Protein AF-0000000087720074 (afdb_homodimer)

InterPro domains:
  IPR011766 Thiamine pyrophosphate enzyme, TPP-binding [PF02775] (393-538)
  IPR012001 Thiamine pyrophosphate enzyme, N-terminal TPP-binding domain [PF02776] (7-115)
  IPR012110 Pyruvate decarboxylase/indolepyruvate decarboxylase-like [PTHR43452] (7-547)
  IPR029035 DHS-like NAD/FAD-binding domain superfamily [SSF52467] (190-324)
  IPR029061 Thiamin diphosphate-binding fold [SSF52518] (6-181)
  IPR029061 Thiamin diphosphate-binding fold [SSF52518] (359-547)
  IPR047213 Pyruvate decarboxylase/indolepyruvate decarboxylase-like, pyrimidine-binding domain [cd07038] (10-172)

Solvent-accessible surface area (backbone atoms only — not comparable to full-atom values): 72073 Å² total; per-residue (Å²): 127,86,78,44,50,22,21,50,20,33,41,52,37,51,51,39,40,73,59,49,32,48,59,36,21,29,38,80,36,88,32,22,47,46,35,50,56,25,32,62,68,27,85,79,40,43,77,41,66,40,49,36,38,35,49,14,23,21,14,13,46,18,14,13,75,52,37,64,31,15,28,24,39,23,14,44,40,51,34,45,34,41,14,41,32,28,38,32,34,21,30,27,65,49,37,19,25,42,39,34,28,14,26,66,39,63,44,53,72,76,42,81,41,36,53,62,37,41,61,74,50,40,87,56,90,53,54,54,57,54,37,42,49,80,38,29,84,46,75,50,70,36,74,49,75,89,52,32,58,60,50,52,53,49,46,54,47,49,14,61,64,65,20,20,16,22,41,40,35,33,17,36,69,43,18,53,41,59,38,74,87,57,36,45,54,94,53,84,72,80,80,78,80,75,75,74,82,67,65,39,66,68,43,36,53,51,47,30,52,51,51,36,56,54,54,69,72,37,58,39,66,45,78,44,61,25,10,69,73,89,51,63,70,20,53,57,75,52,57,60,79,41,90,83,50,74,68,48,75,26,85,85,63,22,36,51,46,24,46,57,55,52,60,69,65,36,59,23,38,35,33,42,22,56,71,60,15,46,82,45,65,29,21,71,77,49,68,75,53,33,56,34,20,34,41,33,39,76,39,28,35,34,46,31,86,77,45,70,34,62,36,27,28,42,84,58,38,53,64,52,29,64,74,63,53,70,91,52,67,67,31,53,53,44,62,74,65,48,79,76,67,51,66,87,73,62,73,44,49,76,78,30,38,53,60,90,82,50,60,25,52,66,69,57,52,54,50,44,45,38,68,72,50,33,68,40,74,58,41,26,39,30,36,16,52,49,54,59,40,72,50,56,65,64,54,66,53,38,71,88,24,50,49,46,62,57,70,46,28,47,51,61,20,43,30,61,28,16,38,49,20,23,38,55,32,28,36,64,59,88,49,91,36,49,41,32,36,29,39,34,39,44,46,22,38,46,47,44,52,60,42,58,32,44,37,56,74,69,68,35,39,37,35,39,40,35,41,38,32,70,25,37,58,54,57,19,50,58,38,95,56,46,81,44,68,70,38,46,59,81,68,49,37,59,60,49,30,52,45,18,40,43,48,80,46,76,56,57,46,72,39,71,18,59,28,56,67,41,37,49,49,46,52,51,49,49,63,70,39,67,77,20,22,30,40,36,37,35,45,41,48,65,23,53,52,46,88,36,45,26,48,50,25,53,22,46,34,36,57,64,39,36,69,35,71,87,42,34,68,60,46,24,71,73,67,33,52,67,52,34,54,52,26,21,54,49,43,66,59,34,59,56,91,65,55,68,35,55,42,41,54,59,59,65,63,67,79,82,72,80,80,72,76,82,73,81,89,82,86,84,90,83,89,83,86,77,82,72,78,79,78,70,75,78,72,81,76,68,82,52,93,80,79,62,84,84,74,86,81,72,88,76,80,83,84,82,86,83,86,84,81,71,84,80,82,76,83,85,75,87,81,77,79,71,69,87,74,129,126,86,79,42,48,20,22,50,20,33,40,52,37,51,51,41,41,73,58,50,31,47,59,36,22,29,37,81,36,87,32,21,48,45,36,50,56,24,32,62,68,28,84,80,41,41,77,41,64,40,49,36,38,37,48,12,24,23,14,12,45,17,14,13,74,50,36,64,32,15,29,24,39,23,14,43,39,51,32,44,34,41,15,40,33,29,38,30,35,22,29,26,64,50,37,18,25,43,40,34,27,14,26,66,39,61,47,53,74,75,40,78,44,35,54,62,38,41,61,75,50,42,88,55,89,53,53,55,56,54,38,42,49,81,38,30,85,45,77,53,70,36,76,49,75,90,52,32,58,59,50,52,53,49,47,52,47,49,14,61,64,66,20,18,16,21,41,40,36,33,17,35,69,43,19,52,41,60,38,75,86,55,37,46,55,94,53,85,72,79,79,78,80,76,78,74,82,67,65,39,66,67,43,36,52,50,46,30,51,50,52,34,55,54,54,68,74,36,58,39,67,44,77,45,60,26,10,72,69,89,49,64,69,18,53,57,76,51,56,59,79,41,90,82,52,76,68,48,77,24,85,85,62,23,37,52,47,21,47,57,54,51,60,69,66,36,60,24,38,36,33,41,24,56,69,61,17,47,81,45,65,29,20,71,78,50,69,74,54,33,56,34,21,34,42,33,39,76,41,28,36,32,46,31,87,77,46,72,33,63,37,26,26,40,87,58,39,53,63,54,28,63,73,63,54,69,90,52,66,67,31,51,53,45,60,74,64,48,77,75,66,52,65,85,71,62,72,46,50,74,79,29,39,52,59,90,82,49,62,25,52,67,70,55,52,55,50,45,45,38,68,73,50,32,70,41,74,59,39,24,39,28,36,16,52,49,57,59,39,71,50,56,66,63,55,67,52,37,71,87,23,52,48,46,60,57,70,46,27,48,50,63,20,44,30,59,29,15,38,50,20,23,37,55,32,29,36,65,58,89,49,90,36,49,41,31,36,29,39,34,39,44,44,22,39,46,49,42,51,60,43,60,32,44,37,57,75,69,67,37,39,35,34,40,41,35,41,38,32,71,27,38,58,54,56,19,51,58,37,96,57,47,81,46,69,68,38,48,58,82,68,48,36,59,59,50,30,52,46,18,39,44,48,79,45,77,57,56,47,72,40,70,18,58,29,57,68,39,38,49,50,46,53,50,50,49,65,69,39,67,76,20,20,30,40,34,37,36,47,39,49,67,22,52,52,45,88,40,44,26,46,49,25,54,24,46,34,38,57,67,39,34,69,33,71,86,43,35,67,61,46,23,72,73,68,33,55,67,52,34,55,52,27,21,54,48,43,68,58,35,58,65,85,67,56,69,33,56,43,42,56,60,59,66,62,67,79,84,73,80,81,74,76,83,73,82,88,82,88,84,90,84,88,81,87,74,82,73,78,80,78,72,76,79,74,79,78,68,81,48,92,79,77,54,83,79,71,88,76,74,87,74,78,84,83,84,88,82,88,84,88,78,85,88,80,83,73,88,71,83,82,79,84,89,77,86,89,128

Sequence (1356 aa):
MESRYLTAAEYLGLRLKELGVSHVFVVPGDYNLPLLDGLALVPGLTLVNTANELNAAYAADGHARARGLGCVVTTFLVGALSAINGVAASFAEEIPVLSVVGVPNTSQYATSGALHHTLGNLEDMGQEVACYRPVTVYQTILRSLSDARYLVDKALLKTLSHRKPVLLEVCRDVALLPHPSFGLRGEPLDPLPRPLRPCDESALAAAAEAVAAWLAGRRRPLIVAGRRARHYHGKSFFPEDHPQFIGTYFKGYSDPASISETVAASDGLIFAGVMFHEFVWGGLPDNATHERSVILYKSRVCLALTRAFAAVPTSRLLPALAKLVKRNSGALDYFRSRPAAPPEMPPNGPDFTAPQDAPLKTQQVYKIVQEQLLSRPGYDVIVDIGDSLWRVHTLRLPPGSAFETQCLASNIGAGLPGGLGFALGAAAEGGSGNRAVIFIGDGGFQMTAQELASFARFHSNAIVILINNDGYLVERYLSPIPQSSYNFLHNWNYINVAAAMLNGAPRTKTLRAASAEAAAAAVAEARAAEDCFVFIEVVVSPNDAAAAAGLTRRQFAGAFFTSIPLYKDRLSAELGADFVQKSAGLAARRVMSESLSEAMAAAAISPRGSLGGGGGGGGGGGGGGGGGGGGRGPAMPTINSTGSVASLAGPGGDGNGGGGGGGGGEGANGAAAPGARDMESRYLTAAEYLGLRLKELGVSHVFVVPGDYNLPLLDGLALVPGLTLVNTANELNAAYAADGHARARGLGCVVTTFLVGALSAINGVAASFAEEIPVLSVVGVPNTSQYATSGALHHTLGNLEDMGQEVACYRPVTVYQTILRSLSDARYLVDKALLKTLSHRKPVLLEVCRDVALLPHPSFGLRGEPLDPLPRPLRPCDESALAAAAEAVAAWLAGRRRPLIVAGRRARHYHGKSFFPEDHPQFIGTYFKGYSDPASISETVAASDGLIFAGVMFHEFVWGGLPDNATHERSVILYKSRVCLALTRAFAAVPTSRLLPALAKLVKRNSGALDYFRSRPAAPPEMPPNGPDFTAPQDAPLKTQQVYKIVQEQLLSRPGYDVIVDIGDSLWRVHTLRLPPGSAFETQCLASNIGAGLPGGLGFALGAAAEGGSGNRAVIFIGDGGFQMTAQELASFARFHSNAIVILINNDGYLVERYLSPIPQSSYNFLHNWNYINVAAAMLNGAPRTKTLRAASAEAAAAAVAEARAAEDCFVFIEVVVSPNDAAAAAGLTRRQFAGAFFTSIPLYKDRLSAELGADFVQKSAGLAARRVMSESLSEAMAAAAISPRGSLGGGGGGGGGGGGGGGGGGGGRGPAMPTINSTGSVASLAGPGGDGNGGGGGGGGGEGANGAAAPGARD

pLDDT: mean 82.33, std 25.19, range [12.89, 98.94]

Structure (mmCIF, N/CA/C/O backbone):
data_AF-0000000087720074-model_v1
#
loop_
_entity.id
_entity.type
_entity.pdbx_description
1 polymer 'pyruvate decarboxylase'
#
loop_
_atom_site.group_PDB
_atom_site.id
_atom_site.type_symbol
_atom_site.label_atom_id
_atom_site.label_alt_id
_atom_site.label_comp_id
_atom_site.label_asym_id
_atom_site.label_entity_id
_atom_site.label_seq_id
_atom_site.pdbx_PDB_ins_code
_atom_site.Cartn_x
_atom_site.Cartn_y
_atom_site.Cartn_z
_atom_site.occupancy
_atom_site.B_iso_or_equiv
_atom_site.auth_seq_id
_atom_site.auth_comp_id
_atom_site.auth_asym_id
_atom_site.auth_atom_id
_atom_site.pdbx_PDB_model_num
ATOM 1 N N . MET A 1 1 ? -44 -6.875 4.312 1 39.25 1 MET A N 1
ATOM 2 C CA . MET A 1 1 ? -42.75 -6.121 4.164 1 39.25 1 MET A CA 1
ATOM 3 C C . MET A 1 1 ? -42.75 -5.281 2.891 1 39.25 1 MET A C 1
ATOM 5 O O . MET A 1 1 ? -43.031 -5.801 1.804 1 39.25 1 MET A O 1
ATOM 9 N N . GLU A 1 2 ? -43.156 -4.055 2.961 1 50.34 2 GLU A N 1
ATOM 10 C CA . GLU A 1 2 ? -43.438 -3.229 1.788 1 50.34 2 GLU A CA 1
ATOM 11 C C . GLU A 1 2 ? -42.312 -3.371 0.745 1 50.34 2 GLU A C 1
ATOM 13 O O . GLU A 1 2 ? -41.125 -3.352 1.082 1 50.34 2 GLU A O 1
ATOM 18 N N . SER A 1 3 ? -42.625 -3.857 -0.399 1 72.62 3 SER A N 1
ATOM 19 C CA . SER A 1 3 ? -41.812 -4.16 -1.567 1 72.62 3 SER A CA 1
ATOM 20 C C . SER A 1 3 ? -41.094 -2.91 -2.08 1 72.62 3 SER A C 1
ATOM 22 O O . SER A 1 3 ? -41.75 -1.895 -2.359 1 72.62 3 SER A O 1
ATOM 24 N N . ARG A 1 4 ? -39.875 -2.602 -1.697 1 89.19 4 ARG A N 1
ATOM 25 C CA . ARG A 1 4 ? -39.156 -1.453 -2.238 1 89.19 4 ARG A CA 1
ATOM 26 C C . ARG A 1 4 ? -38.188 -1.883 -3.338 1 89.19 4 ARG A C 1
ATOM 28 O O . ARG A 1 4 ? -37.812 -3.051 -3.412 1 89.19 4 ARG A O 1
ATOM 35 N N . TYR A 1 5 ? -38 -0.914 -4.23 1 94.62 5 TYR A N 1
ATOM 36 C CA . TYR A 1 5 ? -37 -1.135 -5.266 1 94.62 5 TYR A CA 1
ATOM 37 C C . TYR A 1 5 ? -35.594 -1.27 -4.66 1 94.62 5 TYR A C 1
ATOM 39 O O . TYR A 1 5 ? -35.344 -0.744 -3.578 1 94.62 5 TYR A O 1
ATOM 47 N N . LEU A 1 6 ? -34.812 -2.027 -5.344 1 96.31 6 LEU A N 1
ATOM 48 C CA . LEU A 1 6 ? -33.406 -2.174 -4.945 1 96.31 6 LEU A CA 1
ATOM 49 C C . LEU A 1 6 ? -32.656 -0.869 -5.145 1 96.31 6 LEU A C 1
ATOM 51 O O . LEU A 1 6 ? -32.969 -0.091 -6.047 1 96.31 6 LEU A O 1
ATOM 55 N N . THR A 1 7 ? -31.688 -0.629 -4.254 1 96.88 7 THR A N 1
ATOM 56 C CA . THR A 1 7 ? -30.734 0.46 -4.449 1 96.88 7 THR A CA 1
ATOM 57 C C . THR A 1 7 ? -29.609 0.032 -5.383 1 96.88 7 THR A C 1
ATOM 59 O O . THR A 1 7 ? -29.469 -1.151 -5.695 1 96.88 7 THR A O 1
ATOM 62 N N . ALA A 1 8 ? -28.781 0.995 -5.824 1 97.56 8 ALA A N 1
ATOM 63 C CA . ALA A 1 8 ? -27.641 0.682 -6.68 1 97.56 8 ALA A CA 1
ATOM 64 C C . ALA A 1 8 ? -26.688 -0.278 -5.984 1 97.56 8 ALA A C 1
ATOM 66 O O . ALA A 1 8 ? -26.188 -1.22 -6.598 1 97.56 8 ALA A O 1
ATOM 67 N N . ALA A 1 9 ? -26.453 -0.018 -4.719 1 98.25 9 ALA A N 1
ATOM 68 C CA . ALA A 1 9 ? -25.531 -0.848 -3.945 1 98.25 9 ALA A CA 1
ATOM 69 C C . ALA A 1 9 ? -26.078 -2.26 -3.77 1 98.25 9 ALA A C 1
ATOM 71 O O . ALA A 1 9 ? -25.344 -3.24 -3.863 1 98.25 9 ALA A O 1
ATOM 72 N N . GLU A 1 10 ? -27.344 -2.371 -3.471 1 97.62 10 GLU A N 1
ATOM 73 C CA . GLU A 1 10 ? -27.969 -3.68 -3.336 1 97.62 10 GLU A CA 1
ATOM 74 C C . GLU A 1 10 ? -27.938 -4.449 -4.652 1 97.62 10 GLU A C 1
ATOM 76 O O . GLU A 1 10 ? -27.672 -5.652 -4.668 1 97.62 10 GLU A O 1
ATOM 81 N N . TYR A 1 11 ? -28.25 -3.752 -5.754 1 97.81 11 TYR A N 1
ATOM 82 C CA . TYR A 1 11 ? -28.203 -4.383 -7.066 1 97.81 11 TYR A CA 1
ATOM 83 C C . TYR A 1 11 ? -26.812 -4.926 -7.363 1 97.81 11 TYR A C 1
ATOM 85 O O . TYR A 1 11 ? -26.656 -6.074 -7.781 1 97.81 11 TYR A O 1
ATOM 93 N N . LEU A 1 12 ? -25.781 -4.098 -7.113 1 98.62 12 LEU A N 1
ATOM 94 C CA . LEU A 1 12 ? -24.391 -4.52 -7.281 1 98.62 12 LEU A CA 1
ATOM 95 C C . LEU A 1 12 ? -24.094 -5.758 -6.445 1 98.62 12 LEU A C 1
ATOM 97 O O . LEU A 1 12 ? -23.516 -6.723 -6.941 1 98.62 12 LEU A O 1
ATOM 101 N N . GLY A 1 13 ? -24.5 -5.699 -5.172 1 98.5 13 GLY A N 1
ATOM 102 C CA . GLY A 1 13 ? -24.234 -6.816 -4.277 1 98.5 13 GLY A CA 1
ATOM 103 C C . GLY A 1 13 ? -24.891 -8.109 -4.738 1 98.5 13 GLY A C 1
ATOM 104 O O . GLY A 1 13 ? -24.281 -9.172 -4.68 1 98.5 13 GLY A O 1
ATOM 105 N N . LEU A 1 14 ? -26.125 -8.016 -5.152 1 97.88 14 LEU A N 1
ATOM 106 C CA . LEU A 1 14 ? -26.844 -9.195 -5.617 1 97.88 14 LEU A CA 1
ATOM 107 C C . LEU A 1 14 ? -26.203 -9.766 -6.879 1 97.88 14 LEU A C 1
ATOM 109 O O . LEU A 1 14 ? -26.141 -10.984 -7.047 1 97.88 14 LEU A O 1
ATOM 113 N N . ARG A 1 15 ? -25.734 -8.867 -7.758 1 97.81 15 ARG A N 1
ATOM 114 C CA . ARG A 1 15 ? -25.031 -9.312 -8.953 1 97.81 15 ARG A CA 1
ATOM 115 C C . ARG A 1 15 ? -23.734 -10.023 -8.578 1 97.81 15 ARG A C 1
ATOM 117 O O . ARG A 1 15 ? -23.406 -11.07 -9.148 1 97.81 15 ARG A O 1
ATOM 124 N N . LEU A 1 16 ? -22.984 -9.461 -7.645 1 98.31 16 LEU A N 1
ATOM 125 C CA . LEU A 1 16 ? -21.766 -10.094 -7.168 1 98.31 16 LEU A CA 1
ATOM 126 C C . LEU A 1 16 ? -22.047 -11.484 -6.617 1 98.31 16 LEU A C 1
ATOM 128 O O . LEU A 1 16 ? -21.344 -12.445 -6.945 1 98.31 16 LEU A O 1
ATOM 132 N N . LYS A 1 17 ? -23.062 -11.586 -5.879 1 96.44 17 LYS A N 1
ATOM 133 C CA . LYS A 1 17 ? -23.453 -12.875 -5.309 1 96.44 17 LYS A CA 1
ATOM 134 C C . LYS A 1 17 ? -23.812 -13.875 -6.398 1 96.44 17 LYS A C 1
ATOM 136 O O . LYS A 1 17 ? -23.422 -15.039 -6.344 1 96.44 17 LYS A O 1
ATOM 141 N N . GLU A 1 18 ? -24.578 -13.352 -7.305 1 95.94 18 GLU A N 1
ATOM 142 C CA . GLU A 1 18 ? -24.953 -14.188 -8.438 1 95.94 18 GLU A CA 1
ATOM 143 C C . GLU A 1 18 ? -23.734 -14.773 -9.133 1 95.94 18 GLU A C 1
ATOM 145 O O . GLU A 1 18 ? -23.75 -15.922 -9.578 1 95.94 18 GLU A O 1
ATOM 150 N N . LEU A 1 19 ? -22.703 -14.023 -9.148 1 96.25 19 LEU A N 1
ATOM 151 C CA . LEU A 1 19 ? -21.5 -14.406 -9.883 1 96.25 19 LEU A CA 1
ATOM 152 C C . LEU A 1 19 ? -20.516 -15.156 -8.984 1 96.25 19 LEU A C 1
ATOM 154 O O . LEU A 1 19 ? -19.375 -15.383 -9.359 1 96.25 19 LEU A O 1
ATOM 158 N N . GLY A 1 20 ? -20.906 -15.453 -7.734 1 94.25 20 GLY A N 1
ATOM 159 C CA . GLY A 1 20 ? -20.156 -16.359 -6.891 1 94.25 20 GLY A CA 1
ATOM 160 C C . GLY A 1 20 ? -19.375 -15.656 -5.789 1 94.25 20 GLY A C 1
ATOM 161 O O . GLY A 1 20 ? -18.719 -16.297 -4.98 1 94.25 20 GLY A O 1
ATOM 162 N N . VAL A 1 21 ? -19.516 -14.375 -5.695 1 97.62 21 VAL A N 1
ATOM 163 C CA . VAL A 1 21 ? -18.797 -13.625 -4.668 1 97.62 21 VAL A CA 1
ATOM 164 C C . VAL A 1 21 ? -19.5 -13.789 -3.322 1 97.62 21 VAL A C 1
ATOM 166 O O . VAL A 1 21 ? -20.703 -13.539 -3.207 1 97.62 21 VAL A O 1
ATOM 169 N N . SER A 1 22 ? -18.797 -14.219 -2.365 1 96.81 22 SER A N 1
ATOM 170 C CA . SER A 1 22 ? -19.328 -14.391 -1.021 1 96.81 22 SER A CA 1
ATOM 171 C C . SER A 1 22 ? -18.844 -13.297 -0.082 1 96.81 22 SER A C 1
ATOM 173 O O . SER A 1 22 ? -19.516 -12.953 0.889 1 96.81 22 SER A O 1
ATOM 175 N N . HIS A 1 23 ? -17.641 -12.852 -0.36 1 98.06 23 HIS A N 1
ATOM 176 C CA . HIS A 1 23 ? -16.984 -11.852 0.48 1 98.06 23 HIS A CA 1
ATOM 177 C C . HIS A 1 23 ? -16.547 -10.648 -0.342 1 98.06 23 HIS A C 1
ATOM 179 O O . HIS A 1 23 ? -16.016 -10.805 -1.448 1 98.06 23 HIS A O 1
ATOM 185 N N . VAL A 1 24 ? -16.797 -9.492 0.133 1 98.69 24 VAL A N 1
ATOM 186 C CA . VAL A 1 24 ? -16.281 -8.234 -0.403 1 98.69 24 VAL A CA 1
ATOM 187 C C . VAL A 1 24 ? -15.266 -7.641 0.572 1 98.69 24 VAL A C 1
ATOM 189 O O . VAL A 1 24 ? -15.539 -7.535 1.771 1 98.69 24 VAL A O 1
ATOM 192 N N . PHE A 1 25 ? -14.117 -7.312 0.11 1 98.81 25 PHE A N 1
ATOM 193 C CA . PHE A 1 25 ? -13.047 -6.809 0.966 1 98.81 25 PHE A CA 1
ATOM 194 C C . PHE A 1 25 ? -13.039 -5.285 0.983 1 98.81 25 PHE A C 1
ATOM 196 O O . PHE A 1 25 ? -12.961 -4.648 -0.069 1 98.81 25 PHE A O 1
ATOM 203 N N . VAL A 1 26 ? -13.094 -4.668 2.184 1 98.38 26 VAL A N 1
ATOM 204 C CA . VAL A 1 26 ? -13.438 -3.25 2.236 1 98.38 26 VAL A CA 1
ATOM 205 C C . VAL A 1 26 ? -12.523 -2.531 3.229 1 98.38 26 VAL A C 1
ATOM 207 O O . VAL A 1 26 ? -11.977 -3.156 4.137 1 98.38 26 VAL A O 1
ATOM 210 N N . VAL A 1 27 ? -12.258 -1.314 3.029 1 97.88 27 VAL A N 1
ATOM 211 C CA . VAL A 1 27 ? -11.773 -0.316 3.979 1 97.88 27 VAL A CA 1
ATOM 212 C C . VAL A 1 27 ? -12.711 0.891 3.975 1 97.88 27 VAL A C 1
ATOM 214 O O . VAL A 1 27 ? -12.93 1.513 2.932 1 97.88 27 VAL A O 1
ATOM 217 N N . PRO A 1 28 ? -13.273 1.218 5.109 1 96.88 28 PRO A N 1
ATOM 218 C CA . PRO A 1 28 ? -14.258 2.301 5.133 1 96.88 28 PRO A CA 1
ATOM 219 C C . PRO A 1 28 ? -13.617 3.686 5.078 1 96.88 28 PRO A C 1
ATOM 221 O O . PRO A 1 28 ? -12.508 3.877 5.586 1 96.88 28 PRO A O 1
ATOM 224 N N . GLY A 1 29 ? -14.266 4.562 4.477 1 95.62 29 GLY A N 1
ATOM 225 C CA . GLY A 1 29 ? -14 5.988 4.422 1 95.62 29 GLY A CA 1
ATOM 226 C C . GLY A 1 29 ? -15.234 6.824 4.168 1 95.62 29 GLY A C 1
ATOM 227 O O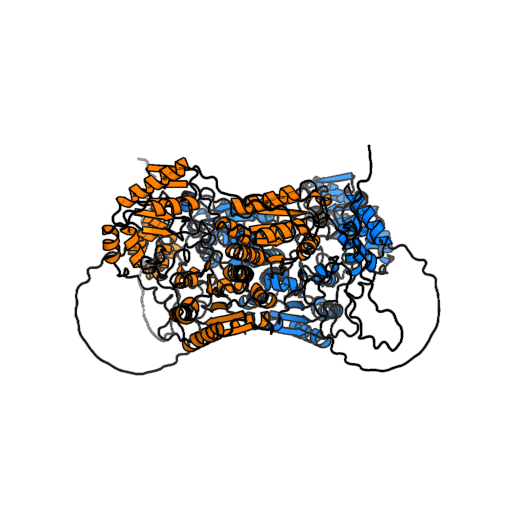 . GLY A 1 29 ? -16.297 6.289 3.812 1 95.62 29 GLY A O 1
ATOM 228 N N . ASP A 1 30 ? -15.141 8.055 4.344 1 92.81 30 ASP A N 1
ATOM 229 C CA . ASP A 1 30 ? -16.297 8.938 4.344 1 92.81 30 ASP A CA 1
ATOM 230 C C . ASP A 1 30 ? -17.031 8.883 3.008 1 92.81 30 ASP A C 1
ATOM 232 O O . ASP A 1 30 ? -18.266 9.031 2.957 1 92.81 30 ASP A O 1
ATOM 236 N N . TYR A 1 31 ? -16.344 8.547 1.909 1 95.75 31 TYR A N 1
ATOM 237 C CA . TYR A 1 31 ? -16.969 8.602 0.594 1 95.75 31 TYR A CA 1
ATOM 238 C C . TYR A 1 31 ? -17.672 7.289 0.262 1 95.75 31 TYR A C 1
ATOM 240 O O . TYR A 1 31 ? -18.469 7.223 -0.676 1 95.75 31 TYR A O 1
ATOM 248 N N . ASN A 1 32 ? -17.375 6.227 0.975 1 97.5 32 ASN A N 1
ATOM 249 C CA . ASN A 1 32 ? -17.953 4.953 0.559 1 97.5 32 ASN A CA 1
ATOM 250 C C . ASN A 1 32 ? -18.922 4.41 1.606 1 97.5 32 ASN A C 1
ATOM 252 O O . ASN A 1 32 ? -19.344 3.258 1.524 1 97.5 32 ASN A O 1
ATOM 256 N N . LEU A 1 33 ? -19.359 5.223 2.586 1 96.69 33 LEU A N 1
ATOM 257 C CA . LEU A 1 33 ? -20.188 4.754 3.695 1 96.69 33 LEU A CA 1
ATOM 258 C C . LEU A 1 33 ? -21.547 4.281 3.199 1 96.69 33 LEU A C 1
ATOM 260 O O . LEU A 1 33 ? -21.953 3.158 3.486 1 96.69 33 LEU A O 1
ATOM 264 N N . PRO A 1 34 ? -22.281 5.082 2.34 1 96.38 34 PRO A N 1
ATOM 265 C CA . PRO A 1 34 ? -23.562 4.578 1.854 1 96.38 34 PRO A CA 1
ATOM 266 C C . PRO A 1 34 ? -23.422 3.314 1.006 1 96.38 34 PRO A C 1
ATOM 268 O O . PRO A 1 34 ? -24.281 2.439 1.047 1 96.38 34 PRO A O 1
ATOM 271 N N . LEU A 1 35 ? -22.375 3.289 0.233 1 98.06 35 LEU A N 1
ATOM 272 C CA . LEU A 1 35 ? -22.094 2.098 -0.561 1 98.06 35 LEU A CA 1
ATOM 273 C C . LEU A 1 35 ? -21.938 0.872 0.334 1 98.06 35 LEU A C 1
ATOM 275 O O . LEU A 1 35 ? -22.531 -0.176 0.066 1 98.06 35 LEU A O 1
ATOM 279 N N . LEU A 1 36 ? -21.188 0.985 1.384 1 98 36 LEU A N 1
ATOM 280 C CA . LEU A 1 36 ? -20.953 -0.112 2.318 1 98 36 LEU A CA 1
ATOM 281 C C . LEU A 1 36 ? -22.25 -0.506 3.025 1 98 36 LEU A C 1
ATOM 283 O O . LEU A 1 36 ? -22.516 -1.693 3.223 1 98 36 LEU A O 1
ATOM 287 N N . ASP A 1 37 ? -23.078 0.472 3.406 1 97.19 37 ASP A N 1
ATOM 288 C CA . ASP A 1 37 ? -24.359 0.185 4.039 1 97.19 37 ASP A CA 1
ATOM 289 C C . ASP A 1 37 ? -25.25 -0.625 3.107 1 97.19 37 ASP A C 1
ATOM 291 O O . ASP A 1 37 ? -25.922 -1.566 3.545 1 97.19 37 ASP A O 1
ATOM 295 N N . GLY A 1 38 ? -25.25 -0.2 1.865 1 97.06 38 GLY A N 1
ATOM 296 C CA . GLY A 1 38 ? -26.062 -0.918 0.896 1 97.06 38 GLY A CA 1
ATOM 297 C C . GLY A 1 38 ? -25.594 -2.344 0.665 1 97.06 38 GLY A C 1
ATOM 298 O O . GLY A 1 38 ? -26.406 -3.262 0.569 1 97.06 38 GLY A O 1
ATOM 299 N N . LEU A 1 39 ? -24.281 -2.539 0.519 1 98 39 LEU A N 1
ATOM 300 C CA . LEU A 1 39 ? -23.719 -3.871 0.315 1 98 39 LEU A CA 1
ATOM 301 C C . LEU A 1 39 ? -23.984 -4.762 1.525 1 98 39 LEU A C 1
ATOM 303 O O . LEU A 1 39 ? -24.219 -5.961 1.378 1 98 39 LEU A O 1
ATOM 307 N N . ALA A 1 40 ? -23.969 -4.191 2.701 1 96.5 40 ALA A N 1
ATOM 308 C CA . ALA A 1 40 ? -24.172 -4.934 3.945 1 96.5 40 ALA A CA 1
ATOM 309 C C . ALA A 1 40 ? -25.594 -5.473 4.047 1 96.5 40 ALA A C 1
ATOM 311 O O . ALA A 1 40 ? -25.859 -6.406 4.805 1 96.5 40 ALA A O 1
ATOM 312 N N . LEU A 1 41 ? -26.516 -4.906 3.27 1 94.94 41 LEU A N 1
ATOM 313 C CA . LEU A 1 41 ? -27.922 -5.305 3.314 1 94.94 41 LEU A CA 1
ATOM 314 C C . LEU A 1 41 ? -28.172 -6.547 2.463 1 94.94 41 LEU A C 1
ATOM 316 O O . LEU A 1 41 ? -29.234 -7.16 2.543 1 94.94 41 LEU A O 1
ATOM 320 N N . VAL A 1 42 ? -27.188 -6.926 1.706 1 96.19 42 VAL A N 1
ATOM 321 C CA . VAL A 1 42 ? -27.359 -8.055 0.8 1 96.19 42 VAL A CA 1
ATOM 322 C C . VAL A 1 42 ? -27.156 -9.359 1.561 1 96.19 42 VAL A C 1
ATOM 324 O O . VAL A 1 42 ? -26.031 -9.664 2.002 1 96.19 42 VAL A O 1
ATOM 327 N N . PRO A 1 43 ? -28.172 -10.164 1.664 1 94.38 43 PRO A N 1
ATOM 328 C CA . PRO A 1 43 ? -28.016 -11.43 2.391 1 94.38 43 PRO A CA 1
ATOM 329 C C . PRO A 1 43 ? -26.984 -12.359 1.756 1 94.38 43 PRO A C 1
ATOM 331 O O . PRO A 1 43 ? -26.969 -12.523 0.534 1 94.38 43 PRO A O 1
ATOM 334 N N . GLY A 1 44 ? -26.156 -12.883 2.564 1 93.25 44 GLY A N 1
ATOM 335 C CA . GLY A 1 44 ? -25.172 -13.844 2.092 1 93.25 44 GLY A CA 1
ATOM 336 C C . GLY A 1 44 ? -23.891 -13.203 1.629 1 93.25 44 GLY A C 1
ATOM 337 O O . GLY A 1 44 ? -22.922 -13.898 1.311 1 93.25 44 GLY A O 1
ATOM 338 N N . LEU A 1 45 ? -23.891 -11.922 1.55 1 96.44 45 LEU A N 1
ATOM 339 C CA . LEU A 1 45 ? -22.672 -11.188 1.211 1 96.44 45 LEU A CA 1
ATOM 340 C C . LEU A 1 45 ? -22 -10.641 2.467 1 96.44 45 LEU A C 1
ATOM 342 O O . LEU A 1 45 ? -22.625 -9.891 3.23 1 96.44 45 LEU A O 1
ATOM 346 N N . THR A 1 46 ? -20.781 -11 2.725 1 97.25 46 THR A N 1
ATOM 347 C CA . THR A 1 46 ? -20.062 -10.57 3.918 1 97.25 46 THR A CA 1
ATOM 348 C C . THR A 1 46 ? -19.031 -9.492 3.57 1 97.25 46 THR A C 1
ATOM 350 O O . THR A 1 46 ? -18.25 -9.664 2.639 1 97.25 46 THR A O 1
ATOM 353 N N . LEU A 1 47 ? -19.094 -8.367 4.242 1 97.69 47 LEU A N 1
ATOM 354 C CA . LEU A 1 47 ? -18.047 -7.363 4.137 1 97.69 47 LEU A CA 1
ATOM 355 C C . LEU A 1 47 ? -16.875 -7.703 5.043 1 97.69 47 LEU A C 1
ATOM 357 O O . LEU A 1 47 ? -17.047 -7.887 6.25 1 97.69 47 LEU A O 1
ATOM 361 N N . VAL A 1 48 ? -15.695 -7.875 4.473 1 97.94 48 VAL A N 1
ATOM 362 C CA . VAL A 1 48 ? -14.477 -8.195 5.215 1 97.94 48 VAL A CA 1
ATOM 363 C C . VAL A 1 48 ? -13.625 -6.934 5.375 1 97.94 48 VAL A C 1
ATOM 365 O O . VAL A 1 48 ? -12.984 -6.484 4.422 1 97.94 48 VAL A O 1
ATOM 368 N N . ASN A 1 49 ? -13.578 -6.414 6.578 1 95.94 49 ASN A N 1
ATOM 369 C CA . ASN A 1 49 ? -12.711 -5.285 6.891 1 95.94 49 ASN A CA 1
ATOM 370 C C . ASN A 1 49 ? -11.242 -5.703 6.934 1 95.94 49 ASN A C 1
ATOM 372 O O . ASN A 1 49 ? -10.836 -6.461 7.816 1 95.94 49 ASN A O 1
ATOM 376 N N . THR A 1 50 ? -10.523 -5.203 6.004 1 97 50 THR A N 1
ATOM 377 C CA . THR A 1 50 ? -9.086 -5.453 6.012 1 97 50 THR A CA 1
ATOM 378 C C . THR A 1 50 ? -8.344 -4.305 6.684 1 97 50 THR A C 1
ATOM 380 O O . THR A 1 50 ? -8.922 -3.246 6.941 1 97 50 THR A O 1
ATOM 383 N N . ALA A 1 51 ? -7.109 -4.52 7.008 1 96.62 51 ALA A N 1
ATOM 384 C CA . ALA A 1 51 ? -6.328 -3.533 7.746 1 96.62 51 ALA A CA 1
ATOM 385 C C . ALA A 1 51 ? -6 -2.326 6.875 1 96.62 51 ALA A C 1
ATOM 387 O O . ALA A 1 51 ? -5.879 -1.205 7.375 1 96.62 51 ALA A O 1
ATOM 388 N N . ASN A 1 52 ? -5.793 -2.549 5.633 1 97.62 52 ASN A N 1
ATOM 389 C CA . ASN A 1 52 ? -5.559 -1.469 4.68 1 97.62 52 ASN A CA 1
ATOM 390 C C . ASN A 1 52 ? -5.969 -1.866 3.266 1 97.62 52 ASN A C 1
ATOM 392 O O . ASN A 1 52 ? -6.387 -3.002 3.031 1 97.62 52 ASN A O 1
ATOM 396 N N . GLU A 1 53 ? -5.906 -0.997 2.332 1 98.62 53 GLU A N 1
ATOM 397 C CA . GLU A 1 53 ? -6.48 -1.172 1.002 1 98.62 53 GLU A CA 1
ATOM 398 C C . GLU A 1 53 ? -5.605 -2.07 0.133 1 98.62 53 GLU A C 1
ATOM 400 O O . GLU A 1 53 ? -6.113 -2.811 -0.712 1 98.62 53 GLU A O 1
ATOM 405 N N . LEU A 1 54 ? -4.238 -2.045 0.296 1 98.75 54 LEU A N 1
ATOM 406 C CA . LEU A 1 54 ? -3.371 -2.965 -0.432 1 98.75 54 LEU A CA 1
ATOM 407 C C . LEU A 1 54 ? -3.723 -4.414 -0.109 1 98.75 54 LEU A C 1
ATOM 409 O O . LEU A 1 54 ? -3.887 -5.234 -1.016 1 98.75 54 LEU A O 1
ATOM 413 N N . ASN A 1 55 ? -3.836 -4.719 1.192 1 98.75 55 ASN A N 1
ATOM 414 C CA . ASN A 1 55 ? -4.219 -6.055 1.646 1 98.75 55 ASN A CA 1
ATOM 415 C C . ASN A 1 55 ? -5.609 -6.438 1.147 1 98.75 55 ASN A C 1
ATOM 417 O O . ASN A 1 55 ? -5.855 -7.598 0.817 1 98.75 55 ASN A O 1
ATOM 421 N N . ALA A 1 56 ? -6.496 -5.43 1.074 1 98.88 56 ALA A N 1
ATOM 422 C CA . ALA A 1 56 ? -7.84 -5.684 0.561 1 98.88 56 ALA A CA 1
ATOM 423 C C . ALA A 1 56 ? -7.797 -6.129 -0.898 1 98.88 56 ALA A C 1
ATOM 425 O O . ALA A 1 56 ? -8.492 -7.07 -1.289 1 98.88 56 ALA A O 1
ATOM 426 N N . ALA A 1 57 ? -7.02 -5.445 -1.688 1 98.94 57 ALA A N 1
ATOM 427 C CA . ALA A 1 57 ? -6.902 -5.781 -3.104 1 98.94 57 ALA A CA 1
ATOM 428 C C . ALA A 1 57 ? -6.301 -7.176 -3.285 1 98.94 57 ALA A C 1
ATOM 430 O O . ALA A 1 57 ? -6.762 -7.949 -4.129 1 98.94 57 ALA A O 1
ATOM 431 N N . TYR A 1 58 ? -5.266 -7.539 -2.469 1 98.81 58 TYR A N 1
ATOM 432 C CA . TYR A 1 58 ? -4.688 -8.875 -2.521 1 98.81 58 TYR A CA 1
ATOM 433 C C . TYR A 1 58 ? -5.715 -9.93 -2.117 1 98.81 58 TYR A C 1
ATOM 435 O O . TYR A 1 58 ? -5.773 -11.008 -2.707 1 98.81 58 TYR A O 1
ATOM 443 N N . ALA A 1 59 ? -6.516 -9.602 -1.1 1 98.88 59 ALA A N 1
ATOM 444 C CA . ALA A 1 59 ? -7.547 -10.539 -0.65 1 98.88 59 ALA A CA 1
ATOM 445 C C . ALA A 1 59 ? -8.602 -10.75 -1.732 1 98.88 59 ALA A C 1
ATOM 447 O O . ALA A 1 59 ? -9.055 -11.883 -1.95 1 98.88 59 ALA A O 1
ATOM 448 N N . ALA A 1 60 ? -8.977 -9.656 -2.408 1 98.88 60 ALA A N 1
ATOM 449 C CA . ALA A 1 60 ? -9.914 -9.781 -3.52 1 98.88 60 ALA A CA 1
ATOM 450 C C . ALA A 1 60 ? -9.344 -10.664 -4.625 1 98.88 60 ALA A C 1
ATOM 452 O O . ALA A 1 60 ? -10.062 -11.461 -5.23 1 98.88 60 ALA A O 1
ATOM 453 N N . ASP A 1 61 ? -8.062 -10.516 -4.895 1 98.19 61 ASP A N 1
ATOM 454 C CA . ASP A 1 61 ? -7.355 -11.375 -5.84 1 98.19 61 ASP A CA 1
ATOM 455 C C . ASP A 1 61 ? -7.469 -12.844 -5.445 1 98.19 61 ASP A C 1
ATOM 457 O O . ASP A 1 61 ? -7.859 -13.688 -6.258 1 98.19 61 ASP A O 1
ATOM 461 N N . GLY A 1 62 ? -7.215 -13.125 -4.152 1 97.69 62 GLY A N 1
ATOM 462 C CA . GLY A 1 62 ? -7.324 -14.484 -3.646 1 97.69 62 GLY A CA 1
ATOM 463 C C . GLY A 1 62 ? -8.734 -15.047 -3.754 1 97.69 62 GLY A C 1
ATOM 464 O O . GLY A 1 62 ? -8.914 -16.203 -4.164 1 97.69 62 GLY A O 1
ATOM 465 N N . HIS A 1 63 ? -9.711 -14.227 -3.416 1 97.69 63 HIS A N 1
ATOM 466 C CA . HIS A 1 63 ? -11.094 -14.664 -3.514 1 97.69 63 HIS A CA 1
ATOM 467 C C . HIS A 1 63 ? -11.469 -15 -4.953 1 97.69 63 HIS A C 1
ATOM 469 O O . HIS A 1 63 ? -12.156 -15.992 -5.203 1 97.69 63 HIS A O 1
ATOM 475 N N . ALA A 1 64 ? -11.023 -14.219 -5.863 1 97.25 64 ALA A N 1
ATOM 476 C CA . ALA A 1 64 ? -11.289 -14.461 -7.281 1 97.25 64 ALA A CA 1
ATOM 477 C C . ALA A 1 64 ? -10.703 -15.797 -7.73 1 97.25 64 ALA A C 1
ATOM 479 O O . ALA A 1 64 ? -11.297 -16.5 -8.547 1 97.25 64 ALA A O 1
ATOM 480 N N . ARG A 1 65 ? -9.555 -16.156 -7.223 1 93.5 65 ARG A N 1
ATOM 481 C CA . ARG A 1 65 ? -8.906 -17.422 -7.559 1 93.5 65 ARG A CA 1
ATOM 482 C C . ARG A 1 65 ? -9.711 -18.594 -7.031 1 93.5 65 ARG A C 1
ATOM 484 O O . ARG A 1 65 ? -9.727 -19.672 -7.648 1 93.5 65 ARG A O 1
ATOM 491 N N . ALA A 1 66 ? -10.406 -18.375 -5.941 1 94 66 ALA A N 1
ATOM 492 C CA . ALA A 1 66 ? -11.203 -19.438 -5.344 1 94 66 ALA A CA 1
ATOM 493 C C . ALA A 1 66 ? -12.594 -19.5 -5.969 1 94 66 ALA A C 1
ATOM 495 O O . ALA A 1 66 ? -13.148 -20.594 -6.152 1 94 66 ALA A O 1
ATOM 496 N N . ARG A 1 67 ? -13.094 -18.25 -6.371 1 93.62 67 ARG A N 1
ATOM 497 C CA . ARG A 1 67 ? -14.523 -18.188 -6.656 1 93.62 67 ARG A CA 1
ATOM 498 C C . ARG A 1 67 ? -14.781 -17.672 -8.062 1 93.62 67 ARG A C 1
ATOM 500 O O . ARG A 1 67 ? -15.922 -17.688 -8.539 1 93.62 67 ARG A O 1
ATOM 507 N N . GLY A 1 68 ? -13.789 -17.203 -8.68 1 93.25 68 GLY A N 1
ATOM 508 C CA . GLY A 1 68 ? -13.938 -16.766 -10.055 1 93.25 68 GLY A CA 1
ATOM 509 C C . GLY A 1 68 ? -14.023 -15.25 -10.195 1 93.25 68 GLY A C 1
ATOM 510 O O . GLY A 1 68 ? -13.797 -14.711 -11.281 1 93.25 68 GLY A O 1
ATOM 511 N N . LEU A 1 69 ? -14.383 -14.578 -9.125 1 96.94 69 LEU A N 1
ATOM 512 C CA . LEU A 1 69 ? -14.492 -13.125 -9.109 1 96.94 69 LEU A CA 1
ATOM 513 C C . LEU A 1 69 ? -14.203 -12.57 -7.719 1 96.94 69 LEU A C 1
ATOM 515 O O . LEU A 1 69 ? -14.57 -13.18 -6.711 1 96.94 69 LEU A O 1
ATOM 519 N N . GLY A 1 70 ? -13.438 -11.531 -7.652 1 98.5 70 GLY A N 1
ATOM 520 C CA . GLY A 1 70 ? -13.211 -10.812 -6.406 1 98.5 70 GLY A CA 1
ATOM 521 C C . GLY A 1 70 ? -13.664 -9.367 -6.461 1 98.5 70 GLY A C 1
ATOM 522 O O . GLY A 1 70 ? -13.867 -8.812 -7.543 1 98.5 70 GLY A O 1
ATOM 523 N N . CYS A 1 71 ? -13.875 -8.766 -5.305 1 98.94 71 CYS A N 1
ATOM 524 C CA . CYS A 1 71 ? -14.32 -7.379 -5.223 1 98.94 71 CYS A CA 1
ATOM 525 C C . CYS A 1 71 ? -13.641 -6.656 -4.062 1 98.94 71 CYS A C 1
ATOM 527 O O . CYS A 1 71 ? -13.609 -7.168 -2.943 1 98.94 71 CYS A O 1
ATOM 529 N N . VAL A 1 72 ? -13.062 -5.559 -4.332 1 98.94 72 VAL A N 1
ATOM 530 C CA . VAL A 1 72 ? -12.484 -4.676 -3.326 1 98.94 72 VAL A CA 1
ATOM 531 C C . VAL A 1 72 ? -13.195 -3.324 -3.35 1 98.94 72 VAL A C 1
ATOM 533 O O . VAL A 1 72 ? -13.523 -2.811 -4.422 1 98.94 72 VAL A O 1
ATOM 536 N N . VAL A 1 73 ? -13.531 -2.771 -2.16 1 98.88 73 VAL A N 1
ATOM 537 C CA . VAL A 1 73 ? -14.227 -1.492 -2.035 1 98.88 73 VAL A CA 1
ATOM 538 C C . VAL A 1 73 ? -13.383 -0.53 -1.199 1 98.88 73 VAL A C 1
ATOM 540 O O . VAL A 1 73 ? -13.047 -0.827 -0.051 1 98.88 73 VAL A O 1
ATOM 543 N N . THR A 1 74 ? -13.062 0.562 -1.789 1 98.69 74 THR A N 1
ATOM 544 C CA . THR A 1 74 ? -12.234 1.562 -1.121 1 98.69 74 THR A CA 1
ATOM 545 C C . THR A 1 74 ? -12.859 2.947 -1.24 1 98.69 74 THR A C 1
ATOM 547 O O . THR A 1 74 ? -13.906 3.109 -1.878 1 98.69 74 THR A O 1
ATOM 550 N N . THR A 1 75 ? -12.266 3.928 -0.508 1 97.94 75 THR A N 1
ATOM 551 C CA . THR A 1 75 ? -12.703 5.316 -0.582 1 97.94 75 THR A CA 1
ATOM 552 C C . THR A 1 75 ? -11.945 6.066 -1.674 1 97.94 75 THR A C 1
ATOM 554 O O . THR A 1 75 ? -11.031 5.52 -2.287 1 97.94 75 THR A O 1
ATOM 557 N N . PHE A 1 76 ? -12.305 7.316 -1.92 1 96.69 76 PHE A N 1
ATOM 558 C CA . PHE A 1 76 ? -11.891 8.164 -3.033 1 96.69 76 PHE A CA 1
ATOM 559 C C . PHE A 1 76 ? -10.391 8.438 -2.975 1 96.69 76 PHE A C 1
ATOM 561 O O . PHE A 1 76 ? -9.875 8.891 -1.952 1 96.69 76 PHE A O 1
ATOM 568 N N . LEU A 1 77 ? -9.641 8.117 -4.086 1 96.12 77 LEU A N 1
ATOM 569 C CA . LEU A 1 77 ? -8.281 8.461 -4.48 1 96.12 77 LEU A CA 1
ATOM 570 C C . LEU A 1 77 ? -7.266 7.828 -3.533 1 96.12 77 LEU A C 1
ATOM 572 O O . LEU A 1 77 ? -6.648 6.809 -3.865 1 96.12 77 LEU A O 1
ATOM 576 N N . VAL A 1 78 ? -7.215 8.25 -2.213 1 97.12 78 VAL A N 1
ATOM 577 C CA . VAL A 1 78 ? -6.18 7.758 -1.311 1 97.12 78 VAL A CA 1
ATOM 578 C C . VAL A 1 78 ? -6.375 6.262 -1.064 1 97.12 78 VAL A C 1
ATOM 580 O O . VAL A 1 78 ? -5.406 5.5 -1.016 1 97.12 78 VAL A O 1
ATOM 583 N N . GLY A 1 79 ? -7.668 5.832 -0.901 1 98.19 79 GLY A N 1
ATOM 584 C CA . GLY A 1 79 ? -7.941 4.406 -0.765 1 98.19 79 GLY A CA 1
ATOM 585 C C . GLY A 1 79 ? -7.652 3.621 -2.029 1 98.19 79 GLY A C 1
ATOM 586 O O . GLY A 1 79 ? -7.047 2.549 -1.977 1 98.19 79 GLY A O 1
ATOM 587 N N . ALA A 1 80 ? -8.102 4.188 -3.152 1 98.56 80 ALA A N 1
ATOM 588 C CA . ALA A 1 80 ? -7.887 3.531 -4.438 1 98.56 80 ALA A CA 1
ATOM 589 C C . ALA A 1 80 ? -6.395 3.4 -4.742 1 98.56 80 ALA A C 1
ATOM 591 O O . ALA A 1 80 ? -5.938 2.348 -5.191 1 98.56 80 ALA A O 1
ATOM 592 N N . LEU A 1 81 ? -5.637 4.453 -4.5 1 98.62 81 LEU A N 1
ATOM 593 C CA . LEU A 1 81 ? -4.215 4.449 -4.824 1 98.62 81 LEU A CA 1
ATOM 594 C C . LEU A 1 81 ? -3.443 3.545 -3.871 1 98.62 81 LEU A C 1
ATOM 596 O O . LEU A 1 81 ? -2.398 3 -4.234 1 98.62 81 LEU A O 1
ATOM 600 N N . SER A 1 82 ? -3.947 3.344 -2.666 1 98.62 82 SER A N 1
ATOM 601 C CA . SER A 1 82 ? -3.342 2.375 -1.759 1 98.62 82 SER A CA 1
ATOM 602 C C . SER A 1 82 ? -3.586 0.947 -2.232 1 98.62 82 SER A C 1
ATOM 604 O O . SER A 1 82 ? -2.799 0.045 -1.936 1 98.62 82 SER A O 1
ATOM 606 N N . ALA A 1 83 ? -4.625 0.718 -3.008 1 98.81 83 ALA A N 1
ATOM 607 C CA . ALA A 1 83 ? -5 -0.614 -3.473 1 98.81 83 ALA A CA 1
ATOM 608 C C . ALA A 1 83 ? -4.387 -0.911 -4.84 1 98.81 83 ALA A C 1
ATOM 610 O O . ALA A 1 83 ? -4.375 -2.061 -5.285 1 98.81 83 ALA A O 1
ATOM 611 N N . ILE A 1 84 ? -3.83 0.033 -5.508 1 98.88 84 ILE A N 1
ATOM 612 C CA . ILE A 1 84 ? -3.605 -0.009 -6.949 1 98.88 84 ILE A CA 1
ATOM 613 C C . ILE A 1 84 ? -2.617 -1.122 -7.289 1 98.88 84 ILE A C 1
ATOM 615 O O . ILE A 1 84 ? -2.74 -1.776 -8.328 1 98.88 84 ILE A O 1
ATOM 619 N N . ASN A 1 85 ? -1.608 -1.359 -6.473 1 98.69 85 ASN A N 1
ATOM 620 C CA . ASN A 1 85 ? -0.664 -2.43 -6.773 1 98.69 85 ASN A CA 1
ATOM 621 C C . ASN A 1 85 ? -1.344 -3.797 -6.766 1 98.69 85 ASN A C 1
ATOM 623 O O . ASN A 1 85 ? -1 -4.672 -7.562 1 98.69 85 ASN A O 1
ATOM 627 N N . GLY A 1 86 ? -2.238 -4.043 -5.758 1 98.75 86 GLY A N 1
ATOM 628 C CA . GLY A 1 86 ? -2.998 -5.281 -5.766 1 98.75 86 GLY A CA 1
ATOM 629 C C . GLY A 1 86 ? -3.859 -5.445 -7.004 1 98.75 86 GLY A C 1
ATOM 630 O O . GLY A 1 86 ? -3.965 -6.543 -7.555 1 98.75 86 GLY A O 1
ATOM 631 N N . VAL A 1 87 ? -4.426 -4.34 -7.477 1 98.88 87 VAL A N 1
ATOM 632 C CA . VAL A 1 87 ? -5.234 -4.344 -8.695 1 98.88 87 VAL A CA 1
ATOM 633 C C . VAL A 1 87 ? -4.344 -4.621 -9.898 1 98.88 87 VAL A C 1
ATOM 635 O O . VAL A 1 87 ? -4.691 -5.43 -10.766 1 98.88 87 VAL A O 1
ATOM 638 N N . ALA A 1 88 ? -3.215 -3.992 -9.961 1 98.19 88 ALA A N 1
ATOM 639 C CA . ALA A 1 88 ? -2.252 -4.203 -11.039 1 98.19 88 ALA A CA 1
ATOM 640 C C . ALA A 1 88 ? -1.784 -5.652 -11.078 1 98.19 88 ALA A C 1
ATOM 642 O O . ALA A 1 88 ? -1.592 -6.219 -12.156 1 98.19 88 ALA A O 1
ATOM 643 N N . ALA A 1 89 ? -1.574 -6.242 -9.914 1 96.88 89 ALA A N 1
ATOM 644 C CA . ALA A 1 89 ? -1.166 -7.641 -9.844 1 96.88 89 ALA A CA 1
ATOM 645 C C . ALA A 1 89 ? -2.227 -8.555 -10.445 1 96.88 89 ALA A C 1
ATOM 647 O O . ALA A 1 89 ? -1.904 -9.492 -11.18 1 96.88 89 ALA A O 1
ATOM 648 N N . SER A 1 90 ? -3.469 -8.242 -10.109 1 97.25 90 SER A N 1
ATOM 649 C CA . SER A 1 90 ? -4.559 -9.016 -10.695 1 97.25 90 SER A CA 1
ATOM 650 C C . SER A 1 90 ? -4.59 -8.859 -12.211 1 97.25 90 SER A C 1
ATOM 652 O O . SER A 1 90 ? -4.895 -9.812 -12.93 1 97.25 90 SER A O 1
ATOM 654 N N . PHE A 1 91 ? -4.312 -7.672 -12.695 1 96.06 91 PHE A N 1
ATOM 655 C CA . PHE A 1 91 ? -4.234 -7.418 -14.133 1 96.06 91 PHE A CA 1
ATOM 656 C C . PHE A 1 91 ? -3.148 -8.273 -14.773 1 96.06 91 PHE A C 1
ATOM 658 O O . PHE A 1 91 ? -3.393 -8.945 -15.773 1 96.06 91 PHE A O 1
ATOM 665 N N . ALA A 1 92 ? -1.992 -8.273 -14.156 1 93 92 ALA A N 1
ATOM 666 C CA . ALA A 1 92 ? -0.849 -9.023 -14.672 1 93 92 ALA A CA 1
ATOM 667 C C . ALA A 1 92 ? -1.144 -10.523 -14.703 1 93 92 ALA A C 1
ATOM 669 O O . ALA A 1 92 ? -0.814 -11.203 -15.68 1 93 92 ALA A O 1
ATOM 670 N N . GLU A 1 93 ? -1.817 -11.008 -13.648 1 92.44 93 GLU A N 1
ATOM 671 C CA . GLU A 1 93 ? -2.07 -12.438 -13.484 1 92.44 93 GLU A CA 1
ATOM 672 C C . GLU A 1 93 ? -3.359 -12.852 -14.188 1 92.44 93 GLU A C 1
ATOM 674 O O . GLU A 1 93 ? -3.738 -14.023 -14.156 1 92.44 93 GLU A O 1
ATOM 679 N N . GLU A 1 94 ? -4.09 -11.938 -14.773 1 91.44 94 GLU A N 1
ATOM 680 C CA . GLU A 1 94 ? -5.371 -12.172 -15.438 1 91.44 94 GLU A CA 1
ATOM 681 C C . GLU A 1 94 ? -6.398 -12.742 -14.461 1 91.44 94 GLU A C 1
ATOM 683 O O . GLU A 1 94 ? -7.004 -13.781 -14.727 1 91.44 94 GLU A O 1
ATOM 688 N N . ILE A 1 95 ? -6.547 -12.086 -13.352 1 95.5 95 ILE A N 1
ATOM 689 C CA . ILE A 1 95 ? -7.504 -12.43 -12.305 1 95.5 95 ILE A CA 1
ATOM 690 C C . ILE A 1 95 ? -8.648 -11.414 -12.305 1 95.5 95 ILE A C 1
ATOM 692 O O . ILE A 1 95 ? -8.414 -10.203 -12.219 1 95.5 95 ILE A O 1
ATOM 696 N N . PRO A 1 96 ? -9.898 -11.836 -12.438 1 96.81 96 PRO A N 1
ATOM 697 C CA . PRO A 1 96 ? -11.031 -10.906 -12.484 1 96.81 96 PRO A CA 1
ATOM 698 C C . PRO A 1 96 ? -11.336 -10.281 -11.125 1 96.81 96 PRO A C 1
ATOM 700 O O . PRO A 1 96 ? -11.875 -10.945 -10.242 1 96.81 96 PRO A O 1
ATOM 703 N N . VAL A 1 97 ? -11.062 -9.016 -10.984 1 98.69 97 VAL A N 1
ATOM 704 C CA . VAL A 1 97 ? -11.336 -8.273 -9.758 1 98.69 97 VAL A CA 1
ATOM 705 C C . VAL A 1 97 ? -12.086 -6.992 -10.086 1 98.69 97 VAL A C 1
ATOM 707 O O . VAL A 1 97 ? -11.688 -6.234 -10.977 1 98.69 97 VAL A O 1
ATOM 710 N N . LEU A 1 98 ? -13.203 -6.805 -9.477 1 98.94 98 LEU A N 1
ATOM 711 C CA . LEU A 1 98 ? -13.906 -5.527 -9.555 1 98.94 98 LEU A CA 1
ATOM 712 C C . LEU A 1 98 ? -13.445 -4.586 -8.445 1 98.94 98 LEU A C 1
ATOM 714 O O . LEU A 1 98 ? -13.641 -4.867 -7.262 1 98.94 98 LEU A O 1
ATOM 718 N N . SER A 1 99 ? -12.781 -3.525 -8.836 1 98.94 99 SER A N 1
ATOM 719 C CA . SER A 1 99 ? -12.391 -2.477 -7.898 1 98.94 99 SER A CA 1
ATOM 720 C C . SER A 1 99 ? -13.445 -1.379 -7.824 1 98.94 99 SER A C 1
ATOM 722 O O . SER A 1 99 ? -13.594 -0.584 -8.758 1 98.94 99 SER A O 1
ATOM 724 N N . VAL A 1 100 ? -14.133 -1.352 -6.711 1 98.94 100 VAL A N 1
ATOM 725 C CA . VAL A 1 100 ? -15.195 -0.369 -6.516 1 98.94 100 VAL A CA 1
ATOM 726 C C . VAL A 1 100 ? -14.703 0.744 -5.594 1 98.94 100 VAL A C 1
ATOM 728 O O . VAL A 1 100 ? -14.125 0.474 -4.539 1 98.94 100 VAL A O 1
ATOM 731 N N . VAL A 1 101 ? -14.945 1.988 -5.973 1 98.81 101 VAL A N 1
ATOM 732 C CA . VAL A 1 101 ? -14.492 3.129 -5.184 1 98.81 101 VAL A CA 1
ATOM 733 C C . VAL A 1 101 ? -15.664 4.07 -4.922 1 98.81 101 VAL A C 1
ATOM 735 O O . VAL A 1 101 ? -16.344 4.504 -5.855 1 98.81 101 VAL A O 1
ATOM 738 N N . GLY A 1 102 ? -15.953 4.332 -3.605 1 98.25 102 GLY A N 1
ATOM 739 C CA . GLY A 1 102 ? -16.844 5.441 -3.297 1 98.25 102 GLY A CA 1
ATOM 740 C C . GLY A 1 102 ? -16.219 6.797 -3.578 1 98.25 102 GLY A C 1
ATOM 741 O O . GLY A 1 102 ? -15.094 7.066 -3.168 1 98.25 102 GLY A O 1
ATOM 742 N N . VAL A 1 103 ? -16.953 7.641 -4.332 1 96.62 103 VAL A N 1
ATOM 743 C CA . VAL A 1 103 ? -16.406 8.93 -4.746 1 96.62 103 VAL A CA 1
ATOM 744 C C . VAL A 1 103 ? -17.359 10.047 -4.309 1 96.62 103 VAL A C 1
ATOM 746 O O . VAL A 1 103 ? -18.422 9.789 -3.736 1 96.62 103 VAL A O 1
ATOM 749 N N . PRO A 1 104 ? -17.016 11.32 -4.414 1 92.69 104 PRO A N 1
ATOM 750 C CA . PRO A 1 104 ? -17.828 12.445 -3.953 1 92.69 104 PRO A CA 1
ATOM 751 C C . PRO A 1 104 ? -19.219 12.477 -4.598 1 92.69 104 PRO A C 1
ATOM 753 O O . PRO A 1 104 ? -19.438 11.805 -5.609 1 92.69 104 PRO A O 1
ATOM 756 N N . ASN A 1 105 ? -20.078 13.25 -3.938 1 91.88 105 ASN A N 1
ATOM 757 C CA . ASN A 1 105 ? -21.406 13.461 -4.477 1 91.88 105 ASN A CA 1
ATOM 758 C C . ASN A 1 105 ? -21.359 13.984 -5.91 1 91.88 105 ASN A C 1
ATOM 760 O O . ASN A 1 105 ? -20.438 14.695 -6.285 1 91.88 105 ASN A O 1
ATOM 764 N N . THR A 1 106 ? -22.406 13.648 -6.664 1 89.88 106 THR A N 1
ATOM 765 C CA . THR A 1 106 ? -22.531 14.086 -8.047 1 89.88 106 THR A CA 1
ATOM 766 C C . THR A 1 106 ? -22.391 15.609 -8.148 1 89.88 106 THR A C 1
ATOM 768 O O . THR A 1 106 ? -21.75 16.109 -9.078 1 89.88 106 THR A O 1
ATOM 771 N N . SER A 1 107 ? -22.891 16.328 -7.168 1 83.94 107 SER A N 1
ATOM 772 C CA . SER A 1 107 ? -22.875 17.781 -7.18 1 83.94 107 SER A CA 1
ATOM 773 C C . SER A 1 107 ? -21.469 18.312 -6.988 1 83.94 107 SER A C 1
ATOM 775 O O . SER A 1 107 ? -21.156 19.422 -7.43 1 83.94 107 SER A O 1
ATOM 777 N N . GLN A 1 108 ? -20.672 17.594 -6.34 1 84.25 108 GLN A N 1
ATOM 778 C CA . GLN A 1 108 ? -19.312 18.047 -6.031 1 84.25 108 GLN A CA 1
ATOM 779 C C . GLN A 1 108 ? -18.406 17.969 -7.258 1 84.25 108 GLN A C 1
ATOM 781 O O . GLN A 1 108 ? -17.328 18.562 -7.285 1 84.25 108 GLN A O 1
ATOM 786 N N . TYR A 1 109 ? -18.75 17.234 -8.266 1 81.12 109 TYR A N 1
ATOM 787 C CA . TYR A 1 109 ? -18.031 17.203 -9.531 1 81.12 109 TYR A CA 1
ATOM 788 C C . TYR A 1 109 ? -18.297 18.469 -10.344 1 81.12 109 TYR A C 1
ATOM 790 O O . TYR A 1 109 ? -17.547 18.797 -11.258 1 81.12 109 TYR A O 1
ATOM 798 N N . ALA A 1 110 ? -19.359 19.141 -10.047 1 70.94 110 ALA A N 1
ATOM 799 C CA . ALA A 1 110 ? -19.75 20.312 -10.805 1 70.94 110 ALA A CA 1
ATOM 800 C C . ALA A 1 110 ? -19.078 21.578 -10.25 1 70.94 110 ALA A C 1
ATOM 802 O O . ALA A 1 110 ? -19.047 22.609 -10.914 1 70.94 110 ALA A O 1
ATOM 803 N N . THR A 1 111 ? -18.625 21.5 -9.086 1 64.31 111 THR A N 1
ATOM 804 C CA . THR A 1 111 ? -18.016 22.672 -8.469 1 64.31 111 THR A CA 1
ATOM 805 C C . THR A 1 111 ? -16.516 22.5 -8.344 1 64.31 111 THR A C 1
ATOM 807 O O . THR A 1 111 ? -16 21.375 -8.406 1 64.31 111 THR A O 1
ATOM 810 N N . SER A 1 112 ? -15.68 23.719 -8.609 1 58.53 112 SER A N 1
ATOM 811 C CA . SER A 1 112 ? -14.227 23.656 -8.484 1 58.53 112 SER A CA 1
ATOM 812 C C . SER A 1 112 ? -13.805 23.172 -7.102 1 58.53 112 SER A C 1
ATOM 814 O O . SER A 1 112 ? -14.352 23.609 -6.09 1 58.53 112 SER A O 1
ATOM 816 N N . GLY A 1 113 ? -13.312 21.766 -6.934 1 58.44 113 GLY A N 1
ATOM 817 C CA . GLY A 1 113 ? -13.227 20.828 -5.832 1 58.44 113 GLY A CA 1
ATOM 818 C C . GLY A 1 113 ? -12.008 21.047 -4.953 1 58.44 113 GLY A C 1
ATOM 819 O O . GLY A 1 113 ? -10.891 21.156 -5.453 1 58.44 113 GLY A O 1
ATOM 820 N N . ALA A 1 114 ? -12.203 21.859 -3.838 1 72.31 114 ALA A N 1
ATOM 821 C CA . ALA A 1 114 ? -11.266 21.891 -2.723 1 72.31 114 ALA A CA 1
ATOM 822 C C . ALA A 1 114 ? -11.547 20.766 -1.733 1 72.31 114 ALA A C 1
ATOM 824 O O . ALA A 1 114 ? -11.602 20.984 -0.523 1 72.31 114 ALA A O 1
ATOM 825 N N . LEU A 1 115 ? -11.672 19.516 -2.32 1 84.38 115 LEU A N 1
ATOM 826 C CA . LEU A 1 115 ? -12.031 18.375 -1.473 1 84.38 115 LEU A CA 1
ATOM 827 C C . LEU A 1 115 ? -10.781 17.672 -0.959 1 84.38 115 LEU A C 1
ATOM 829 O O . LEU A 1 115 ? -9.75 17.641 -1.643 1 84.38 115 LEU A O 1
ATOM 833 N N . HIS A 1 116 ? -10.922 17.219 0.225 1 87.06 116 HIS A N 1
ATOM 834 C CA . HIS A 1 116 ? -9.859 16.328 0.679 1 87.06 116 HIS A CA 1
ATOM 835 C C . HIS A 1 116 ? -9.805 15.055 -0.171 1 87.06 116 HIS A C 1
ATOM 837 O O . HIS A 1 116 ? -10.734 14.773 -0.929 1 87.06 116 HIS A O 1
ATOM 843 N N . HIS A 1 117 ? -8.695 14.32 -0.193 1 89.94 117 HIS A N 1
ATOM 844 C CA . HIS A 1 117 ? -8.438 13.141 -1.013 1 89.94 117 HIS A CA 1
ATOM 845 C C . HIS A 1 117 ? -8.266 13.523 -2.48 1 89.94 117 HIS A C 1
ATOM 847 O O . HIS A 1 117 ? -8.711 12.789 -3.369 1 89.94 117 HIS A O 1
ATOM 853 N N . THR A 1 118 ? -7.848 14.742 -2.754 1 88.94 118 THR A N 1
ATOM 854 C CA . THR A 1 118 ? -7.473 15.156 -4.102 1 88.94 118 THR A CA 1
ATOM 855 C C . THR A 1 118 ? -6.016 15.609 -4.141 1 88.94 118 THR A C 1
ATOM 857 O O . THR A 1 118 ? -5.332 15.609 -3.115 1 88.94 118 THR A O 1
ATOM 860 N N . LEU A 1 119 ? -5.551 15.969 -5.289 1 89.44 119 LEU A N 1
ATOM 861 C CA . LEU A 1 119 ? -4.172 16.406 -5.465 1 89.44 119 LEU A CA 1
ATOM 862 C C . LEU A 1 119 ? -4.066 17.922 -5.402 1 89.44 119 LEU A C 1
ATOM 864 O O . LEU A 1 119 ? -3.008 18.484 -5.691 1 89.44 119 LEU A O 1
ATOM 868 N N . GLY A 1 120 ? -5.113 18.578 -4.996 1 79.06 120 GLY A N 1
ATOM 869 C CA . GLY A 1 120 ? -5.117 20.016 -4.855 1 79.06 120 GLY A CA 1
ATOM 870 C C . GLY A 1 120 ? -5.41 20.75 -6.152 1 79.06 120 GLY A C 1
ATOM 871 O O . GLY A 1 120 ? -5.406 21.984 -6.195 1 79.06 120 GLY A O 1
ATOM 872 N N . ASN A 1 121 ? -5.609 19.938 -7.215 1 75.94 121 ASN A N 1
ATOM 873 C CA . ASN A 1 121 ? -5.98 20.562 -8.477 1 75.94 121 ASN A CA 1
ATOM 874 C C . ASN A 1 121 ? -7.496 20.719 -8.602 1 75.94 121 ASN A C 1
ATOM 876 O O . ASN A 1 121 ? -8.211 19.734 -8.797 1 75.94 121 ASN A O 1
ATOM 880 N N . LEU A 1 122 ? -7.922 21.844 -8.523 1 66.69 122 LEU A N 1
ATOM 881 C CA . LEU A 1 122 ? -9.336 22.188 -8.406 1 66.69 122 LEU A CA 1
ATOM 882 C C . LEU A 1 122 ? -10.078 21.859 -9.703 1 66.69 122 LEU A C 1
ATOM 884 O O . LEU A 1 122 ? -11.281 21.609 -9.688 1 66.69 122 LEU A O 1
ATOM 888 N N . GLU A 1 123 ? -9.336 21.703 -10.68 1 70.25 123 GLU A N 1
ATOM 889 C CA . GLU A 1 123 ? -10 21.641 -11.977 1 70.25 123 GLU A CA 1
ATOM 890 C C . GLU A 1 123 ? -10.094 20.203 -12.477 1 70.25 123 GLU A C 1
ATOM 892 O O . GLU A 1 123 ? -10.742 19.938 -13.484 1 70.25 123 GLU A O 1
ATOM 897 N N . ASP A 1 124 ? -9.555 19.266 -11.734 1 79.25 124 ASP A N 1
ATOM 898 C CA . ASP A 1 124 ? -9.492 17.906 -12.258 1 79.25 124 ASP A CA 1
ATOM 899 C C . ASP A 1 124 ? -9.766 16.875 -11.156 1 79.25 124 ASP A C 1
ATOM 901 O O . ASP A 1 124 ? -8.977 16.734 -10.227 1 79.25 124 ASP A O 1
ATOM 905 N N . MET A 1 125 ? -10.891 16.203 -11.312 1 83.56 125 MET A N 1
ATOM 906 C CA . MET A 1 125 ? -11.242 15.148 -10.367 1 83.56 125 MET A CA 1
ATOM 907 C C . MET A 1 125 ? -10.961 13.773 -10.953 1 83.56 125 MET A C 1
ATOM 909 O O . MET A 1 125 ? -11.383 12.758 -10.398 1 83.56 125 MET A O 1
ATOM 913 N N . GLY A 1 126 ? -10.258 13.75 -12.031 1 88.25 126 GLY A N 1
ATOM 914 C CA . GLY A 1 126 ? -10.062 12.5 -12.75 1 88.25 126 GLY A CA 1
ATOM 915 C C . GLY A 1 126 ? -8.727 11.844 -12.453 1 88.25 126 GLY A C 1
ATOM 916 O O . GLY A 1 126 ? -8.312 10.922 -13.156 1 88.25 126 GLY A O 1
ATOM 917 N N . GLN A 1 127 ? -8.047 12.266 -11.445 1 91.06 127 GLN A N 1
ATOM 918 C CA . GLN A 1 127 ? -6.695 11.789 -11.188 1 91.06 127 GLN A CA 1
ATOM 919 C C . GLN A 1 127 ? -6.684 10.305 -10.867 1 91.06 127 GLN A C 1
ATOM 921 O O . GLN A 1 127 ? -5.801 9.57 -11.312 1 91.06 127 GLN A O 1
ATOM 926 N N . GLU A 1 128 ? -7.633 9.867 -10.102 1 95 128 GLU A N 1
ATOM 927 C CA . GLU A 1 128 ? -7.766 8.453 -9.742 1 95 128 GLU A CA 1
ATOM 928 C C . GLU A 1 128 ? -7.902 7.582 -10.984 1 95 128 GLU A C 1
ATOM 930 O O . GLU A 1 128 ? -7.18 6.594 -11.141 1 95 128 GLU A O 1
ATOM 935 N N . VAL A 1 129 ? -8.766 7.969 -11.883 1 97.06 129 VAL A N 1
ATOM 936 C CA . VAL A 1 129 ? -9.016 7.219 -13.117 1 97.06 129 VAL A CA 1
ATOM 937 C C . VAL A 1 129 ? -7.75 7.203 -13.969 1 97.06 129 VAL A C 1
ATOM 939 O O . VAL A 1 129 ? -7.414 6.184 -14.578 1 97.06 129 VAL A O 1
ATOM 942 N N . ALA A 1 130 ? -7.098 8.328 -14.008 1 96.81 130 ALA A N 1
ATOM 943 C CA . ALA A 1 130 ? -5.871 8.43 -14.797 1 96.81 130 ALA A CA 1
ATOM 944 C C . ALA A 1 130 ? -4.816 7.449 -14.297 1 96.81 130 ALA A C 1
ATOM 946 O O . ALA A 1 130 ? -4.113 6.82 -15.094 1 96.81 130 ALA A O 1
ATOM 947 N N . CYS A 1 131 ? -4.688 7.281 -13.023 1 98.06 131 CYS A N 1
ATOM 948 C CA . CYS A 1 131 ? -3.723 6.352 -12.445 1 98.06 131 CYS A CA 1
ATOM 949 C C . CYS A 1 131 ? -4.133 4.91 -12.711 1 98.06 131 CYS A C 1
ATOM 951 O O . CYS A 1 131 ? -3.279 4.035 -12.875 1 98.06 131 CYS A O 1
ATOM 953 N N . TYR A 1 132 ? -5.477 4.613 -12.773 1 98.44 132 TYR A N 1
ATOM 954 C CA . TYR A 1 132 ? -5.988 3.248 -12.852 1 98.44 132 TYR A CA 1
ATOM 955 C C . TYR A 1 132 ? -6.059 2.773 -14.297 1 98.44 132 TYR A C 1
ATOM 957 O O . TYR A 1 132 ? -6.16 1.573 -14.555 1 98.44 132 TYR A O 1
ATOM 965 N N . ARG A 1 133 ? -6.004 3.65 -15.211 1 97.69 133 ARG A N 1
ATOM 966 C CA . ARG A 1 133 ? -6.23 3.324 -16.625 1 97.69 133 ARG A CA 1
ATOM 967 C C . ARG A 1 133 ? -5.27 2.238 -17.094 1 97.69 133 ARG A C 1
ATOM 969 O O . ARG A 1 133 ? -5.688 1.267 -17.719 1 97.69 133 ARG A O 1
ATOM 976 N N . PRO A 1 134 ? -4.023 2.291 -16.766 1 96.31 134 PRO A N 1
ATOM 977 C CA . PRO A 1 134 ? -3.113 1.264 -17.266 1 96.31 134 PRO A CA 1
ATOM 978 C C . PRO A 1 134 ? -3.338 -0.099 -16.625 1 96.31 134 PRO A C 1
ATOM 980 O O . PRO A 1 134 ? -2.9 -1.121 -17.156 1 96.31 134 PRO A O 1
ATOM 983 N N . VAL A 1 135 ? -4.016 -0.149 -15.461 1 98 135 VAL A N 1
ATOM 984 C CA . VAL A 1 135 ? -4.055 -1.389 -14.695 1 98 135 VAL A CA 1
ATOM 985 C C . VAL A 1 135 ? -5.484 -1.933 -14.664 1 98 135 VAL A C 1
ATOM 987 O O . VAL A 1 135 ? -5.797 -2.822 -13.867 1 98 135 VAL A O 1
ATOM 990 N N . THR A 1 136 ? -6.391 -1.378 -15.414 1 98.31 136 THR A N 1
ATOM 991 C CA . THR A 1 136 ? -7.762 -1.852 -15.586 1 98.31 136 THR A CA 1
ATOM 992 C C . THR A 1 136 ? -8.141 -1.855 -17.062 1 98.31 136 THR A C 1
ATOM 994 O O . THR A 1 136 ? -7.578 -1.105 -17.859 1 98.31 136 THR A O 1
ATOM 997 N N . VAL A 1 137 ? -9.148 -2.703 -17.422 1 97.56 137 VAL A N 1
ATOM 998 C CA . VAL A 1 137 ? -9.508 -2.836 -18.828 1 97.56 137 VAL A CA 1
ATOM 999 C C . VAL A 1 137 ? -10.695 -1.933 -19.141 1 97.56 137 VAL A C 1
ATOM 1001 O O . VAL A 1 137 ? -11.008 -1.697 -20.312 1 97.56 137 VAL A O 1
ATOM 1004 N N . TYR A 1 138 ? -11.359 -1.511 -18.109 1 98.25 138 TYR A N 1
ATOM 1005 C CA . TYR A 1 138 ? -12.531 -0.658 -18.219 1 98.25 138 TYR A CA 1
ATOM 1006 C C . TYR A 1 138 ? -12.719 0.193 -16.969 1 98.25 138 TYR A C 1
ATOM 1008 O O . TYR A 1 138 ? -12.445 -0.259 -15.859 1 98.25 138 TYR A O 1
ATOM 1016 N N . GLN A 1 139 ? -13.047 1.448 -17.094 1 98.56 139 GLN A N 1
ATOM 1017 C CA . GLN A 1 139 ? -13.367 2.375 -16.016 1 98.56 139 GLN A CA 1
ATOM 1018 C C . GLN A 1 139 ? -14.719 3.049 -16.25 1 98.56 139 GLN A C 1
ATOM 1020 O O . GLN A 1 139 ? -15.016 3.477 -17.359 1 98.56 139 GLN A O 1
ATOM 1025 N N . THR A 1 140 ? -15.484 3.102 -15.211 1 97.88 140 THR A N 1
ATOM 1026 C CA . THR A 1 140 ? -16.766 3.799 -15.32 1 97.88 140 THR A CA 1
ATOM 1027 C C . THR A 1 140 ? -17.172 4.383 -13.977 1 97.88 140 THR A C 1
ATOM 1029 O O . THR A 1 140 ? -16.531 4.125 -12.953 1 97.88 140 THR A O 1
ATOM 1032 N N . ILE A 1 141 ? -18.219 5.254 -13.953 1 97.19 141 ILE A N 1
ATOM 1033 C CA . ILE A 1 141 ? -18.688 5.938 -12.758 1 97.19 141 ILE A CA 1
ATOM 1034 C C . ILE A 1 141 ? -20.219 5.918 -12.727 1 97.19 141 ILE A C 1
ATOM 1036 O O . ILE A 1 141 ? -20.875 6.133 -13.75 1 97.19 141 ILE A O 1
ATOM 1040 N N . LEU A 1 142 ? -20.781 5.504 -11.602 1 97.5 142 LEU A N 1
ATOM 1041 C CA . LEU A 1 142 ? -22.219 5.633 -11.367 1 97.5 142 LEU A CA 1
ATOM 1042 C C . LEU A 1 142 ? -22.562 7.027 -10.859 1 97.5 142 LEU A C 1
ATOM 1044 O O . LEU A 1 142 ? -22.516 7.285 -9.656 1 97.5 142 LEU A O 1
ATOM 1048 N N . ARG A 1 143 ? -23.047 7.902 -11.734 1 93.38 143 ARG A N 1
ATOM 1049 C CA . ARG A 1 143 ? -23.406 9.266 -11.367 1 93.38 143 ARG A CA 1
ATOM 1050 C C . ARG A 1 143 ? -24.891 9.531 -11.602 1 93.38 143 ARG A C 1
ATOM 1052 O O . ARG A 1 143 ? -25.406 10.57 -11.203 1 93.38 143 ARG A O 1
ATOM 1059 N N . SER A 1 144 ? -25.516 8.57 -12.297 1 92.81 144 SER A N 1
ATOM 1060 C CA . SER A 1 144 ? -26.938 8.633 -12.57 1 92.81 144 SER A CA 1
ATOM 1061 C C . SER A 1 144 ? -27.594 7.262 -12.398 1 92.81 144 SER A C 1
ATOM 1063 O O . SER A 1 144 ? -26.984 6.234 -12.688 1 92.81 144 SER A O 1
ATOM 1065 N N . LEU A 1 145 ? -28.828 7.277 -11.969 1 93.69 145 LEU A N 1
ATOM 1066 C CA . LEU A 1 145 ? -29.547 6.031 -11.75 1 93.69 145 LEU A CA 1
ATOM 1067 C C . LEU A 1 145 ? -30.031 5.449 -13.078 1 93.69 145 LEU A C 1
ATOM 1069 O O . LEU A 1 145 ? -30.203 4.234 -13.203 1 93.69 145 LEU A O 1
ATOM 1073 N N . SER A 1 146 ? -30.219 6.309 -14 1 91.5 146 SER A N 1
ATOM 1074 C CA . SER A 1 146 ? -30.828 5.898 -15.258 1 91.5 146 SER A CA 1
ATOM 1075 C C . SER A 1 146 ? -29.953 4.879 -15.984 1 91.5 146 SER A C 1
ATOM 1077 O O . SER A 1 146 ? -30.469 3.965 -16.641 1 91.5 146 SER A O 1
ATOM 1079 N N . ASP A 1 147 ? -28.656 5.004 -15.844 1 94.38 147 ASP A N 1
ATOM 1080 C CA . ASP A 1 147 ? -27.781 4.09 -16.562 1 94.38 147 ASP A CA 1
ATOM 1081 C C . ASP A 1 147 ? -27 3.191 -15.602 1 94.38 147 ASP A C 1
ATOM 1083 O O . ASP A 1 147 ? -26.125 2.443 -16.016 1 94.38 147 ASP A O 1
ATOM 1087 N N . ALA A 1 148 ? -27.312 3.24 -14.367 1 96.81 148 ALA A N 1
ATOM 1088 C CA . ALA A 1 148 ? -26.516 2.557 -13.352 1 96.81 148 ALA A CA 1
ATOM 1089 C C . ALA A 1 148 ? -26.594 1.042 -13.523 1 96.81 148 ALA A C 1
ATOM 1091 O O . ALA A 1 148 ? -25.578 0.344 -13.398 1 96.81 148 ALA A O 1
ATOM 1092 N N . ARG A 1 149 ? -27.812 0.539 -13.781 1 96.5 149 ARG A N 1
ATOM 1093 C CA . ARG A 1 149 ? -27.969 -0.897 -13.992 1 96.5 149 ARG A CA 1
ATOM 1094 C C . ARG A 1 149 ? -27.078 -1.384 -15.133 1 96.5 149 ARG A C 1
ATOM 1096 O O . ARG A 1 149 ? -26.344 -2.367 -14.984 1 96.5 149 ARG A O 1
ATOM 1103 N N . TYR A 1 150 ? -27.172 -0.693 -16.234 1 96.81 150 TYR A N 1
ATOM 1104 C CA . TYR A 1 150 ? -26.391 -1.041 -17.422 1 96.81 150 TYR A CA 1
ATOM 1105 C C . TYR A 1 150 ? -24.906 -0.995 -17.125 1 96.81 150 TYR A C 1
ATOM 1107 O O . TYR A 1 150 ? -24.156 -1.904 -17.5 1 96.81 150 TYR A O 1
ATOM 1115 N N . LEU A 1 151 ? -24.453 -0.002 -16.422 1 98.12 151 LEU A N 1
ATOM 1116 C CA . LEU A 1 151 ? -23.031 0.201 -16.172 1 98.12 151 LEU A CA 1
ATOM 1117 C C . LEU A 1 151 ? -22.5 -0.849 -15.203 1 98.12 151 LEU A C 1
ATOM 1119 O O . LEU A 1 151 ? -21.359 -1.314 -15.344 1 98.12 151 LEU A O 1
ATOM 1123 N N . VAL A 1 152 ? -23.266 -1.209 -14.219 1 98.44 152 VAL A N 1
ATOM 1124 C CA . VAL A 1 152 ? -22.875 -2.27 -13.297 1 98.44 152 VAL A CA 1
ATOM 1125 C C . VAL A 1 152 ? -22.719 -3.584 -14.062 1 98.44 152 VAL A C 1
ATOM 1127 O O . VAL A 1 152 ? -21.688 -4.258 -13.938 1 98.44 152 VAL A O 1
ATOM 1130 N N . ASP A 1 153 ? -23.75 -3.932 -14.836 1 98 153 ASP A N 1
ATOM 1131 C CA . ASP A 1 153 ? -23.703 -5.168 -15.609 1 98 153 ASP A CA 1
ATOM 1132 C C . ASP A 1 153 ? -22.516 -5.172 -16.562 1 98 153 ASP A C 1
ATOM 1134 O O . ASP A 1 153 ? -21.812 -6.172 -16.672 1 98 153 ASP A O 1
ATOM 1138 N N . LYS A 1 154 ? -22.312 -4.055 -17.234 1 97.88 154 LYS A N 1
ATOM 1139 C CA . LYS A 1 154 ? -21.203 -3.932 -18.172 1 97.88 154 LYS A CA 1
ATOM 1140 C C . LYS A 1 154 ? -19.859 -4.094 -17.469 1 97.88 154 LYS A C 1
ATOM 1142 O O . LYS A 1 154 ? -18.953 -4.758 -17.984 1 97.88 154 LYS A O 1
ATOM 1147 N N . ALA A 1 155 ? -19.688 -3.469 -16.312 1 98.56 155 ALA A N 1
ATOM 1148 C CA . ALA A 1 155 ? -18.453 -3.576 -15.539 1 98.56 155 ALA A CA 1
ATOM 1149 C C . ALA A 1 155 ? -18.156 -5.027 -15.172 1 98.56 155 ALA A C 1
ATOM 1151 O O . ALA A 1 155 ? -17.031 -5.504 -15.344 1 98.56 155 ALA A O 1
ATOM 1152 N N . LEU A 1 156 ? -19.172 -5.695 -14.695 1 98.44 156 LEU A N 1
ATOM 1153 C CA . LEU A 1 156 ? -19.016 -7.09 -14.297 1 98.44 156 LEU A CA 1
ATOM 1154 C C . LEU A 1 156 ? -18.703 -7.973 -15.5 1 98.44 156 LEU A C 1
ATOM 1156 O O . LEU A 1 156 ? -17.828 -8.836 -15.43 1 98.44 156 LEU A O 1
ATOM 1160 N N . LEU A 1 157 ? -19.375 -7.762 -16.594 1 97.25 157 LEU A N 1
ATOM 1161 C CA . LEU A 1 157 ? -19.156 -8.562 -17.797 1 97.25 157 LEU A CA 1
ATOM 1162 C C . LEU A 1 157 ? -17.766 -8.328 -18.359 1 97.25 157 LEU A C 1
ATOM 1164 O O . LEU A 1 157 ? -17.109 -9.258 -18.828 1 97.25 157 LEU A O 1
ATOM 1168 N N . LYS A 1 158 ? -17.281 -7.09 -18.297 1 97.38 158 LYS A N 1
ATOM 1169 C CA . LYS A 1 158 ? -15.93 -6.777 -18.75 1 97.38 158 LYS A CA 1
ATOM 1170 C C . LYS A 1 158 ? -14.891 -7.457 -17.875 1 97.38 158 LYS A C 1
ATOM 1172 O O . LYS A 1 158 ? -13.898 -7.992 -18.375 1 97.38 158 LYS A O 1
ATOM 1177 N N . THR A 1 159 ? -15.109 -7.441 -16.594 1 97.38 159 THR A N 1
ATOM 1178 C CA . THR A 1 159 ? -14.203 -8.094 -15.672 1 97.38 159 THR A CA 1
ATOM 1179 C C . THR A 1 159 ? -14.094 -9.586 -15.969 1 97.38 159 THR A C 1
ATOM 1181 O O . THR A 1 159 ? -12.992 -10.141 -16.016 1 97.38 159 THR A O 1
ATOM 1184 N N . LEU A 1 160 ? -15.18 -10.211 -16.266 1 95.38 160 LEU A N 1
ATOM 1185 C CA . LEU A 1 160 ? -15.234 -11.648 -16.5 1 95.38 160 LEU A CA 1
ATOM 1186 C C . LEU A 1 160 ? -14.695 -11.992 -17.891 1 95.38 160 LEU A C 1
ATOM 1188 O O . LEU A 1 160 ? -13.93 -12.953 -18.031 1 95.38 160 LEU A O 1
ATOM 1192 N N . SER A 1 161 ? -15.039 -11.18 -18.875 1 92.69 161 SER A N 1
ATOM 1193 C CA . SER A 1 161 ? -14.641 -11.484 -20.25 1 92.69 161 SER A CA 1
ATOM 1194 C C . SER A 1 161 ? -13.133 -11.344 -20.438 1 92.69 161 SER A C 1
ATOM 1196 O O . SER A 1 161 ? -12.516 -12.148 -21.141 1 92.69 161 SER A O 1
ATOM 1198 N N . HIS A 1 162 ? -12.625 -10.367 -19.781 1 92.81 162 HIS A N 1
ATOM 1199 C CA . HIS A 1 162 ? -11.195 -10.125 -19.953 1 92.81 162 HIS A CA 1
ATOM 1200 C C . HIS A 1 162 ? -10.391 -10.836 -18.859 1 92.81 162 HIS A C 1
ATOM 1202 O O . HIS A 1 162 ? -9.172 -10.977 -18.984 1 92.81 162 HIS A O 1
ATOM 1208 N N . ARG A 1 163 ? -11.133 -11.266 -17.812 1 93 163 ARG A N 1
ATOM 1209 C CA . ARG A 1 163 ? -10.469 -11.812 -16.641 1 93 163 ARG A CA 1
ATOM 1210 C C . ARG A 1 163 ? -9.422 -10.852 -16.094 1 93 163 ARG A C 1
ATOM 1212 O O . ARG A 1 163 ? -8.281 -11.242 -15.852 1 93 163 ARG A O 1
ATOM 1219 N N . LYS A 1 164 ? -9.75 -9.609 -16.062 1 96.19 164 LYS A N 1
ATOM 1220 C CA . LYS A 1 164 ? -8.906 -8.508 -15.617 1 96.19 164 LYS A CA 1
ATOM 1221 C C . LYS A 1 164 ? -9.703 -7.512 -14.773 1 96.19 164 LYS A C 1
ATOM 1223 O O . LYS A 1 164 ? -10.938 -7.539 -14.781 1 96.19 164 LYS A O 1
ATOM 1228 N N . PRO A 1 165 ? -9.023 -6.656 -14.031 1 98.5 165 PRO A N 1
ATOM 1229 C CA . PRO A 1 165 ? -9.75 -5.73 -13.156 1 98.5 165 PRO A CA 1
ATOM 1230 C C . PRO A 1 165 ? -10.469 -4.625 -13.938 1 98.5 165 PRO A C 1
ATOM 1232 O O . PRO A 1 165 ? -10.023 -4.246 -15.023 1 98.5 165 PRO A O 1
ATOM 1235 N N . VAL A 1 166 ? -11.523 -4.188 -13.383 1 98.81 166 VAL A N 1
ATOM 1236 C CA . VAL A 1 166 ? -12.289 -3.02 -13.805 1 98.81 166 VAL A CA 1
ATOM 1237 C C . VAL A 1 166 ? -12.438 -2.047 -12.641 1 98.81 166 VAL A C 1
ATOM 1239 O O . VAL A 1 166 ? -12.516 -2.465 -11.477 1 98.81 166 VAL A O 1
ATOM 1242 N N . LEU A 1 167 ? -12.398 -0.721 -12.93 1 98.88 167 LEU A N 1
ATOM 1243 C CA . LEU A 1 167 ? -12.672 0.31 -11.93 1 98.88 167 LEU A CA 1
ATOM 1244 C C . LEU A 1 167 ? -14.117 0.794 -12.031 1 98.88 167 LEU A C 1
ATOM 1246 O O . LEU A 1 167 ? -14.547 1.246 -13.094 1 98.88 167 LEU A O 1
ATOM 1250 N N . LEU A 1 168 ? -14.852 0.636 -10.984 1 98.88 168 LEU A N 1
ATOM 1251 C CA . LEU A 1 168 ? -16.219 1.148 -10.875 1 98.88 168 LEU A CA 1
ATOM 1252 C C . LEU A 1 168 ? -16.312 2.199 -9.773 1 98.88 168 LEU A C 1
ATOM 1254 O O . LEU A 1 168 ? -16.266 1.867 -8.586 1 98.88 168 LEU A O 1
ATOM 1258 N N . GLU A 1 169 ? -16.438 3.434 -10.156 1 98.44 169 GLU A N 1
ATOM 1259 C CA . GLU A 1 169 ? -16.672 4.508 -9.188 1 98.44 169 GLU A CA 1
ATOM 1260 C C . GLU A 1 169 ? -18.156 4.688 -8.906 1 98.44 169 GLU A C 1
ATOM 1262 O O . GLU A 1 169 ? -18.984 4.582 -9.82 1 98.44 169 GLU A O 1
ATOM 1267 N N . VAL A 1 170 ? -18.484 4.871 -7.633 1 98.38 170 VAL A N 1
ATOM 1268 C CA . VAL A 1 170 ? -19.875 5.066 -7.227 1 98.38 170 VAL A CA 1
ATOM 1269 C C . VAL A 1 170 ? -20 6.359 -6.426 1 98.38 170 VAL A C 1
ATOM 1271 O O . VAL A 1 170 ? -19.453 6.469 -5.324 1 98.38 170 VAL A O 1
ATOM 1274 N N . CYS A 1 171 ? -20.781 7.32 -6.957 1 96.44 171 CYS A N 1
ATOM 1275 C CA . CYS A 1 171 ? -21 8.562 -6.219 1 96.44 171 CYS A CA 1
ATOM 1276 C C . CYS A 1 171 ? -21.734 8.289 -4.91 1 96.44 171 CYS A C 1
ATOM 1278 O O . CYS A 1 171 ? -22.688 7.508 -4.875 1 96.44 171 CYS A O 1
ATOM 1280 N N . ARG A 1 172 ? -21.312 8.945 -3.918 1 94.81 172 ARG A N 1
ATOM 1281 C CA . ARG A 1 172 ? -21.812 8.75 -2.561 1 94.81 172 ARG A CA 1
ATOM 1282 C C . ARG A 1 172 ? -23.312 8.93 -2.506 1 94.81 172 ARG A C 1
ATOM 1284 O O . ARG A 1 172 ? -24.016 8.211 -1.781 1 94.81 172 ARG A O 1
ATOM 1291 N N . ASP A 1 173 ? -23.938 9.828 -3.277 1 92.75 173 ASP A N 1
ATOM 1292 C CA . ASP A 1 173 ? -25.359 10.164 -3.227 1 92.75 173 ASP A CA 1
ATOM 1293 C C . ASP A 1 173 ? -26.172 9.242 -4.133 1 92.75 173 ASP A C 1
ATOM 1295 O O . ASP A 1 173 ? -27.391 9.32 -4.16 1 92.75 173 ASP A O 1
ATOM 1299 N N . VAL A 1 174 ? -25.516 8.312 -4.785 1 95.06 174 VAL A N 1
ATOM 1300 C CA . VAL A 1 174 ? -26.203 7.43 -5.727 1 95.06 174 VAL A CA 1
ATOM 1301 C C . VAL A 1 174 ? -26.328 6.027 -5.129 1 95.06 174 VAL A C 1
ATOM 1303 O O . VAL A 1 174 ? -27.281 5.312 -5.398 1 95.06 174 VAL A O 1
ATOM 1306 N N . ALA A 1 175 ? -25.5 5.617 -4.297 1 96.44 175 ALA A N 1
ATOM 1307 C CA . ALA A 1 175 ? -25.297 4.246 -3.84 1 96.44 175 ALA A CA 1
ATOM 1308 C C . ALA A 1 175 ? -26.562 3.682 -3.201 1 96.44 175 ALA A C 1
ATOM 1310 O O . ALA A 1 175 ? -26.891 2.506 -3.387 1 96.44 175 ALA A O 1
ATOM 1311 N N . LEU A 1 176 ? -27.312 4.555 -2.453 1 94.94 176 LEU A N 1
ATOM 1312 C CA . LEU A 1 176 ? -28.406 4.027 -1.659 1 94.94 176 LEU A CA 1
ATOM 1313 C C . LEU A 1 176 ? -29.75 4.551 -2.174 1 94.94 176 LEU A C 1
ATOM 1315 O O . LEU A 1 176 ? -30.75 4.52 -1.454 1 94.94 176 LEU A O 1
ATOM 1319 N N . LEU A 1 177 ? -29.766 4.965 -3.393 1 93.44 177 LEU A N 1
ATOM 1320 C CA . LEU A 1 177 ? -31.016 5.398 -4 1 93.44 177 LEU A CA 1
ATOM 1321 C C . LEU A 1 177 ? -31.688 4.246 -4.746 1 93.44 177 LEU A C 1
ATOM 1323 O O . LEU A 1 177 ? -31.031 3.543 -5.52 1 93.44 177 LEU A O 1
ATOM 1327 N N . PRO A 1 178 ? -32.938 4.055 -4.469 1 93.69 178 PRO A N 1
ATOM 1328 C CA . PRO A 1 178 ? -33.656 3.02 -5.199 1 93.69 178 PRO A CA 1
ATOM 1329 C C . PRO A 1 178 ? -34.062 3.459 -6.602 1 93.69 178 PRO A C 1
ATOM 1331 O O . PRO A 1 178 ? -34.188 4.656 -6.867 1 93.69 178 PRO A O 1
ATOM 1334 N N . HIS A 1 179 ? -34.188 2.5 -7.453 1 94.94 179 HIS A N 1
ATOM 1335 C CA . HIS A 1 179 ? -34.656 2.76 -8.82 1 94.94 179 HIS A CA 1
ATOM 1336 C C . HIS A 1 179 ? -35.344 1.54 -9.414 1 94.94 179 HIS A C 1
ATOM 1338 O O . HIS A 1 179 ? -34.906 0.406 -9.188 1 94.94 179 HIS A O 1
ATOM 1344 N N . PRO A 1 180 ? -36.344 1.782 -10.172 1 93.31 180 PRO A N 1
ATOM 1345 C CA . PRO A 1 180 ? -37.094 0.659 -10.742 1 93.31 180 PRO A CA 1
ATOM 1346 C C . PRO A 1 180 ? -36.219 -0.237 -11.625 1 93.31 180 PRO A C 1
ATOM 1348 O O . PRO A 1 180 ? -36.469 -1.445 -11.711 1 93.31 180 PRO A O 1
ATOM 1351 N N . SER A 1 181 ? -35.281 0.295 -12.266 1 94.19 181 SER A N 1
ATOM 1352 C CA . SER A 1 181 ? -34.469 -0.48 -13.18 1 94.19 181 SER A CA 1
ATOM 1353 C C . SER A 1 181 ? -33.719 -1.596 -12.453 1 94.19 181 SER A C 1
ATOM 1355 O O . SER A 1 181 ? -33.281 -2.568 -13.07 1 94.19 181 SER A O 1
ATOM 1357 N N . PHE A 1 182 ? -33.594 -1.571 -11.148 1 95.62 182 PHE A N 1
ATOM 1358 C CA . PHE A 1 182 ? -32.812 -2.541 -10.367 1 95.62 182 PHE A CA 1
ATOM 1359 C C . PHE A 1 182 ? -33.688 -3.715 -9.953 1 95.62 182 PHE A C 1
ATOM 1361 O O . PHE A 1 182 ? -33.188 -4.742 -9.5 1 95.62 182 PHE A O 1
ATOM 1368 N N . GLY A 1 183 ? -35.031 -3.547 -10.125 1 94.12 183 GLY A N 1
ATOM 1369 C CA . GLY A 1 183 ? -35.938 -4.582 -9.656 1 94.12 183 GLY A CA 1
ATOM 1370 C C . GLY A 1 183 ? -36.375 -4.395 -8.211 1 94.12 183 GLY A C 1
ATOM 1371 O O . GLY A 1 183 ? -36.031 -3.387 -7.586 1 94.12 183 GLY A O 1
ATOM 1372 N N . LEU A 1 184 ? -37.156 -5.301 -7.734 1 93.62 184 LEU A N 1
ATOM 1373 C CA . LEU A 1 184 ? -37.719 -5.23 -6.395 1 93.62 184 LEU A CA 1
ATOM 1374 C C . LEU A 1 184 ? -36.938 -6.09 -5.418 1 93.62 184 LEU A C 1
ATOM 1376 O O . LEU A 1 184 ? -36.5 -7.184 -5.77 1 93.62 184 LEU A O 1
ATOM 1380 N N . ARG A 1 185 ? -36.75 -5.602 -4.293 1 92.44 185 ARG A N 1
ATOM 1381 C CA . ARG A 1 185 ? -36.125 -6.387 -3.244 1 92.44 185 ARG A CA 1
ATOM 1382 C C . ARG A 1 185 ? -36.906 -7.664 -2.965 1 92.44 185 ARG A C 1
ATOM 1384 O O . ARG A 1 185 ? -38.125 -7.633 -2.832 1 92.44 185 ARG A O 1
ATOM 1391 N N . GLY A 1 186 ? -36.188 -8.766 -2.855 1 90.19 186 GLY A N 1
ATOM 1392 C CA . GLY A 1 186 ? -36.844 -10.047 -2.58 1 90.19 186 GLY A CA 1
ATOM 1393 C C . GLY A 1 186 ? -37.219 -10.812 -3.836 1 90.19 186 GLY A C 1
ATOM 1394 O O . GLY A 1 186 ? -37.531 -12 -3.771 1 90.19 186 GLY A O 1
ATOM 1395 N N . GLU A 1 187 ? -37.219 -10.117 -4.945 1 92.12 187 GLU A N 1
ATOM 1396 C CA . GLU A 1 187 ? -37.469 -10.781 -6.219 1 92.12 187 GLU A CA 1
ATOM 1397 C C . GLU A 1 187 ? -36.156 -11.164 -6.914 1 92.12 187 GLU A C 1
ATOM 1399 O O . GLU A 1 187 ? -35.188 -10.438 -6.824 1 92.12 187 GLU A O 1
ATOM 1404 N N . PRO A 1 188 ? -36.25 -12.234 -7.535 1 91.19 188 PRO A N 1
ATOM 1405 C CA . PRO A 1 188 ? -35.062 -12.641 -8.258 1 91.19 188 PRO A CA 1
ATOM 1406 C C . PRO A 1 188 ? -34.719 -11.727 -9.438 1 91.19 188 PRO A C 1
ATOM 1408 O O . PRO A 1 188 ? -35.656 -11.25 -10.117 1 91.19 188 PRO A O 1
ATOM 1411 N N . LEU A 1 189 ? -33.469 -11.539 -9.625 1 93.5 189 LEU A N 1
ATOM 1412 C CA . LEU A 1 189 ? -33 -10.797 -10.797 1 93.5 189 LEU A CA 1
ATOM 1413 C C . LEU A 1 189 ? -32.938 -11.711 -12.023 1 93.5 189 LEU A C 1
ATOM 1415 O O . LEU A 1 189 ? -32.75 -12.922 -11.891 1 93.5 189 LEU A O 1
ATOM 1419 N N . ASP A 1 190 ? -33.156 -11.039 -13.188 1 93.62 190 ASP A N 1
ATOM 1420 C CA . ASP A 1 190 ? -32.812 -11.781 -14.398 1 93.62 190 ASP A CA 1
ATOM 1421 C C . ASP A 1 190 ? -31.328 -12.148 -14.414 1 93.62 190 ASP A C 1
ATOM 1423 O O . ASP A 1 190 ? -30.469 -11.328 -14.07 1 93.62 190 ASP A O 1
ATOM 1427 N N . PRO A 1 191 ? -31.141 -13.367 -14.727 1 93.88 191 PRO A N 1
ATOM 1428 C CA . PRO A 1 191 ? -29.75 -13.797 -14.68 1 93.88 191 PRO A CA 1
ATOM 1429 C C . PRO A 1 191 ? -28.844 -12.984 -15.602 1 93.88 191 PRO A C 1
ATOM 1431 O O . PRO A 1 191 ? -29.266 -12.602 -16.688 1 93.88 191 PRO A O 1
ATOM 1434 N N . LEU A 1 192 ? -27.688 -12.664 -15.133 1 93.5 192 LEU A N 1
ATOM 1435 C CA . LEU A 1 192 ? -26.656 -12.031 -15.938 1 93.5 192 LEU A CA 1
ATOM 1436 C C . LEU A 1 192 ? -25.938 -13.062 -16.812 1 93.5 192 LEU A C 1
ATOM 1438 O O . LEU A 1 192 ? -25.344 -14.008 -16.297 1 93.5 192 LEU A O 1
ATOM 1442 N N . PRO A 1 193 ? -26.047 -12.945 -18.078 1 89.38 193 PRO A N 1
ATOM 1443 C CA . PRO A 1 193 ? -25.391 -13.945 -18.922 1 89.38 193 PRO A CA 1
ATOM 1444 C C . PRO A 1 193 ? -23.875 -13.883 -18.844 1 89.38 193 PRO A C 1
ATOM 1446 O O . PRO A 1 193 ? -23.281 -12.812 -19.031 1 89.38 193 PRO A O 1
ATOM 1449 N N . ARG A 1 194 ? -23.266 -14.984 -18.578 1 87.69 194 ARG A N 1
ATOM 1450 C CA . ARG A 1 194 ? -21.812 -15.039 -18.562 1 87.69 194 ARG A CA 1
ATOM 1451 C C . ARG A 1 194 ? -21.234 -14.961 -19.969 1 87.69 194 ARG A C 1
ATOM 1453 O O . ARG A 1 194 ? -21.797 -15.523 -20.906 1 87.69 194 ARG A O 1
ATOM 1460 N N . PRO A 1 195 ? -20.141 -14.195 -20 1 86.62 195 PRO A N 1
ATOM 1461 C CA . PRO A 1 195 ? -19.531 -14.102 -21.328 1 86.62 195 PRO A CA 1
ATOM 1462 C C . PRO A 1 195 ? -18.922 -15.414 -21.797 1 86.62 195 PRO A C 1
ATOM 1464 O O . PRO A 1 195 ? -18.344 -16.156 -21 1 86.62 195 PRO A O 1
ATOM 1467 N N . LEU A 1 196 ? -19.234 -15.758 -23.031 1 82.88 196 LEU A N 1
ATOM 1468 C CA . LEU A 1 196 ? -18.609 -16.906 -23.688 1 82.88 196 LEU A CA 1
ATOM 1469 C C . LEU A 1 196 ? -17.641 -16.469 -24.766 1 82.88 196 LEU A C 1
ATOM 1471 O O . LEU A 1 196 ? -17.891 -15.477 -25.469 1 82.88 196 LEU A O 1
ATOM 1475 N N . ARG A 1 197 ? -16.547 -17.172 -24.828 1 85.12 197 ARG A N 1
ATOM 1476 C CA . ARG A 1 197 ? -15.625 -16.891 -25.922 1 85.12 197 ARG A CA 1
ATOM 1477 C C . ARG A 1 197 ? -16.172 -17.391 -27.25 1 85.12 197 ARG A C 1
ATOM 1479 O O . ARG A 1 197 ? -16.641 -18.531 -27.344 1 85.12 197 ARG A O 1
ATOM 1486 N N . PRO A 1 198 ? -16.125 -16.531 -28.25 1 88.62 198 PRO A N 1
ATOM 1487 C CA . PRO A 1 198 ? -16.594 -16.984 -29.562 1 88.62 198 PRO A CA 1
ATOM 1488 C C . PRO A 1 198 ? -15.781 -18.141 -30.125 1 88.62 198 PRO A C 1
ATOM 1490 O O . PRO A 1 198 ? -14.57 -18.203 -29.906 1 88.62 198 PRO A O 1
ATOM 1493 N N . CYS A 1 199 ? -16.484 -19.094 -30.75 1 94.31 199 CYS A N 1
ATOM 1494 C CA . CYS A 1 199 ? -15.836 -20.25 -31.359 1 94.31 199 CYS A CA 1
ATOM 1495 C C . CYS A 1 199 ? -16.328 -20.469 -32.781 1 94.31 199 CYS A C 1
ATOM 1497 O O . CYS A 1 199 ? -17.531 -20.562 -33.031 1 94.31 199 CYS A O 1
ATOM 1499 N N . ASP A 1 200 ? -15.414 -20.422 -33.719 1 96.94 200 ASP A N 1
ATOM 1500 C CA . ASP A 1 200 ? -15.719 -20.828 -35.094 1 96.94 200 ASP A CA 1
ATOM 1501 C C . ASP A 1 200 ? -15.625 -22.344 -35.25 1 96.94 200 ASP A C 1
ATOM 1503 O O . ASP A 1 200 ? -14.531 -22.906 -35.25 1 96.94 200 ASP A O 1
ATOM 1507 N N . GLU A 1 201 ? -16.75 -22.984 -35.531 1 96.69 201 GLU A N 1
ATOM 1508 C CA . GLU A 1 201 ? -16.828 -24.438 -35.5 1 96.69 201 GLU A CA 1
ATOM 1509 C C . GLU A 1 201 ? -15.992 -25.047 -36.625 1 96.69 201 GLU A C 1
ATOM 1511 O O . GLU A 1 201 ? -15.438 -26.125 -36.469 1 96.69 201 GLU A O 1
ATOM 1516 N N . SER A 1 202 ? -15.914 -24.344 -37.719 1 97.31 202 SER A N 1
ATOM 1517 C CA . SER A 1 202 ? -15.086 -24.812 -38.844 1 97.31 202 SER A CA 1
ATOM 1518 C C . SER A 1 202 ? -13.602 -24.734 -38.5 1 97.31 202 SER A C 1
ATOM 1520 O O . SER A 1 202 ? -12.836 -25.656 -38.75 1 97.31 202 SER A O 1
ATOM 1522 N N . ALA A 1 203 ? -13.305 -23.625 -37.875 1 97.19 203 ALA A N 1
ATOM 1523 C CA . ALA A 1 203 ? -11.914 -23.453 -37.438 1 97.19 203 ALA A CA 1
ATOM 1524 C C . ALA A 1 203 ? -11.539 -24.438 -36.344 1 97.19 203 ALA A C 1
ATOM 1526 O O . ALA A 1 203 ? -10.422 -24.953 -36.312 1 97.19 203 ALA A O 1
ATOM 1527 N N . LEU A 1 204 ? -12.469 -24.703 -35.5 1 97.62 204 LEU A N 1
ATOM 1528 C CA . LEU A 1 204 ? -12.266 -25.656 -34.406 1 97.62 204 LEU A CA 1
ATOM 1529 C C . LEU A 1 204 ? -11.984 -27.047 -34.969 1 97.62 204 LEU A C 1
ATOM 1531 O O . LEU A 1 204 ? -11.031 -27.703 -34.562 1 97.62 204 LEU A O 1
ATOM 1535 N N . ALA A 1 205 ? -12.758 -27.438 -35.938 1 97.69 205 ALA A N 1
ATOM 1536 C CA . ALA A 1 205 ? -12.586 -28.766 -36.531 1 97.69 205 ALA A CA 1
ATOM 1537 C C . ALA A 1 205 ? -11.25 -28.875 -37.25 1 97.69 205 ALA A C 1
ATOM 1539 O O . ALA A 1 205 ? -10.539 -29.859 -37.125 1 97.69 205 ALA A O 1
ATOM 1540 N N . ALA A 1 206 ? -10.977 -27.828 -37.969 1 97.69 206 ALA A N 1
ATOM 1541 C CA . ALA A 1 206 ? -9.727 -27.797 -38.719 1 97.69 206 ALA A CA 1
ATOM 1542 C C . ALA A 1 206 ? -8.516 -27.828 -37.781 1 97.69 206 ALA A C 1
ATOM 1544 O O . ALA A 1 206 ? -7.535 -28.516 -38.062 1 97.69 206 ALA A O 1
ATOM 1545 N N . ALA A 1 207 ? -8.602 -27.047 -36.75 1 97.69 207 ALA A N 1
ATOM 1546 C CA . ALA A 1 207 ? -7.516 -27 -35.781 1 97.69 207 ALA A CA 1
ATOM 1547 C C . ALA A 1 207 ? -7.332 -28.344 -35.094 1 97.69 207 ALA A C 1
ATOM 1549 O O . ALA A 1 207 ? -6.203 -28.828 -34.938 1 97.69 207 ALA A O 1
ATOM 1550 N N . ALA A 1 208 ? -8.414 -29 -34.688 1 97.94 208 ALA A N 1
ATOM 1551 C CA . ALA A 1 208 ? -8.359 -30.297 -34.031 1 97.94 208 ALA A CA 1
ATOM 1552 C C . ALA A 1 208 ? -7.715 -31.359 -34.938 1 97.94 208 ALA A C 1
ATOM 1554 O O . ALA A 1 208 ? -6.855 -32.125 -34.469 1 97.94 208 ALA A O 1
ATOM 1555 N N . GLU A 1 209 ? -8.094 -31.344 -36.156 1 97.38 209 GLU A N 1
ATOM 1556 C CA . GLU A 1 209 ? -7.551 -32.312 -37.125 1 97.38 209 GLU A CA 1
ATOM 1557 C C . GLU A 1 209 ? -6.066 -32.062 -37.375 1 97.38 209 GLU A C 1
ATOM 1559 O O . GLU A 1 209 ? -5.273 -33 -37.406 1 97.38 209 GLU A O 1
ATOM 1564 N N . ALA A 1 210 ? -5.816 -30.844 -37.531 1 96.94 210 ALA A N 1
ATOM 1565 C CA . ALA A 1 210 ? -4.434 -30.469 -37.812 1 96.94 210 ALA A CA 1
ATOM 1566 C C . ALA A 1 210 ? -3.516 -30.828 -36.656 1 96.94 210 ALA A C 1
ATOM 1568 O O . ALA A 1 210 ? -2.424 -31.359 -36.844 1 96.94 210 ALA A O 1
ATOM 1569 N N . VAL A 1 211 ? -3.916 -30.531 -35.406 1 96.94 211 VAL A N 1
ATOM 1570 C CA . VAL A 1 211 ? -3.107 -30.797 -34.219 1 96.94 211 VAL A CA 1
ATOM 1571 C C . VAL A 1 211 ? -3 -32.312 -34 1 96.94 211 VAL A C 1
ATOM 1573 O O . VAL A 1 211 ? -1.93 -32.812 -33.656 1 96.94 211 VAL A O 1
ATOM 1576 N N . ALA A 1 212 ? -4.09 -33.031 -34.25 1 96.5 212 ALA A N 1
ATOM 1577 C CA . ALA A 1 212 ? -4.07 -34.5 -34.125 1 96.5 212 ALA A CA 1
ATOM 1578 C C . ALA A 1 212 ? -3.096 -35.125 -35.094 1 96.5 212 ALA A C 1
ATOM 1580 O O . ALA A 1 212 ? -2.344 -36.031 -34.75 1 96.5 212 ALA A O 1
ATOM 1581 N N . ALA A 1 213 ? -3.182 -34.656 -36.281 1 94.81 213 ALA A N 1
ATOM 1582 C CA . ALA A 1 213 ? -2.277 -35.156 -37.312 1 94.81 213 ALA A CA 1
ATOM 1583 C C . ALA A 1 213 ? -0.825 -34.844 -36.969 1 94.81 213 ALA A C 1
ATOM 1585 O O . ALA A 1 213 ? 0.061 -35.688 -37.156 1 94.81 213 ALA A O 1
ATOM 1586 N N . TRP A 1 214 ? -0.628 -33.656 -36.5 1 94.69 214 TRP A N 1
ATOM 1587 C CA . TRP A 1 214 ? 0.706 -33.25 -36.094 1 94.69 214 TRP A CA 1
ATOM 1588 C C . TRP A 1 214 ? 1.229 -34.094 -34.969 1 94.69 214 TRP A C 1
ATOM 1590 O O . TRP A 1 214 ? 2.377 -34.562 -35 1 94.69 214 TRP A O 1
ATOM 1600 N N . LEU A 1 215 ? 0.435 -34.438 -34.031 1 94.38 215 LEU A N 1
ATOM 1601 C CA . LEU A 1 215 ? 0.794 -35.219 -32.844 1 94.38 215 LEU A CA 1
ATOM 1602 C C . LEU A 1 215 ? 1.093 -36.688 -33.219 1 94.38 215 LEU A C 1
ATOM 1604 O O . LEU A 1 215 ? 1.964 -37.312 -32.625 1 94.38 215 LEU A O 1
ATOM 1608 N N . ALA A 1 216 ? 0.415 -37.125 -34.188 1 92.69 216 ALA A N 1
ATOM 1609 C CA . ALA A 1 216 ? 0.567 -38.5 -34.625 1 92.69 216 ALA A CA 1
ATOM 1610 C C . ALA A 1 216 ? 1.971 -38.75 -35.156 1 92.69 216 ALA A C 1
ATOM 1612 O O . ALA A 1 216 ? 2.488 -39.875 -35.062 1 92.69 216 ALA A O 1
ATOM 1613 N N . GLY A 1 217 ? 2.506 -37.75 -35.625 1 90.69 217 GLY A N 1
ATOM 1614 C CA . GLY A 1 217 ? 3.83 -37.875 -36.219 1 90.69 217 GLY A CA 1
ATOM 1615 C C . GLY A 1 217 ? 4.949 -37.625 -35.219 1 90.69 217 GLY A C 1
ATOM 1616 O O . GLY A 1 217 ? 6.129 -37.75 -35.562 1 90.69 217 GLY A O 1
ATOM 1617 N N . ARG A 1 218 ? 4.652 -37.375 -34 1 93.75 218 ARG A N 1
ATOM 1618 C CA . ARG A 1 218 ? 5.676 -37.031 -33 1 93.75 218 ARG A CA 1
ATOM 1619 C C . ARG A 1 218 ? 6.109 -38.281 -32.219 1 93.75 218 ARG A C 1
ATOM 1621 O O . ARG A 1 218 ? 5.285 -39.156 -31.922 1 93.75 218 ARG A O 1
ATOM 1628 N N . ARG A 1 219 ? 7.406 -38.375 -31.875 1 93.5 219 ARG A N 1
ATOM 1629 C CA . ARG A 1 219 ? 7.969 -39.5 -31.156 1 93.5 219 ARG A CA 1
ATOM 1630 C C . ARG A 1 219 ? 8.062 -39.219 -29.656 1 93.5 219 ARG A C 1
ATOM 1632 O O . ARG A 1 219 ? 7.996 -40.125 -28.844 1 93.5 219 ARG A O 1
ATOM 1639 N N . ARG A 1 220 ? 8.266 -38 -29.281 1 94.06 220 ARG A N 1
ATOM 1640 C CA . ARG A 1 220 ? 8.477 -37.594 -27.891 1 94.06 220 ARG A CA 1
ATOM 1641 C C . ARG A 1 220 ? 7.605 -36.406 -27.531 1 94.06 220 ARG A C 1
ATOM 1643 O O . ARG A 1 220 ? 8.117 -35.344 -27.125 1 94.06 220 ARG A O 1
ATOM 1650 N N . PRO A 1 221 ? 6.254 -36.562 -27.609 1 94.62 221 PRO A N 1
ATOM 1651 C CA . PRO A 1 221 ? 5.367 -35.438 -27.312 1 94.62 221 PRO A CA 1
ATOM 1652 C C . PRO A 1 221 ? 5.293 -35.125 -25.812 1 94.62 221 PRO A C 1
ATOM 1654 O O . PRO A 1 221 ? 5.336 -36.031 -24.984 1 94.62 221 PRO A O 1
ATOM 1657 N N . LEU A 1 222 ? 5.254 -33.844 -25.469 1 93.44 222 LEU A N 1
ATOM 1658 C CA . LEU A 1 222 ? 5.074 -33.344 -24.109 1 93.44 222 LEU A CA 1
ATOM 1659 C C . LEU A 1 222 ? 3.986 -32.281 -24.062 1 93.44 222 LEU A C 1
ATOM 1661 O O . LEU A 1 222 ? 3.895 -31.453 -24.969 1 93.44 222 LEU A O 1
ATOM 1665 N N . ILE A 1 223 ? 3.176 -32.344 -23.047 1 92.62 223 ILE A N 1
ATOM 1666 C CA . ILE A 1 223 ? 2.24 -31.281 -22.766 1 92.62 223 ILE A CA 1
ATOM 1667 C C . ILE A 1 223 ? 2.793 -30.391 -21.656 1 92.62 223 ILE A C 1
ATOM 1669 O O . ILE A 1 223 ? 3.205 -30.891 -20.609 1 92.62 223 ILE A O 1
ATOM 1673 N N . VAL A 1 224 ? 2.924 -29.156 -21.922 1 90.88 224 VAL A N 1
ATOM 1674 C CA . VAL A 1 224 ? 3.205 -28.141 -20.906 1 90.88 224 VAL A CA 1
ATOM 1675 C C . VAL A 1 224 ? 1.922 -27.391 -20.547 1 90.88 224 VAL A C 1
ATOM 1677 O O . VAL A 1 224 ? 1.417 -26.609 -21.344 1 90.88 224 VAL A O 1
ATOM 1680 N N . ALA A 1 225 ? 1.456 -27.672 -19.391 1 88.31 225 ALA A N 1
ATOM 1681 C CA . ALA A 1 225 ? 0.191 -27.094 -18.953 1 88.31 225 ALA A CA 1
ATOM 1682 C C . ALA A 1 225 ? 0.424 -25.812 -18.156 1 88.31 225 ALA A C 1
ATOM 1684 O O . ALA A 1 225 ? 1.27 -25.766 -17.266 1 88.31 225 ALA A O 1
ATOM 1685 N N . GLY A 1 226 ? -0.225 -24.656 -18.547 1 80.69 226 GLY A N 1
ATOM 1686 C CA . GLY A 1 226 ? -0.183 -23.375 -17.844 1 80.69 226 GLY A CA 1
ATOM 1687 C C . GLY A 1 226 ? -1.548 -22.922 -17.359 1 80.69 226 GLY A C 1
ATOM 1688 O O . GLY A 1 226 ? -2.525 -23.656 -17.453 1 80.69 226 GLY A O 1
ATOM 1689 N N . ARG A 1 227 ? -1.588 -21.703 -16.641 1 61.62 227 ARG A N 1
ATOM 1690 C CA . ARG A 1 227 ? -2.734 -21.172 -15.914 1 61.62 227 ARG A CA 1
ATOM 1691 C C . ARG A 1 227 ? -3.797 -20.641 -16.875 1 61.62 227 ARG A C 1
ATOM 1693 O O . ARG A 1 227 ? -4.844 -20.156 -16.453 1 61.62 227 ARG A O 1
ATOM 1700 N N . ARG A 1 228 ? -3.516 -20 -18.031 1 50.69 228 ARG A N 1
ATOM 1701 C CA . ARG A 1 228 ? -4.539 -19.156 -18.625 1 50.69 228 ARG A CA 1
ATOM 1702 C C . ARG A 1 228 ? -5.93 -19.766 -18.438 1 50.69 228 ARG A C 1
ATOM 1704 O O . ARG A 1 228 ? -6.93 -19.156 -18.828 1 50.69 228 ARG A O 1
ATOM 1711 N N . ALA A 1 229 ? -6.078 -20.953 -18.422 1 37.34 229 ALA A N 1
ATOM 1712 C CA . ALA A 1 229 ? -7.492 -21.172 -18.109 1 37.34 229 ALA A CA 1
ATOM 1713 C C . ALA A 1 229 ? -7.816 -20.719 -16.688 1 37.34 229 ALA A C 1
ATOM 1715 O O . ALA A 1 229 ? -8.664 -19.844 -16.484 1 37.34 229 ALA A O 1
ATOM 1716 N N . ARG A 1 230 ? -7.902 -21.391 -15.57 1 36.88 230 ARG A N 1
ATOM 1717 C CA . ARG A 1 230 ? -8.125 -20.875 -14.227 1 36.88 230 ARG A CA 1
ATOM 1718 C C . ARG A 1 230 ? -6.836 -20.328 -13.625 1 36.88 230 ARG A C 1
ATOM 1720 O O . ARG A 1 230 ? -6.824 -19.219 -13.07 1 36.88 230 ARG A O 1
ATOM 1727 N N . HIS A 1 231 ? -5.883 -21.141 -13.047 1 36.88 231 HIS A N 1
ATOM 1728 C CA . HIS A 1 231 ? -4.824 -20.922 -12.07 1 36.88 231 HIS A CA 1
ATOM 1729 C C . HIS A 1 231 ? -3.453 -20.906 -12.734 1 36.88 231 HIS A C 1
ATOM 1731 O O . HIS A 1 231 ? -3.266 -21.5 -13.797 1 36.88 231 HIS A O 1
ATOM 1737 N N . TYR A 1 232 ? -2.436 -20 -12.484 1 39.53 232 TYR A N 1
ATOM 1738 C CA . TYR A 1 232 ? -1.125 -19.578 -12.969 1 39.53 232 TYR A CA 1
ATOM 1739 C C . TYR A 1 232 ? -0.244 -20.781 -13.281 1 39.53 232 TYR A C 1
ATOM 1741 O O . TYR A 1 232 ? 0.457 -20.797 -14.297 1 39.53 232 TYR A O 1
ATOM 1749 N N . HIS A 1 233 ? 0.279 -21.562 -12.391 1 53.19 233 HIS A N 1
ATOM 1750 C CA . HIS A 1 233 ? 1.457 -22.406 -12.547 1 53.19 233 HIS A CA 1
ATOM 1751 C C . HIS A 1 233 ? 1.069 -23.828 -12.977 1 53.19 233 HIS A C 1
ATOM 1753 O O . HIS A 1 233 ? 1.933 -24.688 -13.117 1 53.19 233 HIS A O 1
ATOM 1759 N N . GLY A 1 234 ? 0.161 -23.781 -13.812 1 74.69 234 GLY A N 1
ATOM 1760 C CA . GLY A 1 234 ? -0.405 -25.031 -14.289 1 74.69 234 GLY A CA 1
ATOM 1761 C C . GLY A 1 234 ? -0.388 -26.125 -13.25 1 74.69 234 GLY A C 1
ATOM 1762 O O . GLY A 1 234 ? -1.069 -27.141 -13.398 1 74.69 234 GLY A O 1
ATOM 1763 N N . LYS A 1 235 ? 0.423 -25.719 -12.148 1 83.81 235 LYS A N 1
ATOM 1764 C CA . LYS A 1 235 ? 0.461 -26.719 -11.086 1 83.81 235 LYS A CA 1
ATOM 1765 C C . LYS A 1 235 ? -0.937 -27 -10.539 1 83.81 235 LYS A C 1
ATOM 1767 O O . LYS A 1 235 ? -1.724 -26.062 -10.344 1 83.81 235 LYS A O 1
ATOM 1772 N N . SER A 1 236 ? -1.297 -28.25 -10.305 1 84.5 236 SER A N 1
ATOM 1773 C CA . SER A 1 236 ? -2.547 -28.766 -9.75 1 84.5 236 SER A CA 1
ATOM 1774 C C . SER A 1 236 ? -3.613 -28.906 -10.828 1 84.5 236 SER A C 1
ATOM 1776 O O . SER A 1 236 ? -4.66 -29.516 -10.602 1 84.5 236 SER A O 1
ATOM 1778 N N . PHE A 1 237 ? -3.32 -28.484 -12.07 1 83.44 237 PHE A N 1
ATOM 1779 C CA . PHE A 1 237 ? -4.32 -28.594 -13.125 1 83.44 237 PHE A CA 1
ATOM 1780 C C . PHE A 1 237 ? -4.305 -29.984 -13.742 1 83.44 237 PHE A C 1
ATOM 1782 O O . PHE A 1 237 ? -5.242 -30.375 -14.438 1 83.44 237 PHE A O 1
ATOM 1789 N N . PHE A 1 238 ? -3.23 -30.609 -13.594 1 86.31 238 PHE A N 1
ATOM 1790 C CA . PHE A 1 238 ? -3.078 -32 -13.977 1 86.31 238 PHE A CA 1
ATOM 1791 C C . PHE A 1 238 ? -2.805 -32.875 -12.758 1 86.31 238 PHE A C 1
ATOM 1793 O O . PHE A 1 238 ? -2.035 -32.5 -11.875 1 86.31 238 PHE A O 1
ATOM 1800 N N . PRO A 1 239 ? -3.508 -33.969 -12.688 1 89.06 239 PRO A N 1
ATOM 1801 C CA . PRO A 1 239 ? -3.252 -34.812 -11.523 1 89.06 239 PRO A CA 1
ATOM 1802 C C . PRO A 1 239 ? -1.78 -35.219 -11.383 1 89.06 239 PRO A C 1
ATOM 1804 O O . PRO A 1 239 ? -1.201 -35.781 -12.305 1 89.06 239 PRO A O 1
ATOM 1807 N N . GLU A 1 240 ? -1.291 -34.938 -10.273 1 91.25 240 GLU A N 1
ATOM 1808 C CA . GLU A 1 240 ? 0.149 -35.125 -10.094 1 91.25 240 GLU A CA 1
ATOM 1809 C C . GLU A 1 240 ? 0.499 -36.562 -9.742 1 91.25 240 GLU A C 1
ATOM 1811 O O . GLU A 1 240 ? 1.674 -36.938 -9.727 1 91.25 240 GLU A O 1
ATOM 1816 N N . ASP A 1 241 ? -0.498 -37.375 -9.523 1 90.69 241 ASP A N 1
ATOM 1817 C CA . ASP A 1 241 ? -0.278 -38.812 -9.32 1 90.69 241 ASP A CA 1
ATOM 1818 C C . ASP A 1 241 ? -0.45 -39.594 -10.625 1 90.69 241 ASP A C 1
ATOM 1820 O O . ASP A 1 241 ? -0.284 -40.812 -10.648 1 90.69 241 ASP A O 1
ATOM 1824 N N . HIS A 1 242 ? -0.804 -38.938 -11.695 1 92.25 242 HIS A N 1
ATOM 1825 C CA . HIS A 1 242 ? -0.89 -39.594 -12.992 1 92.25 242 HIS A CA 1
ATOM 1826 C C . HIS A 1 242 ? 0.456 -40.188 -13.406 1 92.25 242 HIS A C 1
ATOM 1828 O O . HIS A 1 242 ? 1.497 -39.531 -13.227 1 92.25 242 HIS A O 1
ATOM 1834 N N . PRO A 1 243 ? 0.42 -41.281 -13.961 1 90.81 243 PRO A N 1
ATOM 1835 C CA . PRO A 1 243 ? 1.676 -41.969 -14.297 1 90.81 243 PRO A CA 1
ATOM 1836 C C . PRO A 1 243 ? 2.512 -41.188 -15.312 1 90.81 243 PRO A C 1
ATOM 1838 O O . PRO A 1 243 ? 3.732 -41.344 -15.375 1 90.81 243 PRO A O 1
ATOM 1841 N N . GLN A 1 244 ? 1.915 -40.344 -16.016 1 90.44 244 GLN A N 1
ATOM 1842 C CA . GLN A 1 244 ? 2.643 -39.625 -17.062 1 90.44 244 GLN A CA 1
ATOM 1843 C C . GLN A 1 244 ? 2.967 -38.188 -16.609 1 90.44 244 GLN A C 1
ATOM 1845 O O . GLN A 1 244 ? 3.488 -37.406 -17.391 1 90.44 244 GLN A O 1
ATOM 1850 N N . PHE A 1 245 ? 2.633 -37.812 -15.398 1 90.56 245 PHE A N 1
ATOM 1851 C CA . PHE A 1 245 ? 3.09 -36.562 -14.82 1 90.56 245 PHE A CA 1
ATOM 1852 C C . PHE A 1 245 ? 4.574 -36.625 -14.477 1 90.56 245 PHE A C 1
ATOM 1854 O O . PHE A 1 245 ? 4.996 -37.469 -13.703 1 90.56 245 PHE A O 1
ATOM 1861 N N . ILE A 1 246 ? 5.391 -35.719 -15.062 1 87.62 246 ILE A N 1
ATOM 1862 C CA . ILE A 1 246 ? 6.824 -35.875 -14.852 1 87.62 246 ILE A CA 1
ATOM 1863 C C . ILE A 1 246 ? 7.34 -34.781 -13.922 1 87.62 246 ILE A C 1
ATOM 1865 O O . ILE A 1 246 ? 8.5 -34.812 -13.5 1 87.62 246 ILE A O 1
ATOM 1869 N N . GLY A 1 247 ? 6.512 -33.719 -13.641 1 87.06 247 GLY A N 1
ATOM 1870 C CA . GLY A 1 247 ? 6.938 -32.719 -12.672 1 87.06 247 GLY A CA 1
ATOM 1871 C C . GLY A 1 247 ? 6.664 -31.312 -13.133 1 87.06 247 GLY A C 1
ATOM 1872 O O . GLY A 1 247 ? 5.738 -31.062 -13.906 1 87.06 247 GLY A O 1
ATOM 1873 N N . THR A 1 248 ? 7.254 -30.359 -12.461 1 85.88 248 THR A N 1
ATOM 1874 C CA . THR A 1 248 ? 7.094 -28.938 -12.742 1 85.88 248 THR A CA 1
ATOM 1875 C C . THR A 1 248 ? 8.344 -28.375 -13.414 1 85.88 248 THR A C 1
ATOM 1877 O O . THR A 1 248 ? 9.469 -28.703 -13.023 1 85.88 248 THR A O 1
ATOM 1880 N N . TYR A 1 249 ? 8.07 -27.641 -14.461 1 82.12 249 TYR A N 1
ATOM 1881 C CA . TYR A 1 249 ? 9.18 -27.062 -15.211 1 82.12 249 TYR A CA 1
ATOM 1882 C C . TYR A 1 249 ? 9.414 -25.609 -14.805 1 82.12 249 TYR A C 1
ATOM 1884 O O . TYR A 1 249 ? 8.484 -24.797 -14.805 1 82.12 249 TYR A O 1
ATOM 1892 N N . PHE A 1 250 ? 10.57 -25.391 -14.383 1 75.25 250 PHE A N 1
ATOM 1893 C CA . PHE A 1 250 ? 11.148 -24.062 -14.203 1 75.25 250 PHE A CA 1
ATOM 1894 C C . PHE A 1 250 ? 12.617 -24.047 -14.609 1 75.25 250 PHE A C 1
ATOM 1896 O O . PHE A 1 250 ? 13.422 -24.797 -14.047 1 75.25 250 PHE A O 1
ATOM 1903 N N . LYS A 1 251 ? 12.781 -23.219 -15.578 1 67.56 251 LYS A N 1
ATOM 1904 C CA . LYS A 1 251 ? 14.148 -23.25 -16.094 1 67.56 251 LYS A CA 1
ATOM 1905 C C . LYS A 1 251 ? 15.156 -23.078 -14.953 1 67.56 251 LYS A C 1
ATOM 1907 O O . LYS A 1 251 ? 15.133 -22.078 -14.227 1 67.56 251 LYS A O 1
ATOM 1912 N N . GLY A 1 252 ? 15.914 -24.031 -14.719 1 64.44 252 GLY A N 1
ATOM 1913 C CA . GLY A 1 252 ? 16.922 -24.031 -13.672 1 64.44 252 GLY A CA 1
ATOM 1914 C C . GLY A 1 252 ? 16.438 -24.656 -12.375 1 64.44 252 GLY A C 1
ATOM 1915 O O . GLY A 1 252 ? 17.234 -25.078 -11.547 1 64.44 252 GLY A O 1
ATOM 1916 N N . TYR A 1 253 ? 15.07 -24.703 -12.18 1 70.12 253 TYR A N 1
ATOM 1917 C CA . TYR A 1 253 ? 14.523 -25.172 -10.914 1 70.12 253 TYR A CA 1
ATOM 1918 C C . TYR A 1 253 ? 13.555 -26.328 -11.141 1 70.12 253 TYR A C 1
ATOM 1920 O O . TYR A 1 253 ? 12.719 -26.625 -10.281 1 70.12 253 TYR A O 1
ATOM 1928 N N . SER A 1 254 ? 13.75 -26.938 -12.305 1 74.19 254 SER A N 1
ATOM 1929 C CA . SER A 1 254 ? 12.82 -28.031 -12.594 1 74.19 254 SER A CA 1
ATOM 1930 C C . SER A 1 254 ? 12.945 -29.141 -11.562 1 74.19 254 SER A C 1
ATOM 1932 O O . SER A 1 254 ? 14.039 -29.406 -11.062 1 74.19 254 SER A O 1
ATOM 1934 N N . ASP A 1 255 ? 11.906 -29.609 -11.141 1 72.56 255 ASP A N 1
ATOM 1935 C CA . ASP A 1 255 ? 11.906 -30.766 -10.25 1 72.56 255 ASP A CA 1
ATOM 1936 C C . ASP A 1 255 ? 11.086 -31.922 -10.828 1 72.56 255 ASP A C 1
ATOM 1938 O O . ASP A 1 255 ? 9.875 -31.797 -11.008 1 72.56 255 ASP A O 1
ATOM 1942 N N . PRO A 1 256 ? 11.695 -33.094 -11.094 1 76.62 256 PRO A N 1
ATOM 1943 C CA . PRO A 1 256 ? 13.133 -33.344 -11.055 1 76.62 256 PRO A CA 1
ATOM 1944 C C . PRO A 1 256 ? 13.914 -32.562 -12.094 1 76.62 256 PRO A C 1
ATOM 1946 O O . PRO A 1 256 ? 13.336 -32.094 -13.078 1 76.62 256 PRO A O 1
ATOM 1949 N N . ALA A 1 257 ? 15.195 -32.438 -11.859 1 72.44 257 ALA A N 1
ATOM 1950 C CA . ALA A 1 257 ? 16.078 -31.672 -12.727 1 72.44 257 ALA A CA 1
ATOM 1951 C C . ALA A 1 257 ? 16.125 -32.25 -14.133 1 72.44 257 ALA A C 1
ATOM 1953 O O . ALA A 1 257 ? 16.391 -31.547 -15.102 1 72.44 257 ALA A O 1
ATOM 1954 N N . SER A 1 258 ? 15.773 -33.531 -14.25 1 76.5 258 SER A N 1
ATOM 1955 C CA . SER A 1 258 ? 15.82 -34.25 -15.531 1 76.5 258 SER A CA 1
ATOM 1956 C C . SER A 1 258 ? 14.742 -33.719 -16.484 1 76.5 258 SER A C 1
ATOM 1958 O O . SER A 1 258 ? 14.773 -34 -17.672 1 76.5 258 SER A O 1
ATOM 1960 N N . ILE A 1 259 ? 13.828 -32.969 -15.945 1 84.06 259 ILE A N 1
ATOM 1961 C CA . ILE A 1 259 ? 12.734 -32.469 -16.766 1 84.06 259 ILE A CA 1
ATOM 1962 C C . ILE A 1 259 ? 13.281 -31.531 -17.859 1 84.06 259 ILE A C 1
ATOM 1964 O O . ILE A 1 259 ? 12.766 -31.516 -18.969 1 84.06 259 ILE A O 1
ATOM 1968 N N . SER A 1 260 ? 14.312 -30.812 -17.469 1 79.69 260 SER A N 1
ATOM 1969 C CA . SER A 1 260 ? 14.914 -29.922 -18.453 1 79.69 260 SER A CA 1
ATOM 1970 C C . SER A 1 260 ? 15.438 -30.688 -19.656 1 79.69 260 SER A C 1
ATOM 1972 O O . SER A 1 260 ? 15.297 -30.234 -20.797 1 79.69 260 SER A O 1
ATOM 1974 N N . GLU A 1 261 ? 15.945 -31.797 -19.422 1 81.31 261 GLU A N 1
ATOM 1975 C CA . GLU A 1 261 ? 16.453 -32.656 -20.484 1 81.31 261 GLU A CA 1
ATOM 1976 C C . GLU A 1 261 ? 15.305 -33.25 -21.297 1 81.31 261 GLU A C 1
ATOM 1978 O O . GLU A 1 261 ? 15.406 -33.406 -22.516 1 81.31 261 GLU A O 1
ATOM 1983 N N . THR A 1 262 ? 14.336 -33.625 -20.594 1 86.44 262 THR A N 1
ATOM 1984 C CA . THR A 1 262 ? 13.164 -34.156 -21.266 1 86.44 262 THR A CA 1
ATOM 1985 C C . THR A 1 262 ? 12.547 -33.125 -22.203 1 86.44 262 THR A C 1
ATOM 1987 O O . THR A 1 262 ? 12.172 -33.469 -23.328 1 86.44 262 THR A O 1
ATOM 1990 N N . VAL A 1 263 ? 12.461 -31.953 -21.781 1 87.56 263 VAL A N 1
ATOM 1991 C CA . VAL A 1 263 ? 11.914 -30.859 -22.594 1 87.56 263 VAL A CA 1
ATOM 1992 C C . VAL A 1 263 ? 12.82 -30.594 -23.797 1 87.56 263 VAL A C 1
ATOM 1994 O O . VAL A 1 263 ? 12.336 -30.391 -24.906 1 87.56 263 VAL A O 1
ATOM 1997 N N . ALA A 1 264 ? 14.094 -30.641 -23.547 1 84 264 ALA A N 1
ATOM 1998 C CA . ALA A 1 264 ? 15.055 -30.391 -24.625 1 84 264 ALA A CA 1
ATOM 1999 C C . ALA A 1 264 ? 14.977 -31.484 -25.688 1 84 264 ALA A C 1
ATOM 2001 O O . ALA A 1 264 ? 15.164 -31.219 -26.875 1 84 264 ALA A O 1
ATOM 2002 N N . ALA A 1 265 ? 14.672 -32.594 -25.281 1 87.19 265 ALA A N 1
ATOM 2003 C CA . ALA A 1 265 ? 14.664 -33.75 -26.172 1 87.19 265 ALA A CA 1
ATOM 2004 C C . ALA A 1 265 ? 13.328 -33.875 -26.906 1 87.19 265 ALA A C 1
ATOM 2006 O O . ALA A 1 265 ? 13.211 -34.594 -27.906 1 87.19 265 ALA A O 1
ATOM 2007 N N . SER A 1 266 ? 12.367 -33.219 -26.453 1 92.62 266 SER A N 1
ATOM 2008 C CA . SER A 1 266 ? 11.031 -33.344 -27.016 1 92.62 266 SER A CA 1
ATOM 2009 C C . SER A 1 266 ? 11 -32.844 -28.453 1 92.62 266 SER A C 1
ATOM 2011 O O . SER A 1 266 ? 11.625 -31.844 -28.797 1 92.62 266 SER A O 1
ATOM 2013 N N . ASP A 1 267 ? 10.289 -33.594 -29.328 1 95.12 267 ASP A N 1
ATOM 2014 C CA . ASP A 1 267 ? 10.086 -33.156 -30.703 1 95.12 267 ASP A CA 1
ATOM 2015 C C . ASP A 1 267 ? 8.664 -32.656 -30.922 1 95.12 267 ASP A C 1
ATOM 2017 O O . ASP A 1 267 ? 8.242 -32.438 -32.062 1 95.12 267 ASP A O 1
ATOM 2021 N N . GLY A 1 268 ? 7.93 -32.5 -29.906 1 95.88 268 GLY A N 1
ATOM 2022 C CA . GLY A 1 268 ? 6.566 -32 -29.938 1 95.88 268 GLY A CA 1
ATOM 2023 C C . GLY A 1 268 ? 6.086 -31.469 -28.609 1 95.88 268 GLY A C 1
ATOM 2024 O O . GLY A 1 268 ? 5.648 -32.219 -27.75 1 95.88 268 GLY A O 1
ATOM 2025 N N . LEU A 1 269 ? 6.102 -30.203 -28.516 1 95.31 269 LEU A N 1
ATOM 2026 C CA . LEU A 1 269 ? 5.605 -29.531 -27.312 1 95.31 269 LEU A CA 1
ATOM 2027 C C . LEU A 1 269 ? 4.207 -28.969 -27.547 1 95.31 269 LEU A C 1
ATOM 2029 O O . LEU A 1 269 ? 3.969 -28.281 -28.547 1 95.31 269 LEU A O 1
ATOM 2033 N N . ILE A 1 270 ? 3.268 -29.312 -26.703 1 94.75 270 ILE A N 1
ATOM 2034 C CA . ILE A 1 270 ? 1.965 -28.656 -26.672 1 94.75 270 ILE A CA 1
ATOM 2035 C C . ILE A 1 270 ? 1.875 -27.734 -25.469 1 94.75 270 ILE A C 1
ATOM 2037 O O . ILE A 1 270 ? 1.794 -28.188 -24.328 1 94.75 270 ILE A O 1
ATOM 2041 N N . PHE A 1 271 ? 1.934 -26.438 -25.734 1 93.06 271 PHE A N 1
ATOM 2042 C CA . PHE A 1 271 ? 1.728 -25.453 -24.688 1 93.06 271 PHE A CA 1
ATOM 2043 C C . PHE A 1 271 ? 0.244 -25.156 -24.516 1 93.06 271 PHE A C 1
ATOM 2045 O O . PHE A 1 271 ? -0.383 -24.547 -25.375 1 93.06 271 PHE A O 1
ATOM 2052 N N . ALA A 1 272 ? -0.312 -25.578 -23.453 1 91.19 272 ALA A N 1
ATOM 2053 C CA . ALA A 1 272 ? -1.729 -25.344 -23.188 1 91.19 272 ALA A CA 1
ATOM 2054 C C . ALA A 1 272 ? -1.916 -24.312 -22.078 1 91.19 272 ALA A C 1
ATOM 2056 O O . ALA A 1 272 ? -1.782 -24.625 -20.891 1 91.19 272 ALA A O 1
ATOM 2057 N N . GLY A 1 273 ? -2.246 -23.078 -22.484 1 85.38 273 GLY A N 1
ATOM 2058 C CA . GLY A 1 273 ? -2.545 -22.031 -21.516 1 85.38 273 GLY A CA 1
ATOM 2059 C C . GLY A 1 273 ? -1.308 -21.469 -20.844 1 85.38 273 GLY A C 1
ATOM 2060 O O . GLY A 1 273 ? -1.38 -20.969 -19.719 1 85.38 273 GLY A O 1
ATOM 2061 N N . VAL A 1 274 ? -0.167 -21.562 -21.438 1 86 274 VAL A N 1
ATOM 2062 C CA . VAL A 1 274 ? 1.089 -21.109 -20.844 1 86 274 VAL A CA 1
ATOM 2063 C C . VAL A 1 274 ? 1.249 -19.609 -21.062 1 86 274 VAL A C 1
ATOM 2065 O O . VAL A 1 274 ? 1.092 -19.125 -22.188 1 86 274 VAL A O 1
ATOM 2068 N N . MET A 1 275 ? 1.403 -18.906 -19.953 1 82.44 275 MET A N 1
ATOM 2069 C CA . MET A 1 275 ? 1.829 -17.516 -20.047 1 82.44 275 MET A CA 1
ATOM 2070 C C . MET A 1 275 ? 3.35 -17.422 -20.109 1 82.44 275 MET A C 1
ATOM 2072 O O . MET A 1 275 ? 4.035 -17.641 -19.109 1 82.44 275 MET A O 1
ATOM 2076 N N . PHE A 1 276 ? 3.795 -16.969 -21.25 1 82.75 276 PHE A N 1
ATOM 2077 C CA . PHE A 1 276 ? 5.238 -16.969 -21.453 1 82.75 276 PHE A CA 1
ATOM 2078 C C . PHE A 1 276 ? 5.875 -15.75 -20.797 1 82.75 276 PHE A C 1
ATOM 2080 O O . PHE A 1 276 ? 5.578 -14.609 -21.172 1 82.75 276 PHE A O 1
ATOM 2087 N N . HIS A 1 277 ? 6.684 -15.977 -19.797 1 80.62 277 HIS A N 1
ATOM 2088 C CA . HIS A 1 277 ? 7.523 -14.961 -19.172 1 80.62 277 HIS A CA 1
ATOM 2089 C C . HIS A 1 277 ? 8.734 -15.602 -18.5 1 80.62 277 HIS A C 1
ATOM 2091 O O . HIS A 1 277 ? 8.891 -16.828 -18.516 1 80.62 277 HIS A O 1
ATOM 2097 N N . GLU A 1 278 ? 9.477 -14.859 -17.891 1 75.69 278 GLU A N 1
ATOM 2098 C CA . GLU A 1 278 ? 10.781 -15.273 -17.406 1 75.69 278 GLU A CA 1
ATOM 2099 C C . GLU A 1 278 ? 10.656 -16.359 -16.344 1 75.69 278 GLU A C 1
ATOM 2101 O O . GLU A 1 278 ? 11.508 -17.25 -16.25 1 75.69 278 GLU A O 1
ATOM 2106 N N . PHE A 1 279 ? 9.578 -16.391 -15.57 1 76.12 279 PHE A N 1
ATOM 2107 C CA . PHE A 1 279 ? 9.469 -17.328 -14.453 1 76.12 279 PHE A CA 1
ATOM 2108 C C . PHE A 1 279 ? 8.711 -18.594 -14.875 1 76.12 279 PHE A C 1
ATOM 2110 O O . PHE A 1 279 ? 8.516 -19.5 -14.062 1 76.12 279 PHE A O 1
ATOM 2117 N N . VAL A 1 280 ? 8.336 -18.688 -16.062 1 77.81 280 VAL A N 1
ATOM 2118 C CA . VAL A 1 280 ? 7.621 -19.875 -16.516 1 77.81 280 VAL A CA 1
ATOM 2119 C C . VAL A 1 280 ? 8.445 -20.609 -17.562 1 77.81 280 VAL A C 1
ATOM 2121 O O . VAL A 1 280 ? 8.75 -21.797 -17.406 1 77.81 280 VAL A O 1
ATOM 2124 N N . TRP A 1 281 ? 8.867 -19.906 -18.609 1 79.88 281 TRP A N 1
ATOM 2125 C CA . TRP A 1 281 ? 9.555 -20.547 -19.719 1 79.88 281 TRP A CA 1
ATOM 2126 C C . TRP A 1 281 ? 10.867 -19.844 -20.031 1 79.88 281 TRP A C 1
ATOM 2128 O O . TRP A 1 281 ? 11.602 -20.25 -20.938 1 79.88 281 TRP A O 1
ATOM 2138 N N . GLY A 1 282 ? 11.156 -18.797 -19.203 1 74.25 282 GLY A N 1
ATOM 2139 C CA . GLY A 1 282 ? 12.367 -18.031 -19.469 1 74.25 282 GLY A CA 1
ATOM 2140 C C . GLY A 1 282 ? 12.156 -16.922 -20.484 1 74.25 282 GLY A C 1
ATOM 2141 O O . GLY A 1 282 ? 13.102 -16.219 -20.844 1 74.25 282 GLY A O 1
ATOM 2142 N N . GLY A 1 283 ? 11.031 -16.781 -21.016 1 76.38 283 GLY A N 1
ATOM 2143 C CA . GLY A 1 283 ? 10.68 -15.773 -22 1 76.38 283 GLY A CA 1
ATOM 2144 C C . GLY A 1 283 ? 9.758 -16.297 -23.094 1 76.38 283 GLY A C 1
ATOM 2145 O O . GLY A 1 283 ? 9.047 -17.297 -22.875 1 76.38 283 GLY A O 1
ATOM 2146 N N . LEU A 1 284 ? 9.719 -15.578 -24.156 1 78 284 LEU A N 1
ATOM 2147 C CA . LEU A 1 284 ? 8.977 -16.062 -25.312 1 78 284 LEU A CA 1
ATOM 2148 C C . LEU A 1 284 ? 9.711 -17.219 -25.984 1 78 284 LEU A C 1
ATOM 2150 O O . LEU A 1 284 ? 10.945 -17.203 -26.078 1 78 284 LEU A O 1
ATOM 2154 N N . PRO A 1 285 ? 8.961 -18.188 -26.391 1 81.88 285 PRO A N 1
ATOM 2155 C CA . PRO A 1 285 ? 9.641 -19.266 -27.125 1 81.88 285 PRO A CA 1
ATOM 2156 C C . PRO A 1 285 ? 10.391 -18.766 -28.359 1 81.88 285 PRO A C 1
ATOM 2158 O O . PRO A 1 285 ? 9.875 -17.906 -29.078 1 81.88 285 PRO A O 1
ATOM 2161 N N . ASP A 1 286 ? 11.578 -19.25 -28.531 1 84 286 ASP A N 1
ATOM 2162 C CA . ASP A 1 286 ? 12.32 -18.922 -29.734 1 84 286 ASP A CA 1
ATOM 2163 C C . ASP A 1 286 ? 11.773 -19.688 -30.938 1 84 286 ASP A C 1
ATOM 2165 O O . ASP A 1 286 ? 10.836 -20.469 -30.812 1 84 286 ASP A O 1
ATOM 2169 N N . ASN A 1 287 ? 12.344 -19.469 -32.062 1 87.62 287 ASN A N 1
ATOM 2170 C CA . ASN A 1 287 ? 11.859 -20.078 -33.281 1 87.62 287 ASN A CA 1
ATOM 2171 C C . ASN A 1 287 ? 12 -21.594 -33.25 1 87.62 287 ASN A C 1
ATOM 2173 O O . ASN A 1 287 ? 11.125 -22.312 -33.75 1 87.62 287 ASN A O 1
ATOM 2177 N N . ALA A 1 288 ? 13.109 -22.062 -32.688 1 89.44 288 ALA A N 1
ATOM 2178 C CA . ALA A 1 288 ? 13.344 -23.516 -32.625 1 89.44 288 ALA A CA 1
ATOM 2179 C C . ALA A 1 288 ? 12.273 -24.203 -31.797 1 89.44 288 ALA A C 1
ATOM 2181 O O . ALA A 1 288 ? 11.797 -25.281 -32.156 1 89.44 288 ALA A O 1
ATOM 2182 N N . THR A 1 289 ? 11.945 -23.578 -30.734 1 90.12 289 THR A N 1
ATOM 2183 C CA . THR A 1 289 ? 10.891 -24.109 -29.875 1 90.12 289 THR A CA 1
ATOM 2184 C C . THR A 1 289 ? 9.531 -24.016 -30.578 1 90.12 289 THR A C 1
ATOM 2186 O O . THR A 1 289 ? 8.75 -24.969 -30.547 1 90.12 289 THR A O 1
ATOM 2189 N N . HIS A 1 290 ? 9.312 -22.953 -31.203 1 90.06 290 HIS A N 1
ATOM 2190 C CA . HIS A 1 290 ? 8.047 -22.75 -31.906 1 90.06 290 HIS A CA 1
ATOM 2191 C C . HIS A 1 290 ? 7.848 -23.781 -33 1 90.06 290 HIS A C 1
ATOM 2193 O O . HIS A 1 290 ? 6.738 -24.281 -33.188 1 90.06 290 HIS A O 1
ATOM 2199 N N . GLU A 1 291 ? 8.883 -24.094 -33.656 1 92.75 291 GLU A N 1
ATOM 2200 C CA . GLU A 1 291 ? 8.812 -25.016 -34.812 1 92.75 291 GLU A CA 1
ATOM 2201 C C . GLU A 1 291 ? 8.352 -26.391 -34.344 1 92.75 291 GLU A C 1
ATOM 2203 O O . GLU A 1 291 ? 7.73 -27.125 -35.125 1 92.75 291 GLU A O 1
ATOM 2208 N N . ARG A 1 292 ? 8.648 -26.703 -33.219 1 95.25 292 ARG A N 1
ATOM 2209 C CA . ARG A 1 292 ? 8.281 -28.031 -32.719 1 95.25 292 ARG A CA 1
ATOM 2210 C C . ARG A 1 292 ? 7.156 -27.938 -31.703 1 95.25 292 ARG A C 1
ATOM 2212 O O . ARG A 1 292 ? 7.062 -28.781 -30.797 1 95.25 292 ARG A O 1
ATOM 2219 N N . SER A 1 293 ? 6.398 -26.875 -31.812 1 95.94 293 SER A N 1
ATOM 2220 C CA . SER A 1 293 ? 5.383 -26.719 -30.766 1 95.94 293 SER A CA 1
ATOM 2221 C C . SER A 1 293 ? 4.02 -26.391 -31.375 1 95.94 293 SER A C 1
ATOM 2223 O O . SER A 1 293 ? 3.93 -25.953 -32.531 1 95.94 293 SER A O 1
ATOM 2225 N N . VAL A 1 294 ? 3 -26.766 -30.625 1 96.38 294 VAL A N 1
ATOM 2226 C CA . VAL A 1 294 ? 1.647 -26.234 -30.766 1 96.38 294 VAL A CA 1
ATOM 2227 C C . VAL A 1 294 ? 1.312 -25.359 -29.547 1 96.38 294 VAL A C 1
ATOM 2229 O O . VAL A 1 294 ? 1.432 -25.812 -28.406 1 96.38 294 VAL A O 1
ATOM 2232 N N . ILE A 1 295 ? 1 -24.125 -29.766 1 94.5 295 ILE A N 1
ATOM 2233 C CA . ILE A 1 295 ? 0.667 -23.203 -28.688 1 94.5 295 ILE A CA 1
ATOM 2234 C C . ILE A 1 295 ? -0.833 -22.922 -28.688 1 94.5 295 ILE A C 1
ATOM 2236 O O . ILE A 1 295 ? -1.373 -22.406 -29.672 1 94.5 295 ILE A O 1
ATOM 2240 N N . LEU A 1 296 ? -1.466 -23.344 -27.656 1 93.56 296 LEU A N 1
ATOM 2241 C CA . LEU A 1 296 ? -2.891 -23.109 -27.453 1 93.56 296 LEU A CA 1
ATOM 2242 C C . LEU A 1 296 ? -3.115 -21.859 -26.609 1 93.56 296 LEU A C 1
ATOM 2244 O O . LEU A 1 296 ? -2.996 -21.891 -25.391 1 93.56 296 LEU A O 1
ATOM 2248 N N . TYR A 1 297 ? -3.506 -20.75 -27.234 1 89.12 297 TYR A N 1
ATOM 2249 C CA . TYR A 1 297 ? -3.84 -19.5 -26.562 1 89.12 297 TYR A CA 1
ATOM 2250 C C . TYR A 1 297 ? -5.305 -19.484 -26.141 1 89.12 297 TYR A C 1
ATOM 2252 O O . TYR A 1 297 ? -5.98 -20.516 -26.188 1 89.12 297 TYR A O 1
ATOM 2260 N N . LYS A 1 298 ? -5.734 -18.438 -25.672 1 85.75 298 LYS A N 1
ATOM 2261 C CA . LYS A 1 298 ? -7.098 -18.328 -25.156 1 85.75 298 LYS A CA 1
ATOM 2262 C C . LYS A 1 298 ? -8.117 -18.531 -26.266 1 85.75 298 LYS A C 1
ATOM 2264 O O . LYS A 1 298 ? -9.18 -19.125 -26.062 1 85.75 298 LYS A O 1
ATOM 2269 N N . SER A 1 299 ? -7.77 -17.984 -27.469 1 89.44 299 SER A N 1
ATOM 2270 C CA . SER A 1 299 ? -8.742 -18.047 -28.547 1 89.44 299 SER A CA 1
ATOM 2271 C C . SER A 1 299 ? -8.07 -18.297 -29.891 1 89.44 299 SER A C 1
ATOM 2273 O O . SER A 1 299 ? -8.625 -17.969 -30.938 1 89.44 299 SER A O 1
ATOM 2275 N N . ARG A 1 300 ? -6.91 -18.766 -29.75 1 92.88 300 ARG A N 1
ATOM 2276 C CA . ARG A 1 300 ? -6.145 -19.016 -30.969 1 92.88 300 ARG A CA 1
ATOM 2277 C C . ARG A 1 300 ? -5.168 -20.172 -30.781 1 92.88 300 ARG A C 1
ATOM 2279 O O . ARG A 1 300 ? -4.684 -20.406 -29.672 1 92.88 300 ARG A O 1
ATOM 2286 N N . VAL A 1 301 ? -4.914 -20.891 -31.891 1 95.12 301 VAL A N 1
ATOM 2287 C CA . VAL A 1 301 ? -3.971 -22 -31.891 1 95.12 301 VAL A CA 1
ATOM 2288 C C . VAL A 1 301 ? -2.904 -21.781 -32.969 1 95.12 301 VAL A C 1
ATOM 2290 O O . VAL A 1 301 ? -3.221 -21.422 -34.094 1 95.12 301 VAL A O 1
ATOM 2293 N N . CYS A 1 302 ? -1.705 -21.906 -32.531 1 95.44 302 CYS A N 1
ATOM 2294 C CA . CYS A 1 302 ? -0.59 -21.812 -33.469 1 95.44 302 CYS A CA 1
ATOM 2295 C C . CYS A 1 302 ? 0.109 -23.172 -33.625 1 95.44 302 CYS A C 1
ATOM 2297 O O . CYS A 1 302 ? 0.55 -23.75 -32.625 1 95.44 302 CYS A O 1
ATOM 2299 N N . LEU A 1 303 ? 0.083 -23.672 -34.781 1 95.38 303 LEU A N 1
ATOM 2300 C CA . LEU A 1 303 ? 0.766 -24.922 -35.094 1 95.38 303 LEU A CA 1
ATOM 2301 C C . LEU A 1 303 ? 2.125 -24.656 -35.719 1 95.38 303 LEU A C 1
ATOM 2303 O O . LEU A 1 303 ? 2.205 -24.344 -36.906 1 95.38 303 LEU A O 1
ATOM 2307 N N . ALA A 1 304 ? 3.096 -24.828 -34.875 1 88.56 304 ALA A N 1
ATOM 2308 C CA . ALA A 1 304 ? 4.457 -24.516 -35.281 1 88.56 304 ALA A CA 1
ATOM 2309 C C . ALA A 1 304 ? 4.551 -23.109 -35.875 1 88.56 304 ALA A C 1
ATOM 2311 O O . ALA A 1 304 ? 3.984 -22.172 -35.312 1 88.56 304 ALA A O 1
ATOM 2312 N N . LEU A 1 305 ? 5.316 -22.797 -36.781 1 85.69 305 LEU A N 1
ATOM 2313 C CA . LEU A 1 305 ? 5.449 -21.5 -37.438 1 85.69 305 LEU A CA 1
ATOM 2314 C C . LEU A 1 305 ? 4.688 -21.484 -38.75 1 85.69 305 LEU A C 1
ATOM 2316 O O . LEU A 1 305 ? 4.895 -20.594 -39.562 1 85.69 305 LEU A O 1
ATOM 2320 N N . THR A 1 306 ? 3.717 -22.406 -38.781 1 86.19 306 THR A N 1
ATOM 2321 C CA . THR A 1 306 ? 3.203 -22.609 -40.125 1 86.19 306 THR A CA 1
ATOM 2322 C C . THR A 1 306 ? 1.727 -22.234 -40.219 1 86.19 306 THR A C 1
ATOM 2324 O O . THR A 1 306 ? 1.261 -21.734 -41.25 1 86.19 306 THR A O 1
ATOM 2327 N N . ARG A 1 307 ? 0.942 -22.562 -39.219 1 92.94 307 ARG A N 1
ATOM 2328 C CA . ARG A 1 307 ? -0.499 -22.344 -39.281 1 92.94 307 ARG A CA 1
ATOM 2329 C C . ARG A 1 307 ? -1.009 -21.734 -38 1 92.94 307 ARG A C 1
ATOM 2331 O O . ARG A 1 307 ? -0.446 -21.969 -36.906 1 92.94 307 ARG A O 1
ATOM 2338 N N . ALA A 1 308 ? -1.986 -20.953 -38.156 1 95.38 308 ALA A N 1
ATOM 2339 C CA . ALA A 1 308 ? -2.691 -20.391 -37.031 1 95.38 308 ALA A CA 1
ATOM 2340 C C . ALA A 1 308 ? -4.199 -20.406 -37.25 1 95.38 308 ALA A C 1
ATOM 2342 O O . ALA A 1 308 ? -4.676 -20.188 -38.344 1 95.38 308 ALA A O 1
ATOM 2343 N N . PHE A 1 309 ? -4.926 -20.766 -36.219 1 96.44 309 PHE A N 1
ATOM 2344 C CA . PHE A 1 309 ? -6.383 -20.812 -36.25 1 96.44 309 PHE A CA 1
ATOM 2345 C C . PHE A 1 309 ? -6.961 -19.812 -35.25 1 96.44 309 PHE A C 1
ATOM 2347 O O . PHE A 1 309 ? -6.691 -19.891 -34.031 1 96.44 309 PHE A O 1
ATOM 2354 N N . ALA A 1 310 ? -7.691 -18.891 -35.75 1 93.88 310 ALA A N 1
ATOM 2355 C CA . ALA A 1 310 ? -8.328 -17.891 -34.875 1 93.88 310 ALA A CA 1
ATOM 2356 C C . ALA A 1 310 ? -9.703 -18.344 -34.438 1 93.88 310 ALA A C 1
ATOM 2358 O O . ALA A 1 310 ? -10.273 -19.281 -35 1 93.88 310 ALA A O 1
ATOM 2359 N N . ALA A 1 311 ? -10.172 -17.766 -33.375 1 94.81 311 ALA A N 1
ATOM 2360 C CA . ALA A 1 311 ? -11.5 -18.031 -32.812 1 94.81 311 ALA A CA 1
ATOM 2361 C C . ALA A 1 311 ? -11.648 -19.5 -32.406 1 94.81 311 ALA A C 1
ATOM 2363 O O . ALA A 1 311 ? -12.664 -20.125 -32.719 1 94.81 311 ALA A O 1
ATOM 2364 N N . VAL A 1 312 ? -10.602 -20.078 -31.922 1 95.19 312 VAL A N 1
ATOM 2365 C CA . VAL A 1 312 ? -10.586 -21.438 -31.406 1 95.19 312 VAL A CA 1
ATOM 2366 C C . VAL A 1 312 ? -10.18 -21.422 -29.922 1 95.19 312 VAL A C 1
ATOM 2368 O O . VAL A 1 312 ? -8.992 -21.5 -29.609 1 95.19 312 VAL A O 1
ATOM 2371 N N . PRO A 1 313 ? -11.219 -21.391 -29.016 1 92.06 313 PRO A N 1
ATOM 2372 C CA . PRO A 1 313 ? -10.883 -21.422 -27.594 1 92.06 313 PRO A CA 1
ATOM 2373 C C . PRO A 1 313 ? -10.273 -22.766 -27.172 1 92.06 313 PRO A C 1
ATOM 2375 O O . PRO A 1 313 ? -10.75 -23.828 -27.594 1 92.06 313 PRO A O 1
ATOM 2378 N N . THR A 1 314 ? -9.266 -22.656 -26.406 1 91 314 THR A N 1
ATOM 2379 C CA . THR A 1 314 ? -8.594 -23.844 -25.906 1 91 314 THR A CA 1
ATOM 2380 C C . THR A 1 314 ? -9.586 -24.766 -25.188 1 91 314 THR A C 1
ATOM 2382 O O . THR A 1 314 ? -9.484 -25.984 -25.281 1 91 314 THR A O 1
ATOM 2385 N N . SER A 1 315 ? -10.602 -24.234 -24.516 1 88.31 315 SER A N 1
ATOM 2386 C CA . SER A 1 315 ? -11.594 -25 -23.766 1 88.31 315 SER A CA 1
ATOM 2387 C C . SER A 1 315 ? -12.438 -25.859 -24.688 1 88.31 315 SER A C 1
ATOM 2389 O O . SER A 1 315 ? -12.961 -26.891 -24.281 1 88.31 315 SER A O 1
ATOM 2391 N N . ARG A 1 316 ? -12.492 -25.5 -25.938 1 92.94 316 ARG A N 1
ATOM 2392 C CA . ARG A 1 316 ? -13.234 -26.25 -26.938 1 92.94 316 ARG A CA 1
ATOM 2393 C C . ARG A 1 316 ? -12.312 -27.188 -27.703 1 92.94 316 ARG A C 1
ATOM 2395 O O . ARG A 1 316 ? -12.727 -28.266 -28.141 1 92.94 316 ARG A O 1
ATOM 2402 N N . LEU A 1 317 ? -11.148 -26.766 -27.859 1 95.25 317 LEU A N 1
ATOM 2403 C CA . LEU A 1 317 ? -10.195 -27.516 -28.656 1 95.25 317 LEU A CA 1
ATOM 2404 C C . LEU A 1 317 ? -9.766 -28.797 -27.953 1 95.25 317 LEU A C 1
ATOM 2406 O O . LEU A 1 317 ? -9.648 -29.844 -28.578 1 95.25 317 LEU A O 1
ATOM 2410 N N . LEU A 1 318 ? -9.531 -28.734 -26.641 1 93.31 318 LEU A N 1
ATOM 2411 C CA . LEU A 1 318 ? -8.977 -29.875 -25.906 1 93.31 318 LEU A CA 1
ATOM 2412 C C . LEU A 1 318 ? -9.93 -31.062 -25.938 1 93.31 318 LEU A C 1
ATOM 2414 O O . LEU A 1 318 ? -9.531 -32.188 -26.25 1 93.31 318 LEU A O 1
ATOM 2418 N N . PRO A 1 319 ? -11.219 -30.891 -25.656 1 94.25 319 PRO A N 1
ATOM 2419 C CA . PRO A 1 319 ? -12.141 -32.031 -25.781 1 94.25 319 PRO A CA 1
ATOM 2420 C C . PRO A 1 319 ? -12.242 -32.531 -27.219 1 94.25 319 PRO A C 1
ATOM 2422 O O . PRO A 1 319 ? -12.367 -33.75 -27.438 1 94.25 319 PRO A O 1
ATOM 2425 N N . ALA A 1 320 ? -12.211 -31.641 -28.141 1 96.38 320 ALA A N 1
ATOM 2426 C CA . ALA A 1 320 ? -12.25 -32.062 -29.547 1 96.38 320 ALA A CA 1
ATOM 2427 C C . ALA A 1 320 ? -11.023 -32.875 -29.906 1 96.38 320 ALA A C 1
ATOM 2429 O O . ALA A 1 320 ? -11.133 -33.875 -30.625 1 96.38 320 ALA A O 1
ATOM 2430 N N . LEU A 1 321 ? -9.922 -32.469 -29.469 1 95.75 321 LEU A N 1
ATOM 2431 C CA . LEU A 1 321 ? -8.664 -33.156 -29.719 1 95.75 321 LEU A CA 1
ATOM 2432 C C . LEU A 1 321 ? -8.656 -34.531 -29.047 1 95.75 321 LEU A C 1
ATOM 2434 O O . LEU A 1 321 ? -8.156 -35.5 -29.625 1 95.75 321 LEU A O 1
ATOM 2438 N N . ALA A 1 322 ? -9.172 -34.625 -27.828 1 94.75 322 ALA A N 1
ATOM 2439 C CA . ALA A 1 322 ? -9.211 -35.875 -27.062 1 94.75 322 ALA A CA 1
ATOM 2440 C C . ALA A 1 322 ? -9.953 -36.969 -27.828 1 94.75 322 ALA A C 1
ATOM 2442 O O . ALA A 1 322 ? -9.617 -38.125 -27.703 1 94.75 322 ALA A O 1
ATOM 2443 N N . LYS A 1 323 ? -10.82 -36.531 -28.688 1 95.69 323 LYS A N 1
ATOM 2444 C CA . LYS A 1 323 ? -11.609 -37.469 -29.469 1 95.69 323 LYS A CA 1
ATOM 2445 C C . LYS A 1 323 ? -10.828 -38 -30.672 1 95.69 323 LYS A C 1
ATOM 2447 O O . LYS A 1 323 ? -11.125 -39.062 -31.203 1 95.69 323 LYS A O 1
ATOM 2452 N N . LEU A 1 324 ? -9.891 -37.25 -31.047 1 96.56 324 LEU A N 1
ATOM 2453 C CA . LEU A 1 324 ? -9.203 -37.531 -32.281 1 96.56 324 LEU A CA 1
ATOM 2454 C C . LEU A 1 324 ? -7.859 -38.219 -32.031 1 96.56 324 LEU A C 1
ATOM 2456 O O . LEU A 1 324 ? -7.352 -38.938 -32.875 1 96.56 324 LEU A O 1
ATOM 2460 N N . VAL A 1 325 ? -7.289 -37.875 -30.906 1 94.38 325 VAL A N 1
ATOM 2461 C CA . VAL A 1 325 ? -5.938 -38.344 -30.625 1 94.38 325 VAL A CA 1
ATOM 2462 C C . VAL A 1 325 ? -5.953 -39.844 -30.375 1 94.38 325 VAL A C 1
ATOM 2464 O O . VAL A 1 325 ? -6.82 -40.344 -29.656 1 94.38 325 VAL A O 1
ATOM 2467 N N . LYS A 1 326 ? -4.957 -40.5 -31.016 1 90.75 326 LYS A N 1
ATOM 2468 C CA . LYS A 1 326 ? -4.828 -41.938 -30.859 1 90.75 326 LYS A CA 1
ATOM 2469 C C . LYS A 1 326 ? -3.592 -42.281 -30.047 1 90.75 326 LYS A C 1
ATOM 2471 O O . LYS A 1 326 ? -2.6 -41.562 -30.062 1 90.75 326 LYS A O 1
ATOM 2476 N N . ARG A 1 327 ? -3.721 -43.438 -29.422 1 90.56 327 ARG A N 1
ATOM 2477 C CA . ARG A 1 327 ? -2.6 -43.906 -28.625 1 90.56 327 ARG A CA 1
ATOM 2478 C C . ARG A 1 327 ? -1.382 -44.188 -29.516 1 90.56 327 ARG A C 1
ATOM 2480 O O . ARG A 1 327 ? -1.502 -44.781 -30.594 1 90.56 327 ARG A O 1
A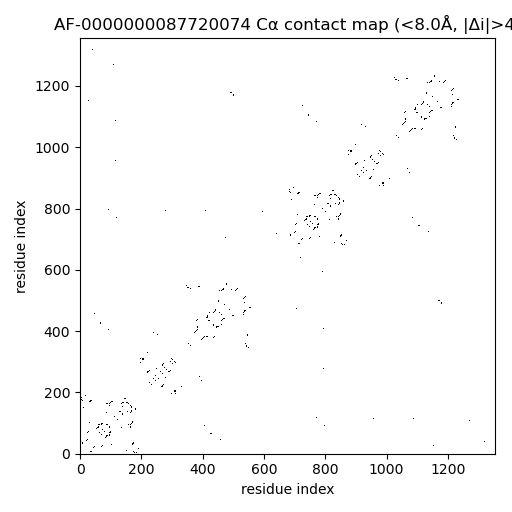TOM 2487 N N . ASN A 1 328 ? -0.347 -43.656 -29.078 1 91.5 328 ASN A N 1
ATOM 2488 C CA . ASN A 1 328 ? 0.934 -43.906 -29.75 1 91.5 328 ASN A CA 1
ATOM 2489 C C . ASN A 1 328 ? 1.857 -44.75 -28.891 1 91.5 328 ASN A C 1
ATOM 2491 O O . ASN A 1 328 ? 2.557 -44.25 -28.016 1 91.5 328 ASN A O 1
ATOM 2495 N N . SER A 1 329 ? 1.988 -46 -29.219 1 91.12 329 SER A N 1
ATOM 2496 C CA . SER A 1 329 ? 2.744 -46.938 -28.422 1 91.12 329 SER A CA 1
ATOM 2497 C C . SER A 1 329 ? 4.238 -46.625 -28.453 1 91.12 329 SER A C 1
ATOM 2499 O O . SER A 1 329 ? 4.941 -46.844 -27.469 1 91.12 329 SER A O 1
ATOM 2501 N N . GLY A 1 330 ? 4.629 -46.219 -29.516 1 90.81 330 GLY A N 1
ATOM 2502 C CA . GLY A 1 330 ? 6.023 -45.812 -29.625 1 90.81 330 GLY A CA 1
ATOM 2503 C C . GLY A 1 330 ? 6.395 -44.688 -28.719 1 90.81 330 GLY A C 1
ATOM 2504 O O . GLY A 1 330 ? 7.434 -44.719 -28.047 1 90.81 330 GLY A O 1
ATOM 2505 N N . ALA A 1 331 ? 5.59 -43.719 -28.656 1 90.94 331 ALA A N 1
ATOM 2506 C CA . ALA A 1 331 ? 5.812 -42.562 -27.781 1 90.94 331 ALA A CA 1
ATOM 2507 C C . ALA A 1 331 ? 5.77 -42.969 -26.312 1 90.94 331 ALA A C 1
ATOM 2509 O O . ALA A 1 331 ? 6.547 -42.469 -25.5 1 90.94 331 ALA A O 1
ATOM 2510 N N . LEU A 1 332 ? 4.949 -43.875 -25.938 1 90.44 332 LEU A N 1
ATOM 2511 C CA . LEU A 1 332 ? 4.828 -44.344 -24.578 1 90.44 332 LEU A CA 1
ATOM 2512 C C . LEU A 1 332 ? 6.059 -45.156 -24.156 1 90.44 332 LEU A C 1
ATOM 2514 O O . LEU A 1 332 ? 6.516 -45.062 -23.016 1 90.44 332 LEU A O 1
ATOM 2518 N N . ASP A 1 333 ? 6.508 -45.906 -25.125 1 90.19 333 ASP A N 1
ATOM 2519 C CA . ASP A 1 333 ? 7.719 -46.688 -24.859 1 90.19 333 ASP A CA 1
ATOM 2520 C C . ASP A 1 333 ? 8.906 -45.75 -24.609 1 90.19 333 ASP A C 1
ATOM 2522 O O . ASP A 1 333 ? 9.711 -46 -23.703 1 90.19 333 ASP A O 1
ATOM 2526 N N . TYR A 1 334 ? 8.953 -44.812 -25.328 1 86.88 334 TYR A N 1
ATOM 2527 C CA . TYR A 1 334 ? 10.016 -43.812 -25.109 1 86.88 334 TYR A CA 1
ATOM 2528 C C . TYR A 1 334 ? 9.875 -43.156 -23.766 1 86.88 334 TYR A C 1
ATOM 2530 O O . TYR A 1 334 ? 10.859 -42.938 -23.047 1 86.88 334 TYR A O 1
ATOM 2538 N N . PHE A 1 335 ? 8.688 -42.719 -23.438 1 87.44 335 PHE A N 1
ATOM 2539 C CA . PHE A 1 335 ? 8.406 -42.094 -22.156 1 87.44 335 PHE A CA 1
ATOM 2540 C C . PHE A 1 335 ? 8.883 -42.938 -21 1 87.44 335 PHE A C 1
ATOM 2542 O O . PHE A 1 335 ? 9.5 -42.469 -20.062 1 87.44 335 PHE A O 1
ATOM 2549 N N . ARG A 1 336 ? 8.703 -44.188 -21.109 1 86.31 336 ARG A N 1
ATOM 2550 C CA . ARG A 1 336 ? 9.062 -45.125 -20.062 1 86.31 336 ARG A CA 1
ATOM 2551 C C . ARG A 1 336 ? 10.578 -45.312 -19.969 1 86.31 336 ARG A C 1
ATOM 2553 O O . ARG A 1 336 ? 11.109 -45.594 -18.906 1 86.31 336 ARG A O 1
ATOM 2560 N N . SER A 1 337 ? 11.258 -45 -21.109 1 81.94 337 SER A N 1
ATOM 2561 C CA . SER A 1 337 ? 12.703 -45.219 -21.156 1 81.94 337 SER A CA 1
ATOM 2562 C C . SER A 1 337 ? 13.445 -43.906 -20.969 1 81.94 337 SER A C 1
ATOM 2564 O O . SER A 1 337 ? 14.68 -43.844 -21.047 1 81.94 337 SER A O 1
ATOM 2566 N N . ARG A 1 338 ? 12.734 -42.812 -20.672 1 77.56 338 ARG A N 1
ATOM 2567 C CA . ARG A 1 338 ? 13.352 -41.5 -20.594 1 77.56 338 ARG A CA 1
ATOM 2568 C C . ARG A 1 338 ? 14.352 -41.438 -19.438 1 77.56 338 ARG A C 1
ATOM 2570 O O . ARG A 1 338 ? 14.234 -42.156 -18.469 1 77.56 338 ARG A O 1
ATOM 2577 N N . PRO A 1 339 ? 15.422 -40.5 -19.672 1 67.56 339 PRO A N 1
ATOM 2578 C CA . PRO A 1 339 ? 16.391 -40.344 -18.594 1 67.56 339 PRO A CA 1
ATOM 2579 C C . PRO A 1 339 ? 15.742 -39.938 -17.281 1 67.56 339 PRO A C 1
ATOM 2581 O O . PRO A 1 339 ? 14.844 -39.062 -17.266 1 67.56 339 PRO A O 1
ATOM 2584 N N . ALA A 1 340 ? 15.984 -40.688 -16.266 1 66 340 ALA A N 1
ATOM 2585 C CA . ALA A 1 340 ? 15.414 -40.375 -14.961 1 66 340 ALA A CA 1
ATOM 2586 C C . ALA A 1 340 ? 16.422 -39.594 -14.094 1 66 340 ALA A C 1
ATOM 2588 O O . ALA A 1 340 ? 16.031 -38.938 -13.117 1 66 340 ALA A O 1
ATOM 2589 N N . ALA A 1 341 ? 17.672 -39.625 -14.523 1 61.41 341 ALA A N 1
ATOM 2590 C CA . ALA A 1 341 ? 18.656 -39.125 -13.57 1 61.41 341 ALA A CA 1
ATOM 2591 C C . ALA A 1 341 ? 18.812 -37.594 -13.734 1 61.41 341 ALA A C 1
ATOM 2593 O O . ALA A 1 341 ? 18.938 -37.094 -14.852 1 61.41 341 ALA A O 1
ATOM 2594 N N . PRO A 1 342 ? 18.672 -36.875 -12.57 1 62.44 342 PRO A N 1
ATOM 2595 C CA . PRO A 1 342 ? 18.859 -35.406 -12.602 1 62.44 342 PRO A CA 1
ATOM 2596 C C . PRO A 1 342 ? 20.297 -35 -12.906 1 62.44 342 PRO A C 1
ATOM 2598 O O . PRO A 1 342 ? 21.234 -35.719 -12.539 1 62.44 342 PRO A O 1
ATOM 2601 N N . PRO A 1 343 ? 20.406 -33.938 -13.812 1 60.25 343 PRO A N 1
ATOM 2602 C CA . PRO A 1 343 ? 21.766 -33.375 -13.867 1 60.25 343 PRO A CA 1
ATOM 2603 C C . PRO A 1 343 ? 22.266 -32.938 -12.508 1 60.25 343 PRO A C 1
ATOM 2605 O O . PRO A 1 343 ? 21.469 -32.562 -11.641 1 60.25 343 PRO A O 1
ATOM 2608 N N . GLU A 1 344 ? 23.453 -33.188 -12.203 1 60.19 344 GLU A N 1
ATOM 2609 C CA . GLU A 1 344 ? 24.078 -32.656 -10.977 1 60.19 344 GLU A CA 1
ATOM 2610 C C . GLU A 1 344 ? 23.969 -31.141 -10.898 1 60.19 344 GLU A C 1
ATOM 2612 O O . GLU A 1 344 ? 24.344 -30.438 -11.844 1 60.19 344 GLU A O 1
ATOM 2617 N N . MET A 1 345 ? 23.172 -30.625 -9.914 1 69.38 345 MET A N 1
ATOM 2618 C CA . MET A 1 345 ? 23.141 -29.188 -9.695 1 69.38 345 MET A CA 1
ATOM 2619 C C . MET A 1 345 ? 24.359 -28.719 -8.906 1 69.38 345 MET A C 1
ATOM 2621 O O . MET A 1 345 ? 24.828 -29.438 -8.008 1 69.38 345 MET A O 1
ATOM 2625 N N . PRO A 1 346 ? 24.953 -27.516 -9.305 1 70.81 346 PRO A N 1
ATOM 2626 C CA . PRO A 1 346 ? 26.047 -26.984 -8.484 1 70.81 346 PRO A CA 1
ATOM 2627 C C . PRO A 1 346 ? 25.609 -26.703 -7.047 1 70.81 346 PRO A C 1
ATOM 2629 O O . PRO A 1 346 ? 24.453 -26.344 -6.801 1 70.81 346 PRO A O 1
ATOM 2632 N N . PRO A 1 347 ? 26.531 -26.875 -6.184 1 78.69 347 PRO A N 1
ATOM 2633 C CA . PRO A 1 347 ? 26.234 -26.578 -4.781 1 78.69 347 PRO A CA 1
ATOM 2634 C C . PRO A 1 347 ? 26 -25.094 -4.535 1 78.69 347 PRO A C 1
ATOM 2636 O O . PRO A 1 347 ? 26.562 -24.25 -5.234 1 78.69 347 PRO A O 1
ATOM 2639 N N . ASN A 1 348 ? 25.156 -24.625 -3.602 1 86.69 348 ASN A N 1
ATOM 2640 C CA . ASN A 1 348 ? 24.812 -23.25 -3.246 1 86.69 348 ASN A CA 1
ATOM 2641 C C . ASN A 1 348 ? 26.031 -22.5 -2.697 1 86.69 348 ASN A C 1
ATOM 2643 O O . ASN A 1 348 ? 26.109 -21.281 -2.795 1 86.69 348 ASN A O 1
ATOM 2647 N N . GLY A 1 349 ? 27.062 -23.078 -2.275 1 83.75 349 GLY A N 1
ATOM 2648 C CA . GLY A 1 349 ? 28.156 -22.438 -1.549 1 83.75 349 GLY A CA 1
ATOM 2649 C C . GLY A 1 349 ? 27.859 -22.25 -0.074 1 83.75 349 GLY A C 1
ATOM 2650 O O . GLY A 1 349 ? 26.734 -22.469 0.37 1 83.75 349 GLY A O 1
ATOM 2651 N N . PRO A 1 350 ? 28.781 -21.781 0.696 1 84.5 350 PRO A N 1
ATOM 2652 C CA . PRO A 1 350 ? 28.641 -21.75 2.154 1 84.5 350 PRO A CA 1
ATOM 2653 C C . PRO A 1 350 ? 27.672 -20.672 2.625 1 84.5 350 PRO A C 1
ATOM 2655 O O . PRO A 1 350 ? 27.031 -20.812 3.676 1 84.5 350 PRO A O 1
ATOM 2658 N N . ASP A 1 351 ? 27.5 -19.547 1.914 1 87.62 351 ASP A N 1
ATOM 2659 C CA . ASP A 1 351 ? 26.641 -18.438 2.32 1 87.62 351 ASP A CA 1
ATOM 2660 C C . ASP A 1 351 ? 25.172 -18.812 2.176 1 87.62 351 ASP A C 1
ATOM 2662 O O . ASP A 1 351 ? 24.297 -18.141 2.725 1 87.62 351 ASP A O 1
ATOM 2666 N N . PHE A 1 352 ? 24.984 -19.906 1.491 1 93.56 352 PHE A N 1
ATOM 2667 C CA . PHE A 1 352 ? 23.609 -20.234 1.173 1 93.56 352 PHE A CA 1
ATOM 2668 C C . PHE A 1 352 ? 23.312 -21.703 1.436 1 93.56 352 PHE A C 1
ATOM 2670 O O . PHE A 1 352 ? 22.438 -22.297 0.806 1 93.56 352 PHE A O 1
ATOM 2677 N N . THR A 1 353 ? 24.094 -22.312 2.268 1 93.62 353 THR A N 1
ATOM 2678 C CA . THR A 1 353 ? 23.906 -23.656 2.764 1 93.62 353 THR A CA 1
ATOM 2679 C C . THR A 1 353 ? 23.766 -23.672 4.285 1 93.62 353 THR A C 1
ATOM 2681 O O . THR A 1 353 ? 24.594 -23.094 4.988 1 93.62 353 THR A O 1
ATOM 2684 N N . ALA A 1 354 ? 22.719 -24.328 4.75 1 94.38 354 ALA A N 1
ATOM 2685 C CA . ALA A 1 354 ? 22.531 -24.422 6.195 1 94.38 354 ALA A CA 1
ATOM 2686 C C . ALA A 1 354 ? 23.719 -25.141 6.848 1 94.38 354 ALA A C 1
ATOM 2688 O O . ALA A 1 354 ? 24.234 -26.109 6.301 1 94.38 354 ALA A O 1
ATOM 2689 N N . PRO A 1 355 ? 24.078 -24.656 8.047 1 93.75 355 PRO A N 1
ATOM 2690 C CA . PRO A 1 355 ? 25.094 -25.422 8.781 1 93.75 355 PRO A CA 1
ATOM 2691 C C . PRO A 1 355 ? 24.703 -26.875 9.023 1 93.75 355 PRO A C 1
ATOM 2693 O O . PRO A 1 355 ? 23.516 -27.172 9.211 1 93.75 355 PRO A O 1
ATOM 2696 N N . GLN A 1 356 ? 25.688 -27.688 9.008 1 91.81 356 GLN A N 1
ATOM 2697 C CA . GLN A 1 356 ? 25.438 -29.109 9.164 1 91.81 356 GLN A CA 1
ATOM 2698 C C . GLN A 1 356 ? 24.719 -29.406 10.469 1 91.81 356 GLN A C 1
ATOM 2700 O O . GLN A 1 356 ? 23.859 -30.281 10.531 1 91.81 356 GLN A O 1
ATOM 2705 N N . ASP A 1 357 ? 25.031 -28.641 11.477 1 94.06 357 ASP A N 1
ATOM 2706 C CA . ASP A 1 357 ? 24.484 -28.875 12.805 1 94.06 357 ASP A CA 1
ATOM 2707 C C . ASP A 1 357 ? 23.25 -28.016 13.055 1 94.06 357 ASP A C 1
ATOM 2709 O O . ASP A 1 357 ? 22.828 -27.859 14.203 1 94.06 357 ASP A O 1
ATOM 2713 N N . ALA A 1 358 ? 22.719 -27.438 11.961 1 95.31 358 ALA A N 1
ATOM 2714 C CA . ALA A 1 358 ? 21.5 -26.656 12.148 1 95.31 358 ALA A CA 1
ATOM 2715 C C . ALA A 1 358 ? 20.375 -27.5 12.734 1 95.31 358 ALA A C 1
ATOM 2717 O O . ALA A 1 358 ? 20.141 -28.625 12.289 1 95.31 358 ALA A O 1
ATOM 2718 N N . PRO A 1 359 ? 19.703 -27.016 13.797 1 95.81 359 PRO A N 1
ATOM 2719 C CA . PRO A 1 359 ? 18.656 -27.812 14.445 1 95.81 359 PRO A CA 1
ATOM 2720 C C . PRO A 1 359 ? 17.469 -28.094 13.523 1 95.81 359 PRO A C 1
ATOM 2722 O O . PRO A 1 359 ? 16.734 -29.062 13.734 1 95.81 359 PRO A O 1
ATOM 2725 N N . LEU A 1 360 ? 17.266 -27.25 12.555 1 97.31 360 LEU A N 1
ATOM 2726 C CA . LEU A 1 360 ? 16.172 -27.359 11.602 1 97.31 360 LEU A CA 1
ATOM 2727 C C . LEU A 1 360 ? 16.578 -26.828 10.234 1 97.31 360 LEU A C 1
ATOM 2729 O O . LEU A 1 360 ? 17.109 -25.734 10.125 1 97.31 360 LEU A O 1
ATOM 2733 N N . LYS A 1 361 ? 16.359 -27.688 9.273 1 96.19 361 LYS A N 1
ATOM 2734 C CA . LYS A 1 361 ? 16.578 -27.281 7.891 1 96.19 361 LYS A CA 1
ATOM 2735 C C . LYS A 1 361 ? 15.258 -27.156 7.137 1 96.19 361 LYS A C 1
ATOM 2737 O O . LYS A 1 361 ? 14.32 -27.922 7.383 1 96.19 361 LYS A O 1
ATOM 2742 N N . THR A 1 362 ? 15.211 -26.203 6.262 1 94.81 362 THR A N 1
ATOM 2743 C CA . THR A 1 362 ? 13.977 -25.938 5.535 1 94.81 362 THR A CA 1
ATOM 2744 C C . THR A 1 362 ? 13.5 -27.172 4.785 1 94.81 362 THR A C 1
ATOM 2746 O O . THR A 1 362 ? 12.297 -27.438 4.695 1 94.81 362 THR A O 1
ATOM 2749 N N . GLN A 1 363 ? 14.445 -27.953 4.203 1 93.31 363 GLN A N 1
ATOM 2750 C CA . GLN A 1 363 ? 14.086 -29.156 3.484 1 93.31 363 GLN A CA 1
ATOM 2751 C C . GLN A 1 363 ? 13.281 -30.109 4.375 1 93.31 363 GLN A C 1
ATOM 2753 O O . GLN A 1 363 ? 12.352 -30.781 3.904 1 93.31 363 GLN A O 1
ATOM 2758 N N . GLN A 1 364 ? 13.602 -30.172 5.605 1 96.12 364 GLN A N 1
ATOM 2759 C CA . GLN A 1 364 ? 12.891 -31.016 6.559 1 96.12 364 GLN A CA 1
ATOM 2760 C C . GLN A 1 364 ? 11.461 -30.516 6.773 1 96.12 364 GLN A C 1
ATOM 2762 O O . GLN A 1 364 ? 10.531 -31.312 6.883 1 96.12 364 GLN A O 1
ATOM 2767 N N . VAL A 1 365 ? 11.32 -29.219 6.859 1 97.19 365 VAL A N 1
ATOM 2768 C CA . VAL A 1 365 ? 10.016 -28.609 7.066 1 97.19 365 VAL A CA 1
ATOM 2769 C C . VAL A 1 365 ? 9.078 -29 5.922 1 97.19 365 VAL A C 1
ATOM 2771 O O . VAL A 1 365 ? 7.953 -29.438 6.156 1 97.19 365 VAL A O 1
ATOM 2774 N N . TYR A 1 366 ? 9.5 -28.859 4.695 1 96.5 366 TYR A N 1
ATOM 2775 C CA . TYR A 1 366 ? 8.672 -29.125 3.529 1 96.5 366 TYR A CA 1
ATOM 2776 C C . TYR A 1 366 ? 8.367 -30.609 3.395 1 96.5 366 TYR A C 1
ATOM 2778 O O . TYR A 1 366 ? 7.285 -31 2.957 1 96.5 366 TYR A O 1
ATOM 2786 N N . LYS A 1 367 ? 9.344 -31.469 3.766 1 96.56 367 LYS A N 1
ATOM 2787 C CA . LYS A 1 367 ? 9.086 -32.906 3.801 1 96.56 367 LYS A CA 1
ATOM 2788 C C . LYS A 1 367 ? 7.992 -33.25 4.805 1 96.56 367 LYS A C 1
ATOM 2790 O O . LYS A 1 367 ? 7.113 -34.062 4.516 1 96.56 367 LYS A O 1
ATOM 2795 N N . ILE A 1 368 ? 8.078 -32.656 5.953 1 98.19 368 ILE A N 1
ATOM 2796 C CA . ILE A 1 368 ? 7.086 -32.875 7.004 1 98.19 368 ILE A CA 1
ATOM 2797 C C . ILE A 1 368 ? 5.707 -32.438 6.52 1 98.19 368 ILE A C 1
ATOM 2799 O O . ILE A 1 368 ? 4.723 -33.156 6.691 1 98.19 368 ILE A O 1
ATOM 2803 N N . VAL A 1 369 ? 5.602 -31.25 5.898 1 98.31 369 VAL A N 1
ATOM 2804 C CA . VAL A 1 369 ? 4.34 -30.719 5.387 1 98.31 369 VAL A CA 1
ATOM 2805 C C . VAL A 1 369 ? 3.795 -31.656 4.305 1 98.31 369 VAL A C 1
ATOM 2807 O O . VAL A 1 369 ? 2.596 -31.938 4.266 1 98.31 369 VAL A O 1
ATOM 2810 N N . GLN A 1 370 ? 4.703 -32.156 3.396 1 97.31 370 GLN A N 1
ATOM 2811 C CA . GLN A 1 370 ? 4.312 -33.094 2.365 1 97.31 370 GLN A CA 1
ATOM 2812 C C . GLN A 1 370 ? 3.67 -34.344 2.982 1 97.31 370 GLN A C 1
ATOM 2814 O O . GLN A 1 370 ? 2.572 -34.75 2.586 1 97.31 370 GLN A O 1
ATOM 2819 N N . GLU A 1 371 ? 4.293 -34.875 3.967 1 97.62 371 GLU A N 1
ATOM 2820 C CA . GLU A 1 371 ? 3.887 -36.156 4.551 1 97.62 371 GLU A CA 1
ATOM 2821 C C . GLU A 1 371 ? 2.623 -36 5.391 1 97.62 371 GLU A C 1
ATOM 2823 O O . GLU A 1 371 ? 1.736 -36.844 5.352 1 97.62 371 GLU A O 1
ATOM 2828 N N . GLN A 1 372 ? 2.525 -34.906 6.047 1 97.94 372 GLN A N 1
ATOM 2829 C CA . GLN A 1 372 ? 1.482 -34.812 7.066 1 97.94 372 GLN A CA 1
ATOM 2830 C C . GLN A 1 372 ? 0.247 -34.094 6.535 1 97.94 372 GLN A C 1
ATOM 2832 O O . GLN A 1 372 ? -0.865 -34.312 7.016 1 97.94 372 GLN A O 1
ATOM 2837 N N . LEU A 1 373 ? 0.411 -33.188 5.582 1 97.88 373 LEU A N 1
ATOM 2838 C CA . LEU A 1 373 ? -0.726 -32.406 5.117 1 97.88 373 LEU A CA 1
ATOM 2839 C C . LEU A 1 373 ? -1.027 -32.688 3.652 1 97.88 373 LEU A C 1
ATOM 2841 O O . LEU A 1 373 ? -2.146 -33.094 3.307 1 97.88 373 LEU A O 1
ATOM 2845 N N . LEU A 1 374 ? -0.033 -32.688 2.783 1 96.56 374 LEU A N 1
ATOM 2846 C CA . LEU A 1 374 ? -0.282 -32.625 1.349 1 96.56 374 LEU A CA 1
ATOM 2847 C C . LEU A 1 374 ? -0.329 -34 0.723 1 96.56 374 LEU A C 1
ATOM 2849 O O . LEU A 1 374 ? -0.579 -34.156 -0.477 1 96.56 374 LEU A O 1
ATOM 2853 N N . SER A 1 375 ? -0.127 -35.031 1.503 1 95.25 375 SER A N 1
ATOM 2854 C CA . SER A 1 375 ? -0.266 -36.406 1.008 1 95.25 375 SER A CA 1
ATOM 2855 C C . SER A 1 375 ? -1.717 -36.844 1.068 1 95.25 375 SER A C 1
ATOM 2857 O O . SER A 1 375 ? -2.043 -37.938 0.602 1 95.25 375 SER A O 1
ATOM 2859 N N . ARG A 1 376 ? -2.588 -36.094 1.545 1 93.31 376 ARG A N 1
ATOM 2860 C CA . ARG A 1 376 ? -4.016 -36.375 1.643 1 93.31 376 ARG A CA 1
ATOM 2861 C C . ARG A 1 376 ? -4.844 -35.25 1.062 1 93.31 376 ARG A C 1
ATOM 2863 O O . ARG A 1 376 ? -4.383 -34.094 1.002 1 93.31 376 ARG A O 1
ATOM 2870 N N . PRO A 1 377 ? -6.07 -35.625 0.616 1 93.06 377 PRO A N 1
ATOM 2871 C CA . PRO A 1 377 ? -6.941 -34.531 0.13 1 93.06 377 PRO A CA 1
ATOM 2872 C C . PRO A 1 377 ? -7.363 -33.594 1.237 1 93.06 377 PRO A C 1
ATOM 2874 O O . PRO A 1 377 ? -7.219 -33.906 2.422 1 93.06 377 PRO A O 1
ATOM 2877 N N . GLY A 1 378 ? -7.734 -32.406 0.826 1 94.44 378 GLY A N 1
ATOM 2878 C CA . GLY A 1 378 ? -8.352 -31.531 1.795 1 94.44 378 GLY A CA 1
ATOM 2879 C C . GLY A 1 378 ? -7.535 -30.266 2.053 1 94.44 378 GLY A C 1
ATOM 2880 O O . GLY A 1 378 ? -7.895 -29.453 2.908 1 94.44 378 GLY A O 1
ATOM 2881 N N . TYR A 1 379 ? -6.5 -30.094 1.286 1 96.44 379 TYR A N 1
ATOM 2882 C CA . TYR A 1 379 ? -5.664 -28.906 1.488 1 96.44 379 TYR A CA 1
ATOM 2883 C C . TYR A 1 379 ? -5.418 -28.188 0.17 1 96.44 379 TYR A C 1
ATOM 2885 O O . TYR A 1 379 ? -5.32 -28.812 -0.884 1 96.44 379 TYR A O 1
ATOM 2893 N N . ASP A 1 380 ? -5.387 -26.875 0.144 1 95.5 380 ASP A N 1
ATOM 2894 C CA . ASP A 1 380 ? -4.91 -26 -0.927 1 95.5 380 ASP A CA 1
ATOM 2895 C C . ASP A 1 380 ? -3.623 -25.297 -0.521 1 95.5 380 ASP A C 1
ATOM 2897 O O . ASP A 1 380 ? -3.352 -25.109 0.668 1 95.5 380 ASP A O 1
ATOM 2901 N N . VAL A 1 381 ? -2.85 -24.922 -1.466 1 96.5 381 VAL A N 1
ATOM 2902 C CA . VAL A 1 381 ? -1.551 -24.328 -1.159 1 96.5 381 VAL A CA 1
ATOM 2903 C C . VAL A 1 381 ? -1.471 -22.922 -1.754 1 96.5 381 VAL A C 1
ATOM 2905 O O . VAL A 1 381 ? -1.744 -22.734 -2.941 1 96.5 381 VAL A O 1
ATOM 2908 N N . ILE A 1 382 ? -1.172 -21.938 -0.959 1 96.69 382 ILE A N 1
ATOM 2909 C CA . ILE A 1 382 ? -0.823 -20.578 -1.36 1 96.69 382 ILE A CA 1
ATOM 2910 C C . ILE A 1 382 ? 0.628 -20.281 -0.985 1 96.69 382 ILE A C 1
ATOM 2912 O O . ILE A 1 382 ? 1.032 -20.484 0.162 1 96.69 382 ILE A O 1
ATOM 2916 N N . VAL A 1 383 ? 1.424 -19.844 -1.9 1 96.5 383 VAL A N 1
ATOM 2917 C CA . VAL A 1 383 ? 2.83 -19.594 -1.598 1 96.5 383 VAL A CA 1
ATOM 2918 C C . VAL A 1 383 ? 3.207 -18.172 -2.01 1 96.5 383 VAL A C 1
ATOM 2920 O O . VAL A 1 383 ? 2.898 -17.734 -3.123 1 96.5 383 VAL A O 1
ATOM 2923 N N . ASP A 1 384 ? 3.832 -17.406 -1.093 1 97.19 384 ASP A N 1
ATOM 2924 C CA . ASP A 1 384 ? 4.348 -16.078 -1.358 1 97.19 384 ASP A CA 1
ATOM 2925 C C . ASP A 1 384 ? 5.625 -16.141 -2.197 1 97.19 384 ASP A C 1
ATOM 2927 O O . ASP A 1 384 ? 6.207 -17.203 -2.371 1 97.19 384 ASP A O 1
ATOM 2931 N N . ILE A 1 385 ? 5.98 -14.992 -2.752 1 95.38 385 ILE A N 1
ATOM 2932 C CA . ILE A 1 385 ? 7.215 -14.898 -3.518 1 95.38 385 ILE A CA 1
ATOM 2933 C C . ILE A 1 385 ? 8.414 -14.844 -2.568 1 95.38 385 ILE A C 1
ATOM 2935 O O . ILE A 1 385 ? 8.477 -13.992 -1.684 1 95.38 385 ILE A O 1
ATOM 2939 N N . GLY A 1 386 ? 9.258 -15.688 -2.658 1 93.31 386 GLY A N 1
ATOM 2940 C CA . GLY A 1 386 ? 10.453 -15.875 -1.85 1 93.31 386 GLY A CA 1
ATOM 2941 C C . GLY A 1 386 ? 11.086 -17.25 -2.031 1 93.31 386 GLY A C 1
ATOM 2942 O O . GLY A 1 386 ? 10.758 -17.969 -2.973 1 93.31 386 GLY A O 1
ATOM 2943 N N . ASP A 1 387 ? 12.008 -17.562 -1.177 1 93.25 387 ASP A N 1
ATOM 2944 C CA . ASP A 1 387 ? 12.695 -18.844 -1.26 1 93.25 387 ASP A CA 1
ATOM 2945 C C . ASP A 1 387 ? 11.719 -20 -1.12 1 93.25 387 ASP A C 1
ATOM 2947 O O . ASP A 1 387 ? 11.938 -21.078 -1.677 1 93.25 387 ASP A O 1
ATOM 2951 N N . SER A 1 388 ? 10.609 -19.75 -0.477 1 92.38 388 SER A N 1
ATOM 2952 C CA . SER A 1 388 ? 9.57 -20.766 -0.27 1 92.38 388 SER A CA 1
ATOM 2953 C C . SER A 1 388 ? 9 -21.25 -1.598 1 92.38 388 SER A C 1
ATOM 2955 O O . SER A 1 388 ? 8.633 -22.422 -1.73 1 92.38 388 SER A O 1
ATOM 2957 N N . LEU A 1 389 ? 8.906 -20.375 -2.543 1 90.81 389 LEU A N 1
ATOM 2958 C CA . LEU A 1 389 ? 8.344 -20.75 -3.836 1 90.81 389 LEU A CA 1
ATOM 2959 C C . LEU A 1 389 ? 9.164 -21.859 -4.488 1 90.81 389 LEU A C 1
ATOM 2961 O O . LEU A 1 389 ? 8.602 -22.797 -5.062 1 90.81 389 LEU A O 1
ATOM 2965 N N . TRP A 1 390 ? 10.5 -21.812 -4.312 1 87.31 390 TRP A N 1
ATOM 2966 C CA . TRP A 1 390 ? 11.398 -22.781 -4.945 1 87.31 390 TRP A CA 1
ATOM 2967 C C . TRP A 1 390 ? 11.305 -24.141 -4.266 1 87.31 390 TRP A C 1
ATOM 2969 O O . TRP A 1 390 ? 11.68 -25.156 -4.848 1 87.31 390 TRP A O 1
ATOM 2979 N N . ARG A 1 391 ? 10.727 -24.125 -3.131 1 89.06 391 ARG A N 1
ATOM 2980 C CA . ARG A 1 391 ? 10.578 -25.375 -2.393 1 89.06 391 ARG A CA 1
ATOM 2981 C C . ARG A 1 391 ? 9.18 -25.953 -2.572 1 89.06 391 ARG A C 1
ATOM 2983 O O . ARG A 1 391 ? 9.023 -27.141 -2.863 1 89.06 391 ARG A O 1
ATOM 2990 N N . VAL A 1 392 ? 8.258 -25.141 -2.461 1 92 392 VAL A N 1
ATOM 2991 C CA . VAL A 1 392 ? 6.863 -25.562 -2.426 1 92 392 VAL A CA 1
ATOM 2992 C C . VAL A 1 392 ? 6.441 -26.062 -3.805 1 92 392 VAL A C 1
ATOM 2994 O O . VAL A 1 392 ? 5.641 -27 -3.918 1 92 392 VAL A O 1
ATOM 2997 N N . HIS A 1 393 ? 7.023 -25.5 -4.844 1 86.88 393 HIS A N 1
ATOM 2998 C CA . HIS A 1 393 ? 6.621 -25.922 -6.184 1 86.88 393 HIS A CA 1
ATOM 2999 C C . HIS A 1 393 ? 6.988 -27.375 -6.445 1 86.88 393 HIS A C 1
ATOM 3001 O O . HIS A 1 393 ? 6.398 -28.016 -7.312 1 86.88 393 HIS A O 1
ATOM 3007 N N . THR A 1 394 ? 7.926 -27.922 -5.641 1 85.56 394 THR A N 1
ATOM 3008 C CA . THR A 1 394 ? 8.375 -29.297 -5.844 1 85.56 394 THR A CA 1
ATOM 3009 C C . THR A 1 394 ? 7.492 -30.281 -5.078 1 85.56 394 THR A C 1
ATOM 3011 O O . THR A 1 394 ? 7.586 -31.484 -5.277 1 85.56 394 THR A O 1
ATOM 3014 N N . LEU A 1 395 ? 6.691 -29.766 -4.234 1 91 395 LEU A N 1
ATOM 3015 C CA . LEU A 1 395 ? 5.805 -30.625 -3.467 1 91 395 LEU A CA 1
ATOM 3016 C C . LEU A 1 395 ? 4.723 -31.219 -4.359 1 91 395 LEU A C 1
ATOM 3018 O O . LEU A 1 395 ? 4.344 -30.625 -5.367 1 91 395 LEU A O 1
ATOM 3022 N N . ARG A 1 396 ? 4.305 -32.438 -4.004 1 92.44 396 ARG A N 1
ATOM 3023 C CA . ARG A 1 396 ? 3.234 -33.094 -4.738 1 92.44 396 ARG A CA 1
ATOM 3024 C C . ARG A 1 396 ? 1.878 -32.844 -4.102 1 92.44 396 ARG A C 1
ATOM 3026 O O . ARG A 1 396 ? 1.737 -32.875 -2.877 1 92.44 396 ARG A O 1
ATOM 3033 N N . LEU A 1 397 ? 0.932 -32.562 -4.934 1 93.56 397 LEU A N 1
ATOM 3034 C CA . LEU A 1 397 ? -0.406 -32.219 -4.445 1 93.56 397 LEU A CA 1
ATOM 3035 C C . LEU A 1 397 ? -1.394 -33.344 -4.809 1 93.56 397 LEU A C 1
ATOM 3037 O O . LEU A 1 397 ? -1.327 -33.906 -5.902 1 93.56 397 LEU A O 1
ATOM 3041 N N . PRO A 1 398 ? -2.295 -33.719 -3.955 1 92.19 398 PRO A N 1
ATOM 3042 C CA . PRO A 1 398 ? -3.359 -34.656 -4.32 1 92.19 398 PRO A CA 1
ATOM 3043 C C . PRO A 1 398 ? -4.387 -34.031 -5.273 1 92.19 398 PRO A C 1
ATOM 3045 O O . PRO A 1 398 ? -4.473 -32.812 -5.391 1 92.19 398 PRO A O 1
ATOM 3048 N N . PRO A 1 399 ? -5.109 -34.906 -5.941 1 89.12 399 PRO A N 1
ATOM 3049 C CA . PRO A 1 399 ? -6.168 -34.375 -6.809 1 89.12 399 PRO A CA 1
ATOM 3050 C C . PRO A 1 399 ? -7.16 -33.5 -6.059 1 89.12 399 PRO A C 1
ATOM 3052 O O . PRO A 1 399 ? -7.527 -33.781 -4.918 1 89.12 399 PRO A O 1
ATOM 3055 N N . GLY A 1 400 ? -7.465 -32.438 -6.656 1 87.69 400 GLY A N 1
ATOM 3056 C CA . GLY A 1 400 ? -8.445 -31.547 -6.062 1 87.69 400 GLY A CA 1
ATOM 3057 C C . GLY A 1 400 ? -7.824 -30.391 -5.293 1 87.69 400 GLY A C 1
ATOM 3058 O O . GLY A 1 400 ? -8.523 -29.453 -4.898 1 87.69 400 GLY A O 1
ATOM 3059 N N . SER A 1 401 ? -6.535 -30.438 -5.09 1 92.44 401 SER A N 1
ATOM 3060 C CA . SER A 1 401 ? -5.832 -29.359 -4.406 1 92.44 401 SER A CA 1
ATOM 3061 C C . SER A 1 401 ? -5.516 -28.219 -5.367 1 92.44 401 SER A C 1
ATOM 3063 O O . SER A 1 401 ? -5.172 -28.453 -6.527 1 92.44 401 SER A O 1
ATOM 3065 N N . ALA A 1 402 ? -5.609 -27 -4.863 1 91.62 402 ALA A N 1
ATOM 3066 C CA . ALA A 1 402 ? -5.199 -25.812 -5.621 1 91.62 402 ALA A CA 1
ATOM 3067 C C . ALA A 1 402 ? -3.793 -25.375 -5.227 1 91.62 402 ALA A C 1
ATOM 3069 O O . ALA A 1 402 ? -3.354 -25.625 -4.102 1 91.62 402 ALA A O 1
ATOM 3070 N N . PHE A 1 403 ? -3.078 -24.812 -6.148 1 93.12 403 PHE A N 1
ATOM 3071 C CA . PHE A 1 403 ? -1.797 -24.156 -5.953 1 93.12 403 PHE A CA 1
ATOM 3072 C C . PHE A 1 403 ? -1.852 -22.719 -6.469 1 93.12 403 PHE A C 1
ATOM 3074 O O . PHE A 1 403 ? -2.051 -22.484 -7.664 1 93.12 403 PHE A O 1
ATOM 3081 N N . GLU A 1 404 ? -1.675 -21.734 -5.578 1 93.12 404 GLU A N 1
ATOM 3082 C CA . GLU A 1 404 ? -1.836 -20.344 -5.996 1 93.12 404 GLU A CA 1
ATOM 3083 C C . GLU A 1 404 ? -0.615 -19.5 -5.617 1 93.12 404 GLU A C 1
ATOM 3085 O O . GLU A 1 404 ? -0.076 -19.641 -4.52 1 93.12 404 GLU A O 1
ATOM 3090 N N . THR A 1 405 ? -0.116 -18.641 -6.547 1 91.75 405 THR A N 1
ATOM 3091 C CA . THR A 1 405 ? 0.972 -17.688 -6.355 1 91.75 405 THR A CA 1
ATOM 3092 C C . THR A 1 405 ? 0.902 -16.578 -7.395 1 91.75 405 THR A C 1
ATOM 3094 O O . THR A 1 405 ? 0.207 -16.703 -8.406 1 91.75 405 THR A O 1
ATOM 3097 N N . GLN A 1 406 ? 1.516 -15.422 -7.145 1 89.69 406 GLN A N 1
ATOM 3098 C CA . GLN A 1 406 ? 1.676 -14.344 -8.117 1 89.69 406 GLN A CA 1
ATOM 3099 C C . GLN A 1 406 ? 3.035 -14.422 -8.805 1 89.69 406 GLN A C 1
ATOM 3101 O O . GLN A 1 406 ? 3.969 -13.711 -8.43 1 89.69 406 GLN A O 1
ATOM 3106 N N . CYS A 1 407 ? 3.098 -15.07 -9.883 1 86.12 407 CYS A N 1
ATOM 3107 C CA . CYS A 1 407 ? 4.402 -15.352 -10.477 1 86.12 407 CYS A CA 1
ATOM 3108 C C . CYS A 1 407 ? 4.852 -14.203 -11.375 1 86.12 407 CYS A C 1
ATOM 3110 O O . CYS A 1 407 ? 6.031 -13.852 -11.398 1 86.12 407 CYS A O 1
ATOM 3112 N N . LEU A 1 408 ? 3.91 -13.664 -12.148 1 89.19 408 LEU A N 1
ATOM 3113 C CA . LEU A 1 408 ? 4.297 -12.602 -13.07 1 89.19 408 LEU A CA 1
ATOM 3114 C C . LEU A 1 408 ? 4.48 -11.281 -12.328 1 89.19 408 LEU A C 1
ATOM 3116 O O . LEU A 1 408 ? 5.508 -10.609 -12.492 1 89.19 408 LEU A O 1
ATOM 3120 N N . ALA A 1 409 ? 3.471 -10.945 -11.531 1 92.94 409 ALA A N 1
ATOM 3121 C CA . ALA A 1 409 ? 3.615 -9.727 -10.75 1 92.94 409 ALA A CA 1
ATOM 3122 C C . ALA A 1 409 ? 4.77 -9.844 -9.758 1 92.94 409 ALA A C 1
ATOM 3124 O O . ALA A 1 409 ? 5.562 -8.914 -9.602 1 92.94 409 ALA A O 1
ATOM 3125 N N . SER A 1 410 ? 4.805 -11.023 -9.133 1 93.88 410 SER A N 1
ATOM 3126 C CA . SER A 1 410 ? 5.898 -11.367 -8.227 1 93.88 410 SER A CA 1
ATOM 3127 C C . SER A 1 410 ? 5.992 -10.383 -7.07 1 93.88 410 SER A C 1
ATOM 3129 O O . SER A 1 410 ? 7.074 -9.883 -6.758 1 93.88 410 SER A O 1
ATOM 3131 N N . ASN A 1 411 ? 4.844 -10.047 -6.512 1 96.25 411 ASN A N 1
ATOM 3132 C CA . ASN A 1 411 ? 4.824 -9.242 -5.293 1 96.25 411 ASN A CA 1
ATOM 3133 C C . ASN A 1 411 ? 5.297 -10.047 -4.086 1 96.25 411 ASN A C 1
ATOM 3135 O O . ASN A 1 411 ? 4.797 -11.148 -3.834 1 96.25 411 ASN A O 1
ATOM 3139 N N . ILE A 1 412 ? 6.219 -9.523 -3.416 1 97.19 412 ILE A N 1
ATOM 3140 C CA . ILE A 1 412 ? 6.555 -10.078 -2.111 1 97.19 412 ILE A CA 1
ATOM 3141 C C . ILE A 1 412 ? 5.531 -9.617 -1.074 1 97.19 412 ILE A C 1
ATOM 3143 O O . ILE A 1 412 ? 5.207 -8.43 -0.996 1 97.19 412 ILE A O 1
ATOM 3147 N N . GLY A 1 413 ? 4.91 -10.516 -0.31 1 97.69 413 GLY A N 1
ATOM 3148 C CA . GLY A 1 413 ? 4.02 -10.164 0.784 1 97.69 413 GLY A CA 1
ATOM 3149 C C . GLY A 1 413 ? 2.555 -10.352 0.444 1 97.69 413 GLY A C 1
ATOM 3150 O O . GLY A 1 413 ? 1.694 -10.297 1.326 1 97.69 413 GLY A O 1
ATOM 3151 N N . ALA A 1 414 ? 2.203 -10.641 -0.826 1 98.19 414 ALA A N 1
ATOM 3152 C CA . ALA A 1 414 ? 0.816 -10.781 -1.263 1 98.19 414 ALA A CA 1
ATOM 3153 C C . ALA A 1 414 ? 0.208 -12.086 -0.755 1 98.19 414 ALA A C 1
ATOM 3155 O O . ALA A 1 414 ? -1.016 -12.211 -0.668 1 98.19 414 ALA A O 1
ATOM 3156 N N . GLY A 1 415 ? 1.042 -13.07 -0.394 1 98.12 415 GLY A N 1
ATOM 3157 C CA . GLY A 1 415 ? 0.588 -14.414 -0.051 1 98.12 415 GLY A CA 1
ATOM 3158 C C . GLY A 1 415 ? -0.351 -14.438 1.14 1 98.12 415 GLY A C 1
ATOM 3159 O O . GLY A 1 415 ? -1.32 -15.195 1.156 1 98.12 415 GLY A O 1
ATOM 3160 N N . LEU A 1 416 ? -0.129 -13.586 2.152 1 98.75 416 LEU A N 1
ATOM 3161 C CA . LEU A 1 416 ? -0.928 -13.617 3.371 1 98.75 416 LEU A CA 1
ATOM 3162 C C . LEU A 1 416 ? -2.324 -13.062 3.121 1 98.75 416 LEU A C 1
ATOM 3164 O O . LEU A 1 416 ? -3.32 -13.766 3.301 1 98.75 416 LEU A O 1
ATOM 3168 N N . PRO A 1 417 ? -2.477 -11.82 2.648 1 98.81 417 PRO A N 1
ATOM 3169 C CA . PRO A 1 417 ? -3.84 -11.352 2.383 1 98.81 417 PRO A CA 1
ATOM 3170 C C . PRO A 1 417 ? -4.516 -12.109 1.246 1 98.81 417 PRO A C 1
ATOM 3172 O O . PRO A 1 417 ? -5.723 -12.352 1.291 1 98.81 417 PRO A O 1
ATOM 3175 N N . GLY A 1 418 ? -3.73 -12.438 0.201 1 98.56 418 GLY A N 1
ATOM 3176 C CA . GLY A 1 418 ? -4.297 -13.273 -0.843 1 98.56 418 GLY A CA 1
ATOM 3177 C C . GLY A 1 418 ? -4.809 -14.602 -0.326 1 98.56 418 GLY A C 1
ATOM 3178 O O . GLY A 1 418 ? -5.859 -15.086 -0.761 1 98.56 418 GLY A O 1
ATOM 3179 N N . GLY A 1 419 ? -4.027 -15.227 0.613 1 98.5 419 GLY A N 1
ATOM 3180 C CA . GLY A 1 419 ? -4.453 -16.469 1.256 1 98.5 419 GLY A CA 1
ATOM 3181 C C . GLY A 1 419 ? -5.734 -16.312 2.057 1 98.5 419 GLY A C 1
ATOM 3182 O O . GLY A 1 419 ? -6.559 -17.219 2.096 1 98.5 419 GLY A O 1
ATOM 3183 N N . LEU A 1 420 ? -5.93 -15.164 2.717 1 98.62 420 LEU A N 1
ATOM 3184 C CA . LEU A 1 420 ? -7.168 -14.883 3.434 1 98.62 420 LEU A CA 1
ATOM 3185 C C . LEU A 1 420 ? -8.367 -14.914 2.486 1 98.62 420 LEU A C 1
ATOM 3187 O O . LEU A 1 420 ? -9.352 -15.602 2.75 1 98.62 420 LEU A O 1
ATOM 3191 N N . GLY A 1 421 ? -8.234 -14.148 1.351 1 98.38 421 GLY A N 1
ATOM 3192 C CA . GLY A 1 421 ? -9.312 -14.125 0.38 1 98.38 421 GLY A CA 1
ATOM 3193 C C . GLY A 1 421 ? -9.617 -15.484 -0.207 1 98.38 421 GLY A C 1
ATOM 3194 O O . GLY A 1 421 ? -10.789 -15.859 -0.355 1 98.38 421 GLY A O 1
ATOM 3195 N N . PHE A 1 422 ? -8.578 -16.25 -0.528 1 97.19 422 PHE A N 1
ATOM 3196 C CA . PHE A 1 422 ? -8.742 -17.594 -1.088 1 97.19 422 PHE A CA 1
ATOM 3197 C C . PHE A 1 422 ? -9.438 -18.516 -0.095 1 97.19 422 PHE A C 1
ATOM 3199 O O . PHE A 1 422 ? -10.391 -19.203 -0.451 1 97.19 422 PHE A O 1
ATOM 3206 N N . ALA A 1 423 ? -8.977 -18.484 1.186 1 97.5 423 ALA A N 1
ATOM 3207 C CA . ALA A 1 423 ? -9.516 -19.359 2.221 1 97.5 423 ALA A CA 1
ATOM 3208 C C . ALA A 1 423 ? -10.992 -19.094 2.461 1 97.5 423 ALA A C 1
ATOM 3210 O O . ALA A 1 423 ? -11.797 -20.016 2.543 1 97.5 423 ALA A O 1
ATOM 3211 N N . LEU A 1 424 ? -11.359 -17.812 2.545 1 97.25 424 LEU A N 1
ATOM 3212 C CA . LEU A 1 424 ? -12.75 -17.453 2.77 1 97.25 424 LEU A CA 1
ATOM 3213 C C . LEU A 1 424 ? -13.617 -17.859 1.581 1 97.25 424 LEU A C 1
ATOM 3215 O O . LEU A 1 424 ? -14.727 -18.359 1.761 1 97.25 424 LEU A O 1
ATOM 3219 N N . GLY A 1 425 ? -13.086 -17.609 0.344 1 96.25 425 GLY A N 1
ATOM 3220 C CA . GLY A 1 425 ? -13.812 -18 -0.854 1 96.25 425 GLY A CA 1
ATOM 3221 C C . GLY A 1 425 ? -14 -19.5 -0.976 1 96.25 425 GLY A C 1
ATOM 3222 O O . GLY A 1 425 ? -15.086 -19.984 -1.323 1 96.25 425 GLY A O 1
ATOM 3223 N N . ALA A 1 426 ? -12.945 -20.234 -0.662 1 94 426 ALA A N 1
ATOM 3224 C CA . ALA A 1 426 ? -12.984 -21.688 -0.768 1 94 426 ALA A CA 1
ATOM 3225 C C . ALA A 1 426 ? -13.969 -22.297 0.232 1 94 426 ALA A C 1
ATOM 3227 O O . ALA A 1 426 ? -14.68 -23.25 -0.082 1 94 426 ALA A O 1
ATOM 3228 N N . ALA A 1 427 ? -14.062 -21.734 1.386 1 91.62 427 ALA A N 1
ATOM 3229 C CA . ALA A 1 427 ? -14.938 -22.234 2.439 1 91.62 427 ALA A CA 1
ATOM 3230 C C . ALA A 1 427 ? -16.406 -21.969 2.113 1 91.62 427 ALA A C 1
ATOM 3232 O O . ALA A 1 427 ? -17.281 -22.703 2.549 1 91.62 427 ALA A O 1
ATOM 3233 N N . ALA A 1 428 ? -16.625 -20.953 1.363 1 82.06 428 ALA A N 1
ATOM 3234 C CA . ALA A 1 428 ? -18 -20.547 1.047 1 82.06 428 ALA A CA 1
ATOM 3235 C C . ALA A 1 428 ? -18.609 -21.469 -0.005 1 82.06 428 ALA A C 1
ATOM 3237 O O . ALA A 1 428 ? -19.844 -21.547 -0.116 1 82.06 428 ALA A O 1
ATOM 3238 N N . GLU A 1 429 ? -17.766 -22.109 -0.802 1 68.75 429 GLU A N 1
ATOM 3239 C CA . GLU A 1 429 ? -18.25 -23.016 -1.857 1 68.75 429 GLU A CA 1
ATOM 3240 C C . GLU A 1 429 ? -18.797 -24.297 -1.276 1 68.75 429 GLU A C 1
ATOM 3242 O O . GLU A 1 429 ? -18.047 -25.234 -1 1 68.75 429 GLU A O 1
ATOM 3247 N N . GLY A 1 430 ? -20.094 -24.422 -0.867 1 61.22 430 GLY A N 1
ATOM 3248 C CA . GLY A 1 430 ? -20.891 -25.609 -0.57 1 61.22 430 GLY A CA 1
ATOM 3249 C C . GLY A 1 430 ? -20.438 -26.312 0.698 1 61.22 430 GLY A C 1
ATOM 3250 O O . GLY A 1 430 ? -20.594 -27.531 0.815 1 61.22 430 GLY A O 1
ATOM 3251 N N . GLY A 1 431 ? -19.734 -25.594 1.67 1 55.91 431 GLY A N 1
ATOM 3252 C CA . GLY A 1 431 ? -19.438 -26.203 2.957 1 55.91 431 GLY A CA 1
ATOM 3253 C C . GLY A 1 431 ? -17.953 -26.297 3.256 1 55.91 431 GLY A C 1
ATOM 3254 O O . GLY A 1 431 ? -17.25 -25.281 3.219 1 55.91 431 GLY A O 1
ATOM 3255 N N . SER A 1 432 ? -17.5 -27.719 3.346 1 59.72 432 SER A N 1
ATOM 3256 C CA . SER A 1 432 ? -16.172 -27.938 3.881 1 59.72 432 SER A CA 1
ATOM 3257 C C . SER A 1 432 ? -15.102 -27.797 2.793 1 59.72 432 SER A C 1
ATOM 3259 O O . SER A 1 432 ? -14.773 -28.781 2.113 1 59.72 432 SER A O 1
ATOM 3261 N N . GLY A 1 433 ? -14.719 -26.547 2.201 1 79.38 433 GLY A N 1
ATOM 3262 C CA . GLY A 1 433 ? -13.625 -26.391 1.255 1 79.38 433 GLY A CA 1
ATOM 3263 C C . GLY A 1 433 ? -12.281 -26.812 1.819 1 79.38 433 GLY A C 1
ATOM 3264 O O . GLY A 1 433 ? -12.164 -27.094 3.012 1 79.38 433 GLY A O 1
ATOM 3265 N N . ASN A 1 434 ? -11.352 -27.062 0.862 1 93.5 434 ASN A N 1
ATOM 3266 C CA . ASN A 1 434 ? -9.992 -27.391 1.282 1 93.5 434 ASN A CA 1
ATOM 3267 C C . ASN A 1 434 ? -9.43 -26.344 2.227 1 93.5 434 ASN A C 1
ATOM 3269 O O . ASN A 1 434 ? -9.773 -25.172 2.133 1 93.5 434 ASN A O 1
ATOM 3273 N N . ARG A 1 435 ? -8.703 -26.797 3.217 1 96.81 435 ARG A N 1
ATOM 3274 C CA . ARG A 1 435 ? -7.988 -25.922 4.148 1 96.81 435 ARG A CA 1
ATOM 3275 C C . ARG A 1 435 ? -6.762 -25.312 3.486 1 96.81 435 ARG A C 1
ATOM 3277 O O . ARG A 1 435 ? -5.941 -26.016 2.898 1 96.81 435 ARG A O 1
ATOM 3284 N N . ALA A 1 436 ? -6.68 -23.969 3.518 1 97.25 436 ALA A N 1
ATOM 3285 C CA . ALA A 1 436 ? -5.566 -23.266 2.875 1 97.25 436 ALA A CA 1
ATOM 3286 C C . ALA A 1 436 ? -4.297 -23.375 3.719 1 97.25 436 ALA A C 1
ATOM 3288 O O . ALA A 1 436 ? -4.328 -23.125 4.926 1 97.25 436 ALA A O 1
ATOM 3289 N N . VAL A 1 437 ? -3.191 -23.781 3.137 1 98.5 437 VAL A N 1
ATOM 3290 C CA . VAL A 1 437 ? -1.853 -23.734 3.713 1 98.5 437 VAL A CA 1
ATOM 3291 C C . VAL A 1 437 ? -1.041 -22.625 3.033 1 98.5 437 VAL A C 1
ATOM 3293 O O . VAL A 1 437 ? -0.738 -22.719 1.841 1 98.5 437 VAL A O 1
ATOM 3296 N N . ILE A 1 438 ? -0.671 -21.641 3.771 1 98.69 438 ILE A N 1
ATOM 3297 C CA . ILE A 1 438 ? -0.002 -20.453 3.24 1 98.69 438 ILE A CA 1
ATOM 3298 C C . ILE A 1 438 ? 1.465 -20.469 3.664 1 98.69 438 ILE A C 1
ATOM 3300 O O . ILE A 1 438 ? 1.772 -20.5 4.855 1 98.69 438 ILE A O 1
ATOM 3304 N N . PHE A 1 439 ? 2.391 -20.453 2.691 1 98.5 439 PHE A N 1
ATOM 3305 C CA . PHE A 1 439 ? 3.824 -20.359 2.936 1 98.5 439 PHE A CA 1
ATOM 3306 C C . PHE A 1 439 ? 4.312 -18.938 2.68 1 98.5 439 PHE A C 1
ATOM 3308 O O . PHE A 1 439 ? 4.082 -18.375 1.604 1 98.5 439 PHE A O 1
ATOM 3315 N N . ILE A 1 440 ? 5.031 -18.344 3.652 1 98.44 440 ILE A N 1
ATOM 3316 C CA . ILE A 1 440 ? 5.5 -16.984 3.492 1 98.44 440 ILE A CA 1
ATOM 3317 C C . ILE A 1 440 ? 6.805 -16.781 4.266 1 98.44 440 ILE A C 1
ATOM 3319 O O . ILE A 1 440 ? 6.969 -17.328 5.363 1 98.44 440 ILE A O 1
ATOM 3323 N N . GLY A 1 441 ? 7.785 -16.094 3.666 1 97.94 441 GLY A N 1
ATOM 3324 C CA . GLY A 1 441 ? 9 -15.711 4.363 1 97.94 441 GLY A CA 1
ATOM 3325 C C . GLY A 1 441 ? 8.812 -14.531 5.293 1 97.94 441 GLY A C 1
ATOM 3326 O O . GLY A 1 441 ? 7.832 -13.789 5.176 1 97.94 441 GLY A O 1
ATOM 3327 N N . ASP A 1 442 ? 9.797 -14.32 6.18 1 97.69 442 ASP A N 1
ATOM 3328 C CA . ASP A 1 442 ? 9.688 -13.258 7.168 1 97.69 442 ASP A CA 1
ATOM 3329 C C . ASP A 1 442 ? 9.648 -11.883 6.496 1 97.69 442 ASP A C 1
ATOM 3331 O O . ASP A 1 442 ? 8.914 -10.992 6.93 1 97.69 442 ASP A O 1
ATOM 3335 N N . GLY A 1 443 ? 10.438 -11.672 5.422 1 97 443 GLY A N 1
ATOM 3336 C CA . GLY A 1 443 ? 10.383 -10.414 4.703 1 97 443 GLY A CA 1
ATOM 3337 C C . GLY A 1 443 ? 9.016 -10.117 4.105 1 97 443 GLY A C 1
ATOM 3338 O O . GLY A 1 443 ? 8.492 -9.016 4.258 1 97 443 GLY A O 1
ATOM 3339 N N . GLY A 1 444 ? 8.469 -11.109 3.367 1 97.75 444 GLY A N 1
ATOM 3340 C CA . GLY A 1 444 ? 7.125 -10.961 2.822 1 97.75 444 GLY A CA 1
ATOM 3341 C C . GLY A 1 444 ? 6.066 -10.758 3.891 1 97.75 444 GLY A C 1
ATOM 3342 O O . GLY A 1 444 ? 5.156 -9.945 3.725 1 97.75 444 GLY A O 1
ATOM 3343 N N . PHE A 1 445 ? 6.234 -11.445 5.07 1 98.56 445 PHE A N 1
ATOM 3344 C CA . PHE A 1 445 ? 5.285 -11.344 6.176 1 98.56 445 PHE A CA 1
ATOM 3345 C C . PHE A 1 445 ? 5.254 -9.922 6.73 1 98.56 445 PHE A C 1
ATOM 3347 O O . PHE A 1 445 ? 4.176 -9.375 6.992 1 98.56 445 PHE A O 1
ATOM 3354 N N . GLN A 1 446 ? 6.359 -9.305 6.883 1 98.06 446 GLN A N 1
ATOM 3355 C CA . GLN A 1 446 ? 6.422 -7.965 7.453 1 98.06 446 GLN A CA 1
ATOM 3356 C C . GLN A 1 446 ? 5.727 -6.949 6.551 1 98.06 446 GLN A C 1
ATOM 3358 O O . GLN A 1 446 ? 5.242 -5.918 7.027 1 98.06 446 GLN A O 1
ATOM 3363 N N . MET A 1 447 ? 5.609 -7.227 5.277 1 98 447 MET A N 1
ATOM 3364 C CA . MET A 1 447 ? 5.008 -6.277 4.344 1 98 447 MET A CA 1
ATOM 3365 C C . MET A 1 447 ? 3.5 -6.184 4.562 1 98 447 MET A C 1
ATOM 3367 O O . MET A 1 447 ? 2.9 -5.133 4.332 1 98 447 MET A O 1
ATOM 3371 N N . THR A 1 448 ? 2.844 -7.309 5.016 1 98.31 448 THR A N 1
ATOM 3372 C CA . THR A 1 448 ? 1.387 -7.34 5.078 1 98.31 448 THR A CA 1
ATOM 3373 C C . THR A 1 448 ? 0.912 -7.984 6.375 1 98.31 448 THR A C 1
ATOM 3375 O O . THR A 1 448 ? -0.24 -8.406 6.48 1 98.31 448 THR A O 1
ATOM 3378 N N . ALA A 1 449 ? 1.677 -8.008 7.422 1 98.25 449 ALA A N 1
ATOM 3379 C CA . ALA A 1 449 ? 1.48 -8.766 8.656 1 98.25 449 ALA A CA 1
ATOM 3380 C C . ALA A 1 449 ? 0.162 -8.391 9.328 1 98.25 449 ALA A C 1
ATOM 3382 O O . ALA A 1 449 ? -0.44 -9.203 10.023 1 98.25 449 ALA A O 1
ATOM 3383 N N . GLN A 1 450 ? -0.3 -7.172 9.086 1 96.56 450 GLN A N 1
ATOM 3384 C CA . GLN A 1 450 ? -1.485 -6.645 9.75 1 96.56 450 GLN A CA 1
ATOM 3385 C C . GLN A 1 450 ? -2.707 -7.512 9.477 1 96.56 450 GLN A C 1
ATOM 3387 O O . GLN A 1 450 ? -3.646 -7.547 10.273 1 96.56 450 GLN A O 1
ATOM 3392 N N . GLU A 1 451 ? -2.65 -8.203 8.383 1 97.38 451 GLU A N 1
ATOM 3393 C CA . GLU A 1 451 ? -3.832 -8.938 7.938 1 97.38 451 GLU A CA 1
ATOM 3394 C C . GLU A 1 451 ? -3.99 -10.242 8.711 1 97.38 451 GLU A C 1
ATOM 3396 O O . GLU A 1 451 ? -5.012 -10.922 8.586 1 97.38 451 GLU A O 1
ATOM 3401 N N . LEU A 1 452 ? -3.061 -10.625 9.523 1 98 452 LEU A N 1
ATOM 3402 C CA . LEU A 1 452 ? -3.098 -11.875 10.273 1 98 452 LEU A CA 1
ATOM 3403 C C . LEU A 1 452 ? -4.336 -11.945 11.156 1 98 452 LEU A C 1
ATOM 3405 O O . LEU A 1 452 ? -4.984 -12.992 11.25 1 98 452 LEU A O 1
ATOM 3409 N N . ALA A 1 453 ? -4.715 -10.844 11.766 1 96.69 453 ALA A N 1
ATOM 3410 C CA . ALA A 1 453 ? -5.828 -10.805 12.711 1 96.69 453 ALA A CA 1
ATOM 3411 C C . ALA A 1 453 ? -7.152 -11.078 12.008 1 96.69 453 ALA A C 1
ATOM 3413 O O . ALA A 1 453 ? -8.102 -11.562 12.617 1 96.69 453 ALA A O 1
ATOM 3414 N N . SER A 1 454 ? -7.23 -10.797 10.711 1 96.69 454 SER A N 1
ATOM 3415 C CA . SER A 1 454 ? -8.461 -10.961 9.953 1 96.69 454 SER A CA 1
ATOM 3416 C C . SER A 1 454 ? -8.836 -12.438 9.82 1 96.69 454 SER A C 1
ATOM 3418 O O . SER A 1 454 ? -10.016 -12.773 9.695 1 96.69 454 SER A O 1
ATOM 3420 N N . PHE A 1 455 ? -7.84 -13.359 9.852 1 97.69 455 PHE A N 1
ATOM 3421 C CA . PHE A 1 455 ? -8.133 -14.789 9.797 1 97.69 455 PHE A CA 1
ATOM 3422 C C . PHE A 1 455 ? -9.008 -15.211 10.977 1 97.69 455 PHE A C 1
ATOM 3424 O O . PHE A 1 455 ? -9.938 -15.992 10.82 1 97.69 455 PHE A O 1
ATOM 3431 N N . ALA A 1 456 ? -8.664 -14.625 12.133 1 94.94 456 ALA A N 1
ATOM 3432 C CA . ALA A 1 456 ? -9.445 -14.922 13.336 1 94.94 456 ALA A CA 1
ATOM 3433 C C . ALA A 1 456 ? -10.812 -14.25 13.281 1 94.94 456 ALA A C 1
ATOM 3435 O O . ALA A 1 456 ? -11.836 -14.867 13.578 1 94.94 456 ALA A O 1
ATOM 3436 N N . ARG A 1 457 ? -10.836 -13.023 12.898 1 94.94 457 ARG A N 1
ATOM 3437 C CA . ARG A 1 457 ? -12.062 -12.234 12.898 1 94.94 457 ARG A CA 1
ATOM 3438 C C . ARG A 1 457 ? -13.109 -12.859 11.977 1 94.94 457 ARG A C 1
ATOM 3440 O O . ARG A 1 457 ? -14.305 -12.836 12.281 1 94.94 457 ARG A O 1
ATOM 3447 N N . PHE A 1 458 ? -12.68 -13.414 10.898 1 95.75 458 PHE A N 1
ATOM 3448 C CA . PHE A 1 458 ? -13.625 -13.945 9.93 1 95.75 458 PHE A CA 1
ATOM 3449 C C . PHE A 1 458 ? -13.586 -15.469 9.914 1 95.75 458 PHE A C 1
ATOM 3451 O O . PHE A 1 458 ? -13.953 -16.094 8.914 1 95.75 458 PHE A O 1
ATOM 3458 N N . HIS A 1 459 ? -13.023 -16.109 10.914 1 94.38 459 HIS A N 1
ATOM 3459 C CA . HIS A 1 459 ? -13.156 -17.516 11.297 1 94.38 459 HIS A CA 1
ATOM 3460 C C . HIS A 1 459 ? -12.578 -18.438 10.219 1 94.38 459 HIS A C 1
ATOM 3462 O O . HIS A 1 459 ? -13.211 -19.422 9.852 1 94.38 459 HIS A O 1
ATOM 3468 N N . SER A 1 460 ? -11.484 -18.031 9.672 1 96.5 460 SER A N 1
ATOM 3469 C CA . SER A 1 460 ? -10.758 -18.906 8.773 1 96.5 460 SER A CA 1
ATOM 3470 C C . SER A 1 460 ? -9.953 -19.953 9.539 1 96.5 460 SER A C 1
ATOM 3472 O O . SER A 1 460 ? -9.391 -19.656 10.594 1 96.5 460 SER A O 1
ATOM 3474 N N . ASN A 1 461 ? -9.891 -21.156 9.07 1 97.38 461 ASN A N 1
ATOM 3475 C CA . ASN A 1 461 ? -9.078 -22.188 9.695 1 97.38 461 ASN A CA 1
ATOM 3476 C C . ASN A 1 461 ? -7.766 -22.406 8.953 1 97.38 461 ASN A C 1
ATOM 3478 O O . ASN A 1 461 ? -7.145 -23.469 9.07 1 97.38 461 ASN A O 1
ATOM 3482 N N . ALA A 1 462 ? -7.328 -21.453 8.117 1 98.38 462 ALA A N 1
ATOM 3483 C CA . ALA A 1 462 ? -6.098 -21.562 7.336 1 98.38 462 ALA A CA 1
ATOM 3484 C C . ALA A 1 462 ? -4.895 -21.812 8.242 1 98.38 462 ALA A C 1
ATOM 3486 O O . ALA A 1 462 ? -4.945 -21.547 9.445 1 98.38 462 ALA A O 1
ATOM 3487 N N . ILE A 1 463 ? -3.893 -22.406 7.652 1 98.81 463 ILE A N 1
ATOM 3488 C CA . ILE A 1 463 ? -2.592 -22.594 8.289 1 98.81 463 ILE A CA 1
ATOM 3489 C C . ILE A 1 463 ? -1.564 -21.672 7.637 1 98.81 463 ILE A C 1
ATOM 3491 O O . ILE A 1 463 ? -1.377 -21.703 6.418 1 98.81 463 ILE A O 1
ATOM 3495 N N . VAL A 1 464 ? -0.97 -20.797 8.422 1 98.88 464 VAL A N 1
ATOM 3496 C CA . VAL A 1 464 ? 0.123 -19.969 7.934 1 98.88 464 VAL A CA 1
ATOM 3497 C C . VAL A 1 464 ? 1.456 -20.5 8.445 1 98.88 464 VAL A C 1
ATOM 3499 O O . VAL A 1 464 ? 1.659 -20.625 9.656 1 98.88 464 VAL A O 1
ATOM 3502 N N . ILE A 1 465 ? 2.318 -20.844 7.559 1 98.81 465 ILE A N 1
ATOM 3503 C CA . ILE A 1 465 ? 3.676 -21.266 7.879 1 98.81 465 ILE A CA 1
ATOM 3504 C C . ILE A 1 465 ? 4.664 -20.172 7.512 1 98.81 465 ILE A C 1
ATOM 3506 O O . ILE A 1 465 ? 4.902 -19.906 6.328 1 98.81 465 ILE A O 1
ATOM 3510 N N . LEU A 1 466 ? 5.199 -19.531 8.523 1 98.75 466 LEU A N 1
ATOM 3511 C CA . LEU A 1 466 ? 6.18 -18.469 8.352 1 98.75 466 LEU A CA 1
ATOM 3512 C C . LEU A 1 466 ? 7.602 -19.031 8.43 1 98.75 466 LEU A C 1
ATOM 3514 O O . LEU A 1 466 ? 7.984 -19.625 9.438 1 98.75 466 LEU A O 1
ATOM 3518 N N . ILE A 1 467 ? 8.336 -18.859 7.352 1 98.38 467 ILE A N 1
ATOM 3519 C CA . ILE A 1 467 ? 9.75 -19.219 7.352 1 98.38 467 ILE A CA 1
ATOM 3520 C C . ILE A 1 467 ? 10.586 -18.031 7.824 1 98.38 467 ILE A C 1
ATOM 3522 O O . ILE A 1 467 ? 10.742 -17.047 7.094 1 98.38 467 ILE A O 1
ATOM 3526 N N . ASN A 1 468 ? 11.086 -18.109 9.023 1 98.06 468 ASN A N 1
ATOM 3527 C CA . ASN A 1 468 ? 11.945 -17.078 9.594 1 98.06 468 ASN A CA 1
ATOM 3528 C C . ASN A 1 468 ? 13.422 -17.375 9.336 1 98.06 468 ASN A C 1
ATOM 3530 O O . ASN A 1 468 ? 14.062 -18.094 10.102 1 98.06 468 ASN A O 1
ATOM 3534 N N . ASN A 1 469 ? 13.938 -16.781 8.242 1 95.88 469 ASN A N 1
ATOM 3535 C CA . ASN A 1 469 ? 15.352 -16.953 7.906 1 95.88 469 ASN A CA 1
ATOM 3536 C C . ASN A 1 469 ? 16.094 -15.617 7.961 1 95.88 469 ASN A C 1
ATOM 3538 O O . ASN A 1 469 ? 17.109 -15.438 7.289 1 95.88 469 ASN A O 1
ATOM 3542 N N . ASP A 1 470 ? 15.523 -14.625 8.562 1 93.31 470 ASP A N 1
ATOM 3543 C CA . ASP A 1 470 ? 16.156 -13.367 8.953 1 93.31 470 ASP A CA 1
ATOM 3544 C C . ASP A 1 470 ? 16.422 -12.484 7.742 1 93.31 470 ASP A C 1
ATOM 3546 O O . ASP A 1 470 ? 17.562 -12.062 7.512 1 93.31 470 ASP A O 1
ATOM 3550 N N . GLY A 1 471 ? 15.453 -12.188 7 1 92.69 471 GLY A N 1
ATOM 3551 C CA . GLY A 1 471 ? 15.602 -11.188 5.953 1 92.69 471 GLY A CA 1
ATOM 3552 C C . GLY A 1 471 ? 15.234 -11.711 4.578 1 92.69 471 GLY A C 1
ATOM 3553 O O . GLY A 1 471 ? 14.555 -12.734 4.453 1 92.69 471 GLY A O 1
ATOM 3554 N N . TYR A 1 472 ? 15.633 -10.945 3.492 1 95.19 472 TYR A N 1
ATOM 3555 C CA . TYR A 1 472 ? 15.32 -11.242 2.096 1 95.19 472 TYR A CA 1
ATOM 3556 C C . TYR A 1 472 ? 16.344 -12.203 1.503 1 95.19 472 TYR A C 1
ATOM 3558 O O . TYR A 1 472 ? 17.266 -11.781 0.804 1 95.19 472 TYR A O 1
ATOM 3566 N N . LEU A 1 473 ? 16.062 -13.422 1.656 1 94.81 473 LEU A N 1
ATOM 3567 C CA . LEU A 1 473 ? 17.031 -14.43 1.261 1 94.81 473 LEU A CA 1
ATOM 3568 C C . LEU A 1 473 ? 17.234 -14.438 -0.251 1 94.81 473 LEU A C 1
ATOM 3570 O O . LEU A 1 473 ? 18.375 -14.508 -0.732 1 94.81 473 LEU A O 1
ATOM 3574 N N . VAL A 1 474 ? 16.203 -14.32 -1.009 1 93.88 474 VAL A N 1
ATOM 3575 C CA . VAL A 1 474 ? 16.328 -14.312 -2.463 1 93.88 474 VAL A CA 1
ATOM 3576 C C . VAL A 1 474 ? 17.125 -13.094 -2.902 1 93.88 474 VAL A C 1
ATOM 3578 O O . VAL A 1 474 ? 18.047 -13.203 -3.725 1 93.88 474 VAL A O 1
ATOM 3581 N N . GLU A 1 475 ? 16.844 -11.961 -2.33 1 92.75 475 GLU A N 1
ATOM 3582 C CA . GLU A 1 475 ? 17.609 -10.766 -2.654 1 92.75 475 GLU A CA 1
ATOM 3583 C C . GLU A 1 475 ? 19.078 -10.938 -2.301 1 92.75 475 GLU A C 1
ATOM 3585 O O . GLU A 1 475 ? 19.953 -10.406 -2.988 1 92.75 475 GLU A O 1
ATOM 3590 N N . ARG A 1 476 ? 19.359 -11.656 -1.294 1 93.56 476 ARG A N 1
ATOM 3591 C CA . ARG A 1 476 ? 20.734 -11.891 -0.887 1 93.56 476 ARG A CA 1
ATOM 3592 C C . ARG A 1 476 ? 21.484 -12.727 -1.925 1 93.56 476 ARG A C 1
ATOM 3594 O O . ARG A 1 476 ? 22.609 -12.406 -2.289 1 93.56 476 ARG A O 1
ATOM 3601 N N . TYR A 1 477 ? 20.859 -13.781 -2.398 1 91.69 477 TYR A N 1
ATOM 3602 C CA . TYR A 1 477 ? 21.656 -14.578 -3.324 1 91.69 477 TYR A CA 1
ATOM 3603 C C . TYR A 1 477 ? 21.594 -14 -4.734 1 91.69 477 TYR A C 1
ATOM 3605 O O . TYR A 1 477 ? 22.406 -14.359 -5.59 1 91.69 477 TYR A O 1
ATOM 3613 N N . LEU A 1 478 ? 20.75 -13.039 -4.984 1 91.69 478 LEU A N 1
ATOM 3614 C CA . LEU A 1 478 ? 20.781 -12.312 -6.25 1 91.69 478 LEU A CA 1
ATOM 3615 C C . LEU A 1 478 ? 21.812 -11.18 -6.195 1 91.69 478 LEU A C 1
ATOM 3617 O O . LEU A 1 478 ? 22.359 -10.773 -7.227 1 91.69 478 LEU A O 1
ATOM 3621 N N . SER A 1 479 ? 22.094 -10.75 -5.055 1 90.88 479 SER A N 1
ATOM 3622 C CA . SER A 1 479 ? 22.922 -9.57 -4.84 1 90.88 479 SER A CA 1
ATOM 3623 C C . SER A 1 479 ? 24.406 -9.906 -5.016 1 90.88 479 SER A C 1
ATOM 3625 O O . SER A 1 479 ? 24.875 -10.961 -4.59 1 90.88 479 SER A O 1
ATOM 3627 N N . PRO A 1 480 ? 25.203 -8.961 -5.676 1 89.06 480 PRO A N 1
ATOM 3628 C CA . PRO A 1 480 ? 26.656 -9.133 -5.68 1 89.06 480 PRO A CA 1
ATOM 3629 C C . PRO A 1 480 ? 27.266 -8.961 -4.293 1 89.06 480 PRO A C 1
ATOM 3631 O O . PRO A 1 480 ? 28.391 -9.414 -4.055 1 89.06 480 PRO A O 1
ATOM 3634 N N . ILE A 1 481 ? 26.531 -8.305 -3.461 1 91.38 481 ILE A N 1
ATOM 3635 C CA . ILE A 1 481 ? 26.938 -8.133 -2.07 1 91.38 481 ILE A CA 1
ATOM 3636 C C . ILE A 1 481 ? 25.891 -8.734 -1.145 1 91.38 481 ILE A C 1
ATOM 3638 O O . ILE A 1 481 ? 25.109 -8.008 -0.524 1 91.38 481 ILE A O 1
ATOM 3642 N N . PRO A 1 482 ? 25.922 -10.008 -0.963 1 89.75 482 PRO A N 1
ATOM 3643 C CA . PRO A 1 482 ? 24.828 -10.719 -0.283 1 89.75 482 PRO A CA 1
ATOM 3644 C C . PRO A 1 482 ? 24.578 -10.188 1.124 1 89.75 482 PRO A C 1
ATOM 3646 O O . PRO A 1 482 ? 23.438 -10.227 1.6 1 89.75 482 PRO A O 1
ATOM 3649 N N . GLN A 1 483 ? 25.609 -9.625 1.793 1 89.06 483 GLN A N 1
ATOM 3650 C CA . GLN A 1 483 ? 25.484 -9.258 3.199 1 89.06 483 GLN A CA 1
ATOM 3651 C C . GLN A 1 483 ? 25.172 -7.766 3.352 1 89.06 483 GLN A C 1
ATOM 3653 O O . GLN A 1 483 ? 25.281 -7.215 4.449 1 89.06 483 GLN A O 1
ATOM 3658 N N . SER A 1 484 ? 24.781 -7.172 2.246 1 92 484 SER A N 1
ATOM 3659 C CA . SER A 1 484 ? 24.375 -5.773 2.346 1 92 484 SER A CA 1
ATOM 3660 C C . SER A 1 484 ? 23.25 -5.594 3.346 1 92 484 SER A C 1
ATOM 3662 O O . SER A 1 484 ? 22.328 -6.414 3.4 1 92 484 SER A O 1
ATOM 3664 N N . SER A 1 485 ? 23.266 -4.488 4.102 1 91.06 485 SER A N 1
ATOM 3665 C CA . SER A 1 485 ? 22.344 -4.258 5.207 1 91.06 485 SER A CA 1
ATOM 3666 C C . SER A 1 485 ? 20.906 -4.145 4.711 1 91.06 485 SER A C 1
ATOM 3668 O O . SER A 1 485 ? 19.969 -4.5 5.426 1 91.06 485 SER A O 1
ATOM 3670 N N . TYR A 1 486 ? 20.719 -3.693 3.531 1 92.75 486 TYR A N 1
ATOM 3671 C CA . TYR A 1 486 ? 19.375 -3.473 3.025 1 92.75 486 TYR A CA 1
ATOM 3672 C C . TYR A 1 486 ? 18.672 -4.797 2.76 1 92.75 486 TYR A C 1
ATOM 3674 O O . TYR A 1 486 ? 17.453 -4.828 2.541 1 92.75 486 TYR A O 1
ATOM 3682 N N . ASN A 1 487 ? 19.359 -5.918 2.855 1 93 487 ASN A N 1
ATOM 3683 C CA . ASN A 1 487 ? 18.75 -7.23 2.656 1 93 487 ASN A CA 1
ATOM 3684 C C . ASN A 1 487 ? 18.312 -7.855 3.979 1 93 487 ASN A C 1
ATOM 3686 O O . ASN A 1 487 ? 17.75 -8.953 3.998 1 93 487 ASN A O 1
ATOM 3690 N N . PHE A 1 488 ? 18.594 -7.18 5.027 1 90.44 488 PHE A N 1
ATOM 3691 C CA . PHE A 1 488 ? 18.234 -7.691 6.344 1 90.44 488 PHE A CA 1
ATOM 3692 C C . PHE A 1 488 ? 17.172 -6.816 6.992 1 90.44 488 PHE A C 1
ATOM 3694 O O . PHE A 1 488 ? 17.031 -5.645 6.641 1 90.44 488 PHE A O 1
ATOM 3701 N N . LEU A 1 489 ? 16.438 -7.445 7.883 1 89.06 489 LEU A N 1
ATOM 3702 C CA . LEU A 1 489 ? 15.312 -6.805 8.562 1 89.06 489 LEU A CA 1
ATOM 3703 C C . LEU A 1 489 ? 15.523 -6.781 10.07 1 89.06 489 LEU A C 1
ATOM 3705 O O . LEU A 1 489 ? 16.375 -7.5 10.594 1 89.06 489 LEU A O 1
ATOM 3709 N N . HIS A 1 490 ? 14.742 -5.871 10.68 1 91.94 490 HIS A N 1
ATOM 3710 C CA . HIS A 1 490 ? 14.586 -6.047 12.117 1 91.94 490 HIS A CA 1
ATOM 3711 C C . HIS A 1 490 ? 13.812 -7.324 12.438 1 91.94 490 HIS A C 1
ATOM 3713 O O . HIS A 1 490 ? 12.641 -7.445 12.086 1 91.94 490 HIS A O 1
ATOM 3719 N N . ASN A 1 491 ? 14.508 -8.25 13.008 1 94.31 491 ASN A N 1
ATOM 3720 C CA . ASN A 1 491 ? 13.883 -9.539 13.281 1 94.31 491 ASN A CA 1
ATOM 3721 C C . ASN A 1 491 ? 12.867 -9.438 14.414 1 94.31 491 ASN A C 1
ATOM 3723 O O . ASN A 1 491 ? 13.242 -9.219 15.57 1 94.31 491 ASN A O 1
ATOM 3727 N N . TRP A 1 492 ? 11.617 -9.609 14.125 1 97.69 492 TRP A N 1
ATOM 3728 C CA . TRP A 1 492 ? 10.562 -9.57 15.133 1 97.69 492 TRP A CA 1
ATOM 3729 C C . TRP A 1 492 ? 10.516 -10.875 15.922 1 97.69 492 TRP A C 1
ATOM 3731 O O . TRP A 1 492 ? 11.156 -11.859 15.547 1 97.69 492 TRP A O 1
ATOM 3741 N N . ASN A 1 493 ? 9.906 -10.789 17.125 1 98.25 493 ASN A N 1
ATOM 3742 C CA . ASN A 1 493 ? 9.367 -12 17.75 1 98.25 493 ASN A CA 1
ATOM 3743 C C . ASN A 1 493 ? 8.039 -12.406 17.125 1 98.25 493 ASN A C 1
ATOM 3745 O O . ASN A 1 493 ? 6.977 -12.117 17.688 1 98.25 493 ASN A O 1
ATOM 3749 N N . TYR A 1 494 ? 8.133 -13.141 16 1 98.44 494 TYR A N 1
ATOM 3750 C CA . TYR A 1 494 ? 6.98 -13.336 15.133 1 98.44 494 TYR A CA 1
ATOM 3751 C C . TYR A 1 494 ? 5.871 -14.102 15.852 1 98.44 494 TYR A C 1
ATOM 3753 O O . TYR A 1 494 ? 4.688 -13.812 15.656 1 98.44 494 TYR A O 1
ATOM 3761 N N . ILE A 1 495 ? 6.188 -15.086 16.641 1 98.25 495 ILE A N 1
ATOM 3762 C CA . ILE A 1 495 ? 5.176 -15.867 17.344 1 98.25 495 ILE A CA 1
ATOM 3763 C C . ILE A 1 495 ? 4.406 -14.969 18.312 1 98.25 495 ILE A C 1
ATOM 3765 O O . ILE A 1 495 ? 3.184 -15.07 18.422 1 98.25 495 ILE A O 1
ATOM 3769 N N . ASN A 1 496 ? 5.109 -14.07 18.984 1 98.31 496 ASN A N 1
ATOM 3770 C CA . ASN A 1 496 ? 4.449 -13.164 19.922 1 98.31 496 ASN A CA 1
ATOM 3771 C C . ASN A 1 496 ? 3.662 -12.078 19.203 1 98.31 496 ASN A C 1
ATOM 3773 O O . ASN A 1 496 ? 2.621 -11.633 19.672 1 98.31 496 ASN A O 1
ATOM 3777 N N . VAL A 1 497 ? 4.172 -11.625 18.047 1 98.56 497 VAL A N 1
ATOM 3778 C CA . VAL A 1 497 ? 3.41 -10.688 17.219 1 98.56 497 VAL A CA 1
ATOM 3779 C C . VAL A 1 497 ? 2.08 -11.32 16.812 1 98.56 497 VAL A C 1
ATOM 3781 O O . VAL A 1 497 ? 1.021 -10.703 16.969 1 98.56 497 VAL A O 1
ATOM 3784 N N . ALA A 1 498 ? 2.152 -12.555 16.312 1 98.62 498 ALA A N 1
ATOM 3785 C CA . ALA A 1 498 ? 0.949 -13.258 15.883 1 98.62 498 ALA A CA 1
ATOM 3786 C C . ALA A 1 498 ? -0.03 -13.43 17.047 1 98.62 498 ALA A C 1
ATOM 3788 O O . ALA A 1 498 ? -1.216 -13.117 16.906 1 98.62 498 ALA A O 1
ATOM 3789 N N . ALA A 1 499 ? 0.453 -13.867 18.156 1 98.44 499 ALA A N 1
ATOM 3790 C CA . ALA A 1 499 ? -0.392 -14.094 19.328 1 98.44 499 ALA A CA 1
ATOM 3791 C C . ALA A 1 499 ? -1.063 -12.797 19.766 1 98.44 499 ALA A C 1
ATOM 3793 O O . ALA A 1 499 ? -2.242 -12.789 20.141 1 98.44 499 ALA A O 1
ATOM 3794 N N . ALA A 1 500 ? -0.293 -11.703 19.75 1 98.44 500 ALA A N 1
ATOM 3795 C CA . ALA A 1 500 ? -0.805 -10.414 20.203 1 98.44 500 ALA A CA 1
ATOM 3796 C C . ALA A 1 500 ? -1.855 -9.875 19.234 1 98.44 500 ALA A C 1
ATOM 3798 O O . ALA A 1 500 ? -2.83 -9.25 19.656 1 98.44 500 ALA A O 1
ATOM 3799 N N . MET A 1 501 ? -1.676 -10.078 17.953 1 98.25 501 MET A N 1
ATOM 3800 C CA . MET A 1 501 ? -2.645 -9.625 16.969 1 98.25 501 MET A CA 1
ATOM 3801 C C . MET A 1 501 ? -3.934 -10.438 17.047 1 98.25 501 MET A C 1
ATOM 3803 O O . MET A 1 501 ? -5.023 -9.898 16.859 1 98.25 501 MET A O 1
ATOM 3807 N N . LEU A 1 502 ? -3.803 -11.742 17.312 1 97.94 502 LEU A N 1
ATOM 3808 C CA . LEU A 1 502 ? -4.969 -12.609 17.469 1 97.94 502 LEU A CA 1
ATOM 3809 C C . LEU A 1 502 ? -5.695 -12.328 18.781 1 97.94 502 LEU A C 1
ATOM 3811 O O . LEU A 1 502 ? -6.91 -12.516 18.875 1 97.94 502 LEU A O 1
ATOM 3815 N N . ASN A 1 503 ? -4.988 -11.891 19.781 1 96.88 503 ASN A N 1
ATOM 3816 C CA . ASN A 1 503 ? -5.461 -11.367 21.062 1 96.88 503 ASN A CA 1
ATOM 3817 C C . ASN A 1 503 ? -6.461 -12.32 21.719 1 96.88 503 ASN A C 1
ATOM 3819 O O . ASN A 1 503 ? -7.562 -11.906 22.094 1 96.88 503 ASN A O 1
ATOM 3823 N N . GLY A 1 504 ? -6.145 -13.547 21.75 1 94.75 504 GLY A N 1
ATOM 3824 C CA . GLY A 1 504 ? -6.953 -14.516 22.484 1 94.75 504 GLY A CA 1
ATOM 3825 C C . GLY A 1 504 ? -8.211 -14.93 21.719 1 94.75 504 GLY A C 1
ATOM 3826 O O . GLY A 1 504 ? -9.102 -15.562 22.297 1 94.75 504 GLY A O 1
ATOM 3827 N N . ALA A 1 505 ? -8.352 -14.547 20.469 1 96 505 ALA A N 1
ATOM 3828 C CA . ALA A 1 505 ? -9.5 -14.977 19.656 1 96 505 ALA A CA 1
ATOM 3829 C C . ALA A 1 505 ? -9.703 -16.484 19.766 1 96 505 ALA A C 1
ATOM 3831 O O . ALA A 1 505 ? -8.734 -17.25 19.781 1 96 505 ALA A O 1
ATOM 3832 N N . PRO A 1 506 ? -10.953 -16.969 19.828 1 95.5 506 PRO A N 1
ATOM 3833 C CA . PRO A 1 506 ? -11.203 -18.406 19.891 1 95.5 506 PRO A CA 1
ATOM 3834 C C . PRO A 1 506 ? -10.766 -19.141 18.609 1 95.5 506 PRO A C 1
ATOM 3836 O O . PRO A 1 506 ? -10.633 -18.516 17.562 1 95.5 506 PRO A O 1
ATOM 3839 N N . ARG A 1 507 ? -10.445 -20.359 18.672 1 96.44 507 ARG A N 1
ATOM 3840 C CA . ARG A 1 507 ? -10.117 -21.234 17.547 1 96.44 507 ARG A CA 1
ATOM 3841 C C . ARG A 1 507 ? -8.891 -20.734 16.812 1 96.44 507 ARG A C 1
ATOM 3843 O O . ARG A 1 507 ? -8.898 -20.641 15.578 1 96.44 507 ARG A O 1
ATOM 3850 N N . THR A 1 508 ? -7.961 -20.188 17.531 1 98 508 THR A N 1
ATOM 3851 C CA . THR A 1 508 ? -6.676 -19.781 16.984 1 98 508 THR A CA 1
ATOM 3852 C C . THR A 1 508 ? -5.523 -20.422 17.75 1 98 508 THR A C 1
ATOM 3854 O O . THR A 1 508 ? -5.629 -20.641 18.953 1 98 508 THR A O 1
ATOM 3857 N N . LYS A 1 509 ? -4.445 -20.781 17.078 1 98.12 509 LYS A N 1
ATOM 3858 C CA . LYS A 1 509 ? -3.238 -21.344 17.688 1 98.12 509 LYS A CA 1
ATOM 3859 C C . LYS A 1 509 ? -1.982 -20.734 17.078 1 98.12 509 LYS A C 1
ATOM 3861 O O . LYS A 1 509 ? -1.937 -20.469 15.867 1 98.12 509 LYS A O 1
ATOM 3866 N N . THR A 1 510 ? -1.055 -20.453 17.891 1 98.56 510 THR A N 1
ATOM 3867 C CA . THR A 1 510 ? 0.276 -20.031 17.453 1 98.56 510 THR A CA 1
ATOM 3868 C C . THR A 1 510 ? 1.333 -21.031 17.938 1 98.56 510 THR A C 1
ATOM 3870 O O . THR A 1 510 ? 1.345 -21.406 19.109 1 98.56 510 THR A O 1
ATOM 3873 N N . LEU A 1 511 ? 2.166 -21.547 17.016 1 98.62 511 LEU A N 1
ATOM 3874 C CA . LEU A 1 511 ? 3.172 -22.562 17.297 1 98.62 511 LEU A CA 1
ATOM 3875 C C . LEU A 1 511 ? 4.539 -22.141 16.781 1 98.62 511 LEU A C 1
ATOM 3877 O O . LEU A 1 511 ? 4.633 -21.359 15.828 1 98.62 511 LEU A O 1
ATOM 3881 N N . ARG A 1 512 ? 5.578 -22.547 17.422 1 98.19 512 ARG A N 1
ATOM 3882 C CA . ARG A 1 512 ? 6.949 -22.281 17 1 98.19 512 ARG A CA 1
ATOM 3883 C C . ARG A 1 512 ? 7.727 -23.578 16.812 1 98.19 512 ARG A C 1
ATOM 3885 O O . ARG A 1 512 ? 7.59 -24.5 17.625 1 98.19 512 ARG A O 1
ATOM 3892 N N . ALA A 1 513 ? 8.438 -23.688 15.742 1 98.44 513 ALA A N 1
ATOM 3893 C CA . ALA A 1 513 ? 9.305 -24.828 15.453 1 98.44 513 ALA A CA 1
ATOM 3894 C C . ALA A 1 513 ? 10.734 -24.391 15.172 1 98.44 513 ALA A C 1
ATOM 3896 O O . ALA A 1 513 ? 10.992 -23.703 14.18 1 98.44 513 ALA A O 1
ATOM 3897 N N . ALA A 1 514 ? 11.664 -24.812 16.016 1 97.5 514 ALA A N 1
ATOM 3898 C CA . ALA A 1 514 ? 13.078 -24.5 15.844 1 97.5 514 ALA A CA 1
ATOM 3899 C C . ALA A 1 514 ? 13.93 -25.766 15.75 1 97.5 514 ALA A C 1
ATOM 3901 O O . ALA A 1 514 ? 15.156 -25.703 15.805 1 97.5 514 ALA A O 1
ATOM 3902 N N . SER A 1 515 ? 13.281 -26.922 15.75 1 97.94 515 SER A N 1
ATOM 3903 C CA . SER A 1 515 ? 13.883 -28.219 15.508 1 97.94 515 SER A CA 1
ATOM 3904 C C . SER A 1 515 ? 12.977 -29.094 14.648 1 97.94 515 SER A C 1
ATOM 3906 O O . SER A 1 515 ? 11.797 -28.797 14.484 1 97.94 515 SER A O 1
ATOM 3908 N N . ALA A 1 516 ? 13.578 -30.125 14.109 1 97.25 516 ALA A N 1
ATOM 3909 C CA . ALA A 1 516 ? 12.805 -31.031 13.258 1 97.25 516 ALA A CA 1
ATOM 3910 C C . ALA A 1 516 ? 11.656 -31.672 14.039 1 97.25 516 ALA A C 1
ATOM 3912 O O . ALA A 1 516 ? 10.547 -31.812 13.508 1 97.25 516 ALA A O 1
ATOM 3913 N N . GLU A 1 517 ? 11.922 -32.031 15.242 1 98 517 GLU A N 1
ATOM 3914 C CA . GLU A 1 517 ? 10.898 -32.625 16.094 1 98 517 GLU A CA 1
ATOM 3915 C C . GLU A 1 517 ? 9.773 -31.641 16.391 1 98 517 GLU A C 1
ATOM 3917 O O . GLU A 1 517 ? 8.594 -32 16.312 1 98 517 GLU A O 1
ATOM 3922 N N . ALA A 1 518 ? 10.188 -30.453 16.703 1 98.44 518 ALA A N 1
ATOM 3923 C CA . ALA A 1 518 ? 9.195 -29.406 16.984 1 98.44 518 ALA A CA 1
ATOM 3924 C C . ALA A 1 518 ? 8.367 -29.109 15.742 1 98.44 518 ALA A C 1
ATOM 3926 O O . ALA A 1 518 ? 7.168 -28.812 15.844 1 98.44 518 ALA A O 1
ATOM 3927 N N . ALA A 1 519 ? 9.008 -29.094 14.594 1 98.69 519 ALA A N 1
ATOM 3928 C CA . ALA A 1 519 ? 8.297 -28.859 13.344 1 98.69 519 ALA A CA 1
ATOM 3929 C C . ALA A 1 519 ? 7.258 -29.938 13.086 1 98.69 519 ALA A C 1
ATOM 3931 O O . ALA A 1 519 ? 6.117 -29.641 12.727 1 98.69 519 ALA A O 1
ATOM 3932 N N . ALA A 1 520 ? 7.684 -31.203 13.227 1 98.62 520 ALA A N 1
ATOM 3933 C CA . ALA A 1 520 ? 6.762 -32.312 13.039 1 98.62 520 ALA A CA 1
ATOM 3934 C C . ALA A 1 520 ? 5.574 -32.219 14 1 98.62 520 ALA A C 1
ATOM 3936 O O . ALA A 1 520 ? 4.43 -32.469 13.602 1 98.62 520 ALA A O 1
ATOM 3937 N N . ALA A 1 521 ? 5.848 -31.875 15.203 1 98.75 521 ALA A N 1
ATOM 3938 C CA . ALA A 1 521 ? 4.801 -31.734 16.219 1 98.75 521 ALA A CA 1
ATOM 3939 C C . ALA A 1 521 ? 3.857 -30.594 15.875 1 98.75 521 ALA A C 1
ATOM 3941 O O . ALA A 1 521 ? 2.643 -30.703 16.047 1 98.75 521 ALA A O 1
ATOM 3942 N N . ALA A 1 522 ? 4.414 -29.453 15.469 1 98.75 522 ALA A N 1
ATOM 3943 C CA . ALA A 1 522 ? 3.613 -28.281 15.117 1 98.75 522 ALA A CA 1
ATOM 3944 C C . ALA A 1 522 ? 2.67 -28.594 13.961 1 98.75 522 ALA A C 1
ATOM 3946 O O . ALA A 1 522 ? 1.494 -28.219 13.992 1 98.75 522 ALA A O 1
ATOM 3947 N N . VAL A 1 523 ? 3.164 -29.234 12.945 1 98.81 523 VAL A N 1
ATOM 3948 C CA . VAL A 1 523 ? 2.354 -29.562 11.781 1 98.81 523 VAL A CA 1
ATOM 3949 C C . VAL A 1 523 ? 1.279 -30.578 12.172 1 98.81 523 VAL A C 1
ATOM 3951 O O . VAL A 1 523 ? 0.136 -30.484 11.727 1 98.81 523 VAL A O 1
ATOM 3954 N N . ALA A 1 524 ? 1.643 -31.547 12.984 1 98.69 524 ALA A N 1
ATOM 3955 C CA . ALA A 1 524 ? 0.67 -32.531 13.477 1 98.69 524 ALA A CA 1
ATOM 3956 C C . ALA A 1 524 ? -0.448 -31.828 14.258 1 98.69 524 ALA A C 1
ATOM 3958 O O . ALA A 1 524 ? -1.619 -32.188 14.117 1 98.69 524 ALA A O 1
ATOM 3959 N N . GLU A 1 525 ? -0.053 -30.922 15.055 1 98.62 525 GLU A N 1
ATOM 3960 C CA . GLU A 1 525 ? -1.045 -30.172 15.828 1 98.62 525 GLU A CA 1
ATOM 3961 C C . GLU A 1 525 ? -1.962 -29.375 14.914 1 98.62 525 GLU A C 1
ATOM 3963 O O . GLU A 1 525 ? -3.17 -29.281 15.156 1 98.62 525 GLU A O 1
ATOM 3968 N N . ALA A 1 526 ? -1.39 -28.734 13.938 1 98.56 526 ALA A N 1
ATOM 3969 C CA . ALA A 1 526 ? -2.189 -28 12.961 1 98.56 526 ALA A CA 1
ATOM 3970 C C . ALA A 1 526 ? -3.182 -28.922 12.258 1 98.56 526 ALA A C 1
ATOM 3972 O O . ALA A 1 526 ? -4.336 -28.547 12.039 1 98.56 526 ALA A O 1
ATOM 3973 N N . ARG A 1 527 ? -2.725 -30.078 11.867 1 98.12 527 ARG A N 1
ATOM 3974 C CA . ARG A 1 527 ? -3.578 -31.062 11.203 1 98.12 527 ARG A CA 1
ATOM 3975 C C . ARG A 1 527 ? -4.746 -31.469 12.094 1 98.12 527 ARG A C 1
ATOM 3977 O O . ARG A 1 527 ? -5.875 -31.594 11.625 1 98.12 527 ARG A O 1
ATOM 3984 N N . ALA A 1 528 ? -4.469 -31.594 13.359 1 98.06 528 ALA A N 1
ATOM 3985 C CA . ALA A 1 528 ? -5.477 -32.062 14.32 1 98.06 528 ALA A CA 1
ATOM 3986 C C . ALA A 1 528 ? -6.484 -30.953 14.617 1 98.06 528 ALA A C 1
ATOM 3988 O O . ALA A 1 528 ? -7.656 -31.219 14.883 1 98.06 528 ALA A O 1
ATOM 3989 N N . ALA A 1 529 ? -6.059 -29.719 14.594 1 97.69 529 ALA A N 1
ATOM 3990 C CA . ALA A 1 529 ? -6.91 -28.578 14.898 1 97.69 529 ALA A CA 1
ATOM 3991 C C . ALA A 1 529 ? -7.664 -28.094 13.664 1 97.69 529 ALA A C 1
ATOM 3993 O O . ALA A 1 529 ? -7.5 -26.953 13.227 1 97.69 529 ALA A O 1
ATOM 3994 N N . GLU A 1 530 ? -8.586 -28.797 13.203 1 95.25 530 GLU A N 1
ATOM 3995 C CA . GLU A 1 530 ? -9.219 -28.625 11.898 1 95.25 530 GLU A CA 1
ATOM 3996 C C . GLU A 1 530 ? -10.039 -27.328 11.859 1 95.25 530 GLU A C 1
ATOM 3998 O O . GLU A 1 530 ? -10.164 -26.703 10.805 1 95.25 530 GLU A O 1
ATOM 4003 N N . ASP A 1 531 ? -10.492 -26.875 12.977 1 94.62 531 ASP A N 1
ATOM 4004 C CA . ASP A 1 531 ? -11.391 -25.719 13 1 94.62 531 ASP A CA 1
ATOM 4005 C C . ASP A 1 531 ? -10.656 -24.469 13.461 1 94.62 531 ASP A C 1
ATOM 4007 O O . ASP A 1 531 ? -11.273 -23.406 13.633 1 94.62 531 ASP A O 1
ATOM 4011 N N . CYS A 1 532 ? -9.375 -24.547 13.617 1 97.62 532 CYS A N 1
ATOM 4012 C CA . CYS A 1 532 ? -8.594 -23.438 14.148 1 97.62 532 CYS A CA 1
ATOM 4013 C C . CYS A 1 532 ? -7.73 -22.812 13.062 1 97.62 532 CYS A C 1
ATOM 4015 O O . CYS A 1 532 ? -7.203 -23.516 12.203 1 97.62 532 CYS A O 1
ATOM 4017 N N . PHE A 1 533 ? -7.746 -21.469 13.125 1 98.25 533 PHE A N 1
ATOM 4018 C CA . PHE A 1 533 ? -6.633 -20.812 12.445 1 98.25 533 PHE A CA 1
ATOM 4019 C C . PHE A 1 533 ? -5.312 -21.141 13.141 1 98.25 533 PHE A C 1
ATOM 4021 O O . PHE A 1 533 ? -5.211 -21.047 14.367 1 98.25 533 PHE A O 1
ATOM 4028 N N . VAL A 1 534 ? -4.266 -21.547 12.375 1 98.88 534 VAL A N 1
ATOM 4029 C CA . VAL A 1 534 ? -2.996 -21.922 12.984 1 98.88 534 VAL A CA 1
ATOM 4030 C C . VAL A 1 534 ? -1.857 -21.141 12.344 1 98.88 534 VAL A C 1
ATOM 4032 O O . VAL A 1 534 ? -1.733 -21.109 11.117 1 98.88 534 VAL A O 1
ATOM 4035 N N . PHE A 1 535 ? -1.104 -20.453 13.172 1 98.75 535 PHE A N 1
ATOM 4036 C CA . PHE A 1 535 ? 0.129 -19.781 12.773 1 98.75 535 PHE A CA 1
ATOM 4037 C C . PHE A 1 535 ? 1.346 -20.562 13.258 1 98.75 535 PHE A C 1
ATOM 4039 O O . PHE A 1 535 ? 1.509 -20.781 14.461 1 98.75 535 PHE A O 1
ATOM 4046 N N . ILE A 1 536 ? 2.242 -20.969 12.352 1 98.88 536 ILE A N 1
ATOM 4047 C CA . ILE A 1 536 ? 3.451 -21.703 12.695 1 98.88 536 ILE A CA 1
ATOM 4048 C C . ILE A 1 536 ? 4.684 -20.906 12.281 1 98.88 536 ILE A C 1
ATOM 4050 O O . ILE A 1 536 ? 4.902 -20.672 11.086 1 98.88 536 ILE A O 1
ATOM 4054 N N . GLU A 1 537 ? 5.492 -20.5 13.234 1 98.75 537 GLU A N 1
ATOM 4055 C CA . GLU A 1 537 ? 6.805 -19.938 12.938 1 98.75 537 GLU A CA 1
ATOM 4056 C C . GLU A 1 537 ? 7.879 -21.016 12.875 1 98.75 537 GLU A C 1
ATOM 4058 O O . GLU A 1 537 ? 8.086 -21.75 13.852 1 98.75 537 GLU A O 1
ATOM 4063 N N . VAL A 1 538 ? 8.492 -21.062 11.766 1 98.5 538 VAL A N 1
ATOM 4064 C CA . VAL A 1 538 ? 9.617 -21.984 11.562 1 98.5 538 VAL A CA 1
ATOM 4065 C C . VAL A 1 538 ? 10.922 -21.188 11.562 1 98.5 538 VAL A C 1
ATOM 4067 O O . VAL A 1 538 ? 11.133 -20.344 10.688 1 98.5 538 VAL A O 1
ATOM 4070 N N . VAL A 1 539 ? 11.805 -21.5 12.539 1 98.12 539 VAL A N 1
ATOM 4071 C CA . VAL A 1 539 ? 13.07 -20.781 12.656 1 98.12 539 VAL A CA 1
ATOM 4072 C C . VAL A 1 539 ? 14.195 -21.578 12.023 1 98.12 539 VAL A C 1
ATOM 4074 O O . VAL A 1 539 ? 14.492 -22.703 12.453 1 98.12 539 VAL A O 1
ATOM 4077 N N . VAL A 1 540 ? 14.797 -21.062 10.969 1 97.69 540 VAL A N 1
ATOM 4078 C CA . VAL A 1 540 ? 15.867 -21.75 10.258 1 97.69 540 VAL A CA 1
ATOM 4079 C C . VAL A 1 540 ? 17.062 -20.828 10.094 1 97.69 540 VAL A C 1
ATOM 4081 O O . VAL A 1 540 ? 17 -19.641 10.422 1 97.69 540 VAL A O 1
ATOM 4084 N N . SER A 1 541 ? 18.188 -21.406 9.625 1 96 541 SER A N 1
ATOM 4085 C CA . SER A 1 541 ? 19.406 -20.625 9.391 1 96 541 SER A CA 1
ATOM 4086 C C . SER A 1 541 ? 19.172 -19.609 8.281 1 96 541 SER A C 1
ATOM 4088 O O . SER A 1 541 ? 18.547 -19.906 7.27 1 96 541 SER A O 1
ATOM 4090 N N . PRO A 1 542 ? 19.703 -18.375 8.469 1 94.12 542 PRO A N 1
ATOM 4091 C CA . PRO A 1 542 ? 19.641 -17.375 7.391 1 94.12 542 PRO A CA 1
ATOM 4092 C C . PRO A 1 542 ? 20.375 -17.828 6.129 1 94.12 542 PRO A C 1
ATOM 4094 O O . PRO A 1 542 ? 20.188 -17.234 5.059 1 94.12 542 PRO A O 1
ATOM 4097 N N . ASN A 1 543 ? 21.156 -18.891 6.188 1 94 543 ASN A N 1
ATOM 4098 C CA . ASN A 1 543 ? 21.953 -19.375 5.059 1 94 543 ASN A CA 1
ATOM 4099 C C . ASN A 1 543 ? 21.25 -20.531 4.348 1 94 543 ASN A C 1
ATOM 4101 O O . ASN A 1 543 ? 21.75 -21.047 3.344 1 94 543 ASN A O 1
ATOM 4105 N N . ASP A 1 544 ? 20.109 -20.922 4.805 1 95.75 544 ASP A N 1
ATOM 4106 C CA . ASP A 1 544 ? 19.422 -22.094 4.281 1 95.75 544 ASP A CA 1
ATOM 4107 C C . ASP A 1 544 ? 18.594 -21.75 3.041 1 95.75 544 ASP A C 1
ATOM 4109 O O . ASP A 1 544 ? 17.375 -21.578 3.123 1 95.75 544 ASP A O 1
ATOM 4113 N N . ALA A 1 545 ? 19.281 -21.797 1.893 1 94.19 545 ALA A N 1
ATOM 4114 C CA . ALA A 1 545 ? 18.609 -21.484 0.627 1 94.19 545 ALA A CA 1
ATOM 4115 C C . ALA A 1 545 ? 18.188 -22.766 -0.096 1 94.19 545 ALA A C 1
ATOM 4117 O O . ALA A 1 545 ? 18.703 -23.844 0.183 1 94.19 545 ALA A O 1
ATOM 4118 N N . ALA A 1 546 ? 17.109 -22.625 -0.96 1 89.94 546 ALA A N 1
ATOM 4119 C CA . ALA A 1 546 ? 16.656 -23.734 -1.788 1 89.94 546 ALA A CA 1
ATOM 4120 C C . ALA A 1 546 ? 17.781 -24.266 -2.676 1 89.94 546 ALA A C 1
ATOM 4122 O O . ALA A 1 546 ? 18.766 -23.578 -2.898 1 89.94 546 ALA A O 1
ATOM 4123 N N . ALA A 1 547 ? 17.391 -25.438 -3.166 1 80.5 547 ALA A N 1
ATOM 4124 C CA . ALA A 1 547 ? 18.344 -26.031 -4.102 1 80.5 547 ALA A CA 1
ATOM 4125 C C . ALA A 1 547 ? 18.469 -25.188 -5.367 1 80.5 547 ALA A C 1
ATOM 4127 O O . ALA A 1 547 ? 17.531 -24.5 -5.758 1 80.5 547 ALA A O 1
ATOM 4128 N N . ALA A 1 548 ? 19.484 -24.844 -5.875 1 79.31 548 ALA A N 1
ATOM 4129 C CA . ALA A 1 548 ? 19.781 -24.172 -7.141 1 79.31 548 ALA A CA 1
ATOM 4130 C C . ALA A 1 548 ? 20.094 -22.703 -6.922 1 79.31 548 ALA A C 1
ATOM 4132 O O . ALA A 1 548 ? 20.312 -21.953 -7.883 1 79.31 548 ALA A O 1
ATOM 4133 N N . ALA A 1 549 ? 19.875 -22.312 -5.59 1 87.19 549 ALA A N 1
ATOM 4134 C CA . ALA A 1 549 ? 20.203 -20.922 -5.293 1 87.19 549 ALA A CA 1
ATOM 4135 C C . ALA A 1 549 ? 21.562 -20.562 -5.867 1 87.19 549 ALA A C 1
ATOM 4137 O O . ALA A 1 549 ? 21.734 -19.469 -6.441 1 87.19 549 ALA A O 1
ATOM 4138 N N . GLY A 1 550 ? 22.484 -21.484 -5.695 1 85.06 550 GLY A N 1
ATOM 4139 C CA . GLY A 1 550 ? 23.812 -21.234 -6.238 1 85.06 550 GLY A CA 1
ATOM 4140 C C . GLY A 1 550 ? 23.812 -21.047 -7.742 1 85.06 550 GLY A C 1
ATOM 4141 O O . GLY A 1 550 ? 24.5 -20.172 -8.266 1 85.06 550 GLY A O 1
ATOM 4142 N N . LEU A 1 551 ? 23.125 -21.875 -8.398 1 83.44 551 LEU A N 1
ATOM 4143 C CA . LEU A 1 551 ? 23.016 -21.766 -9.852 1 83.44 551 LEU A CA 1
ATOM 4144 C C . LEU A 1 551 ? 22.344 -20.453 -10.25 1 83.44 551 LEU A C 1
ATOM 4146 O O . LEU A 1 551 ? 22.781 -19.797 -11.188 1 83.44 551 LEU A O 1
ATOM 4150 N N . THR A 1 552 ? 21.266 -20.172 -9.586 1 84.75 552 THR A N 1
ATOM 4151 C CA . THR A 1 552 ? 20.547 -18.938 -9.859 1 84.75 552 THR A CA 1
ATOM 4152 C C . THR A 1 552 ? 21.469 -17.734 -9.656 1 84.75 552 THR A C 1
ATOM 4154 O O . THR A 1 552 ? 21.453 -16.797 -10.469 1 84.75 552 THR A O 1
ATOM 4157 N N . ARG A 1 553 ? 22.125 -17.75 -8.609 1 89.19 553 ARG A N 1
ATOM 4158 C CA . ARG A 1 553 ? 23.078 -16.688 -8.305 1 89.19 553 ARG A CA 1
ATOM 4159 C C . ARG A 1 553 ? 24.094 -16.516 -9.422 1 89.19 553 ARG A C 1
ATOM 4161 O O . ARG A 1 553 ? 24.359 -15.398 -9.875 1 89.19 553 ARG A O 1
ATOM 4168 N N . ARG A 1 554 ? 24.688 -17.562 -9.844 1 86.75 554 ARG A N 1
ATOM 4169 C CA . ARG A 1 554 ? 25.672 -17.547 -10.914 1 86.75 554 ARG A CA 1
ATOM 4170 C C . ARG A 1 554 ? 25.078 -17 -12.203 1 86.75 554 ARG A C 1
ATOM 4172 O O . ARG A 1 554 ? 25.688 -16.172 -12.883 1 86.75 554 ARG A O 1
ATOM 4179 N N . GLN A 1 555 ? 23.922 -17.438 -12.484 1 82.56 555 GLN A N 1
ATOM 4180 C CA . GLN A 1 555 ? 23.234 -17 -13.703 1 82.56 555 GLN A CA 1
ATOM 4181 C C . GLN A 1 555 ? 22.891 -15.516 -13.648 1 82.56 555 GLN A C 1
ATOM 4183 O O . GLN A 1 555 ? 23.078 -14.797 -14.625 1 82.56 555 GLN A O 1
ATOM 4188 N N . PHE A 1 556 ? 22.438 -15.125 -12.531 1 86.94 556 PHE A N 1
ATOM 4189 C CA . PHE A 1 556 ? 22.047 -13.734 -12.352 1 86.94 556 PHE A CA 1
ATOM 4190 C C . PHE A 1 556 ? 23.25 -12.812 -12.398 1 86.94 556 PHE A C 1
ATOM 4192 O O . PHE A 1 556 ? 23.219 -11.766 -13.062 1 86.94 556 PHE A O 1
ATOM 4199 N N . ALA A 1 557 ? 24.281 -13.18 -11.734 1 89.56 557 ALA A N 1
ATOM 4200 C CA . ALA A 1 557 ? 25.516 -12.406 -11.766 1 89.56 557 ALA A CA 1
ATOM 4201 C C . ALA A 1 557 ? 26.078 -12.305 -13.18 1 89.56 557 ALA A C 1
ATOM 4203 O O . ALA A 1 557 ? 26.516 -11.242 -13.602 1 89.56 557 ALA A O 1
ATOM 4204 N N . GLY A 1 558 ? 26.094 -13.344 -13.859 1 87.88 558 GLY A N 1
ATOM 4205 C CA . GLY A 1 558 ? 26.609 -13.375 -15.227 1 87.88 558 GLY A CA 1
ATOM 4206 C C . GLY A 1 558 ? 25.797 -12.516 -16.172 1 87.88 558 GLY A C 1
ATOM 4207 O O . GLY A 1 558 ? 26.359 -11.875 -17.062 1 87.88 558 GLY A O 1
ATOM 4208 N N . ALA A 1 559 ? 24.531 -12.508 -15.906 1 83.75 559 ALA A N 1
ATOM 4209 C CA . ALA A 1 559 ? 23.625 -11.805 -16.812 1 83.75 559 ALA A CA 1
ATOM 4210 C C . ALA A 1 559 ? 23.656 -10.297 -16.562 1 83.75 559 ALA A C 1
ATOM 4212 O O . ALA A 1 559 ? 23.516 -9.5 -17.484 1 83.75 559 ALA A O 1
ATOM 4213 N N . PHE A 1 560 ? 23.891 -9.953 -15.297 1 88.75 560 PHE A N 1
ATOM 4214 C CA . PHE A 1 560 ? 23.516 -8.57 -15.023 1 88.75 560 PHE A CA 1
ATOM 4215 C C . PHE A 1 560 ? 24.656 -7.828 -14.336 1 88.75 560 PHE A C 1
ATOM 4217 O O . PHE A 1 560 ? 24.688 -6.594 -14.312 1 88.75 560 PHE A O 1
ATOM 4224 N N . PHE A 1 561 ? 25.656 -8.516 -13.781 1 92.5 561 PHE A N 1
ATOM 4225 C CA . PHE A 1 561 ? 26.516 -7.785 -12.852 1 92.5 561 PHE A CA 1
ATOM 4226 C C . PHE A 1 561 ? 27.984 -7.914 -13.234 1 92.5 561 PHE A C 1
ATOM 4228 O O . PHE A 1 561 ? 28.812 -7.121 -12.797 1 92.5 561 PHE A O 1
ATOM 4235 N N . THR A 1 562 ? 28.344 -8.867 -14.047 1 90.19 562 THR A N 1
ATOM 4236 C CA . THR A 1 562 ? 29.75 -9.117 -14.352 1 90.19 562 THR A CA 1
ATOM 4237 C C . THR A 1 562 ? 30.328 -7.977 -15.18 1 90.19 562 THR A C 1
ATOM 4239 O O . THR A 1 562 ? 31.547 -7.793 -15.219 1 90.19 562 THR A O 1
ATOM 4242 N N . SER A 1 563 ? 29.469 -7.199 -15.82 1 87.25 563 SER A N 1
ATOM 4243 C CA . SER A 1 563 ? 29.938 -6.09 -16.641 1 87.25 563 SER A CA 1
ATOM 4244 C C . SER A 1 563 ? 30.172 -4.84 -15.805 1 87.25 563 SER A C 1
ATOM 4246 O O . SER A 1 563 ? 30.703 -3.848 -16.297 1 87.25 563 SER A O 1
ATOM 4248 N N . ILE A 1 564 ? 29.781 -4.824 -14.586 1 90.56 564 ILE A N 1
ATOM 4249 C CA . ILE A 1 564 ? 29.938 -3.682 -13.688 1 90.56 564 ILE A CA 1
ATOM 4250 C C . ILE A 1 564 ? 31.312 -3.721 -13.023 1 90.56 564 ILE A C 1
ATOM 4252 O O . ILE A 1 564 ? 31.594 -4.609 -12.219 1 90.56 564 ILE A O 1
ATOM 4256 N N . PRO A 1 565 ? 32.094 -2.756 -13.289 1 88.44 565 PRO A N 1
ATOM 4257 C CA . PRO A 1 565 ? 33.5 -2.783 -12.812 1 88.44 565 PRO A CA 1
ATOM 4258 C C . PRO A 1 565 ? 33.594 -2.883 -11.289 1 88.44 565 PRO A C 1
ATOM 4260 O O . PRO A 1 565 ? 34.469 -3.578 -10.773 1 88.44 565 PRO A O 1
ATOM 4263 N N . LEU A 1 566 ? 32.75 -2.299 -10.594 1 91 566 LEU A N 1
ATOM 4264 C CA . LEU A 1 566 ? 32.812 -2.246 -9.141 1 91 566 LEU A CA 1
ATOM 4265 C C . LEU A 1 566 ? 32.562 -3.619 -8.531 1 91 566 LEU A C 1
ATOM 4267 O O . LEU A 1 566 ? 32.844 -3.846 -7.352 1 91 566 LEU A O 1
ATOM 4271 N N . TYR A 1 567 ? 31.953 -4.562 -9.336 1 93.31 567 TYR A N 1
ATOM 4272 C CA . TYR A 1 567 ? 31.641 -5.895 -8.828 1 93.31 567 TYR A CA 1
ATOM 4273 C C . TYR A 1 567 ? 32.719 -6.898 -9.25 1 93.31 567 TYR A C 1
ATOM 4275 O O . TYR A 1 567 ? 32.719 -8.031 -8.758 1 93.31 567 TYR A O 1
ATOM 4283 N N . LYS A 1 568 ? 33.594 -6.496 -10.133 1 89.88 568 LYS A N 1
ATOM 4284 C CA . LYS A 1 568 ? 34.469 -7.414 -10.859 1 89.88 568 LYS A CA 1
ATOM 4285 C C . LYS A 1 568 ? 35.312 -8.227 -9.906 1 89.88 568 LYS A C 1
ATOM 4287 O O . LYS A 1 568 ? 35.375 -9.453 -9.992 1 89.88 568 LYS A O 1
ATOM 4292 N N . ASP A 1 569 ? 36 -7.57 -9.008 1 91.06 569 ASP A N 1
ATOM 4293 C CA . ASP A 1 569 ? 36.938 -8.258 -8.109 1 91.06 569 ASP A CA 1
ATOM 4294 C C . ASP A 1 569 ? 36.188 -9.242 -7.211 1 91.06 569 ASP A C 1
ATOM 4296 O O . ASP A 1 569 ? 36.625 -10.383 -7.047 1 91.06 569 ASP A O 1
ATOM 4300 N N . ARG A 1 570 ? 35.156 -8.828 -6.703 1 90.69 570 ARG A N 1
ATOM 4301 C CA . ARG A 1 570 ? 34.375 -9.68 -5.797 1 90.69 570 ARG A CA 1
ATOM 4302 C C . ARG A 1 570 ? 33.812 -10.883 -6.535 1 90.69 570 ARG A C 1
ATOM 4304 O O . ARG A 1 570 ? 33.906 -12.016 -6.055 1 90.69 570 ARG A O 1
ATOM 4311 N N . LEU A 1 571 ? 33.219 -10.648 -7.641 1 92.19 571 LEU A N 1
ATOM 4312 C CA . LEU A 1 571 ? 32.594 -11.727 -8.406 1 92.19 571 LEU A CA 1
ATOM 4313 C C . LEU A 1 571 ? 33.656 -12.695 -8.938 1 92.19 571 LEU A C 1
ATOM 4315 O O . LEU A 1 571 ? 33.406 -13.906 -9.008 1 92.19 571 LEU A O 1
ATOM 4319 N N . SER A 1 572 ? 34.812 -12.117 -9.281 1 92.62 572 SER A N 1
ATOM 4320 C CA . SER A 1 572 ? 35.906 -12.977 -9.742 1 92.62 572 SER A CA 1
ATOM 4321 C C . SER A 1 572 ? 36.406 -13.898 -8.633 1 92.62 572 SER A C 1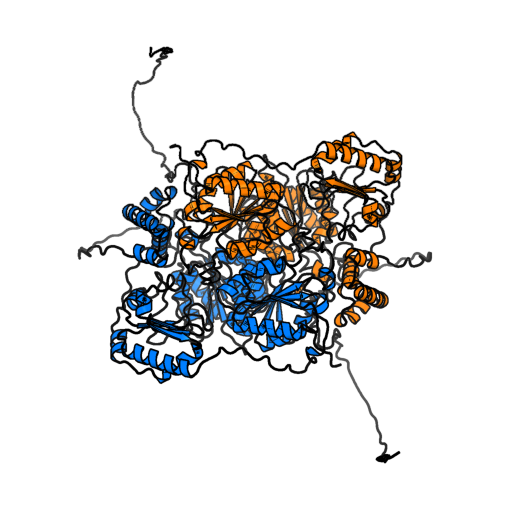
ATOM 4323 O O . SER A 1 572 ? 36.688 -15.07 -8.875 1 92.62 572 SER A O 1
ATOM 4325 N N . ALA A 1 573 ? 36.438 -13.383 -7.496 1 90.81 573 ALA A N 1
ATOM 4326 C CA . ALA A 1 573 ? 36.875 -14.172 -6.348 1 90.81 573 ALA A CA 1
ATOM 4327 C C . ALA A 1 573 ? 35.875 -15.273 -6.02 1 90.81 573 ALA A C 1
ATOM 4329 O O . ALA A 1 573 ? 36.281 -16.391 -5.648 1 90.81 573 ALA A O 1
ATOM 4330 N N . GLU A 1 574 ? 34.656 -15.008 -6.168 1 88.12 574 GLU A N 1
ATOM 4331 C CA . GLU A 1 574 ? 33.594 -15.93 -5.758 1 88.12 574 GLU A CA 1
ATOM 4332 C C . GLU A 1 574 ? 33.281 -16.938 -6.867 1 88.12 574 GLU A C 1
ATOM 4334 O O . GLU A 1 574 ? 33.125 -18.125 -6.605 1 88.12 574 GLU A O 1
ATOM 4339 N N . LEU A 1 575 ? 33.156 -16.406 -8.164 1 88.5 575 LEU A N 1
ATOM 4340 C CA . LEU A 1 575 ? 32.594 -17.219 -9.234 1 88.5 575 LEU A CA 1
ATOM 4341 C C . LEU A 1 575 ? 33.656 -17.625 -10.234 1 88.5 575 LEU A C 1
ATOM 4343 O O . LEU A 1 575 ? 33.406 -18.391 -11.156 1 88.5 575 LEU A O 1
ATOM 4347 N N . GLY A 1 576 ? 34.844 -17.188 -10.055 1 90.81 576 GLY A N 1
ATOM 4348 C CA . GLY A 1 576 ? 35.938 -17.484 -10.969 1 90.81 576 GLY A CA 1
ATOM 4349 C C . GLY A 1 576 ? 36.188 -16.391 -12 1 90.81 576 GLY A C 1
ATOM 4350 O O . GLY A 1 576 ? 35.219 -15.906 -12.617 1 90.81 576 GLY A O 1
ATOM 4351 N N . ALA A 1 577 ? 37.375 -16.062 -12.195 1 92.19 577 ALA A N 1
ATOM 4352 C CA . ALA A 1 577 ? 37.75 -14.969 -13.094 1 92.19 577 ALA A CA 1
ATOM 4353 C C . ALA A 1 577 ? 37.375 -15.297 -14.539 1 92.19 577 ALA A C 1
ATOM 4355 O O . ALA A 1 577 ? 36.938 -14.414 -15.289 1 92.19 577 ALA A O 1
ATOM 4356 N N . ASP A 1 578 ? 37.531 -16.516 -14.875 1 92.25 578 ASP A N 1
ATOM 4357 C CA . ASP A 1 578 ? 37.219 -16.938 -16.234 1 92.25 578 ASP A CA 1
ATOM 4358 C C . ASP A 1 578 ? 35.719 -16.766 -16.531 1 92.25 578 ASP A C 1
ATOM 4360 O O . ASP A 1 578 ? 35.344 -16.266 -17.594 1 92.25 578 ASP A O 1
ATOM 4364 N N . PHE A 1 579 ? 35 -17.156 -15.586 1 90.62 579 PHE A N 1
ATOM 4365 C CA . PHE A 1 579 ? 33.531 -17.016 -15.719 1 90.62 579 PHE A CA 1
ATOM 4366 C C . PHE A 1 579 ? 33.156 -15.547 -15.859 1 90.62 579 PHE A C 1
ATOM 4368 O O . PHE A 1 579 ? 32.344 -15.188 -16.719 1 90.62 579 PHE A O 1
ATOM 4375 N N . VAL A 1 580 ? 33.688 -14.742 -15.055 1 91.69 580 VAL A N 1
ATOM 4376 C CA . VAL A 1 580 ? 33.344 -13.32 -15.023 1 91.69 580 VAL A CA 1
ATOM 4377 C C . VAL A 1 580 ? 33.75 -12.664 -16.344 1 91.69 580 VAL A C 1
ATOM 4379 O O . VAL A 1 580 ? 33 -11.883 -16.922 1 91.69 580 VAL A O 1
ATOM 4382 N N . GLN A 1 581 ? 34.875 -13.008 -16.797 1 89.06 581 GLN A N 1
ATOM 4383 C CA . GLN A 1 581 ? 35.375 -12.445 -18.062 1 89.06 581 GLN A CA 1
ATOM 4384 C C . GLN A 1 581 ? 34.5 -12.875 -19.234 1 89.06 581 GLN A C 1
ATOM 4386 O O . GLN A 1 581 ? 34.125 -12.047 -20.062 1 89.06 581 GLN A O 1
ATOM 4391 N N . LYS A 1 582 ? 34.156 -14.023 -19.297 1 88.06 582 LYS A N 1
ATOM 4392 C CA . LYS A 1 582 ? 33.344 -14.562 -20.391 1 88.06 582 LYS A CA 1
ATOM 4393 C C . LYS A 1 582 ? 31.938 -13.984 -20.359 1 88.06 582 LYS A C 1
ATOM 4395 O O . LYS A 1 582 ? 31.391 -13.625 -21.406 1 88.06 582 LYS A O 1
ATOM 4400 N N . SER A 1 583 ? 31.406 -13.977 -19.203 1 86.69 583 SER A N 1
ATOM 4401 C CA . SER A 1 583 ? 30.047 -13.484 -19.062 1 86.69 583 SER A CA 1
ATOM 4402 C C . SER A 1 583 ? 29.969 -11.984 -19.359 1 86.69 583 SER A C 1
ATOM 4404 O O . SER A 1 583 ? 28.984 -11.508 -19.938 1 86.69 583 SER A O 1
ATOM 4406 N N . ALA A 1 584 ? 30.906 -11.273 -18.922 1 81.19 584 ALA A N 1
ATOM 4407 C CA . ALA A 1 584 ? 30.953 -9.836 -19.203 1 81.19 584 ALA A CA 1
ATOM 4408 C C . ALA A 1 584 ? 31.016 -9.57 -20.703 1 81.19 584 ALA A C 1
ATOM 4410 O O . ALA A 1 584 ? 30.391 -8.625 -21.203 1 81.19 584 ALA A O 1
ATOM 4411 N N . GLY A 1 585 ? 31.719 -10.367 -21.375 1 70.12 585 GLY A N 1
ATOM 4412 C CA . GLY A 1 585 ? 31.812 -10.258 -22.828 1 70.12 585 GLY A CA 1
ATOM 4413 C C . GLY A 1 585 ? 30.5 -10.516 -23.531 1 70.12 585 GLY A C 1
ATOM 4414 O O . GLY A 1 585 ? 30.141 -9.805 -24.469 1 70.12 585 GLY A O 1
ATOM 4415 N N . LEU A 1 586 ? 29.797 -11.43 -23.047 1 68.5 586 LEU A N 1
ATOM 4416 C CA . LEU A 1 586 ? 28.5 -11.773 -23.609 1 68.5 586 LEU A CA 1
ATOM 4417 C C . LEU A 1 586 ? 27.484 -10.672 -23.328 1 68.5 586 LEU A C 1
ATOM 4419 O O . LEU A 1 586 ? 26.672 -10.328 -24.203 1 68.5 586 LEU A O 1
ATOM 4423 N N . ALA A 1 587 ? 27.547 -10.211 -22.109 1 65.56 587 ALA A N 1
ATOM 4424 C CA . ALA A 1 587 ? 26.609 -9.156 -21.719 1 65.56 587 ALA A CA 1
ATOM 4425 C C . ALA A 1 587 ? 26.812 -7.902 -22.562 1 65.56 587 ALA A C 1
ATOM 4427 O O . ALA A 1 587 ? 25.844 -7.242 -22.938 1 65.56 587 ALA A O 1
ATOM 4428 N N . ALA A 1 588 ? 27.953 -7.602 -22.734 1 56.75 588 ALA A N 1
ATOM 4429 C CA . ALA A 1 588 ? 28.281 -6.434 -23.547 1 56.75 588 ALA A CA 1
ATOM 4430 C C . ALA A 1 588 ? 27.781 -6.602 -24.984 1 56.75 588 ALA A C 1
ATOM 4432 O O . ALA A 1 588 ? 27.375 -5.629 -25.625 1 56.75 588 ALA A O 1
ATOM 4433 N N . ARG A 1 589 ? 27.734 -7.801 -25.453 1 52.62 589 ARG A N 1
ATOM 4434 C CA . ARG A 1 589 ? 27.266 -8.086 -26.812 1 52.62 589 ARG A CA 1
ATOM 4435 C C . ARG A 1 589 ? 25.75 -8.141 -26.875 1 52.62 589 ARG A C 1
ATOM 4437 O O . ARG A 1 589 ? 25.156 -7.969 -27.938 1 52.62 589 ARG A O 1
ATOM 4444 N N . ARG A 1 590 ? 25.156 -8.625 -25.766 1 51.19 590 ARG A N 1
ATOM 4445 C CA . ARG A 1 590 ? 23.703 -8.766 -25.688 1 51.19 590 ARG A CA 1
ATOM 4446 C C . ARG A 1 590 ? 23.016 -7.41 -25.828 1 51.19 590 ARG A C 1
ATOM 4448 O O . ARG A 1 590 ? 21.797 -7.32 -25.766 1 51.19 590 ARG A O 1
ATOM 4455 N N . VAL A 1 591 ? 23.656 -6.328 -25.547 1 41.53 591 VAL A N 1
ATOM 4456 C CA . VAL A 1 591 ? 22.891 -5.117 -25.828 1 41.53 591 VAL A CA 1
ATOM 4457 C C . VAL A 1 591 ? 22.031 -5.316 -27.062 1 41.53 591 VAL A C 1
ATOM 4459 O O . VAL A 1 591 ? 21.188 -4.473 -27.391 1 41.53 591 VAL A O 1
ATOM 4462 N N . MET A 1 592 ? 22.469 -6.059 -27.984 1 31.56 592 MET A N 1
ATOM 4463 C CA . MET A 1 592 ? 21.594 -6.234 -29.141 1 31.56 592 MET A CA 1
ATOM 4464 C C . MET A 1 592 ? 20.453 -7.18 -28.812 1 31.56 592 MET A C 1
ATOM 4466 O O . MET A 1 592 ? 20.359 -7.703 -27.703 1 31.56 592 MET A O 1
ATOM 4470 N N . SER A 1 593 ? 20.125 -8.453 -29.359 1 33 593 SER A N 1
ATOM 4471 C CA . SER A 1 593 ? 18.922 -9.234 -29.609 1 33 593 SER A CA 1
ATOM 4472 C C . SER A 1 593 ? 18.625 -10.18 -28.453 1 33 593 SER A C 1
ATOM 4474 O O . SER A 1 593 ? 17.625 -10.906 -28.469 1 33 593 SER A O 1
ATOM 4476 N N . GLU A 1 594 ? 19.516 -10.625 -27.453 1 37.59 594 GLU A N 1
ATOM 4477 C CA . GLU A 1 594 ? 19.281 -11.945 -26.859 1 37.59 594 GLU A CA 1
ATOM 4478 C C . GLU A 1 594 ? 18.5 -11.836 -25.547 1 37.59 594 GLU A C 1
ATOM 4480 O O . GLU A 1 594 ? 18.734 -10.906 -24.766 1 37.59 594 GLU A O 1
ATOM 4485 N N . SER A 1 595 ? 17.469 -12.625 -25.328 1 40.31 595 SER A N 1
ATOM 4486 C CA . SER A 1 595 ? 16.516 -12.805 -24.234 1 40.31 595 SER A CA 1
ATOM 4487 C C . SER A 1 595 ? 17.219 -13.273 -22.969 1 40.31 595 SER A C 1
ATOM 4489 O O . SER A 1 595 ? 18.297 -13.859 -23.031 1 40.31 595 SER A O 1
ATOM 4491 N N . LEU A 1 596 ? 16.891 -12.852 -21.828 1 41.59 596 LEU A N 1
ATOM 4492 C CA . LEU A 1 596 ? 17.312 -13.242 -20.484 1 41.59 596 LEU A CA 1
ATOM 4493 C C . LEU A 1 596 ? 17.453 -14.758 -20.391 1 41.59 596 LEU A C 1
ATOM 4495 O O . LEU A 1 596 ? 18.391 -15.25 -19.766 1 41.59 596 LEU A O 1
ATOM 4499 N N . SER A 1 597 ? 16.547 -15.508 -21.016 1 39.91 597 SER A N 1
ATOM 4500 C CA . SER A 1 597 ? 16.578 -16.969 -21.016 1 39.91 597 SER A CA 1
ATOM 4501 C C . SER A 1 597 ? 17.875 -17.5 -21.609 1 39.91 597 SER A C 1
ATOM 4503 O O . SER A 1 597 ? 18.453 -18.453 -21.094 1 39.91 597 SER A O 1
ATOM 4505 N N . GLU A 1 598 ? 18.281 -16.859 -22.625 1 43.28 598 GLU A N 1
ATOM 4506 C CA . GLU A 1 598 ? 19.5 -17.312 -23.281 1 43.28 598 GLU A CA 1
ATOM 4507 C C . GLU A 1 598 ? 20.734 -17.047 -22.422 1 43.28 598 GLU A C 1
ATOM 4509 O O . GLU A 1 598 ? 21.656 -17.859 -22.375 1 43.28 598 GLU A O 1
ATOM 4514 N N . ALA A 1 599 ? 20.609 -16 -21.719 1 43.03 599 ALA A N 1
ATOM 4515 C CA . ALA A 1 599 ? 21.719 -15.68 -20.812 1 43.03 599 ALA A CA 1
ATOM 4516 C C . ALA A 1 599 ? 21.797 -16.688 -19.672 1 43.03 599 ALA A C 1
ATOM 4518 O O . ALA A 1 599 ? 22.875 -17.156 -19.312 1 43.03 599 ALA A O 1
ATOM 4519 N N . MET A 1 600 ? 20.641 -17.016 -19.109 1 45.88 600 MET A N 1
ATOM 4520 C CA . MET A 1 600 ? 20.578 -18.016 -18.047 1 45.88 600 MET A CA 1
ATOM 4521 C C . MET A 1 600 ? 21.031 -19.375 -18.562 1 45.88 600 MET A C 1
ATOM 4523 O O . MET A 1 600 ? 21.734 -20.109 -17.859 1 45.88 600 MET A O 1
ATOM 4527 N N . ALA A 1 601 ? 20.672 -19.828 -19.781 1 43.84 601 ALA A N 1
ATOM 4528 C CA . ALA A 1 601 ? 21.078 -21.062 -20.438 1 43.84 601 ALA A CA 1
ATOM 4529 C C . ALA A 1 601 ? 22.578 -21.078 -20.719 1 43.84 601 ALA A C 1
ATOM 4531 O O . ALA A 1 601 ? 23.234 -22.109 -20.531 1 43.84 601 ALA A O 1
ATOM 4532 N N . ALA A 1 602 ? 23.125 -20.031 -21.109 1 43.69 602 ALA A N 1
ATOM 4533 C CA . ALA A 1 602 ? 24.547 -19.953 -21.453 1 43.69 602 ALA A CA 1
ATOM 4534 C C . ALA A 1 602 ? 25.422 -20.094 -20.203 1 43.69 602 ALA A C 1
ATOM 4536 O O . ALA A 1 602 ? 26.5 -20.688 -20.266 1 43.69 602 ALA A O 1
ATOM 4537 N N . ALA A 1 603 ? 24.891 -19.547 -19.141 1 43.25 603 ALA A N 1
ATOM 4538 C CA . ALA A 1 603 ? 25.656 -19.578 -17.891 1 43.25 603 ALA A CA 1
ATOM 4539 C C . ALA A 1 603 ? 25.609 -20.969 -17.266 1 43.25 603 ALA A C 1
ATOM 4541 O O . ALA A 1 603 ? 26.469 -21.328 -16.469 1 43.25 603 ALA A O 1
ATOM 4542 N N . ALA A 1 604 ? 24.594 -21.781 -17.5 1 39.62 604 ALA A N 1
ATOM 4543 C CA . ALA A 1 604 ? 24.422 -23.141 -17 1 39.62 604 ALA A CA 1
ATOM 4544 C C . ALA A 1 604 ? 25.359 -24.109 -17.703 1 39.62 604 ALA A C 1
ATOM 4546 O O . ALA A 1 604 ? 25.453 -25.281 -17.328 1 39.62 604 ALA A O 1
ATOM 4547 N N . ILE A 1 605 ? 25.969 -23.859 -18.797 1 32.38 605 ILE A N 1
ATOM 4548 C CA . ILE A 1 605 ? 26.797 -24.812 -19.531 1 32.38 605 ILE A CA 1
ATOM 4549 C C . ILE A 1 605 ? 28.141 -24.984 -18.828 1 32.38 605 ILE A C 1
ATOM 4551 O O . ILE A 1 605 ? 28.984 -24.078 -18.859 1 32.38 605 ILE A O 1
ATOM 4555 N N . SER A 1 606 ? 28.141 -25.641 -17.656 1 32.5 606 SER A N 1
ATOM 4556 C CA . SER A 1 606 ? 29.422 -26.094 -17.109 1 32.5 606 SER A CA 1
ATOM 4557 C C . SER A 1 606 ? 30.203 -26.906 -18.141 1 32.5 606 SER A C 1
ATOM 4559 O O . SER A 1 606 ? 29.641 -27.75 -18.828 1 32.5 606 SER A O 1
ATOM 4561 N N . PRO A 1 607 ? 31.438 -26.594 -18.406 1 29.5 607 PRO A N 1
ATOM 4562 C CA . PRO A 1 607 ? 32.219 -27.516 -19.25 1 29.5 607 PRO A CA 1
ATOM 4563 C C . PRO A 1 607 ? 32.312 -28.922 -18.641 1 29.5 607 PRO A C 1
ATOM 4565 O O . PRO A 1 607 ? 32.375 -29.062 -17.422 1 29.5 607 PRO A O 1
ATOM 4568 N N . ARG A 1 608 ? 31.906 -30 -19.25 1 32.03 608 ARG A N 1
ATOM 4569 C CA . ARG A 1 608 ? 32.125 -31.406 -18.953 1 32.03 608 ARG A CA 1
ATOM 4570 C C . ARG A 1 608 ? 33.562 -31.656 -18.547 1 32.03 608 ARG A C 1
ATOM 4572 O O . ARG A 1 608 ? 34.469 -31.516 -19.359 1 32.03 608 ARG A O 1
ATOM 4579 N N . GLY A 1 609 ? 34.062 -31.266 -17.297 1 24.67 609 GLY A N 1
ATOM 4580 C CA . GLY A 1 609 ? 35.312 -31.906 -16.891 1 24.67 609 GLY A CA 1
ATOM 4581 C C . GLY A 1 609 ? 35.281 -33.438 -17 1 24.67 609 GLY A C 1
ATOM 4582 O O . GLY A 1 609 ? 34.188 -34.031 -16.922 1 24.67 609 GLY A O 1
ATOM 4583 N N . SER A 1 610 ? 36.281 -34.062 -17.562 1 21.55 610 SER A N 1
ATOM 4584 C CA . SER A 1 610 ? 36.656 -35.469 -17.703 1 21.55 610 SER A CA 1
ATOM 4585 C C . SER A 1 610 ? 36.625 -36.188 -16.359 1 21.55 610 SER A C 1
ATOM 4587 O O . SER A 1 610 ? 37.281 -35.781 -15.414 1 21.55 610 SER A O 1
ATOM 4589 N N . LEU A 1 611 ? 35.531 -36.781 -16.016 1 21.41 611 LEU A N 1
ATOM 4590 C CA . LEU A 1 611 ? 35.375 -37.719 -14.891 1 21.41 611 LEU A CA 1
ATOM 4591 C C . LEU A 1 611 ? 36.5 -38.719 -14.852 1 21.41 611 LEU A C 1
ATOM 4593 O O . LEU A 1 611 ? 36.531 -39.656 -15.672 1 21.41 611 LEU A O 1
ATOM 4597 N N . GLY A 1 612 ? 37.812 -38.312 -14.703 1 18.83 612 GLY A N 1
ATOM 4598 C CA . GLY A 1 612 ? 38.75 -39.375 -14.406 1 18.83 612 GLY A CA 1
ATOM 4599 C C . GLY A 1 612 ? 38.344 -40.188 -13.195 1 18.83 612 GLY A C 1
ATOM 4600 O O . GLY A 1 612 ? 37.75 -39.656 -12.25 1 18.83 612 GLY A O 1
ATOM 4601 N N . GLY A 1 613 ? 38.156 -41.5 -13.312 1 18.95 613 GLY A N 1
ATOM 4602 C CA . GLY A 1 613 ? 37.75 -42.656 -12.516 1 18.95 613 GLY A CA 1
ATOM 4603 C C . GLY A 1 613 ? 38.594 -42.844 -11.289 1 18.95 613 GLY A C 1
ATOM 4604 O O . GLY A 1 613 ? 38.594 -43.938 -10.695 1 18.95 613 GLY A O 1
ATOM 4605 N N . GLY A 1 614 ? 39.281 -41.812 -10.727 1 17.55 614 GLY A N 1
ATOM 4606 C CA . GLY A 1 614 ? 40.188 -42.406 -9.758 1 17.55 614 GLY A CA 1
ATOM 4607 C C . GLY A 1 614 ? 39.5 -43.031 -8.578 1 17.55 614 GLY A C 1
ATOM 4608 O O . GLY A 1 614 ? 38.469 -42.531 -8.109 1 17.55 614 GLY A O 1
ATOM 4609 N N . GLY A 1 615 ? 39.688 -44.344 -8.25 1 17.52 615 GLY A N 1
ATOM 4610 C CA . GLY A 1 615 ? 39.281 -45.406 -7.355 1 17.52 615 GLY A CA 1
ATOM 4611 C C . GLY A 1 615 ? 39.594 -45.125 -5.898 1 17.52 615 GLY A C 1
ATOM 4612 O O . GLY A 1 615 ? 39.219 -45.906 -5.016 1 17.52 615 GLY A O 1
ATOM 4613 N N . GLY A 1 616 ? 40.5 -44.188 -5.559 1 16.53 616 GLY A N 1
ATOM 4614 C CA . GLY A 1 616 ? 41.219 -44.719 -4.422 1 16.53 616 GLY A CA 1
ATOM 4615 C C . GLY A 1 616 ? 40.344 -44.875 -3.184 1 16.53 616 GLY A C 1
ATOM 4616 O O . GLY A 1 616 ? 39.25 -44.312 -3.117 1 16.53 616 GLY A O 1
ATOM 4617 N N . GLY A 1 617 ? 41.062 -45.25 -2.014 1 16.86 617 GLY A N 1
ATOM 4618 C CA . GLY A 1 617 ? 41.062 -46.125 -0.841 1 16.86 617 GLY A CA 1
ATOM 4619 C C . GLY A 1 617 ? 40.281 -45.531 0.328 1 16.86 617 GLY A C 1
ATOM 4620 O O . GLY A 1 617 ? 39.938 -44.344 0.304 1 16.86 617 GLY A O 1
ATOM 4621 N N . GLY A 1 618 ? 40.531 -46.031 1.554 1 16.25 618 GLY A N 1
ATOM 4622 C CA . GLY A 1 618 ? 39.906 -46.656 2.717 1 16.25 618 GLY A CA 1
ATOM 4623 C C . GLY A 1 618 ? 39.656 -45.688 3.848 1 16.25 618 GLY A C 1
ATOM 4624 O O . GLY A 1 618 ? 38.594 -45.688 4.465 1 16.25 618 GLY A O 1
ATOM 4625 N N . GLY A 1 619 ? 40.688 -44.844 4.293 1 15.76 619 GLY A N 1
ATOM 4626 C CA . GLY A 1 619 ? 41 -45.094 5.695 1 15.76 619 GLY A CA 1
ATOM 4627 C C . GLY A 1 619 ? 40 -44.438 6.645 1 15.76 619 GLY A C 1
ATOM 4628 O O . GLY A 1 619 ? 39.219 -43.594 6.234 1 15.76 619 GLY A O 1
ATOM 4629 N N . GLY A 1 620 ? 40.531 -44.156 7.949 1 15.77 620 GLY A N 1
ATOM 4630 C CA . GLY A 1 620 ? 40.25 -44.5 9.328 1 15.77 620 GLY A CA 1
ATOM 4631 C C . GLY A 1 620 ? 39.438 -43.438 10.055 1 15.77 620 GLY A C 1
ATOM 4632 O O . GLY A 1 620 ? 38.281 -43.656 10.414 1 15.77 620 GLY A O 1
ATOM 4633 N N . GLY A 1 621 ? 40.156 -42.438 10.719 1 15.93 621 GLY A N 1
ATOM 4634 C CA . GLY A 1 621 ? 40.156 -42.375 12.172 1 15.93 621 GLY A CA 1
ATOM 4635 C C . GLY A 1 621 ? 39.062 -41.469 12.734 1 15.93 621 GLY A C 1
ATOM 4636 O O . GLY A 1 621 ? 38.406 -40.719 11.992 1 15.93 621 GLY A O 1
ATOM 4637 N N . GLY A 1 622 ? 39.344 -40.906 14.008 1 15.94 622 GLY A N 1
ATOM 4638 C CA . GLY A 1 622 ? 38.75 -40.938 15.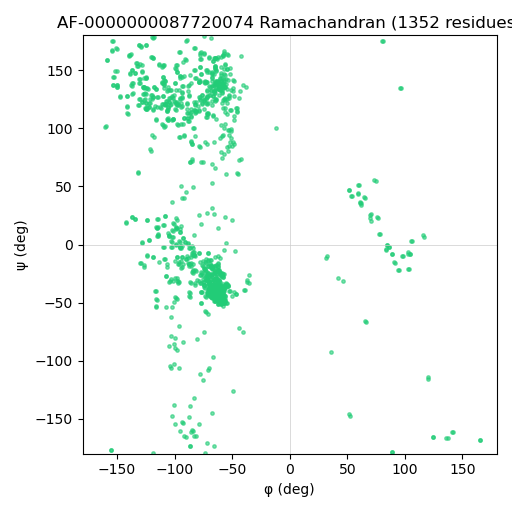336 1 15.94 622 GLY A CA 1
ATOM 4639 C C . GLY A 1 622 ? 37.938 -39.688 15.633 1 15.94 622 GLY A C 1
ATOM 4640 O O . GLY A 1 622 ? 36.719 -39.75 15.797 1 15.94 622 GLY A O 1
ATOM 4641 N N . GLY A 1 623 ? 38.625 -38.594 16.141 1 15.84 623 GLY A N 1
ATOM 4642 C CA . GLY A 1 623 ? 38.375 -38.188 17.516 1 15.84 623 GLY A CA 1
ATOM 4643 C C . GLY A 1 623 ? 37.312 -37.125 17.641 1 15.84 623 GLY A C 1
ATOM 4644 O O . GLY A 1 623 ? 36.844 -36.562 16.641 1 15.84 623 GLY A O 1
ATOM 4645 N N . GLY A 1 624 ? 37.406 -36.281 18.75 1 16.16 624 GLY A N 1
ATOM 4646 C CA . GLY A 1 624 ? 36.625 -35.969 19.938 1 16.16 624 GLY A CA 1
ATOM 4647 C C . GLY A 1 624 ? 35.875 -34.656 19.797 1 16.16 624 GLY A C 1
ATOM 4648 O O . GLY A 1 624 ? 34.656 -34.625 19.953 1 16.16 624 GLY A O 1
ATOM 4649 N N . GLY A 1 625 ? 36.562 -33.5 19.969 1 16.91 625 GLY A N 1
ATOM 4650 C CA . GLY A 1 625 ? 36.25 -32.656 21.109 1 16.91 625 GLY A CA 1
ATOM 4651 C C . GLY A 1 625 ? 35.219 -31.578 20.797 1 16.91 625 GLY A C 1
ATOM 4652 O O . GLY A 1 625 ? 34.969 -31.281 19.625 1 16.91 625 GLY A O 1
ATOM 4653 N N . GLY A 1 626 ? 34.531 -31.062 21.781 1 17.28 626 GLY A N 1
ATOM 4654 C CA . GLY A 1 626 ? 33.25 -30.516 22.25 1 17.28 626 GLY A CA 1
ATOM 4655 C C . GLY A 1 626 ? 33.094 -29.047 21.953 1 17.28 626 GLY A C 1
ATOM 4656 O O . GLY A 1 626 ? 32.031 -28.453 22.203 1 17.28 626 GLY A O 1
ATOM 4657 N N . GLY A 1 627 ? 34.188 -28.297 21.5 1 17.53 627 GLY A N 1
ATOM 4658 C CA . GLY A 1 627 ? 34.094 -26.984 22.141 1 17.53 627 GLY A CA 1
ATOM 4659 C C . GLY A 1 627 ? 33 -26.125 21.594 1 17.53 627 GLY A C 1
ATOM 4660 O O . GLY A 1 627 ? 32.625 -26.25 20.422 1 17.53 627 GLY A O 1
ATOM 4661 N N . GLY A 1 628 ? 32.125 -25.656 22.453 1 18 628 GLY A N 1
ATOM 4662 C CA . GLY A 1 628 ? 30.859 -24.953 22.516 1 18 628 GLY A CA 1
ATOM 4663 C C . GLY A 1 628 ? 30.938 -23.531 21.984 1 18 628 GLY A C 1
ATOM 4664 O O . GLY A 1 628 ? 30 -22.734 22.156 1 18 628 GLY A O 1
ATOM 4665 N N . GLY A 1 629 ? 31.891 -23.219 21.062 1 17.28 629 GLY A N 1
ATOM 4666 C CA . GLY A 1 629 ? 32.094 -21.781 21.062 1 17.28 629 GLY A CA 1
ATOM 4667 C C . GLY A 1 629 ? 30.875 -21 20.625 1 17.28 629 GLY A C 1
ATOM 4668 O O . GLY A 1 629 ? 30.016 -21.516 19.906 1 17.28 629 GLY A O 1
ATOM 4669 N N . GLY A 1 630 ? 30.453 -20.047 21.516 1 20.5 630 GLY A N 1
ATOM 4670 C CA . GLY A 1 630 ? 29.438 -19.016 21.609 1 20.5 630 GLY A CA 1
ATOM 4671 C C . GLY A 1 630 ? 29.438 -18.062 20.422 1 20.5 630 GLY A C 1
ATOM 4672 O O . GLY A 1 630 ? 30.438 -17.406 20.141 1 20.5 630 GLY A O 1
ATOM 4673 N N . GLY A 1 631 ? 28.781 -18.406 19.359 1 18.64 631 GLY A N 1
ATOM 4674 C CA . GLY A 1 631 ? 28.859 -17.719 18.094 1 18.64 631 GLY A CA 1
ATOM 4675 C C . GLY A 1 631 ? 28.312 -16.297 18.141 1 18.64 631 GLY A C 1
ATOM 4676 O O . GLY A 1 631 ? 27.125 -16.094 18.359 1 18.64 631 GLY A O 1
ATOM 4677 N N . ARG A 1 632 ? 28.984 -15.383 18.906 1 21.7 632 ARG A N 1
ATOM 4678 C CA . ARG A 1 632 ? 28.609 -13.969 18.797 1 21.7 632 ARG A CA 1
ATOM 4679 C C . ARG A 1 632 ? 28.469 -13.547 17.328 1 21.7 632 ARG A C 1
ATOM 4681 O O . ARG A 1 632 ? 29.234 -13.992 16.484 1 21.7 632 ARG A O 1
ATOM 4688 N N . GLY A 1 633 ? 27.297 -13.211 16.953 1 22.23 633 GLY A N 1
ATOM 4689 C CA . GLY A 1 633 ? 26.906 -12.766 15.625 1 22.23 633 GLY A CA 1
ATOM 4690 C C . GLY A 1 633 ? 27.812 -11.688 15.055 1 22.23 633 GLY A C 1
ATOM 4691 O O . GLY A 1 633 ? 28.344 -10.867 15.805 1 22.23 633 GLY A O 1
ATOM 4692 N N . PRO A 1 634 ? 28.625 -12.023 14.094 1 23.67 634 PRO A N 1
ATOM 4693 C CA . PRO A 1 634 ? 29.672 -11.141 13.57 1 23.67 634 PRO A CA 1
ATOM 4694 C C . PRO A 1 634 ? 29.188 -9.711 13.359 1 23.67 634 PRO A C 1
ATOM 4696 O O . PRO A 1 634 ? 27.984 -9.477 13.195 1 23.67 634 PRO A O 1
ATOM 4699 N N . ALA A 1 635 ? 29.844 -8.797 13.898 1 22.08 635 ALA A N 1
ATOM 4700 C CA . ALA A 1 635 ? 29.828 -7.348 13.719 1 22.08 635 ALA A CA 1
ATOM 4701 C C . ALA A 1 635 ? 29.625 -6.98 12.242 1 22.08 635 ALA A C 1
ATOM 4703 O O . ALA A 1 635 ? 29.984 -7.754 11.352 1 22.08 635 ALA A O 1
ATOM 4704 N N . MET A 1 636 ? 28.75 -6 11.992 1 25.47 636 MET A N 1
ATOM 4705 C CA . MET A 1 636 ? 28.328 -5.453 10.703 1 25.47 636 MET A CA 1
ATOM 4706 C C . MET A 1 636 ? 29.547 -5.098 9.844 1 25.47 636 MET A C 1
ATOM 4708 O O . MET A 1 636 ? 30.391 -4.309 10.258 1 25.47 636 MET A O 1
ATOM 4712 N N . PRO A 1 637 ? 30.062 -6.078 9.133 1 26.28 637 PRO A N 1
ATOM 4713 C CA . PRO A 1 637 ? 31.234 -5.652 8.375 1 26.28 637 PRO A CA 1
ATOM 4714 C C . PRO A 1 637 ? 30.984 -4.387 7.562 1 26.28 637 PRO A C 1
ATOM 4716 O O . PRO A 1 637 ? 29.953 -4.258 6.914 1 26.28 637 PRO A O 1
ATOM 4719 N N . THR A 1 638 ? 31.359 -3.307 8.055 1 27.34 638 THR A N 1
ATOM 4720 C CA . THR A 1 638 ? 31.312 -2.045 7.324 1 27.34 638 THR A CA 1
ATOM 4721 C C . THR A 1 638 ? 32.156 -2.113 6.059 1 27.34 638 THR A C 1
ATOM 4723 O O . THR A 1 638 ? 33.25 -2.693 6.07 1 27.34 638 THR A O 1
ATOM 4726 N N . ILE A 1 639 ? 31.531 -2.258 4.996 1 27.39 639 ILE A N 1
ATOM 4727 C CA . ILE A 1 639 ? 32.25 -2.213 3.727 1 27.39 639 ILE A CA 1
ATOM 4728 C C . ILE A 1 639 ? 33.156 -0.986 3.689 1 27.39 639 ILE A C 1
ATOM 4730 O O . ILE A 1 639 ? 32.688 0.142 3.869 1 27.39 639 ILE A O 1
ATOM 4734 N N . ASN A 1 640 ? 34.469 -1.181 4.27 1 27.69 640 ASN A N 1
ATOM 4735 C CA . ASN A 1 640 ? 35.344 -0.028 4.18 1 27.69 640 ASN A CA 1
ATOM 4736 C C . ASN A 1 640 ? 35.469 0.488 2.748 1 27.69 640 ASN A C 1
ATOM 4738 O O . ASN A 1 640 ? 35.094 -0.217 1.802 1 27.69 640 ASN A O 1
ATOM 4742 N N . SER A 1 641 ? 35.938 1.681 2.66 1 26 641 SER A N 1
ATOM 4743 C CA . SER A 1 641 ? 36.094 2.434 1.416 1 26 641 SER A CA 1
ATOM 4744 C C . SER A 1 641 ? 36.781 1.605 0.341 1 26 641 SER A C 1
ATOM 4746 O O . SER A 1 641 ? 36.688 1.918 -0.848 1 26 641 SER A O 1
ATOM 4748 N N . THR A 1 642 ? 37.875 0.792 0.739 1 26.45 642 THR A N 1
ATOM 4749 C CA . THR A 1 642 ? 38.75 0.223 -0.278 1 26.45 642 THR A CA 1
ATOM 4750 C C . THR A 1 642 ? 38.312 -1.188 -0.651 1 26.45 642 THR A C 1
ATOM 4752 O O . THR A 1 642 ? 38.938 -1.845 -1.482 1 26.45 642 THR A O 1
ATOM 4755 N N . GLY A 1 643 ? 37.156 -1.726 -1.003 1 25.83 643 GLY A N 1
ATOM 4756 C CA . GLY A 1 643 ? 36.562 -3 -1.385 1 25.83 643 GLY A CA 1
ATOM 4757 C C . GLY A 1 643 ? 37.062 -4.16 -0.54 1 25.83 643 GLY A C 1
ATOM 4758 O O . GLY A 1 643 ? 36.719 -5.312 -0.795 1 25.83 643 GLY A O 1
ATOM 4759 N N . SER A 1 644 ? 38.281 -4.297 0.089 1 23.23 644 SER A N 1
ATOM 4760 C CA . SER A 1 644 ? 38.875 -5.484 0.692 1 23.23 644 SER A CA 1
ATOM 4761 C C . SER A 1 644 ? 38.312 -5.758 2.072 1 23.23 644 SER A C 1
ATOM 4763 O O . SER A 1 644 ? 38 -4.828 2.826 1 23.23 644 SER A O 1
ATOM 4765 N N . VAL A 1 645 ? 37.625 -6.953 2.371 1 25.03 645 VAL A N 1
ATOM 4766 C CA . VAL A 1 645 ? 37.125 -7.43 3.65 1 25.03 645 VAL A CA 1
ATOM 4767 C C . VAL A 1 645 ? 38.219 -7.422 4.691 1 25.03 645 VAL A C 1
ATOM 4769 O O . VAL A 1 645 ? 39.281 -8.062 4.504 1 25.03 645 VAL A O 1
ATOM 4772 N N . ALA A 1 646 ? 38.438 -6.457 5.645 1 24.5 646 ALA A N 1
ATOM 4773 C CA . ALA A 1 646 ? 39.5 -6.371 6.641 1 24.5 646 ALA A CA 1
ATOM 4774 C C . ALA A 1 646 ? 39.469 -7.574 7.578 1 24.5 646 ALA A C 1
ATOM 4776 O O . ALA A 1 646 ? 38.469 -7.816 8.258 1 24.5 646 ALA A O 1
ATOM 4777 N N . SER A 1 647 ? 40.219 -8.766 7.32 1 21.27 647 SER A N 1
ATOM 4778 C CA . SER A 1 647 ? 40.469 -9.938 8.156 1 21.27 647 SER A CA 1
ATOM 4779 C C . SER A 1 647 ? 40.938 -9.531 9.547 1 21.27 647 SER A C 1
ATOM 4781 O O . SER A 1 647 ? 41.688 -8.57 9.695 1 21.27 647 SER A O 1
ATOM 4783 N N . LEU A 1 648 ? 40.406 -10.055 10.695 1 20.33 648 LEU A N 1
ATOM 4784 C CA . LEU A 1 648 ? 40.688 -9.82 12.109 1 20.33 648 LEU A CA 1
ATOM 4785 C C . LEU A 1 648 ? 42.094 -10.289 12.469 1 20.33 648 LEU A C 1
ATOM 4787 O O . LEU A 1 648 ? 42.375 -11.484 12.359 1 20.33 648 LEU A O 1
ATOM 4791 N N . ALA A 1 649 ? 43.219 -9.469 12.344 1 19.11 649 ALA A N 1
ATOM 4792 C CA . ALA A 1 649 ? 44.594 -9.766 12.688 1 19.11 649 ALA A CA 1
ATOM 4793 C C . ALA A 1 649 ? 44.719 -10.164 14.156 1 19.11 649 ALA A C 1
ATOM 4795 O O . ALA A 1 649 ? 44.188 -9.484 15.039 1 19.11 649 ALA A O 1
ATOM 4796 N N . GLY A 1 650 ? 44.812 -11.5 14.539 1 18.67 650 GLY A N 1
ATOM 4797 C CA . GLY A 1 650 ? 45.25 -12.086 15.797 1 18.67 650 GLY A CA 1
ATOM 4798 C C . GLY A 1 650 ? 46.5 -11.422 16.359 1 18.67 650 GLY A C 1
ATOM 4799 O O . GLY A 1 650 ? 47.281 -10.844 15.609 1 18.67 650 GLY A O 1
ATOM 4800 N N . PRO A 1 651 ? 46.469 -11.078 17.656 1 18.48 651 PRO A N 1
ATOM 4801 C CA . PRO A 1 651 ? 47.5 -10.305 18.375 1 18.48 651 PRO A CA 1
ATOM 4802 C C . PRO A 1 651 ? 48.875 -10.953 18.297 1 18.48 651 PRO A C 1
ATOM 4804 O O . PRO A 1 651 ? 49.062 -12.078 18.75 1 18.48 651 PRO A O 1
ATOM 4807 N N . GLY A 1 652 ? 49.594 -10.812 17.156 1 15.58 652 GLY A N 1
ATOM 4808 C CA . GLY A 1 652 ? 50.906 -11.391 16.969 1 15.58 652 GLY A CA 1
ATOM 4809 C C . GLY A 1 652 ? 51.906 -10.969 18.031 1 15.58 652 GLY A C 1
ATOM 4810 O O . GLY A 1 652 ? 51.875 -9.836 18.516 1 15.58 652 GLY A O 1
ATOM 4811 N N . GLY A 1 653 ? 52.5 -11.898 18.906 1 16.59 653 GLY A N 1
ATOM 4812 C CA . GLY A 1 653 ? 53.469 -11.961 19.984 1 16.59 653 GLY A CA 1
ATOM 4813 C C . GLY A 1 653 ? 54.844 -11.375 19.609 1 16.59 653 GLY A C 1
ATOM 4814 O O . GLY A 1 653 ? 55.781 -11.469 20.375 1 16.59 653 GLY A O 1
ATOM 4815 N N . ASP A 1 654 ? 55.062 -10.828 18.375 1 14.79 654 ASP A N 1
ATOM 4816 C CA . ASP A 1 654 ? 56.469 -11.023 17.938 1 14.79 654 ASP A CA 1
ATOM 4817 C C . ASP A 1 654 ? 57.438 -10.266 18.844 1 14.79 654 ASP A C 1
ATOM 4819 O O . ASP A 1 654 ? 57.031 -9.273 19.469 1 14.79 654 ASP A O 1
ATOM 4823 N N . GLY A 1 655 ? 58.781 -10.789 18.969 1 16.09 655 GLY A N 1
ATOM 4824 C CA . GLY A 1 655 ? 60.062 -10.906 19.641 1 16.09 655 GLY A CA 1
ATOM 4825 C C . GLY A 1 655 ? 60.875 -9.625 19.609 1 16.09 655 GLY A C 1
ATOM 4826 O O . GLY A 1 655 ? 60.5 -8.672 18.922 1 16.09 655 GLY A O 1
ATOM 4827 N N . ASN A 1 656 ? 62.188 -9.711 19.516 1 15.61 656 ASN A N 1
ATOM 4828 C CA . ASN A 1 656 ? 63.312 -9.219 20.281 1 15.61 656 ASN A CA 1
ATOM 4829 C C . ASN A 1 656 ? 63.875 -7.93 19.703 1 15.61 656 ASN A C 1
ATOM 4831 O O . ASN A 1 656 ? 64.062 -6.949 20.422 1 15.61 656 ASN A O 1
ATOM 4835 N N . GLY A 1 657 ? 64.562 -7.914 18.484 1 15.02 657 GLY A N 1
ATOM 4836 C CA . GLY A 1 657 ? 65.938 -7.629 18.531 1 15.02 657 GLY A CA 1
ATOM 4837 C C . GLY A 1 657 ? 66.25 -6.148 18.5 1 15.02 657 GLY A C 1
ATOM 4838 O O . GLY A 1 657 ? 65.375 -5.32 18.328 1 15.02 657 GLY A O 1
ATOM 4839 N N . GLY A 1 658 ? 67.375 -5.715 17.688 1 15.47 658 GLY A N 1
ATOM 4840 C CA . GLY A 1 658 ? 68.625 -4.988 17.938 1 15.47 658 GLY A CA 1
ATOM 4841 C C . GLY A 1 658 ? 68.5 -3.523 17.547 1 15.47 658 GLY A C 1
ATOM 4842 O O . GLY A 1 658 ? 68.812 -2.645 18.359 1 15.47 658 GLY A O 1
ATOM 4843 N N . GLY A 1 659 ? 68.625 -3.201 16.203 1 15.01 659 GLY A N 1
ATOM 4844 C CA . GLY A 1 659 ? 69.688 -2.342 15.742 1 15.01 659 GLY A CA 1
ATOM 4845 C C . GLY A 1 659 ? 69.375 -0.864 15.883 1 15.01 659 GLY A C 1
ATOM 4846 O O . GLY A 1 659 ? 68.25 -0.489 16.141 1 15.01 659 GLY A O 1
ATOM 4847 N N . GLY A 1 660 ? 70.062 0.12 15.164 1 15.84 660 GLY A N 1
ATOM 4848 C CA . GLY A 1 660 ? 70.938 1.286 15.305 1 15.84 660 GLY A CA 1
ATOM 4849 C C . GLY A 1 660 ? 70.25 2.574 14.867 1 15.84 660 GLY A C 1
ATOM 4850 O O . GLY A 1 660 ? 70.875 3.656 15 1 15.84 660 GLY A O 1
ATOM 4851 N N . GLY A 1 661 ? 69.062 2.578 14.109 1 14.2 661 GLY A N 1
ATOM 4852 C CA . GLY A 1 661 ? 68.875 3.393 12.914 1 14.2 661 GLY A CA 1
ATOM 4853 C C . GLY A 1 661 ? 68.562 4.844 13.219 1 14.2 661 GLY A C 1
ATOM 4854 O O . GLY A 1 661 ? 68.062 5.57 12.352 1 14.2 661 GLY A O 1
ATOM 4855 N N . GLY A 1 662 ? 68.875 5.559 14.312 1 14.34 662 GLY A N 1
ATOM 4856 C CA . GLY A 1 662 ? 67.938 6.641 14.562 1 14.34 662 GLY A CA 1
ATOM 4857 C C . GLY A 1 662 ? 68.062 7.773 13.562 1 14.34 662 GLY A C 1
ATOM 4858 O O . GLY A 1 662 ? 67.062 8.297 13.094 1 14.34 662 GLY A O 1
ATOM 4859 N N . GLY A 1 663 ? 69.188 8.469 13.383 1 14.15 663 GLY A N 1
ATOM 4860 C CA . GLY A 1 663 ? 69.125 9.852 13.82 1 14.15 663 GLY A CA 1
ATOM 4861 C C . GLY A 1 663 ? 68.5 10.773 12.773 1 14.15 663 GLY A C 1
ATOM 4862 O O . GLY A 1 663 ? 68.125 10.32 11.688 1 14.15 663 GLY A O 1
ATOM 4863 N N . GLY A 1 664 ? 69.188 11.977 12.469 1 14.8 664 GLY A N 1
ATOM 4864 C CA . GLY A 1 664 ? 68.938 13.398 12.656 1 14.8 664 GLY A CA 1
ATOM 4865 C C . GLY A 1 664 ? 68.562 14.117 11.367 1 14.8 664 GLY A C 1
ATOM 4866 O O . GLY A 1 664 ? 68 15.211 11.406 1 14.8 664 GLY A O 1
ATOM 4867 N N . GLY A 1 665 ? 68.875 13.523 10.148 1 14.27 665 GLY A N 1
ATOM 4868 C CA . GLY A 1 665 ? 69.438 14.531 9.305 1 14.27 665 GLY A CA 1
ATOM 4869 C C . GLY A 1 665 ? 68.438 15.523 8.742 1 14.27 665 GLY A C 1
ATOM 4870 O O . GLY A 1 665 ? 67.312 15.156 8.398 1 14.27 665 GLY A O 1
ATOM 4871 N N . GLU A 1 666 ? 68.562 16.922 8.938 1 15.02 666 GLU A N 1
ATOM 4872 C CA . GLU A 1 666 ? 67.875 18.203 8.719 1 15.02 666 GLU A CA 1
ATOM 4873 C C . GLU A 1 666 ? 67.875 18.578 7.238 1 15.02 666 GLU A C 1
ATOM 4875 O O . GLU A 1 666 ? 67.312 19.625 6.863 1 15.02 666 GLU A O 1
ATOM 4880 N N . GLY A 1 667 ? 67.938 17.641 6.281 1 14.09 667 GLY A N 1
ATOM 4881 C CA . GLY A 1 667 ? 68.438 18.328 5.102 1 14.09 667 GLY A CA 1
ATOM 4882 C C . GLY A 1 667 ? 67.562 19.453 4.641 1 14.09 667 GLY A C 1
ATOM 4883 O O . GLY A 1 667 ? 66.375 19.469 4.98 1 14.09 667 GLY A O 1
ATOM 4884 N N . ALA A 1 668 ? 68.062 20.547 3.945 1 15.16 668 ALA A N 1
ATOM 4885 C CA . ALA A 1 668 ? 68.062 21.906 3.412 1 15.16 668 ALA A CA 1
ATOM 4886 C C . ALA A 1 668 ? 67.062 22.062 2.266 1 15.16 668 ALA A C 1
ATOM 4888 O O . ALA A 1 668 ? 66.625 21.062 1.708 1 15.16 668 ALA A O 1
ATOM 4889 N N . ASN A 1 669 ? 67 23.203 1.472 1 15.07 669 ASN A N 1
ATOM 4890 C CA . ASN A 1 669 ? 66.25 24.25 0.834 1 15.07 669 ASN A CA 1
ATOM 4891 C C . ASN A 1 669 ? 66.062 24 -0.665 1 15.07 669 ASN A C 1
ATOM 4893 O O . ASN A 1 669 ? 65.438 24.781 -1.362 1 15.07 669 ASN A O 1
ATOM 4897 N N . GLY A 1 670 ? 65.875 22.922 -1.238 1 14.1 670 GLY A N 1
ATOM 4898 C CA . GLY A 1 670 ? 66.25 23.078 -2.641 1 14.1 670 GLY A CA 1
ATOM 4899 C C . GLY A 1 670 ? 65.438 24.156 -3.344 1 14.1 670 GLY A C 1
ATOM 4900 O O . GLY A 1 670 ? 64.312 24.438 -2.969 1 14.1 670 GLY A O 1
ATOM 4901 N N . ALA A 1 671 ? 66.125 24.953 -4.246 1 15.28 671 ALA A N 1
ATOM 4902 C CA . ALA A 1 671 ? 66.25 26.016 -5.238 1 15.28 671 ALA A CA 1
ATOM 4903 C C . ALA A 1 671 ? 65.25 25.797 -6.398 1 15.28 671 ALA A C 1
ATOM 4905 O O . ALA A 1 671 ? 64.938 24.656 -6.723 1 15.28 671 ALA A O 1
ATOM 4906 N N . ALA A 1 672 ? 64.562 26.797 -6.805 1 15.95 672 ALA A N 1
ATOM 4907 C CA . ALA A 1 672 ? 63.625 27.406 -7.75 1 15.95 672 ALA A CA 1
ATOM 4908 C C . ALA A 1 672 ? 64.062 27.172 -9.188 1 15.95 672 ALA A C 1
ATOM 4910 O O . ALA A 1 672 ? 63.406 27.609 -10.133 1 15.95 672 ALA A O 1
ATOM 4911 N N . ALA A 1 673 ? 64.875 26.219 -9.562 1 14.48 673 ALA A N 1
ATOM 4912 C CA . ALA A 1 673 ? 65.438 26.656 -10.828 1 14.48 673 ALA A CA 1
ATOM 4913 C C . ALA A 1 673 ? 64.375 27.062 -11.812 1 14.48 673 ALA A C 1
ATOM 4915 O O . ALA A 1 673 ? 63.25 26.562 -11.742 1 14.48 673 ALA A O 1
ATOM 4916 N N . PRO A 1 674 ? 64.812 28.031 -12.727 1 16.19 674 PRO A N 1
ATOM 4917 C CA . PRO A 1 674 ? 64.625 28.812 -13.945 1 16.19 674 PRO A CA 1
ATOM 4918 C C . PRO A 1 674 ? 64.438 27.953 -15.195 1 16.19 674 PRO A C 1
ATOM 4920 O O . PRO A 1 674 ? 64.188 28.453 -16.281 1 16.19 674 PRO A O 1
ATOM 4923 N N . GLY A 1 675 ? 64.562 26.734 -15.031 1 13.94 675 GLY A N 1
ATOM 4924 C CA . GLY A 1 675 ? 65.188 26.422 -16.312 1 13.94 675 GLY A CA 1
ATOM 4925 C C . GLY A 1 675 ? 64.438 27.031 -17.484 1 13.94 675 GLY A C 1
ATOM 4926 O O . GLY A 1 675 ? 63.406 27.656 -17.328 1 13.94 675 GLY A O 1
ATOM 4927 N N . ALA A 1 676 ? 64.062 26.203 -18.469 1 15.36 676 ALA A N 1
ATOM 4928 C CA . ALA A 1 676 ? 64.438 26.438 -19.859 1 15.36 676 ALA A CA 1
ATOM 4929 C C . ALA A 1 676 ? 63.656 27.641 -20.438 1 15.36 676 ALA A C 1
ATOM 4931 O O . ALA A 1 676 ? 62.5 27.875 -20.094 1 15.36 676 ALA A O 1
ATOM 4932 N N . ARG A 1 677 ? 64.625 28.297 -20.875 1 14.16 677 ARG A N 1
ATOM 4933 C CA . ARG A 1 677 ? 65.375 28.984 -21.906 1 14.16 677 ARG A CA 1
ATOM 4934 C C . ARG A 1 677 ? 64.812 28.688 -23.297 1 14.16 677 ARG A C 1
ATOM 4936 O O . ARG A 1 677 ? 64.75 27.516 -23.688 1 14.16 677 ARG A O 1
ATOM 4943 N N . ASP A 1 678 ? 64.125 29.578 -23.688 1 12.89 678 ASP A N 1
ATOM 4944 C CA . ASP A 1 678 ? 64.5 30.25 -24.938 1 12.89 678 ASP A CA 1
ATOM 4945 C C . ASP A 1 678 ? 66 30.391 -25.078 1 12.89 678 ASP A C 1
ATOM 4947 O O . ASP A 1 678 ? 66.688 30.875 -24.172 1 12.89 678 ASP A O 1
ATOM 4951 N N . MET B 1 1 ? 44.656 6.016 -2.773 1 39.47 1 MET B N 1
ATOM 4952 C CA . MET B 1 1 ? 43.312 5.508 -3.123 1 39.47 1 MET B CA 1
ATOM 4953 C C . MET B 1 1 ? 42.938 5.914 -4.539 1 39.47 1 MET B C 1
ATOM 4955 O O . MET B 1 1 ? 42.969 7.102 -4.879 1 39.47 1 MET B O 1
ATOM 4959 N N . GLU B 1 2 ? 43.188 5.121 -5.504 1 50.34 2 GLU B N 1
ATOM 4960 C CA . GLU B 1 2 ? 43.094 5.496 -6.91 1 50.34 2 GLU B CA 1
ATOM 4961 C C . GLU B 1 2 ? 41.781 6.254 -7.195 1 50.34 2 GLU B C 1
ATOM 4963 O O . GLU B 1 2 ? 40.719 5.859 -6.73 1 50.34 2 GLU B O 1
ATOM 4968 N N . SER B 1 3 ? 41.875 7.473 -7.605 1 72.19 3 SER B N 1
ATOM 4969 C CA . SER B 1 3 ? 40.844 8.453 -7.918 1 72.19 3 SER B CA 1
ATOM 4970 C C . SER B 1 3 ? 39.906 7.941 -9 1 72.19 3 SER B C 1
ATOM 4972 O O . SER B 1 3 ? 40.344 7.547 -10.086 1 72.19 3 SER B O 1
ATOM 4974 N N . ARG B 1 4 ? 38.75 7.316 -8.68 1 89.12 4 ARG B N 1
ATOM 4975 C CA . ARG B 1 4 ? 37.812 6.891 -9.703 1 89.12 4 ARG B CA 1
ATOM 4976 C C . ARG B 1 4 ? 36.656 7.887 -9.836 1 89.12 4 ARG B C 1
ATOM 4978 O O . ARG B 1 4 ? 36.406 8.664 -8.906 1 89.12 4 ARG B O 1
ATOM 4985 N N . TYR B 1 5 ? 36.156 7.895 -11.047 1 94.5 5 TYR B N 1
ATOM 4986 C CA . TYR B 1 5 ? 34.969 8.711 -11.289 1 94.5 5 TYR B CA 1
ATOM 4987 C C . TYR B 1 5 ? 33.781 8.195 -10.484 1 94.5 5 TYR B C 1
ATOM 4989 O O . TYR B 1 5 ? 33.719 7.012 -10.141 1 94.5 5 TYR B O 1
ATOM 4997 N N . LEU B 1 6 ? 32.969 9.109 -10.141 1 96.31 6 LEU B N 1
ATOM 4998 C CA . LEU B 1 6 ? 31.719 8.758 -9.453 1 96.31 6 LEU B CA 1
ATOM 4999 C C . LEU B 1 6 ? 30.797 7.969 -10.367 1 96.31 6 LEU B C 1
ATOM 5001 O O . LEU B 1 6 ? 30.797 8.172 -11.586 1 96.31 6 LEU B O 1
ATOM 5005 N N . THR B 1 7 ? 30.047 7.047 -9.766 1 96.88 7 THR B N 1
ATOM 5006 C CA . THR B 1 7 ? 28.969 6.375 -10.477 1 96.88 7 THR B CA 1
ATOM 5007 C C . THR B 1 7 ? 27.703 7.23 -10.469 1 96.88 7 THR B C 1
ATOM 5009 O O . THR B 1 7 ? 27.625 8.227 -9.742 1 96.88 7 THR B O 1
ATOM 5012 N N . ALA B 1 8 ? 26.703 6.84 -11.266 1 97.56 8 ALA B N 1
ATOM 5013 C CA . ALA B 1 8 ? 25.422 7.562 -11.289 1 97.56 8 ALA B CA 1
ATOM 5014 C C . ALA B 1 8 ? 24.781 7.566 -9.914 1 97.56 8 ALA B C 1
ATOM 5016 O O . ALA B 1 8 ? 24.25 8.594 -9.469 1 97.56 8 ALA B O 1
ATOM 5017 N N . ALA B 1 9 ? 24.812 6.426 -9.258 1 98.25 9 ALA B N 1
ATOM 5018 C CA . ALA B 1 9 ? 24.203 6.289 -7.941 1 98.25 9 ALA B CA 1
ATOM 5019 C C . ALA B 1 9 ? 24.938 7.145 -6.906 1 98.25 9 ALA B C 1
ATOM 5021 O O . ALA B 1 9 ? 24.297 7.773 -6.055 1 98.25 9 ALA B O 1
ATOM 5022 N N . GLU B 1 10 ? 26.234 7.125 -6.945 1 97.56 10 GLU B N 1
ATOM 5023 C CA . GLU B 1 10 ? 27.016 7.949 -6.031 1 97.56 10 GLU B CA 1
ATOM 5024 C C . GLU B 1 10 ? 26.766 9.438 -6.266 1 97.56 10 GLU B C 1
ATOM 5026 O O . GLU B 1 10 ? 26.656 10.211 -5.312 1 97.56 10 GLU B O 1
ATOM 5031 N N . TYR B 1 11 ? 26.719 9.82 -7.547 1 97.88 11 TYR B N 1
ATOM 5032 C CA . TYR B 1 11 ? 26.438 11.211 -7.879 1 97.88 11 TYR B CA 1
ATOM 5033 C C . TYR B 1 11 ? 25.078 11.633 -7.328 1 97.88 11 TYR B C 1
ATOM 5035 O O . TYR B 1 11 ? 24.953 12.688 -6.691 1 97.88 11 TYR B O 1
ATOM 5043 N N . LEU B 1 12 ? 24.062 10.812 -7.551 1 98.62 12 LEU B N 1
ATOM 5044 C CA . LEU B 1 12 ? 22.719 11.07 -7.012 1 98.62 12 LEU B CA 1
ATOM 5045 C C . LEU B 1 12 ? 22.781 11.219 -5.496 1 98.62 12 LEU B C 1
ATOM 5047 O O . LEU B 1 12 ? 22.203 12.164 -4.941 1 98.62 12 LEU B O 1
ATOM 5051 N N . GLY B 1 13 ? 23.453 10.273 -4.84 1 98.5 13 GLY B N 1
ATOM 5052 C CA . GLY B 1 13 ? 23.547 10.312 -3.389 1 98.5 13 GLY B CA 1
ATOM 5053 C C . GLY B 1 13 ? 24.203 11.57 -2.863 1 98.5 13 GLY B C 1
ATOM 5054 O O . GLY B 1 13 ? 23.75 12.156 -1.882 1 98.5 13 GLY B O 1
ATOM 5055 N N . LEU B 1 14 ? 25.281 11.945 -3.49 1 97.81 14 LEU B N 1
ATOM 5056 C CA . LEU B 1 14 ? 26 13.148 -3.068 1 97.81 14 LEU B CA 1
ATOM 5057 C C . LEU B 1 14 ? 25.141 14.391 -3.27 1 97.81 14 LEU B C 1
ATOM 5059 O O . LEU B 1 14 ? 25.172 15.305 -2.447 1 97.81 14 LEU B O 1
ATOM 5063 N N . ARG B 1 15 ? 24.391 14.422 -4.375 1 97.75 15 ARG B N 1
ATOM 5064 C CA . ARG B 1 15 ? 23.469 15.523 -4.613 1 97.75 15 ARG B CA 1
ATOM 5065 C C . ARG B 1 15 ? 22.375 15.57 -3.541 1 97.75 15 ARG B C 1
ATOM 5067 O O . ARG B 1 15 ? 22.047 16.641 -3.035 1 97.75 15 ARG B O 1
ATOM 5074 N N . LEU B 1 16 ? 21.828 14.414 -3.201 1 98.31 16 LEU B N 1
ATOM 5075 C CA . LEU B 1 16 ? 20.812 14.336 -2.143 1 98.31 16 LEU B CA 1
ATOM 5076 C C . LEU B 1 16 ? 21.375 14.867 -0.827 1 98.31 16 LEU B C 1
ATOM 5078 O O . LEU B 1 16 ? 20.719 15.664 -0.148 1 98.31 16 LEU B O 1
ATOM 5082 N N . LYS B 1 17 ? 22.547 14.508 -0.536 1 96.38 17 LYS B N 1
ATOM 5083 C CA . LYS B 1 17 ? 23.203 14.961 0.688 1 96.38 17 LYS B CA 1
ATOM 5084 C C . LYS B 1 17 ? 23.406 16.469 0.668 1 96.38 17 LYS B C 1
ATOM 5086 O O . LYS B 1 17 ? 23.172 17.156 1.67 1 96.38 17 LYS B O 1
ATOM 5091 N N . GLU B 1 18 ? 23.859 16.891 -0.475 1 95.88 18 GLU B N 1
ATOM 5092 C CA . GLU B 1 18 ? 24.062 18.328 -0.642 1 95.88 18 GLU B CA 1
ATOM 5093 C C . GLU B 1 18 ? 22.766 19.094 -0.345 1 95.88 18 GLU B C 1
ATOM 5095 O O . GLU B 1 18 ? 22.812 20.188 0.233 1 95.88 18 GLU B O 1
ATOM 5100 N N . LEU B 1 19 ? 21.688 18.5 -0.663 1 96.25 19 LEU B N 1
ATOM 5101 C CA . LEU B 1 19 ? 20.391 19.172 -0.545 1 96.25 19 LEU B CA 1
ATOM 5102 C C . LEU B 1 19 ? 19.75 18.875 0.807 1 96.25 19 LEU B C 1
ATOM 5104 O O . LEU B 1 19 ? 18.578 19.188 1.019 1 96.25 19 LEU B O 1
ATOM 5108 N N . GLY B 1 20 ? 20.453 18.188 1.715 1 94.19 20 GLY B N 1
ATOM 5109 C CA . GLY B 1 20 ? 20.031 18.062 3.1 1 94.19 20 GLY B CA 1
ATOM 5110 C C . GLY B 1 20 ? 19.469 16.703 3.436 1 94.19 20 GLY B C 1
ATOM 5111 O O . GLY B 1 20 ? 19.094 16.438 4.578 1 94.19 20 GLY B O 1
ATOM 5112 N N . VAL B 1 21 ? 19.469 15.797 2.508 1 97.62 21 VAL B N 1
ATOM 5113 C CA . VAL B 1 21 ? 18.938 14.461 2.756 1 97.62 21 VAL B CA 1
ATOM 5114 C C . VAL B 1 21 ? 19.953 13.633 3.545 1 97.62 21 VAL B C 1
ATOM 5116 O O . VAL B 1 21 ? 21.109 13.516 3.141 1 97.62 21 VAL B O 1
ATOM 5119 N N . SER B 1 22 ? 19.547 13.141 4.629 1 96.81 22 SER B N 1
ATOM 5120 C CA . SER B 1 22 ? 20.406 12.305 5.469 1 96.81 22 SER B CA 1
ATOM 5121 C C . SER B 1 22 ? 20.031 10.836 5.344 1 96.81 22 SER B C 1
ATOM 5123 O O . SER B 1 22 ? 20.875 9.961 5.531 1 96.81 22 SER B O 1
ATOM 5125 N N . HIS B 1 23 ? 18.766 10.617 5.117 1 98.06 23 HIS B N 1
ATOM 5126 C CA . HIS B 1 23 ? 18.234 9.266 5.051 1 98.06 23 HIS B CA 1
ATOM 5127 C C . HIS B 1 23 ? 17.469 9.039 3.748 1 98.06 23 HIS B C 1
ATOM 5129 O O . HIS B 1 23 ? 16.719 9.906 3.305 1 98.06 23 HIS B O 1
ATOM 5135 N N . VAL B 1 24 ? 17.703 7.953 3.115 1 98.69 24 VAL B N 1
ATOM 5136 C CA . VAL B 1 24 ? 16.938 7.477 1.972 1 98.69 24 VAL B CA 1
ATOM 5137 C C . VAL B 1 24 ? 16.125 6.246 2.373 1 98.69 24 VAL B C 1
ATOM 5139 O O . VAL B 1 24 ? 16.656 5.312 2.971 1 98.69 24 VAL B O 1
ATOM 5142 N N . PHE B 1 25 ? 14.867 6.25 2.115 1 98.75 25 PHE B N 1
ATOM 5143 C CA . PHE B 1 25 ? 13.984 5.164 2.523 1 98.75 25 PHE B CA 1
ATOM 5144 C C . PHE B 1 25 ? 13.805 4.152 1.396 1 98.75 25 PHE B C 1
ATOM 5146 O O . PHE B 1 25 ? 13.406 4.516 0.287 1 98.75 25 PHE B O 1
ATOM 5153 N N . VAL B 1 26 ? 14.086 2.859 1.668 1 98.38 26 VAL B N 1
ATOM 5154 C CA . VAL B 1 26 ? 14.273 1.93 0.561 1 98.38 26 VAL B CA 1
ATOM 5155 C C . VAL B 1 26 ? 13.555 0.618 0.857 1 98.38 26 VAL B C 1
ATOM 5157 O O . VAL B 1 26 ? 13.305 0.289 2.02 1 98.38 26 VAL B O 1
ATOM 5160 N N . VAL B 1 27 ? 13.109 -0.057 -0.124 1 97.88 27 VAL B N 1
ATOM 5161 C CA . VAL B 1 27 ? 12.758 -1.474 -0.166 1 97.88 27 VAL B CA 1
ATOM 5162 C C . VAL B 1 27 ? 13.523 -2.162 -1.294 1 97.88 27 VAL B C 1
ATOM 5164 O O . VAL B 1 27 ? 13.422 -1.763 -2.455 1 97.88 27 VAL B O 1
ATOM 5167 N N . PRO B 1 28 ? 14.305 -3.174 -0.962 1 96.88 28 PRO B N 1
ATOM 5168 C CA . PRO B 1 28 ? 15.141 -3.797 -1.99 1 96.88 28 PRO B CA 1
ATOM 5169 C C . PRO B 1 28 ? 14.352 -4.73 -2.904 1 96.88 28 PRO B C 1
ATOM 5171 O O . PRO B 1 28 ? 13.391 -5.363 -2.467 1 96.88 28 PRO B O 1
ATOM 5174 N N . GLY B 1 29 ? 14.75 -4.785 -4.09 1 95.62 29 GLY B N 1
ATOM 5175 C CA . GLY B 1 29 ? 14.312 -5.707 -5.129 1 95.62 29 GLY B CA 1
ATOM 5176 C C . GLY B 1 29 ? 15.359 -5.926 -6.207 1 95.62 29 GLY B C 1
ATOM 5177 O O . GLY B 1 29 ? 16.344 -5.191 -6.277 1 95.62 29 GLY B O 1
ATOM 5178 N N . ASP B 1 30 ? 15.18 -6.863 -6.98 1 92.75 30 ASP B N 1
ATOM 5179 C CA . ASP B 1 30 ? 16.203 -7.312 -7.918 1 92.75 30 ASP B CA 1
ATOM 5180 C C . ASP B 1 30 ? 16.609 -6.195 -8.875 1 92.75 30 ASP B C 1
ATOM 5182 O O . ASP B 1 30 ? 17.766 -6.113 -9.297 1 92.75 30 ASP B O 1
ATOM 5186 N N . TYR B 1 31 ? 15.703 -5.238 -9.148 1 95.75 31 TYR B N 1
ATOM 5187 C CA . TYR B 1 31 ? 15.992 -4.227 -10.156 1 95.75 31 TYR B CA 1
ATOM 5188 C C . TYR B 1 31 ? 16.734 -3.043 -9.539 1 95.75 31 TYR B C 1
ATOM 5190 O O . TYR B 1 31 ? 17.297 -2.211 -10.266 1 95.75 31 TYR B O 1
ATOM 5198 N N . ASN B 1 32 ? 16.719 -2.908 -8.234 1 97.5 32 ASN B N 1
ATOM 5199 C CA . ASN B 1 32 ? 17.328 -1.701 -7.684 1 97.5 32 ASN B CA 1
ATOM 5200 C C . ASN B 1 32 ? 18.562 -2.025 -6.859 1 97.5 32 ASN B C 1
ATOM 5202 O O . ASN B 1 32 ? 19.094 -1.163 -6.148 1 97.5 32 ASN B O 1
ATOM 5206 N N . LEU B 1 33 ? 19.141 -3.234 -6.961 1 96.62 33 LEU B N 1
ATOM 5207 C CA . LEU B 1 33 ? 20.25 -3.674 -6.121 1 96.62 33 LEU B CA 1
ATOM 5208 C C . LEU B 1 33 ? 21.5 -2.846 -6.395 1 96.62 33 LEU B C 1
ATOM 5210 O O . LEU B 1 33 ? 22.094 -2.283 -5.473 1 96.62 33 LEU B O 1
ATOM 5214 N N . PRO B 1 34 ? 21.906 -2.639 -7.699 1 96.38 34 PRO B N 1
ATOM 5215 C CA . PRO B 1 34 ? 23.094 -1.805 -7.93 1 96.38 34 PRO B CA 1
ATOM 5216 C C . PRO B 1 34 ? 22.891 -0.361 -7.473 1 96.38 34 PRO B C 1
ATOM 5218 O O . PRO B 1 34 ? 23.844 0.277 -7 1 96.38 34 PRO B O 1
ATOM 5221 N N . LEU B 1 35 ? 21.688 0.116 -7.684 1 98 35 LEU B N 1
ATOM 5222 C CA . LEU B 1 35 ? 21.359 1.461 -7.223 1 98 35 LEU B CA 1
ATOM 5223 C C . LEU B 1 35 ? 21.562 1.578 -5.715 1 98 35 LEU B C 1
ATOM 5225 O O . LEU B 1 35 ? 22.188 2.529 -5.238 1 98 35 LEU B O 1
ATOM 5229 N N . LEU B 1 36 ? 21.078 0.63 -4.977 1 98 36 LEU B N 1
ATOM 5230 C CA . LEU B 1 36 ? 21.203 0.623 -3.521 1 98 36 LEU B CA 1
ATOM 5231 C C . LEU B 1 36 ? 22.656 0.492 -3.096 1 98 36 LEU B C 1
ATOM 5233 O O . LEU B 1 36 ? 23.094 1.151 -2.148 1 98 36 LEU B O 1
ATOM 5237 N N . ASP B 1 37 ? 23.438 -0.339 -3.779 1 97.12 37 ASP B N 1
ATOM 5238 C CA . ASP B 1 37 ? 24.859 -0.484 -3.477 1 97.12 37 ASP B CA 1
ATOM 5239 C C . ASP B 1 37 ? 25.594 0.837 -3.664 1 97.12 37 ASP B C 1
ATOM 5241 O O . ASP B 1 37 ? 26.453 1.2 -2.85 1 97.12 37 ASP B O 1
ATOM 5245 N N . GLY B 1 38 ? 25.25 1.493 -4.762 1 97.06 38 GLY B N 1
ATOM 5246 C CA . GLY B 1 38 ? 25.891 2.775 -5.02 1 97.06 38 GLY B CA 1
ATOM 5247 C C . GLY B 1 38 ? 25.547 3.832 -3.986 1 97.06 38 GLY B C 1
ATOM 5248 O O . GLY B 1 38 ? 26.406 4.59 -3.553 1 97.06 38 GLY B O 1
ATOM 5249 N N . LEU B 1 39 ? 24.266 3.92 -3.617 1 98 39 LEU B N 1
ATOM 5250 C CA . LEU B 1 39 ? 23.812 4.883 -2.615 1 98 39 LEU B CA 1
ATOM 5251 C C . LEU B 1 39 ? 24.453 4.59 -1.26 1 98 39 LEU B C 1
ATOM 5253 O O . LEU B 1 39 ? 24.781 5.512 -0.512 1 98 39 LEU B O 1
ATOM 5257 N N . ALA B 1 40 ? 24.656 3.35 -0.954 1 96.38 40 ALA B N 1
ATOM 5258 C CA . ALA B 1 40 ? 25.219 2.922 0.324 1 96.38 40 ALA B CA 1
ATOM 5259 C C . ALA B 1 40 ? 26.688 3.35 0.448 1 96.38 40 ALA B C 1
ATOM 5261 O O . ALA B 1 40 ? 27.219 3.416 1.554 1 96.38 40 ALA B O 1
ATOM 5262 N N . LEU B 1 41 ? 27.328 3.658 -0.678 1 94.81 41 LEU B N 1
ATOM 5263 C CA . LEU B 1 41 ? 28.734 4.035 -0.688 1 94.81 41 LEU B CA 1
ATOM 5264 C C . LEU B 1 41 ? 28.906 5.512 -0.352 1 94.81 41 LEU B C 1
ATOM 5266 O O . LEU B 1 41 ? 30.016 5.973 -0.109 1 94.81 41 LEU B O 1
ATOM 5270 N N . VAL B 1 42 ? 27.812 6.227 -0.292 1 96.12 42 VAL B N 1
ATOM 5271 C CA . VAL B 1 42 ? 27.891 7.664 -0.05 1 96.12 42 VAL B CA 1
ATOM 5272 C C . VAL B 1 42 ? 28.016 7.93 1.448 1 96.12 42 VAL B C 1
ATOM 5274 O O . VAL B 1 42 ? 27.078 7.676 2.209 1 96.12 42 VAL B O 1
ATOM 5277 N N . PRO B 1 43 ? 29.109 8.484 1.865 1 94.25 43 PRO B N 1
ATOM 5278 C CA . PRO B 1 43 ? 29.281 8.75 3.295 1 94.25 43 PRO B CA 1
ATOM 5279 C C . PRO B 1 43 ? 28.234 9.719 3.84 1 94.25 43 PRO B C 1
ATOM 5281 O O . PRO B 1 43 ? 27.938 10.742 3.209 1 94.25 43 PRO B O 1
ATOM 5284 N N . GLY B 1 44 ? 27.688 9.383 4.93 1 93.12 44 GLY B N 1
ATOM 5285 C CA . GLY B 1 44 ? 26.734 10.258 5.594 1 93.12 44 GLY B CA 1
ATOM 5286 C C . GLY B 1 44 ? 25.297 10.039 5.133 1 93.12 44 GLY B C 1
ATOM 5287 O O . GLY B 1 44 ? 24.375 10.633 5.684 1 93.12 44 GLY B O 1
ATOM 5288 N N . LEU B 1 45 ? 25.141 9.258 4.125 1 96.31 45 LEU B N 1
ATOM 5289 C CA . LEU B 1 45 ? 23.812 8.898 3.656 1 96.31 45 LEU B CA 1
ATOM 5290 C C . LEU B 1 45 ? 23.406 7.527 4.188 1 96.31 45 LEU B C 1
ATOM 5292 O O . LEU B 1 45 ? 24.094 6.531 3.959 1 96.31 45 LEU B O 1
ATOM 5296 N N . THR B 1 46 ? 22.328 7.441 4.914 1 97.19 46 THR B N 1
ATOM 5297 C CA . THR B 1 46 ? 21.859 6.188 5.5 1 97.19 46 THR B CA 1
ATOM 5298 C C . THR B 1 46 ? 20.672 5.633 4.727 1 97.19 46 THR B C 1
ATOM 5300 O O . THR B 1 46 ? 19.703 6.352 4.461 1 97.19 46 THR B O 1
ATOM 5303 N N . LEU B 1 47 ? 20.766 4.398 4.289 1 97.69 47 LEU B N 1
ATOM 5304 C CA . LEU B 1 47 ? 19.609 3.705 3.721 1 97.69 47 LEU B CA 1
ATOM 5305 C C . LEU B 1 47 ? 18.734 3.123 4.82 1 97.69 47 LEU B C 1
ATOM 5307 O O . LEU B 1 47 ? 19.203 2.361 5.664 1 97.69 47 LEU B O 1
ATOM 5311 N N . VAL B 1 48 ? 17.484 3.535 4.871 1 97.88 48 VAL B N 1
ATOM 5312 C CA . VAL B 1 48 ? 16.531 3.057 5.855 1 97.88 48 VAL B CA 1
ATOM 5313 C C . VAL B 1 48 ? 15.602 2.02 5.219 1 97.88 48 VAL B C 1
ATOM 5315 O O . VAL B 1 48 ? 14.703 2.367 4.453 1 97.88 48 VAL B O 1
ATOM 5318 N N . ASN B 1 49 ? 15.805 0.778 5.578 1 95.88 49 ASN B N 1
ATOM 5319 C CA . ASN B 1 49 ? 14.914 -0.288 5.133 1 95.88 49 ASN B CA 1
ATOM 5320 C C . ASN B 1 49 ? 13.555 -0.209 5.82 1 95.88 49 ASN B C 1
ATOM 5322 O O . ASN B 1 49 ? 13.453 -0.415 7.031 1 95.88 49 ASN B O 1
ATOM 5326 N N . THR B 1 50 ? 12.578 0.076 5.043 1 96.94 50 THR B N 1
ATOM 5327 C CA . THR B 1 50 ? 11.219 0.08 5.578 1 96.94 50 THR B CA 1
ATOM 5328 C C . THR B 1 50 ? 10.531 -1.256 5.312 1 96.94 50 THR B C 1
ATOM 5330 O O . THR B 1 50 ? 11.039 -2.08 4.547 1 96.94 50 THR B O 1
ATOM 5333 N N . ALA B 1 51 ? 9.438 -1.493 5.977 1 96.62 51 ALA B N 1
ATOM 5334 C CA . ALA B 1 51 ? 8.75 -2.777 5.887 1 96.62 51 ALA B CA 1
ATOM 5335 C C . ALA B 1 51 ? 8.094 -2.953 4.52 1 96.62 51 ALA B C 1
ATOM 5337 O O . ALA B 1 51 ? 7.969 -4.074 4.023 1 96.62 51 ALA B O 1
ATOM 5338 N N . ASN B 1 52 ? 7.633 -1.907 3.959 1 97.62 52 ASN B N 1
ATOM 5339 C CA . ASN B 1 52 ? 7.055 -1.931 2.619 1 97.62 52 ASN B CA 1
ATOM 5340 C C . ASN B 1 52 ? 7.16 -0.567 1.94 1 97.62 52 ASN B C 1
ATOM 5342 O O . ASN B 1 52 ? 7.629 0.398 2.545 1 97.62 52 ASN B O 1
ATOM 5346 N N . GLU B 1 53 ? 6.793 -0.446 0.728 1 98.62 53 GLU B N 1
ATOM 5347 C CA . GLU B 1 53 ? 7.055 0.724 -0.105 1 98.62 53 GLU B CA 1
ATOM 5348 C C . GLU B 1 53 ? 6.102 1.867 0.235 1 98.62 53 GLU B C 1
ATOM 5350 O O . GLU B 1 53 ? 6.473 3.039 0.141 1 98.62 53 GLU B O 1
ATOM 5355 N N . LEU B 1 54 ? 4.812 1.575 0.646 1 98.75 54 LEU B N 1
ATOM 5356 C CA . LEU B 1 54 ? 3.906 2.627 1.09 1 98.75 54 LEU B CA 1
ATOM 5357 C C . LEU B 1 54 ? 4.484 3.373 2.287 1 98.75 54 LEU B C 1
ATOM 5359 O O . LEU B 1 54 ? 4.516 4.605 2.299 1 98.75 54 LEU B O 1
ATOM 5363 N N . ASN B 1 55 ? 4.934 2.623 3.295 1 98.75 55 ASN B N 1
ATOM 5364 C CA . ASN B 1 55 ? 5.559 3.197 4.48 1 98.75 55 ASN B CA 1
ATOM 5365 C C . ASN B 1 55 ? 6.824 3.973 4.129 1 98.75 55 ASN B C 1
ATOM 5367 O O . ASN B 1 55 ? 7.113 5.008 4.734 1 98.75 55 ASN B O 1
ATOM 5371 N N . ALA B 1 56 ? 7.547 3.463 3.115 1 98.88 56 ALA B N 1
ATOM 5372 C CA . ALA B 1 56 ? 8.75 4.16 2.666 1 98.88 56 ALA B CA 1
ATOM 5373 C C . ALA B 1 56 ? 8.406 5.535 2.104 1 98.88 56 ALA B C 1
ATOM 5375 O O . ALA B 1 56 ? 9.094 6.52 2.393 1 98.88 56 ALA B O 1
ATOM 5376 N N . ALA B 1 57 ? 7.398 5.598 1.291 1 98.94 57 ALA B N 1
ATOM 5377 C CA . ALA B 1 57 ? 6.984 6.863 0.692 1 98.94 57 ALA B CA 1
ATOM 5378 C C . ALA B 1 57 ? 6.516 7.848 1.759 1 98.94 57 ALA B C 1
ATOM 5380 O O . ALA B 1 57 ? 6.84 9.039 1.702 1 98.94 57 ALA B O 1
ATOM 5381 N N . TYR B 1 58 ? 5.742 7.363 2.789 1 98.81 58 TYR B N 1
ATOM 5382 C CA . TYR B 1 58 ? 5.32 8.219 3.895 1 98.81 58 TYR B CA 1
ATOM 5383 C C . TYR B 1 58 ? 6.523 8.719 4.684 1 98.81 58 TYR B C 1
ATOM 5385 O O . TYR B 1 58 ? 6.555 9.875 5.113 1 98.81 58 TYR B O 1
ATOM 5393 N N . ALA B 1 59 ? 7.508 7.828 4.875 1 98.88 59 ALA B N 1
ATOM 5394 C CA . ALA B 1 59 ? 8.711 8.219 5.609 1 98.88 59 ALA B CA 1
ATOM 5395 C C . ALA B 1 59 ? 9.492 9.281 4.848 1 98.88 59 ALA B C 1
ATOM 5397 O O . ALA B 1 59 ? 10 10.234 5.449 1 98.88 59 ALA B O 1
ATOM 5398 N N . ALA B 1 60 ? 9.578 9.117 3.52 1 98.88 60 ALA B N 1
ATOM 5399 C CA . ALA B 1 60 ? 10.234 10.125 2.699 1 98.88 60 ALA B CA 1
ATOM 5400 C C . ALA B 1 60 ? 9.516 11.469 2.805 1 98.88 60 ALA B C 1
ATOM 5402 O O . ALA B 1 60 ? 10.156 12.523 2.854 1 98.88 60 ALA B O 1
ATOM 5403 N N . ASP B 1 61 ? 8.203 11.43 2.84 1 98.19 61 ASP B N 1
ATOM 5404 C CA . ASP B 1 61 ? 7.387 12.617 3.061 1 98.19 61 ASP B CA 1
ATOM 5405 C C . ASP B 1 61 ? 7.754 13.305 4.379 1 98.19 61 ASP B C 1
ATOM 5407 O O . ASP B 1 61 ? 8.031 14.5 4.406 1 98.19 61 ASP B O 1
ATOM 5411 N N . GLY B 1 62 ? 7.844 12.5 5.457 1 97.69 62 GLY B N 1
ATOM 5412 C CA . GLY B 1 62 ? 8.219 13.023 6.758 1 97.69 62 GLY B CA 1
ATOM 5413 C C . GLY B 1 62 ? 9.617 13.625 6.777 1 97.69 62 GLY B C 1
ATOM 5414 O O . GLY B 1 62 ? 9.82 14.703 7.34 1 97.69 62 GLY B O 1
ATOM 5415 N N . HIS B 1 63 ? 10.539 12.938 6.133 1 97.69 63 HIS B N 1
ATOM 5416 C CA . HIS B 1 63 ? 11.906 13.445 6.062 1 97.69 63 HIS B CA 1
ATOM 5417 C C . HIS B 1 63 ? 11.961 14.781 5.34 1 97.69 63 HIS B C 1
ATOM 5419 O O . HIS B 1 63 ? 12.68 15.695 5.758 1 97.69 63 HIS B O 1
ATOM 5425 N N . ALA B 1 64 ? 11.234 14.906 4.297 1 97.19 64 ALA B N 1
ATOM 5426 C CA . ALA B 1 64 ? 11.18 16.156 3.535 1 97.19 64 ALA B CA 1
ATOM 5427 C C . ALA B 1 64 ? 10.648 17.297 4.395 1 97.19 64 ALA B C 1
ATOM 5429 O O . ALA B 1 64 ? 11.109 18.438 4.27 1 97.19 64 ALA B O 1
ATOM 5430 N N . ARG B 1 65 ? 9.703 17.031 5.246 1 93.56 65 ARG B N 1
ATOM 5431 C CA . ARG B 1 65 ? 9.141 18.031 6.133 1 93.56 65 ARG B CA 1
ATOM 5432 C C . ARG B 1 65 ? 10.172 18.5 7.156 1 93.56 65 ARG B C 1
ATOM 5434 O O . ARG B 1 65 ? 10.164 19.672 7.566 1 93.56 65 ARG B O 1
ATOM 5441 N N . ALA B 1 66 ? 11.062 17.625 7.512 1 94 66 ALA B N 1
ATOM 5442 C CA . ALA B 1 66 ? 12.094 17.953 8.492 1 94 66 ALA B CA 1
ATOM 5443 C C . ALA B 1 66 ? 13.297 18.625 7.824 1 94 66 ALA B C 1
ATOM 5445 O O . ALA B 1 66 ? 13.906 19.531 8.391 1 94 66 ALA B O 1
ATOM 5446 N N . ARG B 1 67 ? 13.539 18.141 6.508 1 93.56 67 ARG B N 1
ATOM 5447 C CA . ARG B 1 67 ? 14.852 18.484 5.953 1 93.56 67 ARG B CA 1
ATOM 5448 C C . ARG B 1 67 ? 14.711 19.219 4.625 1 93.56 67 ARG B C 1
ATOM 5450 O O . ARG B 1 67 ? 15.695 19.703 4.074 1 93.56 67 ARG B O 1
ATOM 5457 N N . GLY B 1 68 ? 13.57 19.266 4.117 1 93.12 68 GLY B N 1
ATOM 5458 C CA . GLY B 1 68 ? 13.336 20.031 2.902 1 93.12 68 GLY B CA 1
ATOM 5459 C C . GLY B 1 68 ? 13.219 19.156 1.667 1 93.12 68 GLY B C 1
ATOM 5460 O O . GLY B 1 68 ? 12.68 19.594 0.644 1 93.12 68 GLY B O 1
ATOM 5461 N N . LEU B 1 69 ? 13.75 17.953 1.745 1 96.88 69 LEU B N 1
ATOM 5462 C CA . LEU B 1 69 ? 13.695 16.984 0.644 1 96.88 69 LEU B CA 1
ATOM 5463 C C . LEU B 1 69 ? 13.68 15.562 1.166 1 96.88 69 LEU B C 1
ATOM 5465 O O . LEU B 1 69 ? 14.344 15.25 2.156 1 96.88 69 LEU B O 1
ATOM 5469 N N . GLY B 1 70 ? 12.836 14.742 0.615 1 98.5 70 GLY B N 1
ATOM 5470 C CA . GLY B 1 70 ? 12.836 13.312 0.904 1 98.5 70 GLY B CA 1
ATOM 5471 C C . GLY B 1 70 ? 13.102 12.461 -0.319 1 98.5 70 GLY B C 1
ATOM 5472 O O . GLY B 1 70 ? 12.992 12.93 -1.452 1 98.5 70 GLY B O 1
ATOM 5473 N N . CYS B 1 71 ? 13.516 11.227 -0.102 1 98.94 71 CYS B N 1
ATOM 5474 C CA . CYS B 1 71 ? 13.812 10.305 -1.192 1 98.94 71 CYS B CA 1
ATOM 5475 C C . CYS B 1 71 ? 13.359 8.891 -0.853 1 98.94 71 CYS B C 1
ATOM 5477 O O . CYS B 1 71 ? 13.648 8.383 0.231 1 98.94 71 CYS B O 1
ATOM 5479 N N . VAL B 1 72 ? 12.609 8.312 -1.706 1 98.94 72 VAL B N 1
ATOM 5480 C CA . VAL B 1 72 ? 12.188 6.914 -1.604 1 98.94 72 VAL B CA 1
ATOM 5481 C C . VAL B 1 72 ? 12.727 6.129 -2.799 1 98.94 72 VAL B C 1
ATOM 5483 O O . VAL B 1 72 ? 12.734 6.629 -3.926 1 98.94 72 VAL B O 1
ATOM 5486 N N . VAL B 1 73 ? 13.281 4.918 -2.553 1 98.88 73 VAL B N 1
ATOM 5487 C CA . VAL B 1 73 ? 13.836 4.062 -3.596 1 98.88 73 VAL B CA 1
ATOM 5488 C C . VAL B 1 73 ? 13.117 2.715 -3.594 1 98.88 73 VAL B C 1
ATOM 5490 O O . VAL B 1 73 ? 13.102 2.016 -2.58 1 98.88 73 VAL B O 1
ATOM 5493 N N . THR B 1 74 ? 12.547 2.406 -4.699 1 98.69 74 THR B N 1
ATOM 5494 C CA . THR B 1 74 ? 11.797 1.162 -4.836 1 98.69 74 THR B CA 1
ATOM 5495 C C . THR B 1 74 ? 12.227 0.408 -6.094 1 98.69 74 THR B C 1
ATOM 5497 O O . THR B 1 74 ? 13.062 0.892 -6.855 1 98.69 74 THR B O 1
ATOM 5500 N N . THR B 1 75 ? 11.719 -0.853 -6.219 1 97.94 75 THR B N 1
ATOM 5501 C CA . THR B 1 75 ? 11.969 -1.659 -7.41 1 97.94 75 THR B CA 1
ATOM 5502 C C . THR B 1 75 ? 10.898 -1.412 -8.469 1 97.94 75 THR B C 1
ATOM 5504 O O . THR B 1 75 ? 9.93 -0.689 -8.219 1 97.94 75 THR B O 1
ATOM 5507 N N . PHE B 1 76 ? 11.062 -2.033 -9.641 1 96.94 76 PHE B N 1
ATOM 5508 C CA . PHE B 1 76 ? 10.297 -1.798 -10.867 1 96.94 76 PHE B CA 1
ATOM 5509 C C . PHE B 1 76 ? 8.836 -2.184 -10.672 1 96.94 76 PHE B C 1
ATOM 5511 O O . PHE B 1 76 ? 8.531 -3.303 -10.258 1 96.94 76 PHE B O 1
ATOM 5518 N N . LEU B 1 77 ? 7.875 -1.221 -10.961 1 96.38 77 LEU B N 1
ATOM 5519 C CA . LEU B 1 77 ? 6.43 -1.298 -11.133 1 96.38 77 LEU B CA 1
ATOM 5520 C C . LEU B 1 77 ? 5.742 -1.701 -9.836 1 96.38 77 LEU B C 1
ATOM 5522 O O . LEU B 1 77 ? 5.184 -0.855 -9.133 1 96.38 77 LEU B O 1
ATOM 5526 N N . VAL B 1 78 ? 5.965 -2.969 -9.32 1 97.19 78 VAL B N 1
ATOM 5527 C CA . VAL B 1 78 ? 5.234 -3.432 -8.148 1 97.19 78 VAL B CA 1
ATOM 5528 C C . VAL B 1 78 ? 5.648 -2.613 -6.926 1 97.19 78 VAL B C 1
ATOM 5530 O O . VAL B 1 78 ? 4.805 -2.254 -6.098 1 97.19 78 VAL B O 1
ATOM 5533 N N . GLY B 1 79 ? 6.984 -2.307 -6.805 1 98.19 79 GLY B N 1
ATOM 5534 C CA . GLY B 1 79 ? 7.434 -1.448 -5.723 1 98.19 79 GLY B CA 1
ATOM 5535 C C . GLY B 1 79 ? 6.938 -0.02 -5.848 1 98.19 79 GLY B C 1
ATOM 5536 O O . GLY B 1 79 ? 6.484 0.574 -4.867 1 98.19 79 GLY B O 1
ATOM 5537 N N . ALA B 1 80 ? 7.035 0.504 -7.074 1 98.56 80 ALA B N 1
ATOM 5538 C CA . ALA B 1 80 ? 6.59 1.872 -7.328 1 98.56 80 ALA B CA 1
ATOM 5539 C C . ALA B 1 80 ? 5.094 2.018 -7.062 1 98.56 80 ALA B C 1
ATOM 5541 O O . ALA B 1 80 ? 4.656 2.996 -6.449 1 98.56 80 ALA B O 1
ATOM 5542 N N . LEU B 1 81 ? 4.309 1.054 -7.523 1 98.62 81 LEU B N 1
ATOM 5543 C CA . LEU B 1 81 ? 2.859 1.146 -7.379 1 98.62 81 LEU B CA 1
ATOM 5544 C C . LEU B 1 81 ? 2.439 0.941 -5.93 1 98.62 81 LEU B C 1
ATOM 5546 O O . LEU B 1 81 ? 1.404 1.453 -5.5 1 98.62 81 LEU B O 1
ATOM 5550 N N . SER B 1 82 ? 3.24 0.233 -5.148 1 98.69 82 SER B N 1
ATOM 5551 C CA . SER B 1 82 ? 2.979 0.126 -3.719 1 98.69 82 SER B CA 1
ATOM 5552 C C . SER B 1 82 ? 3.258 1.445 -3.006 1 98.69 82 SER B C 1
ATOM 5554 O O . SER B 1 82 ? 2.666 1.731 -1.963 1 98.69 82 SER B O 1
ATOM 5556 N N . ALA B 1 83 ? 4.105 2.285 -3.572 1 98.81 83 ALA B N 1
ATOM 5557 C CA . ALA B 1 83 ? 4.5 3.549 -2.955 1 98.81 83 ALA B CA 1
ATOM 5558 C C . ALA B 1 83 ? 3.617 4.695 -3.436 1 98.81 83 ALA B C 1
ATOM 5560 O O . ALA B 1 83 ? 3.625 5.781 -2.85 1 98.81 83 ALA B O 1
ATOM 5561 N N . ILE B 1 84 ? 2.816 4.52 -4.422 1 98.88 84 ILE B N 1
ATOM 5562 C CA . ILE B 1 84 ? 2.262 5.598 -5.234 1 98.88 84 ILE B CA 1
ATOM 5563 C C . ILE B 1 84 ? 1.347 6.469 -4.379 1 98.88 84 ILE B C 1
ATOM 5565 O O . ILE B 1 84 ? 1.286 7.688 -4.562 1 98.88 84 ILE B O 1
ATOM 5569 N N . ASN B 1 85 ? 0.587 5.906 -3.453 1 98.69 85 ASN B N 1
ATOM 5570 C CA . ASN B 1 85 ? -0.279 6.727 -2.613 1 98.69 85 ASN B CA 1
ATOM 5571 C C . ASN B 1 85 ? 0.528 7.695 -1.751 1 98.69 85 ASN B C 1
ATOM 5573 O O . ASN B 1 85 ? 0.101 8.828 -1.512 1 98.69 85 ASN B O 1
ATOM 5577 N N . GLY B 1 86 ? 1.66 7.195 -1.154 1 98.75 86 GLY B N 1
ATOM 5578 C CA . GLY B 1 86 ? 2.525 8.102 -0.412 1 98.75 86 GLY B CA 1
ATOM 5579 C C . GLY B 1 86 ? 3.082 9.227 -1.262 1 98.75 86 GLY B C 1
ATOM 5580 O O . GLY B 1 86 ? 3.17 10.367 -0.806 1 98.75 86 GLY B O 1
ATOM 5581 N N . VAL B 1 87 ? 3.396 8.914 -2.516 1 98.81 87 VAL B N 1
ATOM 5582 C CA . VAL B 1 87 ? 3.889 9.922 -3.459 1 98.81 87 VAL B CA 1
ATOM 5583 C C . VAL B 1 87 ? 2.771 10.906 -3.791 1 98.81 87 VAL B C 1
ATOM 5585 O O . VAL B 1 87 ? 2.992 12.117 -3.809 1 98.81 87 VAL B O 1
ATOM 5588 N N . ALA B 1 88 ? 1.604 10.414 -4.027 1 98.19 88 ALA B N 1
ATOM 5589 C CA . ALA B 1 88 ? 0.441 11.25 -4.312 1 98.19 88 ALA B CA 1
ATOM 5590 C C . ALA B 1 88 ? 0.137 12.18 -3.145 1 98.19 88 ALA B C 1
ATOM 5592 O O . ALA B 1 88 ? -0.246 13.336 -3.348 1 98.19 88 ALA B O 1
ATOM 5593 N N . ALA B 1 89 ? 0.274 11.672 -1.932 1 96.88 89 ALA B N 1
ATOM 5594 C CA . ALA B 1 89 ? 0.048 12.492 -0.743 1 96.88 89 ALA B CA 1
ATOM 5595 C C . ALA B 1 89 ? 1.028 13.656 -0.688 1 96.88 89 ALA B C 1
ATOM 5597 O O . ALA B 1 89 ? 0.644 14.789 -0.367 1 96.88 89 ALA B O 1
ATOM 5598 N N . SER B 1 90 ? 2.275 13.336 -1.004 1 97.19 90 SER B N 1
ATOM 5599 C CA . SER B 1 90 ? 3.273 14.398 -1.054 1 97.19 90 SER B CA 1
ATOM 5600 C C . SER B 1 90 ? 2.926 15.438 -2.117 1 97.19 90 SER B C 1
ATOM 5602 O O . SER B 1 90 ? 3.15 16.641 -1.924 1 97.19 90 SER B O 1
ATOM 5604 N N . PHE B 1 91 ? 2.41 14.992 -3.238 1 96.06 91 PHE B N 1
ATOM 5605 C CA . PHE B 1 91 ? 1.965 15.891 -4.297 1 96.06 91 PHE B CA 1
ATOM 5606 C C . PHE B 1 91 ? 0.857 16.812 -3.801 1 96.06 91 PHE B C 1
ATOM 5608 O O . PHE B 1 91 ? 0.928 18.031 -3.977 1 96.06 91 PHE B O 1
ATOM 5615 N N . ALA B 1 92 ? -0.105 16.219 -3.148 1 93.06 92 ALA B N 1
ATOM 5616 C CA . ALA B 1 92 ? -1.249 16.969 -2.635 1 93.06 92 ALA B CA 1
ATOM 5617 C C . ALA B 1 92 ? -0.807 18.016 -1.609 1 93.06 92 ALA B C 1
ATOM 5619 O O . ALA B 1 92 ? -1.281 19.156 -1.627 1 93.06 92 ALA B O 1
ATOM 5620 N N . GLU B 1 93 ? 0.135 17.609 -0.74 1 92.44 93 GLU B N 1
ATOM 5621 C CA . GLU B 1 93 ? 0.574 18.453 0.368 1 92.44 93 GLU B CA 1
ATOM 5622 C C . GLU B 1 93 ? 1.698 19.391 -0.064 1 92.44 93 GLU B C 1
ATOM 5624 O O . GLU B 1 93 ? 2.197 20.188 0.739 1 92.44 93 GLU B O 1
ATOM 5629 N N . GLU B 1 94 ? 2.164 19.312 -1.284 1 91.5 94 GLU B N 1
ATOM 5630 C CA . GLU B 1 94 ? 3.27 20.094 -1.825 1 91.5 94 GLU B CA 1
ATOM 5631 C C . GLU B 1 94 ? 4.555 19.859 -1.041 1 91.5 94 GLU B C 1
ATOM 5633 O O . GLU B 1 94 ? 5.195 20.797 -0.575 1 91.5 94 GLU B O 1
ATOM 5638 N N . ILE B 1 95 ? 4.887 18.609 -0.868 1 95.44 95 ILE B N 1
ATOM 5639 C CA . ILE B 1 95 ? 6.098 18.156 -0.193 1 95.44 95 ILE B CA 1
ATOM 5640 C C . ILE B 1 95 ? 7.094 17.625 -1.222 1 95.44 95 ILE B C 1
ATOM 5642 O O . ILE B 1 95 ? 6.754 16.734 -2.02 1 95.44 95 ILE B O 1
ATOM 5646 N N . PRO B 1 96 ? 8.32 18.141 -1.288 1 96.81 96 PRO B N 1
ATOM 5647 C CA . PRO B 1 96 ? 9.305 17.688 -2.277 1 96.81 96 PRO B CA 1
ATOM 5648 C C . PRO B 1 96 ? 9.844 16.281 -1.978 1 96.81 96 PRO B C 1
ATOM 5650 O O . PRO B 1 96 ? 10.648 16.125 -1.057 1 96.81 96 PRO B O 1
ATOM 5653 N N . VAL B 1 97 ? 9.484 15.336 -2.771 1 98.69 97 VAL B N 1
ATOM 5654 C CA . VAL B 1 97 ? 9.961 13.961 -2.629 1 98.69 97 VAL B CA 1
ATOM 5655 C C . VAL B 1 97 ? 10.469 13.445 -3.975 1 98.69 97 VAL B C 1
ATOM 5657 O O . VAL B 1 97 ? 9.781 13.57 -4.992 1 98.69 97 VAL B O 1
ATOM 5660 N N . LEU B 1 98 ? 11.672 12.992 -4.004 1 98.94 98 LEU B N 1
ATOM 5661 C CA . LEU B 1 98 ? 12.188 12.289 -5.172 1 98.94 98 LEU B CA 1
ATOM 5662 C C . LEU B 1 98 ? 11.898 10.789 -5.074 1 98.94 98 LEU B C 1
ATOM 5664 O O . LEU B 1 98 ? 12.398 10.117 -4.172 1 98.94 98 LEU B O 1
ATOM 5668 N N . SER B 1 99 ? 11.055 10.312 -5.953 1 98.94 99 SER B N 1
ATOM 5669 C CA . SER B 1 99 ? 10.781 8.883 -6.066 1 98.94 99 SER B CA 1
ATOM 5670 C C . SER B 1 99 ? 11.703 8.227 -7.09 1 98.94 99 SER B C 1
ATOM 5672 O O . SER B 1 99 ? 11.531 8.414 -8.297 1 98.94 99 SER B O 1
ATOM 5674 N N . VAL B 1 100 ? 12.625 7.445 -6.578 1 98.94 100 VAL B N 1
ATOM 5675 C CA . VAL B 1 100 ? 13.586 6.77 -7.441 1 98.94 100 VAL B CA 1
ATOM 5676 C C . VAL B 1 100 ? 13.219 5.297 -7.586 1 98.94 100 VAL B C 1
ATOM 5678 O O . VAL B 1 100 ? 12.938 4.625 -6.59 1 98.94 100 VAL B O 1
ATOM 5681 N N . VAL B 1 101 ? 13.219 4.801 -8.812 1 98.81 101 VAL B N 1
ATOM 5682 C CA . VAL B 1 101 ? 12.836 3.414 -9.062 1 98.81 101 VAL B CA 1
ATOM 5683 C C . VAL B 1 101 ? 13.922 2.725 -9.891 1 98.81 101 VAL B C 1
ATOM 5685 O O . VAL B 1 101 ? 14.305 3.211 -10.953 1 98.81 101 VAL B O 1
ATOM 5688 N N . GLY B 1 102 ? 14.484 1.6 -9.328 1 98.25 102 GLY B N 1
ATOM 5689 C CA . GLY B 1 102 ? 15.289 0.738 -10.18 1 98.25 102 GLY B CA 1
ATOM 5690 C C . GLY B 1 102 ? 14.469 -0.006 -11.219 1 98.25 102 GLY B C 1
ATOM 5691 O O . GLY B 1 102 ? 13.445 -0.606 -10.898 1 98.25 102 GLY B O 1
ATOM 5692 N N . VAL B 1 103 ? 14.906 0.082 -12.5 1 96.62 103 VAL B N 1
ATOM 5693 C CA . VAL B 1 103 ? 14.141 -0.514 -13.594 1 96.62 103 VAL B CA 1
ATOM 5694 C C . VAL B 1 103 ? 15.039 -1.47 -14.383 1 96.62 103 VAL B C 1
ATOM 5696 O O . VAL B 1 103 ? 16.219 -1.609 -14.086 1 96.62 103 VAL B O 1
ATOM 5699 N N . PRO B 1 104 ? 14.547 -2.256 -15.312 1 92.69 104 PRO B N 1
ATOM 5700 C CA . PRO B 1 104 ? 15.32 -3.252 -16.062 1 92.69 104 PRO B CA 1
ATOM 5701 C C . PRO B 1 104 ? 16.5 -2.643 -16.812 1 92.69 104 PRO B C 1
ATOM 5703 O O . PRO B 1 104 ? 16.562 -1.424 -16.984 1 92.69 104 PRO B O 1
ATOM 5706 N N . ASN B 1 105 ? 17.391 -3.547 -17.188 1 91.88 105 ASN B N 1
ATOM 5707 C CA . ASN B 1 105 ? 18.547 -3.137 -18 1 91.88 105 ASN B CA 1
ATOM 5708 C C . ASN B 1 105 ? 18.109 -2.41 -19.266 1 91.88 105 ASN B C 1
ATOM 5710 O O . ASN B 1 105 ? 17.031 -2.693 -19.812 1 91.88 105 ASN B O 1
ATOM 5714 N N . THR B 1 106 ? 18.969 -1.52 -19.719 1 89.81 106 THR B N 1
ATOM 5715 C CA . THR B 1 106 ? 18.703 -0.755 -20.938 1 89.81 106 THR B CA 1
ATOM 5716 C C . THR B 1 106 ? 18.375 -1.687 -22.094 1 89.81 106 THR B C 1
ATOM 5718 O O . THR B 1 106 ? 17.5 -1.393 -22.906 1 89.81 106 THR B O 1
ATOM 5721 N N . SER B 1 107 ? 19.016 -2.832 -22.141 1 83.94 107 SER B N 1
ATOM 5722 C CA . SER B 1 107 ? 18.844 -3.777 -23.234 1 83.94 107 SER B CA 1
ATOM 5723 C C . SER B 1 107 ? 17.453 -4.422 -23.188 1 83.94 107 SER B C 1
ATOM 5725 O O . SER B 1 107 ? 16.938 -4.852 -24.219 1 83.94 107 SER B O 1
ATOM 5727 N N . GLN B 1 108 ? 16.906 -4.512 -22.047 1 84 108 GLN B N 1
ATOM 5728 C CA . GLN B 1 108 ? 15.625 -5.184 -21.891 1 84 108 GLN B CA 1
ATOM 5729 C C . GLN B 1 108 ? 14.477 -4.309 -22.375 1 84 108 GLN B C 1
ATOM 5731 O O . GLN B 1 108 ? 13.359 -4.793 -22.594 1 84 108 GLN B O 1
ATOM 5736 N N . TYR B 1 109 ? 14.648 -3.031 -22.531 1 81.12 109 TYR B N 1
ATOM 5737 C CA . TYR B 1 109 ? 13.656 -2.141 -23.125 1 81.12 109 TYR B CA 1
ATOM 5738 C C . TYR B 1 109 ? 13.594 -2.322 -24.641 1 81.12 109 TYR B C 1
ATOM 5740 O O . TYR B 1 109 ? 12.609 -1.94 -25.281 1 81.12 109 TYR B O 1
ATOM 5748 N N . ALA B 1 110 ? 14.609 -2.842 -25.203 1 70.81 110 ALA B N 1
ATOM 5749 C CA . ALA B 1 110 ? 14.688 -3.004 -26.641 1 70.81 110 ALA B CA 1
ATOM 5750 C C . ALA B 1 110 ? 14.023 -4.309 -27.094 1 70.81 110 ALA B C 1
ATOM 5752 O O . ALA B 1 110 ? 13.734 -4.492 -28.266 1 70.81 110 ALA B O 1
ATOM 5753 N N . THR B 1 111 ? 13.859 -5.164 -26.188 1 63.69 111 THR B N 1
ATOM 5754 C CA . THR B 1 111 ? 13.289 -6.457 -26.547 1 63.69 111 THR B CA 1
ATOM 5755 C C . THR B 1 111 ? 11.883 -6.598 -25.984 1 63.69 111 THR B C 1
ATOM 5757 O O . THR B 1 111 ? 11.508 -5.887 -25.031 1 63.69 111 THR B O 1
ATOM 5760 N N . SER B 1 112 ? 10.867 -7.207 -26.812 1 58.22 112 SER B N 1
ATOM 5761 C CA . SER B 1 112 ? 9.5 -7.43 -26.344 1 58.22 112 SER B CA 1
ATOM 5762 C C . SER B 1 112 ? 9.484 -8.328 -25.109 1 58.22 112 SER B C 1
ATOM 5764 O O . SER B 1 112 ? 9.992 -9.445 -25.141 1 58.22 112 SER B O 1
ATOM 5766 N N . GLY B 1 113 ? 9.781 -7.762 -23.812 1 58.34 113 GLY B N 1
ATOM 5767 C CA . GLY B 1 113 ? 10.211 -8.633 -22.734 1 58.34 113 GLY B CA 1
ATOM 5768 C C . GLY B 1 113 ? 9.062 -9.086 -21.844 1 58.34 113 GLY B C 1
ATOM 5769 O O . GLY B 1 113 ? 8.031 -8.422 -21.766 1 58.34 113 GLY B O 1
ATOM 5770 N N . ALA B 1 114 ? 8.867 -10.352 -21.734 1 71.5 114 ALA B N 1
ATOM 5771 C CA . ALA B 1 114 ? 8.102 -11.156 -20.781 1 71.5 114 ALA B CA 1
ATOM 5772 C C . ALA B 1 114 ? 8.734 -11.109 -19.391 1 71.5 114 ALA B C 1
ATOM 5774 O O . ALA B 1 114 ? 8.992 -12.148 -18.781 1 71.5 114 ALA B O 1
ATOM 5775 N N . LEU B 1 115 ? 8.969 -9.82 -18.875 1 83.94 115 LEU B N 1
ATOM 5776 C CA . LEU B 1 115 ? 9.641 -9.664 -17.594 1 83.94 115 LEU B CA 1
ATOM 5777 C C . LEU B 1 115 ? 8.633 -9.727 -16.453 1 83.94 115 LEU B C 1
ATOM 5779 O O . LEU B 1 115 ? 7.484 -9.312 -16.609 1 83.94 115 LEU B O 1
ATOM 5783 N N . HIS B 1 116 ? 9.117 -10.273 -15.391 1 86.94 116 HIS B N 1
ATOM 5784 C CA . HIS B 1 116 ? 8.305 -10.148 -14.195 1 86.94 116 HIS B CA 1
ATOM 5785 C C . HIS B 1 116 ? 8.18 -8.688 -13.758 1 86.94 116 HIS B C 1
ATOM 5787 O O . HIS B 1 116 ? 8.93 -7.832 -14.234 1 86.94 116 HIS B O 1
ATOM 5793 N N . HIS B 1 117 ? 7.195 -8.312 -12.953 1 90.12 117 HIS B N 1
ATOM 5794 C CA . HIS B 1 117 ? 6.875 -6.961 -12.516 1 90.12 117 HIS B CA 1
ATOM 5795 C C . HIS B 1 117 ? 6.324 -6.125 -13.664 1 90.12 117 HIS B C 1
ATOM 5797 O O . HIS B 1 117 ? 6.602 -4.926 -13.758 1 90.12 117 HIS B O 1
ATOM 5803 N N . THR B 1 118 ? 5.734 -6.758 -14.656 1 89.12 118 THR B N 1
ATOM 5804 C CA . THR B 1 118 ? 5.004 -6.066 -15.711 1 89.12 118 THR B CA 1
ATOM 5805 C C . THR B 1 118 ? 3.537 -6.492 -15.727 1 89.12 118 THR B C 1
ATOM 5807 O O . THR B 1 118 ? 3.121 -7.324 -14.922 1 89.12 118 THR B O 1
ATOM 5810 N N . LEU B 1 119 ? 2.779 -5.906 -16.594 1 89.75 119 LEU B N 1
ATOM 5811 C CA . LEU B 1 119 ? 1.354 -6.207 -16.688 1 89.75 119 LEU B CA 1
ATOM 5812 C C . LEU B 1 119 ? 1.095 -7.262 -17.75 1 89.75 119 LEU B C 1
ATOM 5814 O O . LEU B 1 119 ? -0.058 -7.527 -18.109 1 89.75 119 LEU B O 1
ATOM 5818 N N . GLY B 1 120 ? 2.117 -7.883 -18.234 1 79.38 120 GLY B N 1
ATOM 5819 C CA . GLY B 1 120 ? 1.987 -8.938 -19.219 1 79.38 120 GLY B CA 1
ATOM 5820 C C . GLY B 1 120 ? 1.894 -8.414 -20.641 1 79.38 120 GLY B C 1
ATOM 5821 O O . GLY B 1 120 ? 1.733 -9.188 -21.594 1 79.38 120 GLY B O 1
ATOM 5822 N N . ASN B 1 121 ? 1.936 -7.062 -20.75 1 76.38 121 ASN B N 1
ATOM 5823 C CA . ASN B 1 121 ? 1.933 -6.492 -22.078 1 76.38 121 ASN B CA 1
ATOM 5824 C C . ASN B 1 121 ? 3.35 -6.332 -22.625 1 76.38 121 ASN B C 1
ATOM 5826 O O . ASN B 1 121 ? 4.098 -5.461 -22.188 1 76.38 121 ASN B O 1
ATOM 5830 N N . LEU B 1 122 ? 3.668 -7.082 -23.516 1 66.81 122 LEU B N 1
ATOM 5831 C CA . LEU B 1 122 ? 5.023 -7.23 -24.031 1 66.81 122 LEU B CA 1
ATOM 5832 C C . LEU B 1 122 ? 5.465 -5.973 -24.781 1 66.81 122 LEU B C 1
ATOM 5834 O O . LEU B 1 122 ? 6.66 -5.68 -24.859 1 66.81 122 LEU B O 1
ATOM 5838 N N . GLU B 1 123 ? 4.543 -5.23 -25.094 1 70.12 123 GLU B N 1
ATOM 5839 C CA . GLU B 1 123 ? 4.875 -4.145 -26.016 1 70.12 123 GLU B CA 1
ATOM 5840 C C . GLU B 1 123 ? 5 -2.816 -25.281 1 70.12 123 GLU B C 1
ATOM 5842 O O . GLU B 1 123 ? 5.414 -1.812 -25.859 1 70.12 123 GLU B O 1
ATOM 5847 N N . ASP B 1 124 ? 4.75 -2.822 -23.969 1 79.31 124 ASP B N 1
ATOM 5848 C CA . ASP B 1 124 ? 4.699 -1.544 -23.266 1 79.31 124 ASP B CA 1
ATOM 5849 C C . ASP B 1 124 ? 5.352 -1.648 -21.891 1 79.31 124 ASP B C 1
ATOM 5851 O O . ASP B 1 124 ? 4.836 -2.332 -21.016 1 79.31 124 ASP B O 1
ATOM 5855 N N . MET B 1 125 ? 6.477 -0.969 -21.766 1 83.44 125 MET B N 1
ATOM 5856 C CA . MET B 1 125 ? 7.172 -0.94 -20.484 1 83.44 125 MET B CA 1
ATOM 5857 C C . MET B 1 125 ? 6.902 0.37 -19.75 1 83.44 125 MET B C 1
ATOM 5859 O O . MET B 1 125 ? 7.555 0.67 -18.75 1 83.44 125 MET B O 1
ATOM 5863 N N . GLY B 1 126 ? 5.961 1.101 -20.234 1 88.25 126 GLY B N 1
ATOM 5864 C CA . GLY B 1 126 ? 5.734 2.436 -19.703 1 88.25 126 GLY B CA 1
ATOM 5865 C C . GLY B 1 126 ? 4.594 2.498 -18.703 1 88.25 126 GLY B C 1
ATOM 5866 O O . GLY B 1 126 ? 4.117 3.582 -18.359 1 88.25 126 GLY B O 1
ATOM 5867 N N . GLN B 1 127 ? 4.141 1.392 -18.234 1 91.19 127 GLN B N 1
ATOM 5868 C CA . GLN B 1 127 ? 2.945 1.359 -17.406 1 91.19 127 GLN B CA 1
ATOM 5869 C C . GLN B 1 127 ? 3.178 2.09 -16.078 1 91.19 127 GLN B C 1
ATOM 5871 O O . GLN B 1 127 ? 2.299 2.809 -15.602 1 91.19 127 GLN B O 1
ATOM 5876 N N . GLU B 1 128 ? 4.332 1.91 -15.516 1 95.12 128 GLU B N 1
ATOM 5877 C CA . GLU B 1 128 ? 4.699 2.582 -14.273 1 95.12 128 GLU B CA 1
ATOM 5878 C C . GLU B 1 128 ? 4.625 4.098 -14.422 1 95.12 128 GLU B C 1
ATOM 5880 O O . GLU B 1 128 ? 4.004 4.777 -13.609 1 95.12 128 GLU B O 1
ATOM 5885 N N . VAL B 1 129 ? 5.199 4.617 -15.477 1 97.12 129 VAL B N 1
ATOM 5886 C CA . VAL B 1 129 ? 5.223 6.051 -15.742 1 97.12 129 VAL B CA 1
ATOM 5887 C C . VAL B 1 129 ? 3.799 6.562 -15.961 1 97.12 129 VAL B C 1
ATOM 5889 O O . VAL B 1 129 ? 3.439 7.645 -15.492 1 97.12 129 VAL B O 1
ATOM 5892 N N . ALA B 1 130 ? 3.041 5.781 -16.656 1 96.88 130 ALA B N 1
ATOM 5893 C CA . ALA B 1 130 ? 1.658 6.168 -16.938 1 96.88 130 ALA B CA 1
ATOM 5894 C C . ALA B 1 130 ? 0.866 6.328 -15.641 1 96.88 130 ALA B C 1
ATOM 5896 O O . ALA B 1 130 ? 0.073 7.258 -15.5 1 96.88 130 ALA B O 1
ATOM 5897 N N . CYS B 1 131 ? 1.061 5.465 -14.703 1 98.06 131 CYS B N 1
ATOM 5898 C CA . CYS B 1 131 ? 0.369 5.535 -13.422 1 98.06 131 CYS B CA 1
ATOM 5899 C C . CYS B 1 131 ? 0.862 6.723 -12.602 1 98.06 131 CYS B C 1
ATOM 5901 O O . CYS B 1 131 ? 0.094 7.32 -11.852 1 98.06 131 CYS B O 1
ATOM 5903 N N . TYR B 1 132 ? 2.178 7.117 -12.742 1 98.5 132 TYR B N 1
ATOM 5904 C CA . TYR B 1 132 ? 2.797 8.125 -11.891 1 98.5 132 TYR B CA 1
ATOM 5905 C C . TYR B 1 132 ? 2.572 9.523 -12.445 1 98.5 132 TYR B C 1
ATOM 5907 O O . TYR B 1 132 ? 2.742 10.516 -11.734 1 98.5 132 TYR B O 1
ATOM 5915 N N . ARG B 1 133 ? 2.207 9.633 -13.656 1 97.69 133 ARG B N 1
ATOM 5916 C CA . ARG B 1 133 ? 2.127 10.922 -14.344 1 97.69 133 ARG B CA 1
ATOM 5917 C C . ARG B 1 133 ? 1.207 11.875 -13.594 1 97.69 133 ARG B C 1
ATOM 5919 O O . ARG B 1 133 ? 1.563 13.031 -13.359 1 97.69 133 ARG B O 1
ATOM 5926 N N . PRO B 1 134 ? 0.074 11.461 -13.133 1 96.38 134 PRO B N 1
ATOM 5927 C CA . PRO B 1 134 ? -0.813 12.414 -12.461 1 96.38 134 PRO B CA 1
ATOM 5928 C C . PRO B 1 134 ? -0.289 12.852 -11.094 1 96.38 134 PRO B C 1
ATOM 5930 O O . PRO B 1 134 ? -0.725 13.875 -10.555 1 96.38 134 PRO B O 1
ATOM 5933 N N . VAL B 1 135 ? 0.645 12.094 -10.5 1 98 135 VAL B N 1
ATOM 5934 C CA . VAL B 1 135 ? 1.001 12.336 -9.109 1 98 135 VAL B CA 1
ATOM 5935 C C . VAL B 1 135 ? 2.445 12.828 -9.023 1 98 135 VAL B C 1
ATOM 5937 O O . VAL B 1 135 ? 3.035 12.852 -7.941 1 98 135 VAL B O 1
ATOM 5940 N N . THR B 1 136 ? 3.084 13.117 -10.117 1 98.31 136 THR B N 1
ATOM 5941 C CA . THR B 1 136 ? 4.414 13.703 -10.203 1 98.31 136 THR B CA 1
ATOM 5942 C C . THR B 1 136 ? 4.434 14.859 -11.203 1 98.31 136 THR B C 1
ATOM 5944 O O . THR B 1 136 ? 3.613 14.906 -12.125 1 98.31 136 THR B O 1
ATOM 5947 N N . VAL B 1 137 ? 5.41 15.797 -11.031 1 97.56 137 VAL B N 1
ATOM 5948 C CA . VAL B 1 137 ? 5.434 16.984 -11.891 1 97.56 137 VAL B CA 1
ATOM 5949 C C . VAL B 1 137 ? 6.41 16.75 -13.039 1 97.56 137 VAL B C 1
ATOM 5951 O O . VAL B 1 137 ? 6.414 17.516 -14.016 1 97.56 137 VAL B O 1
ATOM 5954 N N . TYR B 1 138 ? 7.254 15.766 -12.867 1 98.31 138 TYR B N 1
ATOM 5955 C CA . TYR B 1 138 ? 8.266 15.422 -13.859 1 98.31 138 TYR B CA 1
ATOM 5956 C C . TYR B 1 138 ? 8.656 13.953 -13.766 1 98.31 138 TYR B C 1
ATOM 5958 O O . TYR B 1 138 ? 8.703 13.383 -12.672 1 98.31 138 TYR B O 1
ATOM 5966 N N . GLN B 1 139 ? 8.797 13.258 -14.852 1 98.56 139 GLN B N 1
ATOM 5967 C CA . GLN B 1 139 ? 9.258 11.875 -14.945 1 98.56 139 GLN B CA 1
ATOM 5968 C C . GLN B 1 139 ? 10.43 11.758 -15.914 1 98.56 139 GLN B C 1
ATOM 5970 O O . GLN B 1 139 ? 10.414 12.352 -17 1 98.56 139 GLN B O 1
ATOM 5975 N N . THR B 1 140 ? 11.422 11.031 -15.5 1 97.94 140 THR B N 1
ATOM 5976 C CA . THR B 1 140 ? 12.555 10.797 -16.391 1 97.94 140 THR B CA 1
ATOM 5977 C C . THR B 1 140 ? 13.203 9.453 -16.094 1 97.94 140 THR B C 1
ATOM 5979 O O . THR B 1 140 ? 12.859 8.797 -15.109 1 97.94 140 THR B O 1
ATOM 5982 N N . ILE B 1 141 ? 14.102 8.977 -16.984 1 97.19 141 ILE B N 1
ATOM 5983 C CA . ILE B 1 141 ? 14.766 7.684 -16.859 1 97.19 141 ILE B CA 1
ATOM 5984 C C . ILE B 1 141 ? 16.25 7.84 -17.188 1 97.19 141 ILE B C 1
ATOM 5986 O O . ILE B 1 141 ? 16.609 8.539 -18.141 1 97.19 141 ILE B O 1
ATOM 5990 N N . LEU B 1 142 ? 17.109 7.324 -16.312 1 97.5 142 LEU B N 1
ATOM 5991 C CA . LEU B 1 142 ? 18.531 7.227 -16.609 1 97.5 142 LEU B CA 1
ATOM 5992 C C . LEU B 1 142 ? 18.844 5.969 -17.422 1 97.5 142 LEU B C 1
ATOM 5994 O O . LEU B 1 142 ? 19.031 4.895 -16.844 1 97.5 142 LEU B O 1
ATOM 5998 N N . ARG B 1 143 ? 19.016 6.109 -18.734 1 93.5 143 ARG B N 1
ATOM 5999 C CA . ARG B 1 143 ? 19.297 4.98 -19.609 1 93.5 143 ARG B CA 1
ATOM 6000 C C . ARG B 1 143 ? 20.641 5.145 -20.297 1 93.5 143 ARG B C 1
ATOM 6002 O O . ARG B 1 143 ? 21.141 4.219 -20.953 1 93.5 143 ARG B O 1
ATOM 6009 N N . SER B 1 144 ? 21.188 6.375 -20.156 1 92.81 144 SER B N 1
ATOM 6010 C CA . SER B 1 144 ? 22.484 6.699 -20.719 1 92.81 144 SER B CA 1
ATOM 6011 C C . SER B 1 144 ? 23.312 7.539 -19.75 1 92.81 144 SER B C 1
ATOM 6013 O O . SER B 1 144 ? 22.766 8.359 -19 1 92.81 144 SER B O 1
ATOM 6015 N N . LEU B 1 145 ? 24.578 7.336 -19.781 1 93.62 145 LEU B N 1
ATOM 6016 C CA . LEU B 1 145 ? 25.469 8.07 -18.891 1 93.62 145 LEU B CA 1
ATOM 6017 C C . LEU B 1 145 ? 25.688 9.492 -19.391 1 93.62 145 LEU B C 1
ATOM 6019 O O . LEU B 1 145 ? 25.953 10.406 -18.609 1 93.62 145 LEU B O 1
ATOM 6023 N N . SER B 1 146 ? 25.547 9.641 -20.656 1 91.56 146 SER B N 1
ATOM 6024 C CA . SER B 1 146 ? 25.875 10.922 -21.281 1 91.56 146 SER B CA 1
ATOM 6025 C C . SER B 1 146 ? 24.984 12.039 -20.766 1 91.56 146 SER B C 1
ATOM 6027 O O . SER B 1 146 ? 25.422 13.18 -20.609 1 91.56 146 SER B O 1
ATOM 6029 N N . ASP B 1 147 ? 23.75 11.695 -20.453 1 94.38 147 ASP B N 1
ATOM 6030 C CA . ASP B 1 147 ? 22.828 12.742 -20.016 1 94.38 147 ASP B CA 1
ATOM 6031 C C . ASP B 1 147 ? 22.406 12.523 -18.562 1 94.38 147 ASP B C 1
ATOM 6033 O O . ASP B 1 147 ? 21.531 13.227 -18.047 1 94.38 147 ASP B O 1
ATOM 6037 N N . ALA B 1 148 ? 22.984 11.609 -17.891 1 96.88 148 ALA B N 1
ATOM 6038 C CA . ALA B 1 148 ? 22.547 11.211 -16.562 1 96.88 148 ALA B CA 1
ATOM 6039 C C . ALA B 1 148 ? 22.75 12.336 -15.555 1 96.88 148 ALA B C 1
ATOM 6041 O O . ALA B 1 148 ? 21.875 12.594 -14.719 1 96.88 148 ALA B O 1
ATOM 6042 N N . ARG B 1 149 ? 23.922 12.984 -15.641 1 96.44 149 ARG B N 1
ATOM 6043 C CA . ARG B 1 149 ? 24.172 14.102 -14.734 1 96.44 149 ARG B CA 1
ATOM 6044 C C . ARG B 1 149 ? 23.094 15.18 -14.859 1 96.44 149 ARG B C 1
ATOM 6046 O O . ARG B 1 149 ? 22.547 15.625 -13.859 1 96.44 149 ARG B O 1
ATOM 6053 N N . TYR B 1 150 ? 22.875 15.555 -16.078 1 96.75 150 TYR B N 1
ATOM 6054 C CA . TYR B 1 150 ? 21.875 16.594 -16.359 1 96.75 150 TYR B CA 1
ATOM 6055 C C . TYR B 1 150 ? 20.5 16.172 -15.859 1 96.75 150 TYR B C 1
ATOM 6057 O O . TYR B 1 150 ? 19.797 16.969 -15.242 1 96.75 150 TYR B O 1
ATOM 6065 N N . LEU B 1 151 ? 20.109 14.945 -16.078 1 98.06 151 LEU B N 1
ATOM 6066 C CA . LEU B 1 151 ? 18.781 14.469 -15.727 1 98.06 151 LEU B CA 1
ATOM 6067 C C . LEU B 1 151 ? 18.609 14.375 -14.211 1 98.06 151 LEU B C 1
ATOM 6069 O O . LEU B 1 151 ? 17.531 14.672 -13.68 1 98.06 151 LEU B O 1
ATOM 6073 N N . VAL B 1 152 ? 19.625 13.961 -13.516 1 98.5 152 VAL B N 1
ATOM 6074 C CA . VAL B 1 152 ? 19.578 13.922 -12.055 1 98.5 152 VAL B CA 1
ATOM 6075 C C . VAL B 1 152 ? 19.391 15.336 -11.508 1 98.5 152 VAL B C 1
ATOM 6077 O O . VAL B 1 152 ? 18.516 15.578 -10.68 1 98.5 152 VAL B O 1
ATOM 6080 N N . ASP B 1 153 ? 20.25 16.266 -11.977 1 98 153 ASP B N 1
ATOM 6081 C CA . ASP B 1 153 ? 20.141 17.641 -11.523 1 98 153 ASP B CA 1
ATOM 6082 C C . ASP B 1 153 ? 18.766 18.234 -11.828 1 98 153 ASP B C 1
ATOM 6084 O O . ASP B 1 153 ? 18.172 18.891 -10.977 1 98 153 ASP B O 1
ATOM 6088 N N . LYS B 1 154 ? 18.297 17.969 -13.031 1 97.88 154 LYS B N 1
ATOM 6089 C CA . LYS B 1 154 ? 16.984 18.484 -13.438 1 97.88 154 LYS B CA 1
ATOM 6090 C C . LYS B 1 154 ? 15.875 17.906 -12.562 1 97.88 154 LYS B C 1
ATOM 6092 O O . LYS B 1 154 ? 14.961 18.625 -12.164 1 97.88 154 LYS B O 1
ATOM 6097 N N . ALA B 1 155 ? 15.922 16.609 -12.273 1 98.56 155 ALA B N 1
ATOM 6098 C CA . ALA B 1 155 ? 14.93 15.969 -11.422 1 98.56 155 ALA B CA 1
ATOM 6099 C C . ALA B 1 155 ? 14.898 16.609 -10.039 1 98.56 155 ALA B C 1
ATOM 6101 O O . ALA B 1 155 ? 13.82 16.938 -9.523 1 98.56 155 ALA B O 1
ATOM 6102 N N . LEU B 1 156 ? 16.062 16.812 -9.484 1 98.5 156 LEU B N 1
ATOM 6103 C CA . LEU B 1 156 ? 16.156 17.406 -8.156 1 98.5 156 LEU B CA 1
ATOM 6104 C C . LEU B 1 156 ? 15.664 18.844 -8.164 1 98.5 156 LEU B C 1
ATOM 6106 O O . LEU B 1 156 ? 14.922 19.266 -7.273 1 98.5 156 LEU B O 1
ATOM 6110 N N . LEU B 1 157 ? 16.031 19.609 -9.164 1 97.19 157 LEU B N 1
ATOM 6111 C CA . LEU B 1 157 ? 15.625 21 -9.258 1 97.19 157 LEU B CA 1
ATOM 6112 C C . LEU B 1 157 ? 14.117 21.125 -9.453 1 97.19 157 LEU B C 1
ATOM 6114 O O . LEU B 1 157 ? 13.484 22.016 -8.898 1 97.19 157 LEU B O 1
ATOM 6118 N N . LYS B 1 158 ? 13.523 20.219 -10.219 1 97.38 158 LYS B N 1
ATOM 6119 C CA . LYS B 1 158 ? 12.078 20.203 -10.414 1 97.38 158 LYS B CA 1
ATOM 6120 C C . LYS B 1 158 ? 11.359 19.875 -9.109 1 97.38 158 LYS B C 1
ATOM 6122 O O . LYS B 1 158 ? 10.336 20.484 -8.789 1 97.38 158 LYS B O 1
ATOM 6127 N N . THR B 1 159 ? 11.883 18.922 -8.391 1 97.38 159 THR B N 1
ATOM 6128 C CA . THR B 1 159 ? 11.297 18.562 -7.105 1 97.38 159 THR B CA 1
ATOM 6129 C C . THR B 1 159 ? 11.281 19.75 -6.16 1 97.38 159 THR B C 1
ATOM 6131 O O . THR B 1 159 ? 10.266 20.016 -5.512 1 97.38 159 THR B O 1
ATOM 6134 N N . LEU B 1 160 ? 12.328 20.516 -6.133 1 95.38 160 LEU B N 1
ATOM 6135 C CA . LEU B 1 160 ? 12.484 21.641 -5.215 1 95.38 160 LEU B CA 1
ATOM 6136 C C . LEU B 1 160 ? 11.664 22.844 -5.688 1 95.38 160 LEU B C 1
ATOM 6138 O O . LEU B 1 160 ? 11 23.5 -4.887 1 95.38 160 LEU B O 1
ATOM 6142 N N . SER B 1 161 ? 11.672 23.094 -7.004 1 92.69 161 SER B N 1
ATOM 6143 C CA . SER B 1 161 ? 11 24.266 -7.531 1 92.69 161 SER B CA 1
ATOM 6144 C C . SER B 1 161 ? 9.484 24.156 -7.398 1 92.69 161 SER B C 1
ATOM 6146 O O . SER B 1 161 ? 8.805 25.125 -7.082 1 92.69 161 SER B O 1
ATOM 6148 N N . HIS B 1 162 ? 9.047 22.969 -7.605 1 92.88 162 HIS B N 1
ATOM 6149 C CA . HIS B 1 162 ? 7.602 22.766 -7.547 1 92.88 162 HIS B CA 1
ATOM 6150 C C . HIS B 1 162 ? 7.16 22.344 -6.148 1 92.88 162 HIS B C 1
ATOM 6152 O O . HIS B 1 162 ? 5.969 22.375 -5.832 1 92.88 162 HIS B O 1
ATOM 6158 N N . ARG B 1 163 ? 8.172 21.906 -5.355 1 93 163 ARG B N 1
ATOM 6159 C CA . ARG B 1 163 ? 7.875 21.312 -4.055 1 93 163 ARG B CA 1
ATOM 6160 C C . ARG B 1 163 ? 6.887 20.172 -4.191 1 93 163 ARG B C 1
ATOM 6162 O O . ARG B 1 163 ? 5.879 20.125 -3.477 1 93 163 ARG B O 1
ATOM 6169 N N . LYS B 1 164 ? 7.066 19.375 -5.176 1 96.12 164 LYS B N 1
ATOM 6170 C CA . LYS B 1 164 ? 6.238 18.219 -5.516 1 96.12 164 LYS B CA 1
ATOM 6171 C C . LYS B 1 164 ? 7.098 17.016 -5.93 1 96.12 164 LYS B C 1
ATOM 6173 O O . LYS B 1 164 ? 8.289 17.172 -6.219 1 96.12 164 LYS B O 1
ATOM 6178 N N . PRO B 1 165 ? 6.531 15.828 -5.949 1 98.44 165 PRO B N 1
ATOM 6179 C CA . PRO B 1 165 ? 7.34 14.648 -6.27 1 98.44 165 PRO B CA 1
ATOM 6180 C C . PRO B 1 165 ? 7.719 14.586 -7.75 1 98.44 165 PRO B C 1
ATOM 6182 O O . PRO B 1 165 ? 6.988 15.094 -8.602 1 98.44 165 PRO B O 1
ATOM 6185 N N . VAL B 1 166 ? 8.828 14 -7.98 1 98.81 166 VAL B N 1
ATOM 6186 C CA . VAL B 1 166 ? 9.336 13.641 -9.297 1 98.81 166 VAL B CA 1
ATOM 6187 C C . VAL B 1 166 ? 9.656 12.141 -9.336 1 98.81 166 VAL B C 1
ATOM 6189 O O . VAL B 1 166 ? 10.039 11.562 -8.32 1 98.81 166 VAL B O 1
ATOM 6192 N N . LEU B 1 167 ? 9.391 11.484 -10.492 1 98.88 167 LEU B N 1
ATOM 6193 C CA . LEU B 1 167 ? 9.781 10.094 -10.711 1 98.88 167 LEU B CA 1
ATOM 6194 C C . LEU B 1 167 ? 11.094 10.016 -11.477 1 98.88 167 LEU B C 1
ATOM 6196 O O . LEU B 1 167 ? 11.211 10.555 -12.578 1 98.88 167 LEU B O 1
ATOM 6200 N N . LEU B 1 168 ? 12.078 9.414 -10.875 1 98.88 168 LEU B N 1
ATOM 6201 C CA . LEU B 1 168 ? 13.359 9.148 -11.516 1 98.88 168 LEU B CA 1
ATOM 6202 C C . LEU B 1 168 ? 13.602 7.645 -11.641 1 98.88 168 LEU B C 1
ATOM 6204 O O . LEU B 1 168 ? 13.883 6.973 -10.648 1 98.88 168 LEU B O 1
ATOM 6208 N N . GLU B 1 169 ? 13.508 7.141 -12.836 1 98.44 169 GLU B N 1
ATOM 6209 C CA . GLU B 1 169 ? 13.836 5.742 -13.102 1 98.44 169 GLU B CA 1
ATOM 6210 C C . GLU B 1 169 ? 15.32 5.574 -13.414 1 98.44 169 GLU B C 1
ATOM 6212 O O . GLU B 1 169 ? 15.914 6.418 -14.094 1 98.44 169 GLU B O 1
ATOM 6217 N N . VAL B 1 170 ? 15.906 4.535 -12.82 1 98.38 170 VAL B N 1
ATOM 6218 C CA . VAL B 1 170 ? 17.312 4.254 -13.047 1 98.38 170 VAL B CA 1
ATOM 6219 C C . VAL B 1 170 ? 17.484 2.822 -13.547 1 98.38 170 VAL B C 1
ATOM 6221 O O . VAL B 1 170 ? 17.219 1.868 -12.812 1 98.38 170 VAL B O 1
ATOM 6224 N N . CYS B 1 171 ? 18.016 2.672 -14.781 1 96.44 171 CYS B N 1
ATOM 6225 C CA . CYS B 1 171 ? 18.266 1.334 -15.305 1 96.44 171 CYS B CA 1
ATOM 6226 C C . CYS B 1 171 ? 19.312 0.61 -14.469 1 96.44 171 CYS B C 1
ATOM 6228 O O . CYS B 1 171 ? 20.328 1.201 -14.078 1 96.44 171 CYS B O 1
ATOM 6230 N N . ARG B 1 172 ? 19.062 -0.6 -14.234 1 94.81 172 ARG B N 1
ATOM 6231 C CA . ARG B 1 172 ? 19.891 -1.433 -13.367 1 94.81 172 ARG B CA 1
ATOM 6232 C C . ARG B 1 172 ? 21.344 -1.434 -13.828 1 94.81 172 ARG B C 1
ATOM 6234 O O . ARG B 1 172 ? 22.25 -1.435 -13 1 94.81 172 ARG B O 1
ATOM 6241 N N . ASP B 1 173 ? 21.641 -1.375 -15.117 1 92.69 173 ASP B N 1
ATOM 6242 C CA . ASP B 1 173 ? 23 -1.482 -15.68 1 92.69 173 ASP B CA 1
ATOM 6243 C C . ASP B 1 173 ? 23.672 -0.115 -15.75 1 92.69 173 ASP B C 1
ATOM 6245 O O . ASP B 1 173 ? 24.844 -0.014 -16.125 1 92.69 173 ASP B O 1
ATOM 6249 N N . VAL B 1 174 ? 22.984 0.922 -15.297 1 95.06 174 VAL B N 1
ATOM 6250 C CA . VAL B 1 174 ? 23.531 2.275 -15.383 1 95.06 174 VAL B CA 1
ATOM 6251 C C . VAL B 1 174 ? 23.938 2.76 -14 1 95.06 174 VAL B C 1
ATOM 6253 O O . VAL B 1 174 ? 24.891 3.535 -13.867 1 95.06 174 VAL B O 1
ATOM 6256 N N . ALA B 1 175 ? 23.375 2.314 -12.984 1 96.38 175 ALA B N 1
ATOM 6257 C CA . ALA B 1 175 ? 23.438 2.846 -11.625 1 96.38 175 ALA B CA 1
ATOM 6258 C C . ALA B 1 175 ? 24.875 2.873 -11.109 1 96.38 175 ALA B C 1
ATOM 6260 O O . ALA B 1 175 ? 25.281 3.812 -10.422 1 96.38 175 ALA B O 1
ATOM 6261 N N . LEU B 1 176 ? 25.688 1.836 -11.484 1 94.94 176 LEU B N 1
ATOM 6262 C CA . LEU B 1 176 ? 27 1.708 -10.859 1 94.94 176 LEU B CA 1
ATOM 6263 C C . LEU B 1 176 ? 28.109 1.899 -11.891 1 94.94 176 LEU B C 1
ATOM 6265 O O . LEU B 1 176 ? 29.25 1.493 -11.656 1 94.94 176 LEU B O 1
ATOM 6269 N N . LEU B 1 177 ? 27.781 2.543 -12.953 1 93.44 177 LEU B N 1
ATOM 6270 C CA . LEU B 1 177 ? 28.797 2.852 -13.953 1 93.44 177 LEU B CA 1
ATOM 6271 C C . LEU B 1 177 ? 29.391 4.234 -13.711 1 93.44 177 LEU B C 1
ATOM 6273 O O . LEU B 1 177 ? 28.656 5.203 -13.516 1 93.44 177 LEU B O 1
ATOM 6277 N N . PRO B 1 178 ? 30.672 4.289 -13.711 1 93.56 178 PRO B N 1
ATOM 6278 C CA . PRO B 1 178 ? 31.328 5.59 -13.562 1 93.56 178 PRO B CA 1
ATOM 6279 C C . PRO B 1 178 ? 31.328 6.398 -14.852 1 93.56 178 PRO B C 1
ATOM 6281 O O . PRO B 1 178 ? 31.266 5.824 -15.945 1 93.56 178 PRO B O 1
ATOM 6284 N N . HIS B 1 179 ? 31.359 7.668 -14.695 1 94.81 179 HIS B N 1
ATOM 6285 C CA . HIS B 1 179 ? 31.438 8.562 -15.844 1 94.81 179 HIS B CA 1
ATOM 6286 C C . HIS B 1 179 ? 32.094 9.883 -15.469 1 94.81 179 HIS B C 1
ATOM 6288 O O . HIS B 1 179 ? 31.875 10.414 -14.375 1 94.81 179 HIS B O 1
ATOM 6294 N N . PRO B 1 180 ? 32.844 10.406 -16.375 1 93.19 180 PRO B N 1
ATOM 6295 C CA . PRO B 1 180 ? 33.562 11.648 -16.062 1 93.19 180 PRO B CA 1
ATOM 6296 C C . PRO B 1 180 ? 32.625 12.805 -15.727 1 93.19 180 PRO B C 1
ATOM 6298 O O . PRO B 1 180 ? 32.969 13.68 -14.93 1 93.19 180 PRO B O 1
ATOM 6301 N N . SER B 1 181 ? 31.5 12.836 -16.281 1 94.12 181 SER B N 1
ATOM 6302 C CA . SER B 1 181 ? 30.578 13.938 -16.062 1 94.12 181 SER B CA 1
ATOM 6303 C C . SER B 1 181 ? 30.156 14.039 -14.602 1 94.12 181 SER B C 1
ATOM 6305 O O . SER B 1 181 ? 29.703 15.094 -14.156 1 94.12 181 SER B O 1
ATOM 6307 N N . PHE B 1 182 ? 30.344 13.031 -13.789 1 95.56 182 PHE B N 1
ATOM 6308 C CA . PHE B 1 182 ? 29.906 13 -12.398 1 95.56 182 PHE B CA 1
ATOM 6309 C C . PHE B 1 182 ? 30.969 13.547 -11.477 1 95.56 182 PHE B C 1
ATOM 6311 O O . PHE B 1 182 ? 30.719 13.812 -10.297 1 95.56 182 PHE B O 1
ATOM 6318 N N . GLY B 1 183 ? 32.219 13.719 -12.023 1 94 183 GLY B N 1
ATOM 6319 C CA . GLY B 1 183 ? 33.312 14.141 -11.172 1 94 183 GLY B CA 1
ATOM 6320 C C . GLY B 1 183 ? 34.031 12.984 -10.531 1 94 183 GLY B C 1
ATOM 6321 O O . GLY B 1 183 ? 33.75 11.82 -10.82 1 94 183 GLY B O 1
ATOM 6322 N N . LEU B 1 184 ? 35 13.297 -9.742 1 93.62 184 LEU B N 1
ATOM 6323 C CA . LEU B 1 184 ? 35.875 12.305 -9.102 1 93.62 184 LEU B CA 1
ATOM 6324 C C . LEU B 1 184 ? 35.438 12.055 -7.66 1 93.62 184 LEU B C 1
ATOM 6326 O O . LEU B 1 184 ? 35.031 12.984 -6.949 1 93.62 184 LEU B O 1
ATOM 6330 N N . ARG B 1 185 ? 35.469 10.875 -7.273 1 92.38 185 ARG B N 1
ATOM 6331 C CA . ARG B 1 185 ? 35.188 10.539 -5.883 1 92.38 185 ARG B CA 1
ATOM 6332 C C . ARG B 1 185 ? 36.156 11.25 -4.941 1 92.38 185 ARG B C 1
ATOM 6334 O O . ARG B 1 185 ? 37.344 11.258 -5.18 1 92.38 185 ARG B O 1
ATOM 6341 N N . GLY B 1 186 ? 35.625 11.805 -3.881 1 90.12 186 GLY B N 1
ATOM 6342 C CA . GLY B 1 186 ? 36.438 12.508 -2.91 1 90.12 186 GLY B CA 1
ATOM 6343 C C . GLY B 1 186 ? 36.594 13.984 -3.203 1 90.12 186 GLY B C 1
ATOM 6344 O O . GLY B 1 186 ? 37.062 14.75 -2.35 1 90.12 186 GLY B O 1
ATOM 6345 N N . GLU B 1 187 ? 36.25 14.367 -4.426 1 92 187 GLU B N 1
ATOM 6346 C CA . GLU B 1 187 ? 36.281 15.781 -4.777 1 92 187 GLU B CA 1
ATOM 6347 C C . GLU B 1 187 ? 34.906 16.406 -4.613 1 92 187 GLU B C 1
ATOM 6349 O O . GLU B 1 187 ? 33.875 15.758 -4.852 1 92 187 GLU B O 1
ATOM 6354 N N . PRO B 1 188 ? 34.938 17.578 -4.223 1 91.06 188 PRO B N 1
ATOM 6355 C CA . PRO B 1 188 ? 33.656 18.266 -4.078 1 91.06 188 PRO B CA 1
ATOM 6356 C C . PRO B 1 188 ? 32.969 18.516 -5.418 1 91.06 188 PRO B C 1
ATOM 6358 O O . PRO B 1 188 ? 33.625 18.797 -6.414 1 91.06 188 PRO B O 1
ATOM 6361 N N . LEU B 1 189 ? 31.672 18.406 -5.371 1 93.5 189 LEU B N 1
ATOM 6362 C CA . LEU B 1 189 ? 30.875 18.734 -6.539 1 93.5 189 LEU B CA 1
ATOM 6363 C C . LEU B 1 189 ? 30.625 20.25 -6.605 1 93.5 189 LEU B C 1
ATOM 6365 O O . LEU B 1 189 ? 30.594 20.922 -5.574 1 93.5 189 LEU B O 1
ATOM 6369 N N . ASP B 1 190 ? 30.484 20.703 -7.879 1 93.56 190 ASP B N 1
ATOM 6370 C CA . ASP B 1 190 ? 29.953 22.047 -7.992 1 93.56 190 ASP B CA 1
ATOM 6371 C C . ASP B 1 190 ? 28.547 22.141 -7.375 1 93.56 190 ASP B C 1
ATOM 6373 O O . ASP B 1 190 ?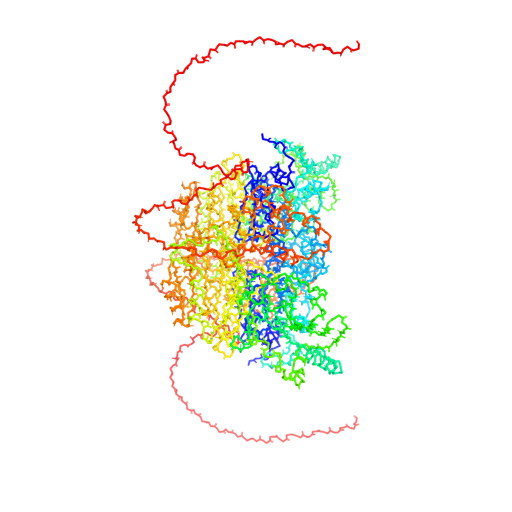 27.719 21.266 -7.574 1 93.56 190 ASP B O 1
ATOM 6377 N N . PRO B 1 191 ? 28.453 23.141 -6.621 1 93.88 191 PRO B N 1
ATOM 6378 C CA . PRO B 1 191 ? 27.156 23.25 -5.934 1 93.88 191 PRO B CA 1
ATOM 6379 C C . PRO B 1 191 ? 25.969 23.297 -6.902 1 93.88 191 PRO B C 1
ATOM 6381 O O . PRO B 1 191 ? 26.078 23.922 -7.965 1 93.88 191 PRO B O 1
ATOM 6384 N N . LEU B 1 192 ? 24.938 22.625 -6.57 1 93.56 192 LEU B N 1
ATOM 6385 C CA . LEU B 1 192 ? 23.672 22.703 -7.293 1 93.56 192 LEU B CA 1
ATOM 6386 C C . LEU B 1 192 ? 22.891 23.953 -6.902 1 93.56 192 LEU B C 1
ATOM 6388 O O . LEU B 1 192 ? 22.547 24.141 -5.73 1 93.56 192 LEU B O 1
ATOM 6392 N N . PRO B 1 193 ? 22.688 24.844 -7.797 1 89.44 193 PRO B N 1
ATOM 6393 C CA . PRO B 1 193 ? 21.969 26.062 -7.43 1 89.44 193 PRO B CA 1
ATOM 6394 C C . PRO B 1 193 ? 20.5 25.797 -7.059 1 89.44 193 PRO B C 1
ATOM 6396 O O . PRO B 1 193 ? 19.766 25.188 -7.828 1 89.44 193 PRO B O 1
ATOM 6399 N N . ARG B 1 194 ? 20.109 26.266 -5.938 1 87.62 194 ARG B N 1
ATOM 6400 C CA . ARG B 1 194 ? 18.719 26.125 -5.527 1 87.62 194 ARG B CA 1
ATOM 6401 C C . ARG B 1 194 ? 17.812 27.062 -6.328 1 87.62 194 ARG B C 1
ATOM 6403 O O . ARG B 1 194 ? 18.188 28.188 -6.625 1 87.62 194 ARG B O 1
ATOM 6410 N N . PRO B 1 195 ? 16.672 26.469 -6.652 1 86.69 195 PRO B N 1
ATOM 6411 C CA . PRO B 1 195 ? 15.75 27.312 -7.41 1 86.69 195 PRO B CA 1
ATOM 6412 C C . PRO B 1 195 ? 15.188 28.469 -6.57 1 86.69 195 PRO B C 1
ATOM 6414 O O . PRO B 1 195 ? 14.898 28.281 -5.383 1 86.69 195 PRO B O 1
ATOM 6417 N N . LEU B 1 196 ? 15.234 29.656 -7.156 1 83 196 LEU B N 1
ATOM 6418 C CA . LEU B 1 196 ? 14.602 30.828 -6.547 1 83 196 LEU B CA 1
ATOM 6419 C C . LEU B 1 196 ? 13.352 31.234 -7.324 1 83 196 LEU B C 1
ATOM 6421 O O . LEU B 1 196 ? 13.32 31.141 -8.555 1 83 196 LEU B O 1
ATOM 6425 N N . ARG B 1 197 ? 12.367 31.625 -6.574 1 85.19 197 ARG B N 1
ATOM 6426 C CA . ARG B 1 197 ? 11.18 32.156 -7.242 1 85.19 197 ARG B CA 1
ATOM 6427 C C . ARG B 1 197 ? 11.453 33.531 -7.828 1 85.19 197 ARG B C 1
ATOM 6429 O O . ARG B 1 197 ? 12.008 34.406 -7.152 1 85.19 197 ARG B O 1
ATOM 6436 N N . PRO B 1 198 ? 11.062 33.719 -9.07 1 88.69 198 PRO B N 1
ATOM 6437 C CA . PRO B 1 198 ? 11.258 35.031 -9.672 1 88.69 198 PRO B CA 1
ATOM 6438 C C . PRO B 1 198 ? 10.461 36.125 -8.961 1 88.69 198 PRO B C 1
ATOM 6440 O O . PRO B 1 198 ? 9.352 35.875 -8.484 1 88.69 198 PRO B O 1
ATOM 6443 N N . CYS B 1 199 ? 11.078 37.312 -8.812 1 94.31 199 CYS B N 1
ATOM 6444 C CA . CYS B 1 199 ? 10.438 38.438 -8.164 1 94.31 199 CYS B CA 1
ATOM 6445 C C . CYS B 1 199 ? 10.602 39.719 -9.008 1 94.31 199 CYS B C 1
ATOM 6447 O O . CYS B 1 199 ? 11.727 40.094 -9.367 1 94.31 199 CYS B O 1
ATOM 6449 N N . ASP B 1 200 ? 9.492 40.281 -9.406 1 96.94 200 ASP B N 1
ATOM 6450 C CA . ASP B 1 200 ? 9.5 41.594 -10.023 1 96.94 200 ASP B CA 1
ATOM 6451 C C . ASP B 1 200 ? 9.547 42.719 -8.961 1 96.94 200 ASP B C 1
ATOM 6453 O O . ASP B 1 200 ? 8.555 42.969 -8.281 1 96.94 200 ASP B O 1
ATOM 6457 N N . GLU B 1 201 ? 10.641 43.438 -8.93 1 96.69 201 GLU B N 1
ATOM 6458 C CA . GLU B 1 201 ? 10.883 44.406 -7.855 1 96.69 201 GLU B CA 1
ATOM 6459 C C . GLU B 1 201 ? 9.875 45.531 -7.891 1 96.69 201 GLU B C 1
ATOM 6461 O O . GLU B 1 201 ? 9.492 46.062 -6.848 1 96.69 201 GLU B O 1
ATOM 6466 N N . SER B 1 202 ? 9.453 45.906 -9.078 1 97.31 202 SER B N 1
ATOM 6467 C CA . SER B 1 202 ? 8.438 46.938 -9.203 1 97.31 202 SER B CA 1
ATOM 6468 C C . SER B 1 202 ? 7.082 46.469 -8.703 1 97.31 202 SER B C 1
ATOM 6470 O O . SER B 1 202 ? 6.387 47.188 -7.988 1 97.31 202 SER B O 1
ATOM 6472 N N . ALA B 1 203 ? 6.82 45.25 -9.078 1 97.19 203 ALA B N 1
ATOM 6473 C CA . ALA B 1 203 ? 5.559 44.688 -8.625 1 97.19 203 ALA B CA 1
ATOM 6474 C C . ALA B 1 203 ? 5.562 44.469 -7.113 1 97.19 203 ALA B C 1
ATOM 6476 O O . ALA B 1 203 ? 4.543 44.656 -6.449 1 97.19 203 ALA B O 1
ATOM 6477 N N . LEU B 1 204 ? 6.691 44.094 -6.617 1 97.62 204 LEU B N 1
ATOM 6478 C CA . LEU B 1 204 ? 6.852 43.875 -5.184 1 97.62 204 LEU B CA 1
ATOM 6479 C C . LEU B 1 204 ? 6.605 45.188 -4.414 1 97.62 204 LEU B C 1
ATOM 6481 O O . LEU B 1 204 ? 5.855 45.188 -3.436 1 97.62 204 LEU B O 1
ATOM 6485 N N . ALA B 1 205 ? 7.176 46.25 -4.895 1 97.69 205 ALA B N 1
ATOM 6486 C CA . ALA B 1 205 ? 7.012 47.562 -4.238 1 97.69 205 ALA B CA 1
ATOM 6487 C C . ALA B 1 205 ? 5.562 48.031 -4.301 1 97.69 205 ALA B C 1
ATOM 6489 O O . ALA B 1 205 ? 5.016 48.5 -3.311 1 97.69 205 ALA B O 1
ATOM 6490 N N . ALA B 1 206 ? 5.004 47.812 -5.445 1 97.69 206 ALA B N 1
ATOM 6491 C CA . ALA B 1 206 ? 3.617 48.219 -5.645 1 97.69 206 ALA B CA 1
ATOM 6492 C C . ALA B 1 206 ? 2.676 47.406 -4.758 1 97.69 206 ALA B C 1
ATOM 6494 O O . ALA B 1 206 ? 1.739 47.969 -4.172 1 97.69 206 ALA B O 1
ATOM 6495 N N . ALA B 1 207 ? 2.918 46.156 -4.715 1 97.69 207 ALA B N 1
ATOM 6496 C CA . ALA B 1 207 ? 2.094 45.25 -3.885 1 97.69 207 ALA B CA 1
ATOM 6497 C C . ALA B 1 207 ? 2.225 45.625 -2.408 1 97.69 207 ALA B C 1
ATOM 6499 O O . ALA B 1 207 ? 1.224 45.688 -1.689 1 97.69 207 ALA B O 1
ATOM 6500 N N . ALA B 1 208 ? 3.439 45.875 -1.938 1 98 208 ALA B N 1
ATOM 6501 C CA . ALA B 1 208 ? 3.682 46.219 -0.539 1 98 208 ALA B CA 1
ATOM 6502 C C . ALA B 1 208 ? 2.965 47.5 -0.156 1 98 208 ALA B C 1
ATOM 6504 O O . ALA B 1 208 ? 2.326 47.594 0.896 1 98 208 ALA B O 1
ATOM 6505 N N . GLU B 1 209 ? 3.041 48.469 -1.023 1 97.44 209 GLU B N 1
ATOM 6506 C CA . GLU B 1 209 ? 2.395 49.75 -0.771 1 97.44 209 GLU B CA 1
ATOM 6507 C C . GLU B 1 209 ? 0.875 49.594 -0.759 1 97.44 209 GLU B C 1
ATOM 6509 O O . GLU B 1 209 ? 0.201 50.156 0.107 1 97.44 209 GLU B O 1
ATOM 6514 N N . ALA B 1 210 ? 0.458 48.906 -1.696 1 96.94 210 ALA B N 1
ATOM 6515 C CA . ALA B 1 210 ? -0.986 48.719 -1.819 1 96.94 210 ALA B CA 1
ATOM 6516 C C . ALA B 1 210 ? -1.554 48 -0.61 1 96.94 210 ALA B C 1
ATOM 6518 O O . ALA B 1 210 ? -2.598 48.375 -0.076 1 96.94 210 ALA B O 1
ATOM 6519 N N . VAL B 1 211 ? -0.914 46.906 -0.167 1 96.94 211 VAL B N 1
ATOM 6520 C CA . VAL B 1 211 ? -1.382 46.125 0.961 1 96.94 211 VAL B CA 1
ATOM 6521 C C . VAL B 1 211 ? -1.268 46.938 2.25 1 96.94 211 VAL B C 1
ATOM 6523 O O . VAL B 1 211 ? -2.162 46.875 3.1 1 96.94 211 VAL B O 1
ATOM 6526 N N . ALA B 1 212 ? -0.189 47.719 2.387 1 96.5 212 ALA B N 1
ATOM 6527 C CA . ALA B 1 212 ? -0.011 48.562 3.564 1 96.5 212 ALA B CA 1
ATOM 6528 C C . ALA B 1 212 ? -1.115 49.594 3.662 1 96.5 212 ALA B C 1
ATOM 6530 O O . ALA B 1 212 ? -1.655 49.844 4.742 1 96.5 212 ALA B O 1
ATOM 6531 N N . ALA B 1 213 ? -1.36 50.188 2.551 1 94.88 213 ALA B N 1
ATOM 6532 C CA . ALA B 1 213 ? -2.42 51.188 2.508 1 94.88 213 ALA B CA 1
ATOM 6533 C C . ALA B 1 213 ? -3.777 50.562 2.832 1 94.88 213 ALA B C 1
ATOM 6535 O O . ALA B 1 213 ? -4.586 51.156 3.545 1 94.88 213 ALA B O 1
ATOM 6536 N N . TRP B 1 214 ? -3.99 49.438 2.283 1 94.62 214 TRP B N 1
ATOM 6537 C CA . TRP B 1 214 ? -5.23 48.719 2.535 1 94.62 214 TRP B CA 1
ATOM 6538 C C . TRP B 1 214 ? -5.367 48.375 4.016 1 94.62 214 TRP B C 1
ATOM 6540 O O . TRP B 1 214 ? -6.434 48.562 4.605 1 94.62 214 TRP B O 1
ATOM 6550 N N . LEU B 1 215 ? -4.348 47.969 4.664 1 94.31 215 LEU B N 1
ATOM 6551 C CA . LEU B 1 215 ? -4.328 47.562 6.066 1 94.31 215 LEU B CA 1
ATOM 6552 C C . LEU B 1 215 ? -4.547 48.75 6.984 1 94.31 215 LEU B C 1
ATOM 6554 O O . LEU B 1 215 ? -5.176 48.625 8.039 1 94.31 215 LEU B O 1
ATOM 6558 N N . ALA B 1 216 ? -4.062 49.844 6.562 1 92.69 216 ALA B N 1
ATOM 6559 C CA . ALA B 1 216 ? -4.16 51.062 7.367 1 92.69 216 ALA B CA 1
ATOM 6560 C C . ALA B 1 216 ? -5.617 51.469 7.555 1 92.69 216 ALA B C 1
ATOM 6562 O O . ALA B 1 216 ? -5.973 52.062 8.57 1 92.69 216 ALA B O 1
ATOM 6563 N N . GLY B 1 217 ? -6.363 51.125 6.625 1 90.75 217 GLY B N 1
ATOM 6564 C CA . GLY B 1 217 ? -7.766 51.5 6.676 1 90.75 217 GLY B CA 1
ATOM 6565 C C . GLY B 1 217 ? -8.641 50.469 7.355 1 90.75 217 GLY B C 1
ATOM 6566 O O . GLY B 1 217 ? -9.852 50.656 7.512 1 90.75 217 GLY B O 1
ATOM 6567 N N . ARG B 1 218 ? -8.086 49.375 7.863 1 93.81 218 ARG B N 1
ATOM 6568 C CA . ARG B 1 218 ? -8.875 48.312 8.477 1 93.81 218 ARG B CA 1
ATOM 6569 C C . ARG B 1 218 ? -8.977 48.5 9.984 1 93.81 218 ARG B C 1
ATOM 6571 O O . ARG B 1 218 ? -8.016 48.938 10.625 1 93.81 218 ARG B O 1
ATOM 6578 N N . ARG B 1 219 ? -10.133 48.156 10.578 1 93.5 219 ARG B N 1
ATOM 6579 C CA . ARG B 1 219 ? -10.383 48.312 12.008 1 93.5 219 ARG B CA 1
ATOM 6580 C C . ARG B 1 219 ? -10.148 47 12.742 1 93.5 219 ARG B C 1
ATOM 6582 O O . ARG B 1 219 ? -9.781 47 13.922 1 93.5 219 ARG B O 1
ATOM 6589 N N . ARG B 1 220 ? -10.391 45.875 12.117 1 94.19 220 ARG B N 1
ATOM 6590 C CA . ARG B 1 220 ? -10.305 44.562 12.727 1 94.19 220 ARG B CA 1
ATOM 6591 C C . ARG B 1 220 ? -9.508 43.594 11.844 1 94.19 220 ARG B C 1
ATOM 6593 O O . ARG B 1 220 ? -10.016 42.562 11.438 1 94.19 220 ARG B O 1
ATOM 6600 N N . PRO B 1 221 ? -8.203 43.906 11.602 1 94.69 221 PRO B N 1
ATOM 6601 C CA . PRO B 1 221 ? -7.398 43.062 10.734 1 94.69 221 PRO B CA 1
ATOM 6602 C C . PRO B 1 221 ? -6.996 41.75 11.414 1 94.69 221 PRO B C 1
ATOM 6604 O O . PRO B 1 221 ? -6.738 41.719 12.617 1 94.69 221 PRO B O 1
ATOM 6607 N N . LEU B 1 222 ? -7.023 40.656 10.672 1 93.5 222 LEU B N 1
ATOM 6608 C CA . LEU B 1 222 ? -6.574 39.344 11.094 1 93.5 222 LEU B CA 1
ATOM 6609 C C . LEU B 1 222 ? -5.625 38.719 10.062 1 93.5 222 LEU B C 1
ATOM 6611 O O . LEU B 1 222 ? -5.84 38.875 8.859 1 93.5 222 LEU B O 1
ATOM 6615 N N . ILE B 1 223 ? -4.598 38.094 10.555 1 92.69 223 ILE B N 1
ATOM 6616 C CA . ILE B 1 223 ? -3.744 37.281 9.695 1 92.69 223 ILE B CA 1
ATOM 6617 C C . ILE B 1 223 ? -4.109 35.812 9.859 1 92.69 223 ILE B C 1
ATOM 6619 O O . ILE B 1 223 ? -4.199 35.312 10.984 1 92.69 223 ILE B O 1
ATOM 6623 N N . VAL B 1 224 ? -4.438 35.156 8.805 1 90.94 224 VAL B N 1
ATOM 6624 C CA . VAL B 1 224 ? -4.574 33.719 8.75 1 90.94 224 VAL B CA 1
ATOM 6625 C C . VAL B 1 224 ? -3.334 33.094 8.102 1 90.94 224 VAL B C 1
ATOM 6627 O O . VAL B 1 224 ? -3.123 33.219 6.895 1 90.94 224 VAL B O 1
ATOM 6630 N N . ALA B 1 225 ? -2.572 32.469 8.914 1 88.5 225 ALA B N 1
ATOM 6631 C CA . ALA B 1 225 ? -1.313 31.906 8.445 1 88.5 225 ALA B CA 1
ATOM 6632 C C . ALA B 1 225 ? -1.492 30.453 8.031 1 88.5 225 ALA B C 1
ATOM 6634 O O . ALA B 1 225 ? -2.1 29.672 8.766 1 88.5 225 ALA B O 1
ATOM 6635 N N . GLY B 1 226 ? -1.08 30.047 6.77 1 80.94 226 GLY B N 1
ATOM 6636 C CA . GLY B 1 226 ? -1.099 28.672 6.262 1 80.94 226 GLY B CA 1
ATOM 6637 C C . GLY B 1 226 ? 0.279 28.156 5.898 1 80.94 226 GLY B C 1
ATOM 6638 O O . GLY B 1 226 ? 1.29 28.781 6.215 1 80.94 226 GLY B O 1
ATOM 6639 N N . ARG B 1 227 ? 0.329 26.828 5.387 1 62.53 227 ARG B N 1
ATOM 6640 C CA . ARG B 1 227 ? 1.544 26.047 5.172 1 62.53 227 ARG B CA 1
ATOM 6641 C C . ARG B 1 227 ? 2.283 26.516 3.924 1 62.53 227 ARG B C 1
ATOM 6643 O O . ARG B 1 227 ? 3.381 26.047 3.631 1 62.53 227 ARG B O 1
ATOM 6650 N N . ARG B 1 228 ? 1.636 26.859 2.76 1 52.09 228 ARG B N 1
ATOM 6651 C CA . ARG B 1 228 ? 2.385 26.844 1.507 1 52.09 228 ARG B CA 1
ATOM 6652 C C . ARG B 1 228 ? 3.828 27.281 1.727 1 52.09 228 ARG B C 1
ATOM 6654 O O . ARG B 1 228 ? 4.637 27.281 0.795 1 52.09 228 ARG B O 1
ATOM 6661 N N . ALA B 1 229 ? 4.113 28 2.65 1 37.88 229 ALA B N 1
ATOM 6662 C CA . ALA B 1 229 ? 5.574 28.047 2.727 1 37.88 229 ALA B CA 1
ATOM 6663 C C . ALA B 1 229 ? 6.137 26.719 3.227 1 37.88 229 ALA B C 1
ATOM 6665 O O . ALA B 1 229 ? 6.574 25.891 2.432 1 37.88 229 ALA B O 1
ATOM 6666 N N . ARG B 1 230 ? 6.668 26.391 4.352 1 37.03 230 ARG B N 1
ATOM 6667 C CA . ARG B 1 230 ? 7.164 25.078 4.781 1 37.03 230 ARG B CA 1
ATOM 6668 C C . ARG B 1 230 ? 6.008 24.141 5.109 1 37.03 230 ARG B C 1
ATOM 6670 O O . ARG B 1 230 ? 6.027 22.969 4.727 1 37.03 230 ARG B O 1
ATOM 6677 N N . HIS B 1 231 ? 5.277 24.234 6.246 1 36.84 231 HIS B N 1
ATOM 6678 C CA . HIS B 1 231 ? 4.469 23.266 6.988 1 36.84 231 HIS B CA 1
ATOM 6679 C C . HIS B 1 231 ? 2.982 23.594 6.863 1 36.84 231 HIS B C 1
ATOM 6681 O O . HIS B 1 231 ? 2.605 24.734 6.625 1 36.84 231 HIS B O 1
ATOM 6687 N N . TYR B 1 232 ? 1.962 22.672 6.598 1 38.88 232 TYR B N 1
ATOM 6688 C CA . TYR B 1 232 ? 0.529 22.609 6.332 1 38.88 232 TYR B CA 1
ATOM 6689 C C . TYR B 1 232 ? -0.237 23.578 7.219 1 38.88 232 TYR B C 1
ATOM 6691 O O . TYR B 1 232 ? -1.14 24.281 6.746 1 38.88 232 TYR B O 1
ATOM 6699 N N . HIS B 1 233 ? -0.476 23.391 8.492 1 53.22 233 HIS B N 1
ATOM 6700 C CA . HIS B 1 233 ? -1.549 23.969 9.297 1 53.22 233 HIS B CA 1
ATOM 6701 C C . HIS B 1 233 ? -1.104 25.266 9.961 1 53.22 233 HIS B C 1
ATOM 6703 O O . HIS B 1 233 ? -1.842 25.844 10.758 1 53.22 233 HIS B O 1
ATOM 6709 N N . GLY B 1 234 ? -0.435 25.906 9.172 1 75.88 234 GLY B N 1
ATOM 6710 C CA . GLY B 1 234 ? 0.147 27.141 9.664 1 75.88 234 GLY B CA 1
ATOM 6711 C C . GLY B 1 234 ? 0.504 27.094 11.141 1 75.88 234 GLY B C 1
ATOM 6712 O O . GLY B 1 234 ? 1.237 27.953 11.641 1 75.88 234 GLY B O 1
ATOM 6713 N N . LYS B 1 235 ? -0.058 25.891 11.711 1 84.06 235 LYS B N 1
ATOM 6714 C CA . LYS B 1 235 ? 0.266 25.766 13.125 1 84.06 235 LYS B CA 1
ATOM 6715 C C . LYS B 1 235 ? 1.775 25.688 13.344 1 84.06 235 LYS B C 1
ATOM 6717 O O . LYS B 1 235 ? 2.48 25.016 12.586 1 84.06 235 LYS B O 1
ATOM 6722 N N . SER B 1 236 ? 2.322 26.359 14.344 1 84.75 236 SER B N 1
ATOM 6723 C CA . SER B 1 236 ? 3.717 26.406 14.773 1 84.75 236 SER B CA 1
ATOM 6724 C C . SER B 1 236 ? 4.508 27.422 13.961 1 84.75 236 SER B C 1
ATOM 6726 O O . SER B 1 236 ? 5.633 27.781 14.312 1 84.75 236 SER B O 1
ATOM 6728 N N . PHE B 1 237 ? 3.887 28.047 12.938 1 83.69 237 PHE B N 1
ATOM 6729 C CA . PHE B 1 237 ? 4.613 29.016 12.125 1 83.69 237 PHE B CA 1
ATOM 6730 C C . PHE B 1 237 ? 4.602 30.391 12.781 1 83.69 237 PHE B C 1
ATOM 6732 O O . PHE B 1 237 ? 5.383 31.266 12.414 1 83.69 237 PHE B O 1
ATOM 6739 N N . PHE B 1 238 ? 3.67 30.562 13.594 1 86.44 238 PHE B N 1
ATOM 6740 C CA . PHE B 1 238 ? 3.582 31.75 14.43 1 86.44 238 PHE B CA 1
ATOM 6741 C C . PHE B 1 238 ? 3.703 31.391 15.906 1 86.44 238 PHE B C 1
ATOM 6743 O O . PHE B 1 238 ? 3.133 30.391 16.359 1 86.44 238 PHE B O 1
ATOM 6750 N N . PRO B 1 239 ? 4.512 32.125 16.609 1 89.12 239 PRO B N 1
ATOM 6751 C CA . PRO B 1 239 ? 4.633 31.797 18.031 1 89.12 239 PRO B CA 1
ATOM 6752 C C . PRO B 1 239 ? 3.287 31.781 18.75 1 89.12 239 PRO B C 1
ATOM 6754 O O . PRO B 1 239 ? 2.576 32.781 18.75 1 89.12 239 PRO B O 1
ATOM 6757 N N . GLU B 1 240 ? 3.041 30.719 19.359 1 91.38 240 GLU B N 1
ATOM 6758 C CA . GLU B 1 240 ? 1.714 30.547 19.938 1 91.38 240 GLU B CA 1
ATOM 6759 C C . GLU B 1 240 ? 1.618 31.188 21.312 1 91.38 240 GLU B C 1
ATOM 6761 O O . GLU B 1 240 ? 0.529 31.297 21.891 1 91.38 240 GLU B O 1
ATOM 6766 N N . ASP B 1 241 ? 2.723 31.672 21.828 1 90.75 241 ASP B N 1
ATOM 6767 C CA . ASP B 1 241 ? 2.719 32.438 23.078 1 90.75 241 ASP B CA 1
ATOM 6768 C C . ASP B 1 241 ? 2.658 33.938 22.812 1 90.75 241 ASP B C 1
ATOM 6770 O O . ASP B 1 241 ? 2.631 34.719 23.75 1 90.75 241 ASP B O 1
ATOM 6774 N N . HIS B 1 242 ? 2.674 34.344 21.578 1 92.38 242 HIS B N 1
ATOM 6775 C CA . HIS B 1 242 ? 2.516 35.75 21.234 1 92.38 242 HIS B CA 1
ATOM 6776 C C . HIS B 1 242 ? 1.182 36.312 21.75 1 92.38 242 HIS B C 1
ATOM 6778 O O . HIS B 1 242 ? 0.152 35.625 21.625 1 92.38 242 HIS B O 1
ATOM 6784 N N . PRO B 1 243 ? 1.196 37.438 22.234 1 90.88 243 PRO B N 1
ATOM 6785 C CA . PRO B 1 243 ? -0.025 38 22.812 1 90.88 243 PRO B CA 1
ATOM 6786 C C . PRO B 1 243 ? -1.155 38.156 21.797 1 90.88 243 PRO B C 1
ATOM 6788 O O . PRO B 1 243 ? -2.33 38.156 22.172 1 90.88 243 PRO B O 1
ATOM 6791 N N . GLN B 1 244 ? -0.84 38.219 20.594 1 90.56 244 GLN B N 1
ATOM 6792 C CA . GLN B 1 244 ? -1.865 38.438 19.578 1 90.56 244 GLN B CA 1
ATOM 6793 C C . GLN B 1 244 ? -2.221 37.125 18.859 1 90.56 244 GLN B C 1
ATOM 6795 O O . GLN B 1 244 ? -2.996 37.125 17.906 1 90.56 244 GLN B O 1
ATOM 6800 N N . PHE B 1 245 ? -1.651 36 19.234 1 90.88 245 PHE B N 1
ATOM 6801 C CA . PHE B 1 245 ? -2.094 34.719 18.75 1 90.88 245 PHE B CA 1
ATOM 6802 C C . PHE B 1 245 ? -3.434 34.312 19.375 1 90.88 245 PHE B C 1
ATOM 6804 O O . PHE B 1 245 ? -3.559 34.25 20.609 1 90.88 245 PHE B O 1
ATOM 6811 N N . ILE B 1 246 ? -4.457 34.062 18.547 1 87.94 246 ILE B N 1
ATOM 6812 C CA . ILE B 1 246 ? -5.77 33.875 19.141 1 87.94 246 ILE B CA 1
ATOM 6813 C C . ILE B 1 246 ? -6.176 32.406 19.031 1 87.94 246 ILE B C 1
ATOM 6815 O O . ILE B 1 246 ? -7.184 31.969 19.594 1 87.94 246 ILE B O 1
ATOM 6819 N N . GLY B 1 247 ? -5.43 31.594 18.203 1 87.62 247 GLY B N 1
ATOM 6820 C CA . GLY B 1 247 ? -5.727 30.172 18.156 1 87.62 247 GLY B CA 1
ATOM 6821 C C . GLY B 1 247 ? -5.719 29.609 16.75 1 87.62 247 GLY B C 1
ATOM 6822 O O . GLY B 1 247 ? -5.031 30.125 15.867 1 87.62 247 GLY B O 1
ATOM 6823 N N . THR B 1 248 ? -6.234 28.422 16.594 1 86.19 248 THR B N 1
ATOM 6824 C CA . THR B 1 248 ? -6.305 27.719 15.32 1 86.19 248 THR B CA 1
ATOM 6825 C C . THR B 1 248 ? -7.73 27.703 14.781 1 86.19 248 THR B C 1
ATOM 6827 O O . THR B 1 248 ? -8.688 27.516 15.539 1 86.19 248 THR B O 1
ATOM 6830 N N . TYR B 1 249 ? -7.789 28.047 13.516 1 82.31 249 TYR B N 1
ATOM 6831 C CA . TYR B 1 249 ? -9.094 28.109 12.875 1 82.31 249 TYR B CA 1
ATOM 6832 C C . TYR B 1 249 ? -9.383 26.828 12.102 1 82.31 249 TYR B C 1
ATOM 6834 O O . TYR B 1 249 ? -8.57 26.406 11.266 1 82.31 249 TYR B O 1
ATOM 6842 N N . PHE B 1 250 ? -10.422 26.219 12.477 1 75.44 250 PHE B N 1
ATOM 6843 C CA . PHE B 1 250 ? -11.07 25.156 11.727 1 75.44 250 PHE B CA 1
ATOM 6844 C C . PHE B 1 250 ? -12.586 25.266 11.812 1 75.44 250 PHE B C 1
ATOM 6846 O O . PHE B 1 250 ? -13.156 25.234 12.906 1 75.44 250 PHE B O 1
ATOM 6853 N N . LYS B 1 251 ? -13.078 25.453 10.641 1 67.88 251 LYS B N 1
ATOM 6854 C CA . LYS B 1 251 ? -14.516 25.703 10.672 1 67.88 251 LYS B CA 1
ATOM 6855 C C . LYS B 1 251 ? -15.234 24.641 11.484 1 67.88 251 LYS B C 1
ATOM 6857 O O . LYS B 1 251 ? -15.141 23.438 11.188 1 67.88 251 LYS B O 1
ATOM 6862 N N . GLY B 1 252 ? -15.82 25 12.523 1 64.81 252 GLY B N 1
ATOM 6863 C CA . GLY B 1 252 ? -16.547 24.109 13.414 1 64.81 252 GLY B CA 1
ATOM 6864 C C . GLY B 1 252 ? -15.703 23.609 14.57 1 64.81 252 GLY B C 1
ATOM 6865 O O . GLY B 1 252 ? -16.234 23.188 15.602 1 64.81 252 GLY B O 1
ATOM 6866 N N . TYR B 1 253 ? -14.344 23.641 14.398 1 70.06 253 TYR B N 1
ATOM 6867 C CA . TYR B 1 253 ? -13.461 23.078 15.422 1 70.06 253 TYR B CA 1
ATOM 6868 C C . TYR B 1 253 ? -12.453 24.109 15.906 1 70.06 253 TYR B C 1
ATOM 6870 O O . TYR B 1 253 ? -11.422 23.75 16.484 1 70.06 253 TYR B O 1
ATOM 6878 N N . SER B 1 254 ? -12.836 25.344 15.68 1 74.5 254 SER B N 1
ATOM 6879 C CA . SER B 1 254 ? -11.883 26.375 16.094 1 74.5 254 SER B CA 1
ATOM 6880 C C . SER B 1 254 ? -11.633 26.328 17.594 1 74.5 254 SER B C 1
ATOM 6882 O O . SER B 1 254 ? -12.539 26 18.375 1 74.5 254 SER B O 1
ATOM 6884 N N . ASP B 1 255 ? -10.477 26.438 17.938 1 73.25 255 ASP B N 1
ATOM 6885 C CA . ASP B 1 255 ? -10.125 26.516 19.359 1 73.25 255 ASP B CA 1
ATOM 6886 C C . ASP B 1 255 ? -9.352 27.797 19.656 1 73.25 255 ASP B C 1
ATOM 6888 O O . ASP B 1 255 ? -8.234 27.984 19.172 1 73.25 255 ASP B O 1
ATOM 6892 N N . PRO B 1 256 ? -9.859 28.703 20.516 1 77.5 256 PRO B N 1
ATOM 6893 C CA . PRO B 1 256 ? -11.211 28.688 21.094 1 77.5 256 PRO B CA 1
ATOM 6894 C C . PRO B 1 256 ? -12.297 28.844 20.031 1 77.5 256 PRO B C 1
ATOM 6896 O O . PRO B 1 256 ? -12.031 29.344 18.938 1 77.5 256 PRO B O 1
ATOM 6899 N N . ALA B 1 257 ? -13.484 28.438 20.406 1 73.38 257 ALA B N 1
ATOM 6900 C CA . ALA B 1 257 ? -14.633 28.469 19.5 1 73.38 257 ALA B CA 1
ATOM 6901 C C . ALA B 1 257 ? -14.961 29.906 19.078 1 73.38 257 ALA B C 1
ATOM 6903 O O . ALA B 1 257 ? -15.523 30.125 18.016 1 73.38 257 ALA B O 1
ATOM 6904 N N . SER B 1 258 ? -14.539 30.875 19.891 1 77.81 258 SER B N 1
ATOM 6905 C CA . SER B 1 258 ? -14.82 32.281 19.641 1 77.81 258 SER B CA 1
ATOM 6906 C C . SER B 1 258 ? -14.07 32.781 18.406 1 77.81 258 SER B C 1
ATOM 6908 O O . SER B 1 258 ? -14.367 33.875 17.891 1 77.81 258 SER B O 1
ATOM 6910 N N . ILE B 1 259 ? -13.133 32 17.953 1 84.81 259 ILE B N 1
ATOM 6911 C CA . ILE B 1 259 ? -12.328 32.406 16.812 1 84.81 259 ILE B CA 1
ATOM 6912 C C . ILE B 1 259 ? -13.211 32.562 15.57 1 84.81 259 ILE B C 1
ATOM 6914 O O . ILE B 1 259 ? -12.992 33.438 14.742 1 84.81 259 ILE B O 1
ATOM 6918 N N . SER B 1 260 ? -14.188 31.688 15.523 1 80.25 260 SER B N 1
ATOM 6919 C CA . SER B 1 260 ? -15.102 31.766 14.383 1 80.25 260 SER B CA 1
ATOM 6920 C C . SER B 1 260 ? -15.812 33.125 14.336 1 80.25 260 SER B C 1
ATOM 6922 O O . SER B 1 260 ? -16 33.688 13.266 1 80.25 260 SER B O 1
ATOM 6924 N N . GLU B 1 261 ? -16.141 33.594 15.445 1 82.19 261 GLU B N 1
ATOM 6925 C CA . GLU B 1 261 ? -16.781 34.906 15.539 1 82.19 261 GLU B CA 1
ATOM 6926 C C . GLU B 1 261 ? -15.805 36.031 15.219 1 82.19 261 GLU B C 1
ATOM 6928 O O . GLU B 1 261 ? -16.188 37.031 14.594 1 82.19 261 GLU B O 1
ATOM 6933 N N . THR B 1 262 ? -14.672 35.844 15.695 1 87 262 THR B N 1
ATOM 6934 C CA . THR B 1 262 ? -13.641 36.844 15.414 1 87 262 THR B CA 1
ATOM 6935 C C . THR B 1 262 ? -13.375 36.938 13.914 1 87 262 THR B C 1
ATOM 6937 O O . THR B 1 262 ? -13.242 38.031 13.367 1 87 262 THR B O 1
ATOM 6940 N N . VAL B 1 263 ? -13.32 35.875 13.242 1 87.75 263 VAL B N 1
ATOM 6941 C CA . VAL B 1 263 ? -13.102 35.812 11.805 1 87.75 263 VAL B CA 1
ATOM 6942 C C . VAL B 1 263 ? -14.289 36.438 11.07 1 87.75 263 VAL B C 1
ATOM 6944 O O . VAL B 1 263 ? -14.109 37.188 10.117 1 87.75 263 VAL B O 1
ATOM 6947 N N . ALA B 1 264 ? -15.453 36.125 11.562 1 84.25 264 ALA B N 1
ATOM 6948 C CA . ALA B 1 264 ? -16.656 36.656 10.945 1 84.25 264 ALA B CA 1
ATOM 6949 C C . ALA B 1 264 ? -16.719 38.188 11.078 1 84.25 264 ALA B C 1
ATOM 6951 O O . ALA B 1 264 ? -17.219 38.875 10.18 1 84.25 264 ALA B O 1
ATOM 6952 N N . ALA B 1 265 ? -16.219 38.656 12.094 1 87.5 265 ALA B N 1
ATOM 6953 C CA . ALA B 1 265 ? -16.281 40.094 12.398 1 87.5 265 ALA B CA 1
ATOM 6954 C C . ALA B 1 265 ? -15.156 40.844 11.703 1 87.5 265 ALA B C 1
ATOM 6956 O O . ALA B 1 265 ? -15.211 42.094 11.602 1 87.5 265 ALA B O 1
ATOM 6957 N N . SER B 1 266 ? -14.203 40.188 11.281 1 92.75 266 SER B N 1
ATOM 6958 C CA . SER B 1 266 ? -13.031 40.844 10.688 1 92.75 266 SER B CA 1
ATOM 6959 C C . SER B 1 266 ? -13.398 41.594 9.422 1 92.75 266 SER B C 1
ATOM 6961 O O . SER B 1 266 ? -14.195 41.125 8.609 1 92.75 266 SER B O 1
ATOM 6963 N N . ASP B 1 267 ? -12.828 42.812 9.273 1 95.25 267 ASP B N 1
ATOM 6964 C CA . ASP B 1 267 ? -13.008 43.594 8.047 1 95.25 267 ASP B CA 1
ATOM 6965 C C . ASP B 1 267 ? -11.742 43.562 7.199 1 95.25 267 ASP B C 1
ATOM 6967 O O . ASP B 1 267 ? -11.625 44.344 6.238 1 95.25 267 ASP B O 1
ATOM 6971 N N . GLY B 1 268 ? -10.812 42.781 7.555 1 95.94 268 GLY B N 1
ATOM 6972 C CA . GLY B 1 268 ? -9.562 42.625 6.832 1 95.94 268 GLY B CA 1
ATOM 6973 C C . GLY B 1 268 ? -8.836 41.344 7.145 1 95.94 268 GLY B C 1
ATOM 6974 O O . GLY B 1 268 ? -8.133 41.25 8.148 1 95.94 268 GLY B O 1
ATOM 6975 N N . LEU B 1 269 ? -8.953 40.438 6.254 1 95.38 269 LEU B N 1
ATOM 6976 C CA . LEU B 1 269 ? -8.266 39.156 6.379 1 95.38 269 LEU B CA 1
ATOM 6977 C C . LEU B 1 269 ? -7.031 39.125 5.484 1 95.38 269 LEU B C 1
ATOM 6979 O O . LEU B 1 269 ? -7.113 39.438 4.293 1 95.38 269 LEU B O 1
ATOM 6983 N N . ILE B 1 270 ? -5.883 38.812 6.039 1 94.81 270 ILE B N 1
ATOM 6984 C CA . ILE B 1 270 ? -4.691 38.5 5.254 1 94.81 270 ILE B CA 1
ATOM 6985 C C . ILE B 1 270 ? -4.418 37 5.293 1 94.81 270 ILE B C 1
ATOM 6987 O O . ILE B 1 270 ? -4.023 36.469 6.328 1 94.81 270 ILE B O 1
ATOM 6991 N N . PHE B 1 271 ? -4.68 36.344 4.172 1 93 271 PHE B N 1
ATOM 6992 C CA . PHE B 1 271 ? -4.336 34.938 4.039 1 93 271 PHE B CA 1
ATOM 6993 C C . PHE B 1 271 ? -2.895 34.781 3.574 1 93 271 PHE B C 1
ATOM 6995 O O . PHE B 1 271 ? -2.561 35.094 2.434 1 93 271 PHE B O 1
ATOM 7002 N N . ALA B 1 272 ? -2.064 34.312 4.406 1 91.25 272 ALA B N 1
ATOM 7003 C CA . ALA B 1 272 ? -0.655 34.125 4.078 1 91.25 272 ALA B CA 1
ATOM 7004 C C . ALA B 1 272 ? -0.323 32.656 3.947 1 91.25 272 ALA B C 1
ATOM 7006 O O . ALA B 1 272 ? -0.139 31.953 4.949 1 91.25 272 ALA B O 1
ATOM 7007 N N . GLY B 1 273 ? -0.233 32.156 2.707 1 85.56 273 GLY B N 1
ATOM 7008 C CA . GLY B 1 273 ? 0.172 30.797 2.455 1 85.56 273 GLY B CA 1
ATOM 7009 C C . GLY B 1 273 ? -0.925 29.781 2.742 1 85.56 273 GLY B C 1
ATOM 7010 O O . GLY B 1 273 ? -0.645 28.625 3.039 1 85.56 273 GLY B O 1
ATOM 7011 N N . VAL B 1 274 ? -2.148 30.172 2.723 1 86.12 274 VAL B N 1
ATOM 7012 C CA . VAL B 1 274 ? -3.271 29.297 3.043 1 86.12 274 VAL B CA 1
ATOM 7013 C C . VAL B 1 274 ? -3.639 28.453 1.819 1 86.12 274 VAL B C 1
ATOM 7015 O O . VAL B 1 274 ? -3.805 28.984 0.721 1 86.12 274 VAL B O 1
ATOM 7018 N N . MET B 1 275 ? -3.605 27.141 2.033 1 82.62 275 MET B N 1
ATOM 7019 C CA . MET B 1 275 ? -4.188 26.25 1.039 1 82.62 275 MET B CA 1
ATOM 7020 C C . MET B 1 275 ? -5.68 26.062 1.278 1 82.62 275 MET B C 1
ATOM 7022 O O . MET B 1 275 ? -6.086 25.391 2.232 1 82.62 275 MET B O 1
ATOM 7026 N N . PHE B 1 276 ? -6.418 26.578 0.337 1 82.88 276 PHE B N 1
ATOM 7027 C CA . PHE B 1 276 ? -7.863 26.578 0.547 1 82.88 276 PHE B CA 1
ATOM 7028 C C . PHE B 1 276 ? -8.461 25.219 0.185 1 82.88 276 PHE B C 1
ATOM 7030 O O . PHE B 1 276 ? -8.391 24.797 -0.97 1 82.88 276 PHE B O 1
ATOM 7037 N N . HIS B 1 277 ? -8.977 24.531 1.17 1 80.81 277 HIS B N 1
ATOM 7038 C CA . HIS B 1 277 ? -9.75 23.297 1.007 1 80.81 277 HIS B CA 1
ATOM 7039 C C . HIS B 1 277 ? -10.695 23.078 2.186 1 80.81 277 HIS B C 1
ATOM 7041 O O . HIS B 1 277 ? -10.711 23.875 3.129 1 80.81 277 HIS B O 1
ATOM 7047 N N . GLU B 1 278 ? -11.344 22.062 2.186 1 75.88 278 GLU B N 1
ATOM 7048 C CA . GLU B 1 278 ? -12.445 21.828 3.109 1 75.88 278 GLU B CA 1
ATOM 7049 C C . GLU B 1 278 ? -11.953 21.766 4.555 1 75.88 278 GLU B C 1
ATOM 7051 O O . GLU B 1 278 ? -12.656 22.172 5.473 1 75.88 278 GLU B O 1
ATOM 7056 N N . PHE B 1 279 ? -10.719 21.328 4.797 1 76.44 279 PHE B N 1
ATOM 7057 C CA . PHE B 1 279 ? -10.25 21.125 6.16 1 76.44 279 PHE B CA 1
ATOM 7058 C C . PHE B 1 279 ? -9.477 22.344 6.656 1 76.44 279 PHE B C 1
ATOM 7060 O O . PHE B 1 279 ? -8.984 22.359 7.785 1 76.44 279 PHE B O 1
ATOM 7067 N N . VAL B 1 280 ? -9.398 23.328 5.906 1 77.81 280 VAL B N 1
ATOM 7068 C CA . VAL B 1 280 ? -8.688 24.531 6.344 1 77.81 280 VAL B CA 1
ATOM 7069 C C . VAL B 1 280 ? -9.656 25.703 6.434 1 77.81 280 VAL B C 1
ATOM 7071 O O . VAL B 1 280 ? -9.781 26.328 7.492 1 77.81 280 VAL B O 1
ATOM 7074 N N . TRP B 1 281 ? -10.383 25.969 5.363 1 80 281 TRP B N 1
ATOM 7075 C CA . TRP B 1 281 ? -11.234 27.156 5.316 1 80 281 TRP B CA 1
ATOM 7076 C C . TRP B 1 281 ? -12.656 26.781 4.902 1 80 281 TRP B C 1
ATOM 7078 O O . TRP B 1 281 ? -13.531 27.656 4.805 1 80 281 TRP B O 1
ATOM 7088 N N . GLY B 1 282 ? -12.852 25.438 4.699 1 74.44 282 GLY B N 1
ATOM 7089 C CA . GLY B 1 282 ? -14.164 25 4.246 1 74.44 282 GLY B CA 1
ATOM 7090 C C . GLY B 1 282 ? -14.32 25.047 2.738 1 74.44 282 GLY B C 1
ATOM 7091 O O . GLY B 1 282 ? -15.391 24.75 2.209 1 74.44 282 GLY B O 1
ATOM 7092 N N . GLY B 1 283 ? -13.375 25.484 2.041 1 76.62 283 GLY B N 1
ATOM 7093 C CA . GLY B 1 283 ? -13.383 25.609 0.591 1 76.62 283 GLY B CA 1
ATOM 7094 C C . GLY B 1 283 ? -12.688 26.859 0.094 1 76.62 283 GLY B C 1
ATOM 7095 O O . GLY B 1 283 ? -11.852 27.438 0.798 1 76.62 283 GLY B O 1
ATOM 7096 N N . LEU B 1 284 ? -12.992 27.203 -1.108 1 78.69 284 LEU B N 1
ATOM 7097 C CA . LEU B 1 284 ? -12.5 28.469 -1.64 1 78.69 284 LEU B CA 1
ATOM 7098 C C . LEU B 1 284 ? -13.25 29.641 -1.022 1 78.69 284 LEU B C 1
ATOM 7100 O O . LEU B 1 284 ? -14.461 29.562 -0.789 1 78.69 284 LEU B O 1
ATOM 7104 N N . PRO B 1 285 ? -12.508 30.672 -0.72 1 82 285 PRO B N 1
ATOM 7105 C CA . PRO B 1 285 ? -13.234 31.828 -0.204 1 82 285 PRO B CA 1
ATOM 7106 C C . PRO B 1 285 ? -14.297 32.344 -1.17 1 82 285 PRO B C 1
ATOM 7108 O O . PRO B 1 285 ? -14.07 32.375 -2.383 1 82 285 PRO B O 1
ATOM 7111 N N . ASP B 1 286 ? -15.422 32.656 -0.629 1 84.12 286 ASP B N 1
ATOM 7112 C CA . ASP B 1 286 ? -16.469 33.281 -1.449 1 84.12 286 ASP B CA 1
ATOM 7113 C C . ASP B 1 286 ? -16.141 34.719 -1.755 1 84.12 286 ASP B C 1
ATOM 7115 O O . ASP B 1 286 ? -15.117 35.25 -1.309 1 84.12 286 ASP B O 1
ATOM 7119 N N . ASN B 1 287 ? -17 35.375 -2.461 1 87.81 287 ASN B N 1
ATOM 7120 C CA . ASN B 1 287 ? -16.75 36.75 -2.887 1 87.81 287 ASN B CA 1
ATOM 7121 C C . ASN B 1 287 ? -16.719 37.688 -1.699 1 87.81 287 ASN B C 1
ATOM 7123 O O . ASN B 1 287 ? -15.906 38.625 -1.67 1 87.81 287 ASN B O 1
ATOM 7127 N N . ALA B 1 288 ? -17.609 37.469 -0.739 1 89.56 288 ALA B N 1
ATOM 7128 C CA . ALA B 1 288 ? -17.656 38.344 0.435 1 89.56 288 ALA B CA 1
ATOM 7129 C C . ALA B 1 288 ? -16.344 38.281 1.218 1 89.56 288 ALA B C 1
ATOM 7131 O O . ALA B 1 288 ? -15.859 39.281 1.696 1 89.56 288 ALA B O 1
ATOM 7132 N N . THR B 1 289 ? -15.852 37.094 1.331 1 90.25 289 THR B N 1
ATOM 7133 C CA . THR B 1 289 ? -14.57 36.906 2.002 1 90.25 289 THR B CA 1
ATOM 7134 C C . THR B 1 289 ? -13.438 37.531 1.182 1 90.25 289 THR B C 1
ATOM 7136 O O . THR B 1 289 ? -12.57 38.219 1.726 1 90.25 289 THR B O 1
ATOM 7139 N N . HIS B 1 290 ? -13.492 37.344 -0.058 1 90.12 290 HIS B N 1
ATOM 7140 C CA . HIS B 1 290 ? -12.461 37.875 -0.95 1 90.12 290 HIS B CA 1
ATOM 7141 C C . HIS B 1 290 ? -12.422 39.375 -0.911 1 90.12 290 HIS B C 1
ATOM 7143 O O . HIS B 1 290 ? -11.336 39.969 -0.91 1 90.12 290 HIS B O 1
ATOM 7149 N N . GLU B 1 291 ? -13.531 39.969 -0.836 1 92.81 291 GLU B N 1
ATOM 7150 C CA . GLU B 1 291 ? -13.633 41.438 -0.867 1 92.81 291 GLU B CA 1
ATOM 7151 C C . GLU B 1 291 ? -12.938 42.062 0.337 1 92.81 291 GLU B C 1
ATOM 7153 O O . GLU B 1 291 ? -12.445 43.188 0.258 1 92.81 291 GLU B O 1
ATOM 7158 N N . ARG B 1 292 ? -12.922 41.375 1.343 1 95.31 292 ARG B N 1
ATOM 7159 C CA . ARG B 1 292 ? -12.305 41.906 2.551 1 95.31 292 ARG B CA 1
ATOM 7160 C C . ARG B 1 292 ? -10.984 41.219 2.855 1 95.31 292 ARG B C 1
ATOM 7162 O O . ARG B 1 292 ? -10.586 41.094 4.02 1 95.31 292 ARG B O 1
ATOM 7169 N N . SER B 1 293 ? -10.383 40.688 1.811 1 96 293 SER B N 1
ATOM 7170 C CA . SER B 1 293 ? -9.18 39.906 2.09 1 96 293 SER B CA 1
ATOM 7171 C C . SER B 1 293 ? -8.039 40.312 1.156 1 96 293 SER B C 1
ATOM 7173 O O . SER B 1 293 ? -8.273 40.875 0.086 1 96 293 SER B O 1
ATOM 7175 N N . VAL B 1 294 ? -6.84 40.094 1.648 1 96.44 294 VAL B N 1
ATOM 7176 C CA . VAL B 1 294 ? -5.625 40 0.846 1 96.44 294 VAL B CA 1
ATOM 7177 C C . VAL B 1 294 ? -5.105 38.562 0.868 1 96.44 294 VAL B C 1
ATOM 7179 O O . VAL B 1 294 ? -4.895 38 1.938 1 96.44 294 VAL B O 1
ATOM 7182 N N . ILE B 1 295 ? -4.992 37.938 -0.277 1 94.44 295 ILE B N 1
ATOM 7183 C CA . ILE B 1 295 ? -4.512 36.562 -0.362 1 94.44 295 ILE B CA 1
ATOM 7184 C C . ILE B 1 295 ? -3.096 36.562 -0.931 1 94.44 295 ILE B C 1
ATOM 7186 O O . ILE B 1 295 ? -2.865 37 -2.055 1 94.44 295 ILE B O 1
ATOM 7190 N N . LEU B 1 296 ? -2.193 36.156 -0.116 1 93.5 296 LEU B N 1
ATOM 7191 C CA . LEU B 1 296 ? -0.798 36 -0.515 1 93.5 296 LEU B CA 1
ATOM 7192 C C . LEU B 1 296 ? -0.515 34.594 -0.983 1 93.5 296 LEU B C 1
ATOM 7194 O O . LEU B 1 296 ? -0.329 33.688 -0.164 1 93.5 296 LEU B O 1
ATOM 7198 N N . TYR B 1 297 ? -0.406 34.344 -2.291 1 89.19 297 TYR B N 1
ATOM 7199 C CA . TYR B 1 297 ? -0.059 33.062 -2.881 1 89.19 297 TYR B CA 1
ATOM 7200 C C . TYR B 1 297 ? 1.453 32.906 -2.979 1 89.19 297 TYR B C 1
ATOM 7202 O O . TYR B 1 297 ? 2.209 33.688 -2.408 1 89.19 297 TYR B O 1
ATOM 7210 N N . LYS B 1 298 ? 1.867 31.922 -3.576 1 85.75 298 LYS B N 1
ATOM 7211 C CA . LYS B 1 298 ? 3.293 31.609 -3.664 1 85.75 298 LYS B CA 1
ATOM 7212 C C . LYS B 1 298 ? 4.031 32.688 -4.457 1 85.75 298 LYS B C 1
ATOM 7214 O O . LYS B 1 298 ? 5.164 33.031 -4.129 1 85.75 298 LYS B O 1
ATOM 7219 N N . SER B 1 299 ? 3.346 33.188 -5.531 1 89.5 299 SER B N 1
ATOM 7220 C CA . SER B 1 299 ? 4.039 34.125 -6.391 1 89.5 299 SER B CA 1
ATOM 7221 C C . SER B 1 299 ? 3.092 35.219 -6.867 1 89.5 299 SER B C 1
ATOM 7223 O O . SER B 1 299 ? 3.334 35.844 -7.902 1 89.5 299 SER B O 1
ATOM 7225 N N . ARG B 1 300 ? 2.059 35.312 -6.145 1 92.88 300 ARG B N 1
ATOM 7226 C CA . ARG B 1 300 ? 1.056 36.312 -6.531 1 92.88 300 ARG B CA 1
ATOM 7227 C C . ARG B 1 300 ? 0.286 36.812 -5.316 1 92.88 300 ARG B C 1
ATOM 7229 O O . ARG B 1 300 ? 0.109 36.062 -4.34 1 92.88 300 ARG B O 1
ATOM 7236 N N . VAL B 1 301 ? -0.141 38.094 -5.418 1 95.06 301 VAL B N 1
ATOM 7237 C CA . VAL B 1 301 ? -0.928 38.688 -4.355 1 95.06 301 VAL B CA 1
ATOM 7238 C C . VAL B 1 301 ? -2.238 39.25 -4.93 1 95.06 301 VAL B C 1
ATOM 7240 O O . VAL B 1 301 ? -2.244 39.875 -5.973 1 95.06 301 VAL B O 1
ATOM 7243 N N . CYS B 1 302 ? -3.283 38.875 -4.285 1 95.44 302 CYS B N 1
ATOM 7244 C CA . CYS B 1 302 ? -4.594 39.406 -4.664 1 95.44 302 CYS B CA 1
ATOM 7245 C C . CYS B 1 302 ? -5.156 40.312 -3.574 1 95.44 302 CYS B C 1
ATOM 7247 O O . CYS B 1 302 ? -5.281 39.875 -2.42 1 95.44 302 CYS B O 1
ATOM 7249 N N . LEU B 1 303 ? -5.348 41.5 -3.924 1 95.38 303 LEU B N 1
ATOM 7250 C CA . LEU B 1 303 ? -5.945 42.469 -3.027 1 95.38 303 LEU B CA 1
ATOM 7251 C C . LEU B 1 303 ? -7.438 42.625 -3.307 1 95.38 303 LEU B C 1
ATOM 7253 O O . LEU B 1 303 ? -7.832 43.281 -4.27 1 95.38 303 LEU B O 1
ATOM 7257 N N . ALA B 1 304 ? -8.148 42 -2.408 1 88.62 304 ALA B N 1
ATOM 7258 C CA . ALA B 1 304 ? -9.602 41.969 -2.58 1 88.62 304 ALA B CA 1
ATOM 7259 C C . ALA B 1 304 ? -9.977 41.469 -3.969 1 88.62 304 ALA B C 1
ATOM 7261 O O . ALA B 1 304 ? -9.398 40.5 -4.461 1 88.62 304 ALA B O 1
ATOM 7262 N N . LEU B 1 305 ? -10.969 41.844 -4.582 1 85.94 305 LEU B N 1
ATOM 7263 C CA . LEU B 1 305 ? -11.398 41.469 -5.93 1 85.94 305 LEU B CA 1
ATOM 7264 C C . LEU B 1 305 ? -10.977 42.531 -6.941 1 85.94 305 LEU B C 1
ATOM 7266 O O . LEU B 1 305 ? -11.469 42.531 -8.07 1 85.94 305 LEU B O 1
ATOM 7270 N N . THR B 1 306 ? -9.961 43.281 -6.488 1 86.12 306 THR B N 1
ATOM 7271 C CA . THR B 1 306 ? -9.758 44.469 -7.297 1 86.12 306 THR B CA 1
ATOM 7272 C C . THR B 1 306 ? -8.391 44.438 -7.973 1 86.12 306 THR B C 1
ATOM 7274 O O . THR B 1 306 ? -8.242 44.938 -9.094 1 86.12 306 THR B O 1
ATOM 7277 N N . ARG B 1 307 ? -7.359 44 -7.305 1 92.94 307 ARG B N 1
ATOM 7278 C CA . ARG B 1 307 ? -6.008 44.062 -7.852 1 92.94 307 ARG B CA 1
ATOM 7279 C C . ARG B 1 307 ? -5.273 42.75 -7.629 1 92.94 307 ARG B C 1
ATOM 7281 O O . ARG B 1 307 ? -5.543 42.031 -6.66 1 92.94 307 ARG B O 1
ATOM 7288 N N . ALA B 1 308 ? -4.457 42.469 -8.547 1 95.38 308 ALA B N 1
ATOM 7289 C CA . ALA B 1 308 ? -3.568 41.312 -8.445 1 95.38 308 ALA B CA 1
ATOM 7290 C C . ALA B 1 308 ? -2.16 41.688 -8.922 1 95.38 308 ALA B C 1
ATOM 7292 O O . ALA B 1 308 ? -1.992 42.406 -9.898 1 95.38 308 ALA B O 1
ATOM 7293 N N . PHE B 1 309 ? -1.186 41.25 -8.188 1 96.38 309 PHE B N 1
ATOM 7294 C CA . PHE B 1 309 ? 0.221 41.438 -8.516 1 96.38 309 PHE B CA 1
ATOM 7295 C C . PHE B 1 309 ? 0.907 40.094 -8.789 1 96.38 309 PHE B C 1
ATOM 7297 O O . PHE B 1 309 ? 0.943 39.219 -7.918 1 96.38 309 PHE B O 1
ATOM 7304 N N . ALA B 1 310 ? 1.395 39.938 -9.961 1 93.88 310 ALA B N 1
ATOM 7305 C CA . ALA B 1 310 ? 2.096 38.719 -10.336 1 93.88 310 ALA B CA 1
ATOM 7306 C C . ALA B 1 310 ? 3.588 38.844 -10.031 1 93.88 310 ALA B C 1
ATOM 7308 O O . ALA B 1 310 ? 4.105 39.938 -9.812 1 93.88 310 ALA B O 1
ATOM 7309 N N . ALA B 1 311 ? 4.227 37.719 -9.906 1 94.81 311 ALA B N 1
ATOM 7310 C CA . ALA B 1 311 ? 5.668 37.625 -9.688 1 94.81 311 ALA B CA 1
ATOM 7311 C C . ALA B 1 311 ? 6.066 38.281 -8.383 1 94.81 311 ALA B C 1
ATOM 7313 O O . ALA B 1 311 ? 7.051 39.031 -8.336 1 94.81 311 ALA B O 1
ATOM 7314 N N . VAL B 1 312 ? 5.238 38.219 -7.391 1 95.19 312 VAL B N 1
ATOM 7315 C CA . VAL B 1 312 ? 5.5 38.719 -6.047 1 95.19 312 VAL B CA 1
ATOM 7316 C C . VAL B 1 312 ? 5.461 37.562 -5.047 1 95.19 312 VAL B C 1
ATOM 7318 O O . VAL B 1 312 ? 4.398 37.219 -4.512 1 95.19 312 VAL B O 1
ATOM 7321 N N . PRO B 1 313 ? 6.668 36.938 -4.762 1 92.12 313 PRO B N 1
ATOM 7322 C CA . PRO B 1 313 ? 6.684 35.875 -3.77 1 92.12 313 PRO B CA 1
ATOM 7323 C C . PRO B 1 313 ? 6.352 36.375 -2.361 1 92.12 313 PRO B C 1
ATOM 7325 O O . PRO B 1 313 ? 6.824 37.438 -1.948 1 92.12 313 PRO B O 1
ATOM 7328 N N . THR B 1 314 ? 5.547 35.625 -1.727 1 91.12 314 THR B N 1
ATOM 7329 C CA . THR B 1 314 ? 5.156 35.938 -0.362 1 91.12 314 THR B CA 1
ATOM 7330 C C . THR B 1 314 ? 6.383 36.125 0.526 1 91.12 314 THR B C 1
ATOM 7332 O O . THR B 1 314 ? 6.398 37 1.407 1 91.12 314 THR B O 1
ATOM 7335 N N . SER B 1 315 ? 7.469 35.375 0.31 1 88.44 315 SER B N 1
ATOM 7336 C CA . SER B 1 315 ? 8.695 35.438 1.104 1 88.44 315 SER B CA 1
ATOM 7337 C C . SER B 1 315 ? 9.375 36.781 0.971 1 88.44 315 SER B C 1
ATOM 7339 O O . SER B 1 315 ? 10.102 37.219 1.874 1 88.44 315 SER B O 1
ATOM 7341 N N . ARG B 1 316 ? 9.094 37.469 -0.081 1 92.81 316 ARG B N 1
ATOM 7342 C CA . ARG B 1 316 ? 9.648 38.812 -0.312 1 92.81 316 ARG B CA 1
ATOM 7343 C C . ARG B 1 316 ? 8.68 39.906 0.135 1 92.81 316 ARG B C 1
ATOM 7345 O O . ARG B 1 316 ? 9.094 40.969 0.562 1 92.81 316 ARG B O 1
ATOM 7352 N N . LEU B 1 317 ? 7.473 39.594 -0.005 1 95.25 317 LEU B N 1
ATOM 7353 C CA . LEU B 1 317 ? 6.441 40.594 0.287 1 95.25 317 LEU B CA 1
ATOM 7354 C C . LEU B 1 317 ? 6.34 40.844 1.787 1 95.25 317 LEU B C 1
ATOM 7356 O O . LEU B 1 317 ? 6.191 42 2.219 1 95.25 317 LEU B O 1
ATOM 7360 N N . LEU B 1 318 ? 6.418 39.812 2.604 1 93.38 318 LEU B N 1
ATOM 7361 C CA . LEU B 1 318 ? 6.18 39.938 4.035 1 93.38 318 LEU B CA 1
ATOM 7362 C C . LEU B 1 318 ? 7.227 40.844 4.684 1 93.38 318 LEU B C 1
ATOM 7364 O O . LEU B 1 318 ? 6.879 41.781 5.414 1 93.38 318 LEU B O 1
ATOM 7368 N N . PRO B 1 319 ? 8.516 40.688 4.422 1 94.25 319 PRO B N 1
ATOM 7369 C CA . PRO B 1 319 ? 9.5 41.625 4.961 1 94.25 319 PRO B CA 1
ATOM 7370 C C . PRO B 1 319 ? 9.305 43.031 4.441 1 94.25 319 PRO B C 1
ATOM 7372 O O . PRO B 1 319 ? 9.508 44 5.18 1 94.25 319 PRO B O 1
ATOM 7375 N N . ALA B 1 320 ? 8.961 43.125 3.193 1 96.38 320 ALA B N 1
ATOM 7376 C CA . ALA B 1 320 ? 8.711 44.438 2.621 1 96.38 320 ALA B CA 1
ATOM 7377 C C . ALA B 1 320 ? 7.531 45.125 3.311 1 96.38 320 ALA B C 1
ATOM 7379 O O . ALA B 1 320 ? 7.578 46.344 3.594 1 96.38 320 ALA B O 1
ATOM 7380 N N . LEU B 1 321 ? 6.52 44.406 3.535 1 95.69 321 LEU B N 1
ATOM 7381 C CA . LEU B 1 321 ? 5.316 44.906 4.195 1 95.69 321 LEU B CA 1
ATOM 7382 C C . LEU B 1 321 ? 5.617 45.281 5.637 1 95.69 321 LEU B C 1
ATOM 7384 O O . LEU B 1 321 ? 5.102 46.312 6.125 1 95.69 321 LEU B O 1
ATOM 7388 N N . ALA B 1 322 ? 6.418 44.5 6.336 1 94.81 322 ALA B N 1
ATOM 7389 C CA . ALA B 1 322 ? 6.77 44.75 7.73 1 94.81 322 ALA B CA 1
ATOM 7390 C C . ALA B 1 322 ? 7.426 46.125 7.898 1 94.81 322 ALA B C 1
ATOM 7392 O O . ALA B 1 322 ? 7.258 46.781 8.93 1 94.81 322 ALA B O 1
ATOM 7393 N N . LYS B 1 323 ? 8.008 46.594 6.848 1 95.62 323 LYS B N 1
ATOM 7394 C CA . LYS B 1 323 ? 8.695 47.875 6.887 1 95.62 323 LYS B CA 1
ATOM 7395 C C . LYS B 1 323 ? 7.707 49.031 6.707 1 95.62 323 LYS B C 1
ATOM 7397 O O . LYS B 1 323 ? 7.988 50.156 7.109 1 95.62 323 LYS B O 1
ATOM 7402 N N . LEU B 1 324 ? 6.625 48.719 6.145 1 96.56 324 LEU B N 1
ATOM 7403 C CA . LEU B 1 324 ? 5.699 49.781 5.75 1 96.56 324 LEU B CA 1
ATOM 7404 C C . LEU B 1 324 ? 4.535 49.875 6.73 1 96.56 324 LEU B C 1
ATOM 7406 O O . LEU B 1 324 ? 3.926 50.938 6.875 1 96.56 324 LEU B O 1
ATOM 7410 N N . VAL B 1 325 ? 4.211 48.719 7.328 1 94.31 325 VAL B N 1
ATOM 7411 C CA . VAL B 1 325 ? 3.023 48.688 8.172 1 94.31 325 VAL B CA 1
ATOM 7412 C C . VAL B 1 325 ? 3.266 49.5 9.453 1 94.31 325 VAL B C 1
ATOM 7414 O O . VAL B 1 325 ? 4.328 49.375 10.062 1 94.31 325 VAL B O 1
ATOM 7417 N N . LYS B 1 326 ? 2.229 50.281 9.766 1 90.44 326 LYS B N 1
ATOM 7418 C CA . LYS B 1 326 ? 2.303 51.094 10.977 1 90.44 326 LYS B CA 1
ATOM 7419 C C . LYS B 1 326 ? 1.34 50.594 12.047 1 90.44 326 LYS B C 1
ATOM 7421 O O . LYS B 1 326 ? 0.3 50 11.727 1 90.44 326 LYS B O 1
ATOM 7426 N N . ARG B 1 327 ? 1.725 50.875 13.242 1 90.5 327 ARG B N 1
ATOM 7427 C CA . ARG B 1 327 ? 0.883 50.5 14.367 1 90.5 327 ARG B CA 1
ATOM 7428 C C . ARG B 1 327 ? -0.474 51.188 14.305 1 90.5 327 ARG B C 1
ATOM 7430 O O . ARG B 1 327 ? -0.551 52.375 14.047 1 90.5 327 ARG B O 1
ATOM 7437 N N . ASN B 1 328 ? -1.421 50.406 14.414 1 91.44 328 ASN B N 1
ATOM 7438 C CA . ASN B 1 328 ? -2.791 50.906 14.477 1 91.44 328 ASN B CA 1
ATOM 7439 C C . ASN B 1 328 ? -3.389 50.719 15.867 1 91.44 328 ASN B C 1
ATOM 7441 O O . ASN B 1 328 ? -3.914 49.656 16.188 1 91.44 328 ASN B O 1
ATOM 7445 N N . SER B 1 329 ? -3.461 51.75 16.625 1 91.12 329 SER B N 1
ATOM 7446 C CA . SER B 1 329 ? -3.898 51.688 18.016 1 91.12 329 SER B CA 1
ATOM 7447 C C . SER B 1 329 ? -5.379 51.344 18.109 1 91.12 329 SER B C 1
ATOM 7449 O O . SER B 1 329 ? -5.805 50.688 19.047 1 91.12 329 SER B O 1
ATOM 7451 N N . GLY B 1 330 ? -6.07 51.844 17.234 1 90.88 330 GLY B N 1
ATOM 7452 C CA . GLY B 1 330 ? -7.484 51.531 17.203 1 90.88 330 GLY B CA 1
ATOM 7453 C C . GLY B 1 330 ? -7.746 50.031 16.984 1 90.88 330 GLY B C 1
ATOM 7454 O O . GLY B 1 330 ? -8.586 49.438 17.672 1 90.88 330 GLY B O 1
ATOM 7455 N N . ALA B 1 331 ? -7.059 49.469 16.125 1 91.19 331 ALA B N 1
ATOM 7456 C CA . ALA B 1 331 ? -7.184 48.031 15.852 1 91.19 331 ALA B CA 1
ATOM 7457 C C . ALA B 1 331 ? -6.754 47.219 17.062 1 91.19 331 ALA B C 1
ATOM 7459 O O . ALA B 1 331 ? -7.359 46.188 17.359 1 91.19 331 ALA B O 1
ATOM 7460 N N . LEU B 1 332 ? -5.77 47.594 17.766 1 90.5 332 LEU B N 1
ATOM 7461 C CA . LEU B 1 332 ? -5.273 46.906 18.953 1 90.5 332 LEU B CA 1
ATOM 7462 C C . LEU B 1 332 ? -6.289 46.969 20.094 1 90.5 332 LEU B C 1
ATOM 7464 O O . LEU B 1 332 ? -6.465 46 20.828 1 90.5 332 LEU B O 1
ATOM 7468 N N . ASP B 1 333 ? -6.867 48.125 20.156 1 90.56 333 ASP B N 1
ATOM 7469 C CA . ASP B 1 333 ? -7.895 48.312 21.188 1 90.56 333 ASP B CA 1
ATOM 7470 C C . ASP B 1 333 ? -9.078 47.375 20.922 1 90.56 333 ASP B C 1
ATOM 7472 O O . ASP B 1 333 ? -9.617 46.781 21.859 1 90.56 333 ASP B O 1
ATOM 7476 N N . TYR B 1 334 ? -9.398 47.312 19.766 1 87.25 334 TYR B N 1
ATOM 7477 C CA . TYR B 1 334 ? -10.477 46.375 19.406 1 87.25 334 TYR B CA 1
ATOM 7478 C C . TYR B 1 334 ? -10.086 44.938 19.703 1 87.25 334 TYR B C 1
ATOM 7480 O O . TYR B 1 334 ? -10.898 44.156 20.203 1 87.25 334 TYR B O 1
ATOM 7488 N N . PHE B 1 335 ? -8.914 44.562 19.312 1 87.62 335 PHE B N 1
ATOM 7489 C CA . PHE B 1 335 ? -8.406 43.219 19.562 1 87.62 335 PHE B CA 1
ATOM 7490 C C . PHE B 1 335 ? -8.508 42.844 21.031 1 87.62 335 PHE B C 1
ATOM 7492 O O . PHE B 1 335 ? -8.938 41.75 21.375 1 87.62 335 PHE B O 1
ATOM 7499 N N . ARG B 1 336 ? -8.234 43.75 21.859 1 86.5 336 ARG B N 1
ATOM 7500 C CA . ARG B 1 336 ? -8.242 43.531 23.297 1 86.5 336 ARG B CA 1
ATOM 7501 C C . ARG B 1 336 ? -9.664 43.406 23.828 1 86.5 336 ARG B C 1
ATOM 7503 O O . ARG B 1 336 ? -9.898 42.75 24.844 1 86.5 336 ARG B O 1
ATOM 7510 N N . SER B 1 337 ? -10.617 43.969 23.047 1 82.81 337 SER B N 1
ATOM 7511 C CA . SER B 1 337 ? -12.008 43.969 23.484 1 82.81 337 SER B CA 1
ATOM 7512 C C . SER B 1 337 ? -12.805 42.875 22.781 1 82.81 337 SER B C 1
ATOM 7514 O O . SER B 1 337 ? -14.023 42.781 22.969 1 82.81 337 SER B O 1
ATOM 7516 N N . ARG B 1 338 ? -12.148 42.031 22.016 1 78.44 338 ARG B N 1
ATOM 7517 C CA . ARG B 1 338 ? -12.844 41.031 21.203 1 78.44 338 ARG B CA 1
ATOM 7518 C C . ARG B 1 338 ? -13.57 40.031 22.078 1 78.44 338 ARG B C 1
ATOM 7520 O O . ARG B 1 338 ? -13.188 39.812 23.234 1 78.44 338 ARG B O 1
ATOM 7527 N N . PRO B 1 339 ? -14.688 39.469 21.469 1 69.88 339 PRO B N 1
ATOM 7528 C CA . PRO B 1 339 ? -15.414 38.438 22.219 1 69.88 339 PRO B CA 1
ATOM 7529 C C . PRO B 1 339 ? -14.523 37.25 22.641 1 69.88 339 PRO B C 1
ATOM 7531 O O . PRO B 1 339 ? -13.703 36.781 21.844 1 69.88 339 PRO B O 1
ATOM 7534 N N . ALA B 1 340 ? -14.516 37 23.875 1 67.81 340 ALA B N 1
ATOM 7535 C CA . ALA B 1 340 ? -13.703 35.906 24.391 1 67.81 340 ALA B CA 1
ATOM 7536 C C . ALA B 1 340 ? -14.555 34.656 24.625 1 67.81 340 ALA B C 1
ATOM 7538 O O . ALA B 1 340 ? -14.039 33.531 24.672 1 67.81 340 ALA B O 1
ATOM 7539 N N . ALA B 1 341 ? -15.844 34.875 24.609 1 63.25 341 ALA B N 1
ATOM 7540 C CA . ALA B 1 341 ? -16.656 33.719 25 1 63.25 341 ALA B CA 1
ATOM 7541 C C . ALA B 1 341 ? -16.969 32.812 23.797 1 63.25 341 ALA B C 1
ATOM 7543 O O . ALA B 1 341 ? -17.344 33.312 22.734 1 63.25 341 ALA B O 1
ATOM 7544 N N . PRO B 1 342 ? -16.672 31.469 23.984 1 64.62 342 PRO B N 1
ATOM 7545 C CA . PRO B 1 342 ? -17.016 30.531 22.906 1 64.62 342 PRO B CA 1
ATOM 7546 C C . PRO B 1 342 ? -18.516 30.375 22.703 1 64.62 342 PRO B C 1
ATOM 7548 O O . PRO B 1 342 ? -19.281 30.516 23.656 1 64.62 342 PRO B O 1
ATOM 7551 N N . PRO B 1 343 ? -18.891 30.281 21.375 1 62.47 343 PRO B N 1
ATOM 7552 C CA . PRO B 1 343 ? -20.281 29.875 21.172 1 62.47 343 PRO B CA 1
ATOM 7553 C C . PRO B 1 343 ? -20.609 28.531 21.828 1 62.47 343 PRO B C 1
ATOM 7555 O O . PRO B 1 343 ? -19.719 27.703 22 1 62.47 343 PRO B O 1
ATOM 7558 N N . GLU B 1 344 ? -21.703 28.406 22.375 1 61.75 344 GLU B N 1
ATOM 7559 C CA . GLU B 1 344 ? -22.156 27.125 22.906 1 61.75 344 GLU B CA 1
ATOM 7560 C C . GLU B 1 344 ? -22.141 26.047 21.828 1 61.75 344 GLU B C 1
ATOM 7562 O O . GLU B 1 344 ? -22.719 26.234 20.766 1 61.75 344 GLU B O 1
ATOM 7567 N N . MET B 1 345 ? -21.25 25.031 22 1 70.12 345 MET B N 1
ATOM 7568 C CA . MET B 1 345 ? -21.266 23.891 21.078 1 70.12 345 MET B CA 1
ATOM 7569 C C . MET B 1 345 ? -22.281 22.844 21.516 1 70.12 345 MET B C 1
ATOM 7571 O O . MET B 1 345 ? -22.438 22.594 22.703 1 70.12 345 MET B O 1
ATOM 7575 N N . PRO B 1 346 ? -23.031 22.25 20.516 1 71.56 346 PRO B N 1
ATOM 7576 C CA . PRO B 1 346 ? -23.922 21.141 20.875 1 71.56 346 PRO B CA 1
ATOM 7577 C C . PRO B 1 346 ? -23.172 19.953 21.484 1 71.56 346 PRO B C 1
ATOM 7579 O O . PRO B 1 346 ? -22.031 19.688 21.109 1 71.56 346 PRO B O 1
ATOM 7582 N N . PRO B 1 347 ? -23.828 19.328 22.375 1 79.12 347 PRO B N 1
ATOM 7583 C CA . PRO B 1 347 ? -23.203 18.141 22.969 1 79.12 347 PRO B CA 1
ATOM 7584 C C . PRO B 1 347 ? -23.062 17 21.969 1 79.12 347 PRO B C 1
ATOM 7586 O O . PRO B 1 347 ? -23.859 16.875 21.047 1 79.12 347 PRO B O 1
ATOM 7589 N N . ASN B 1 348 ? -22.062 16.094 22 1 86.75 348 ASN B N 1
ATOM 7590 C CA . ASN B 1 348 ? -21.797 14.938 21.141 1 86.75 348 ASN B CA 1
ATOM 7591 C C . ASN B 1 348 ? -22.922 13.906 21.219 1 86.75 348 ASN B C 1
ATOM 7593 O O . ASN B 1 348 ? -23.141 13.156 20.266 1 86.75 348 ASN B O 1
ATOM 7597 N N . GLY B 1 349 ? -23.75 13.859 22.156 1 84.12 349 GLY B N 1
ATOM 7598 C CA . GLY B 1 349 ? -24.688 12.781 22.406 1 84.12 349 GLY B CA 1
ATOM 7599 C C . GLY B 1 349 ? -24.062 11.594 23.109 1 84.12 349 GLY B C 1
ATOM 7600 O O . GLY B 1 349 ? -22.844 11.531 23.281 1 84.12 349 GLY B O 1
ATOM 7601 N N . PRO B 1 350 ? -24.828 10.609 23.469 1 84.69 350 PRO B N 1
ATOM 7602 C CA . PRO B 1 350 ? -24.344 9.516 24.312 1 84.69 350 PRO B CA 1
ATOM 7603 C C . PRO B 1 350 ? -23.406 8.562 23.562 1 84.69 350 PRO B C 1
ATOM 7605 O O . PRO B 1 350 ? -22.531 7.949 24.172 1 84.69 350 PRO B O 1
ATOM 7608 N N . ASP B 1 351 ? -23.547 8.367 22.25 1 87.81 351 ASP B N 1
ATOM 7609 C CA . ASP B 1 351 ? -22.734 7.441 21.469 1 87.81 351 ASP B CA 1
ATOM 7610 C C . ASP B 1 351 ? -21.312 7.953 21.312 1 87.81 351 ASP B C 1
ATOM 7612 O O . ASP B 1 351 ? -20.406 7.195 20.938 1 87.81 351 ASP B O 1
ATOM 7616 N N . PHE B 1 352 ? -21.188 9.211 21.656 1 93.62 352 PHE B N 1
ATOM 7617 C CA . PHE B 1 352 ? -19.891 9.812 21.375 1 93.62 352 PHE B CA 1
ATOM 7618 C C . PHE B 1 352 ? -19.391 10.609 22.578 1 93.62 352 PHE B C 1
ATOM 7620 O O . PHE B 1 352 ? -18.625 11.562 22.406 1 93.62 352 PHE B O 1
ATOM 7627 N N . THR B 1 353 ? -19.875 10.305 23.719 1 93.69 353 THR B N 1
ATOM 7628 C CA . THR B 1 353 ? -19.422 10.844 25 1 93.69 353 THR B CA 1
ATOM 7629 C C . THR B 1 353 ? -18.938 9.727 25.906 1 93.69 353 THR B C 1
ATOM 7631 O O . THR B 1 353 ? -19.625 8.734 26.109 1 93.69 353 THR B O 1
ATOM 7634 N N . ALA B 1 354 ? -17.734 9.914 26.438 1 94.5 354 ALA B N 1
ATOM 7635 C CA . ALA B 1 354 ? -17.203 8.922 27.359 1 94.5 354 ALA B CA 1
ATOM 7636 C C . ALA B 1 354 ? -18.109 8.773 28.594 1 94.5 354 ALA B C 1
ATOM 7638 O O . ALA B 1 354 ? -18.641 9.766 29.094 1 94.5 354 ALA B O 1
ATOM 7639 N N . PRO B 1 355 ? -18.234 7.527 29.062 1 93.88 355 PRO B N 1
ATOM 7640 C CA . PRO B 1 355 ? -18.953 7.363 30.328 1 93.88 355 PRO B CA 1
ATOM 7641 C C . PRO B 1 355 ? -18.359 8.18 31.469 1 93.88 355 PRO B C 1
ATOM 7643 O O . PRO B 1 355 ? -17.141 8.367 31.516 1 93.88 355 PRO B O 1
ATOM 7646 N N . GLN B 1 356 ? -19.234 8.633 32.312 1 91.88 356 GLN B N 1
ATOM 7647 C CA . GLN B 1 356 ? -18.797 9.477 33.406 1 91.88 356 GLN B CA 1
ATOM 7648 C C . GLN B 1 356 ? -17.75 8.773 34.25 1 91.88 356 GLN B C 1
ATOM 7650 O O . GLN B 1 356 ? -16.812 9.406 34.75 1 91.88 356 GLN B O 1
ATOM 7655 N N . ASP B 1 357 ? -17.906 7.488 34.406 1 94 357 ASP B N 1
ATOM 7656 C CA . ASP B 1 357 ? -17.016 6.715 35.281 1 94 357 ASP B CA 1
ATOM 7657 C C . ASP B 1 357 ? -15.875 6.09 34.469 1 94 357 ASP B C 1
ATOM 7659 O O . ASP B 1 357 ? -15.211 5.172 34.969 1 94 357 ASP B O 1
ATOM 7663 N N . ALA B 1 358 ? -15.68 6.582 33.25 1 95.38 358 ALA B N 1
ATOM 7664 C CA . ALA B 1 358 ? -14.555 6.059 32.469 1 95.38 358 ALA B CA 1
ATOM 7665 C C . ALA B 1 358 ? -13.234 6.297 33.219 1 95.38 358 ALA B C 1
ATOM 7667 O O . ALA B 1 358 ? -12.992 7.395 33.719 1 95.38 358 ALA B O 1
ATOM 7668 N N . PRO B 1 359 ? -12.383 5.266 33.344 1 95.88 359 PRO B N 1
ATOM 7669 C CA . PRO B 1 359 ? -11.133 5.414 34.094 1 95.88 359 PRO B CA 1
ATOM 7670 C C . PRO B 1 359 ? -10.172 6.41 33.469 1 95.88 359 PRO B C 1
ATOM 7672 O O . PRO B 1 359 ? -9.312 6.973 34.156 1 95.88 359 PRO B O 1
ATOM 7675 N N . LEU B 1 360 ? -10.305 6.594 32.188 1 97.38 360 LEU B N 1
ATOM 7676 C CA . LEU B 1 360 ? -9.461 7.508 31.422 1 97.38 360 LEU B CA 1
ATOM 7677 C C . LEU B 1 360 ? -10.234 8.141 30.266 1 97.38 360 LEU B C 1
ATOM 7679 O O . LEU B 1 360 ? -10.906 7.441 29.516 1 97.38 360 LEU B O 1
ATOM 7683 N N . LYS B 1 361 ? -10.156 9.445 30.25 1 96.19 361 LYS B N 1
ATOM 7684 C CA . LYS B 1 361 ? -10.742 10.195 29.141 1 96.19 361 LYS B CA 1
ATOM 7685 C C . LYS B 1 361 ? -9.664 10.82 28.266 1 96.19 361 LYS B C 1
ATOM 7687 O O . LYS B 1 361 ? -8.617 11.234 28.766 1 96.19 361 LYS B O 1
ATOM 7692 N N . THR B 1 362 ? -9.922 10.852 27 1 94.88 362 THR B N 1
ATOM 7693 C CA . THR B 1 362 ? -8.93 11.352 26.062 1 94.88 362 THR B CA 1
ATOM 7694 C C . THR B 1 362 ? -8.516 12.781 26.406 1 94.88 362 THR B C 1
ATOM 7696 O O . THR B 1 362 ? -7.352 13.148 26.25 1 94.88 362 THR B O 1
ATOM 7699 N N . GLN B 1 363 ? -9.469 13.617 26.844 1 93.44 363 GLN B N 1
ATOM 7700 C CA . GLN B 1 363 ? -9.156 14.992 27.219 1 93.44 363 GLN B CA 1
ATOM 7701 C C . GLN B 1 363 ? -8.07 15.039 28.281 1 93.44 363 GLN B C 1
ATOM 7703 O O . GLN B 1 363 ? -7.215 15.93 28.281 1 93.44 363 GLN B O 1
ATOM 7708 N N . GLN B 1 364 ? -8.078 14.117 29.172 1 96.19 364 GLN B N 1
ATOM 7709 C CA . GLN B 1 364 ? -7.074 14.047 30.234 1 96.19 364 GLN B CA 1
ATOM 7710 C C . GLN B 1 364 ? -5.699 13.711 29.656 1 96.19 364 GLN B C 1
ATOM 7712 O O . GLN B 1 364 ? -4.688 14.258 30.094 1 96.19 364 GLN B O 1
ATOM 7717 N N . VAL B 1 365 ? -5.691 12.812 28.703 1 97.25 365 VAL B N 1
ATOM 7718 C CA . VAL B 1 365 ? -4.445 12.398 28.062 1 97.25 365 VAL B CA 1
ATOM 7719 C C . VAL B 1 365 ? -3.771 13.609 27.422 1 97.25 365 VAL B C 1
ATOM 7721 O O . VAL B 1 365 ? -2.58 13.852 27.625 1 97.25 365 VAL B O 1
ATOM 7724 N N . TYR B 1 366 ? -4.48 14.391 26.656 1 96.62 366 TYR B N 1
ATOM 7725 C CA . TYR B 1 366 ? -3.922 15.531 25.938 1 96.62 366 TYR B CA 1
ATOM 7726 C C . TYR B 1 366 ? -3.504 16.641 26.891 1 96.62 366 TYR B C 1
ATOM 7728 O O . TYR B 1 366 ? -2.516 17.344 26.641 1 96.62 366 TYR B O 1
ATOM 7736 N N . LYS B 1 367 ? -4.258 16.812 27.984 1 96.56 367 LYS B N 1
ATOM 7737 C CA . LYS B 1 367 ? -3.848 17.766 29.016 1 96.56 367 LYS B CA 1
ATOM 7738 C C . LYS B 1 367 ? -2.514 17.359 29.641 1 96.56 367 LYS B C 1
ATOM 7740 O O . LYS B 1 367 ? -1.644 18.203 29.859 1 96.56 367 LYS B O 1
ATOM 7745 N N . ILE B 1 368 ? -2.385 16.094 29.922 1 98.25 368 ILE B N 1
ATOM 7746 C CA . ILE B 1 368 ? -1.159 15.562 30.5 1 98.25 368 ILE B CA 1
ATOM 7747 C C . ILE B 1 368 ? 0.009 15.781 29.547 1 98.25 368 ILE B C 1
ATOM 7749 O O . ILE B 1 368 ? 1.08 16.234 29.953 1 98.25 368 ILE B O 1
ATOM 7753 N N . VAL B 1 369 ? -0.172 15.492 28.266 1 98.31 369 VAL B N 1
ATOM 7754 C CA . VAL B 1 369 ? 0.867 15.664 27.25 1 98.31 369 VAL B CA 1
ATOM 7755 C C . VAL B 1 369 ? 1.238 17.141 27.156 1 98.31 369 VAL B C 1
ATOM 7757 O O . VAL B 1 369 ? 2.418 17.484 27.047 1 98.31 369 VAL B O 1
ATOM 7760 N N . GLN B 1 370 ? 0.208 18.047 27.172 1 97.38 370 GLN B N 1
ATOM 7761 C CA . GLN B 1 370 ? 0.444 19.484 27.141 1 97.38 370 GLN B CA 1
ATOM 7762 C C . GLN B 1 370 ? 1.343 19.922 28.297 1 97.38 370 GLN B C 1
ATOM 7764 O O . GLN B 1 370 ? 2.35 20.594 28.094 1 97.38 370 GLN B O 1
ATOM 7769 N N . GLU B 1 371 ? 1.028 19.453 29.469 1 97.69 371 GLU B N 1
ATOM 7770 C CA . GLU B 1 371 ? 1.697 19.906 30.688 1 97.69 371 GLU B CA 1
ATOM 7771 C C . GLU B 1 371 ? 3.1 19.312 30.797 1 97.69 371 GLU B C 1
ATOM 7773 O O . GLU B 1 371 ? 4.039 20 31.203 1 97.69 371 GLU B O 1
ATOM 7778 N N . GLN B 1 372 ? 3.238 18.109 30.344 1 97.94 372 GLN B N 1
ATOM 7779 C CA . GLN B 1 372 ? 4.477 17.406 30.688 1 97.94 372 GLN B CA 1
ATOM 7780 C C . GLN B 1 372 ? 5.469 17.469 29.516 1 97.94 372 GLN B C 1
ATOM 7782 O O . GLN B 1 372 ? 6.68 17.391 29.734 1 97.94 372 GLN B O 1
ATOM 7787 N N . LEU B 1 373 ? 4.969 17.562 28.297 1 97.88 373 LEU B N 1
ATOM 7788 C CA . LEU B 1 373 ? 5.871 17.516 27.141 1 97.88 373 LEU B CA 1
ATOM 7789 C C . LEU B 1 373 ? 5.848 18.844 26.375 1 97.88 373 LEU B C 1
ATOM 7791 O O . LEU B 1 373 ? 6.891 19.469 26.188 1 97.88 373 LEU B O 1
ATOM 7795 N N . LEU B 1 374 ? 4.691 19.391 26.078 1 96.56 374 LEU B N 1
ATOM 7796 C CA . LEU B 1 374 ? 4.586 20.422 25.062 1 96.56 374 LEU B CA 1
ATOM 7797 C C . LEU B 1 374 ? 4.637 21.812 25.703 1 96.56 374 LEU B C 1
ATOM 7799 O O . LEU B 1 374 ? 4.613 22.828 25 1 96.56 374 LEU B O 1
ATOM 7803 N N . SER B 1 375 ? 4.738 21.875 27 1 95.25 375 SER B N 1
ATOM 7804 C CA . SER B 1 375 ? 4.906 23.156 27.672 1 95.25 375 SER B CA 1
ATOM 7805 C C . SER B 1 375 ? 6.375 23.562 27.719 1 95.25 375 SER B C 1
ATOM 7807 O O . SER B 1 375 ? 6.699 24.672 28.156 1 95.25 375 SER B O 1
ATOM 7809 N N . ARG B 1 376 ? 7.246 22.797 27.234 1 93.25 376 ARG B N 1
ATOM 7810 C CA . ARG B 1 376 ? 8.68 23.078 27.172 1 93.25 376 ARG B CA 1
ATOM 7811 C C . ARG B 1 376 ? 9.219 22.844 25.766 1 93.25 376 ARG B C 1
ATOM 7813 O O . ARG B 1 376 ? 8.633 22.094 24.984 1 93.25 376 ARG B O 1
ATOM 7820 N N . PRO B 1 377 ? 10.336 23.547 25.484 1 93 377 PRO B N 1
ATOM 7821 C CA . PRO B 1 377 ? 10.945 23.297 24.172 1 93 377 PRO B CA 1
ATOM 7822 C C . PRO B 1 377 ? 11.508 21.891 24.031 1 93 377 PRO B C 1
ATOM 7824 O O . PRO B 1 377 ? 11.68 21.188 25.047 1 93 377 PRO B O 1
ATOM 7827 N N . GLY B 1 378 ? 11.641 21.469 22.828 1 94.44 378 GLY B N 1
ATOM 7828 C CA . GLY B 1 378 ? 12.367 20.219 22.609 1 94.44 378 GLY B CA 1
ATOM 7829 C C . GLY B 1 378 ? 11.5 19.125 22.031 1 94.44 378 GLY B C 1
ATOM 7830 O O . GLY B 1 378 ? 11.953 17.984 21.875 1 94.44 378 GLY B O 1
ATOM 7831 N N . TYR B 1 379 ? 10.289 19.469 21.656 1 96.5 379 TYR B N 1
ATOM 7832 C CA . TYR B 1 379 ? 9.406 18.453 21.094 1 96.5 379 TYR B CA 1
ATOM 7833 C C . TYR B 1 379 ? 8.773 18.938 19.797 1 96.5 379 TYR B C 1
ATOM 7835 O O . TYR B 1 379 ? 8.5 20.141 19.641 1 96.5 379 TYR B O 1
ATOM 7843 N N . ASP B 1 380 ? 8.602 18.109 18.812 1 95.56 380 ASP B N 1
ATOM 7844 C CA . ASP B 1 380 ? 7.789 18.281 17.609 1 95.56 380 ASP B CA 1
ATOM 7845 C C . ASP B 1 380 ? 6.562 17.375 17.641 1 95.56 380 ASP B C 1
ATOM 7847 O O . ASP B 1 380 ? 6.562 16.344 18.312 1 95.56 380 ASP B O 1
ATOM 7851 N N . VAL B 1 381 ? 5.551 17.75 16.969 1 96.56 381 VAL B N 1
ATOM 7852 C CA . VAL B 1 381 ? 4.309 17 17.016 1 96.56 381 VAL B CA 1
ATOM 7853 C C . VAL B 1 381 ? 3.934 16.5 15.617 1 96.56 381 VAL B C 1
ATOM 7855 O O . VAL B 1 381 ? 3.895 17.297 14.672 1 96.56 381 VAL B O 1
ATOM 7858 N N . ILE B 1 382 ? 3.715 15.234 15.453 1 96.75 382 ILE B N 1
ATOM 7859 C CA . ILE B 1 382 ? 3.135 14.602 14.273 1 96.75 382 ILE B CA 1
ATOM 7860 C C . ILE B 1 382 ? 1.791 13.969 14.633 1 96.75 382 ILE B C 1
ATOM 7862 O O . ILE B 1 382 ? 1.695 13.203 15.594 1 96.75 382 ILE B O 1
ATOM 7866 N N . VAL B 1 383 ? 0.761 14.281 13.914 1 96.5 383 VAL B N 1
ATOM 7867 C CA . VAL B 1 383 ? -0.55 13.734 14.25 1 96.5 383 VAL B CA 1
ATOM 7868 C C . VAL B 1 383 ? -1.166 13.07 13.016 1 96.5 383 VAL B C 1
ATOM 7870 O O . VAL B 1 383 ? -1.18 13.656 11.93 1 96.5 383 VAL B O 1
ATOM 7873 N N . ASP B 1 384 ? -1.641 11.82 13.172 1 97.19 384 ASP B N 1
ATOM 7874 C CA . ASP B 1 384 ? -2.35 11.078 12.133 1 97.19 384 ASP B CA 1
ATOM 7875 C C . ASP B 1 384 ? -3.773 11.609 11.961 1 97.19 384 ASP B C 1
ATOM 7877 O O . ASP B 1 384 ? -4.262 12.375 12.789 1 97.19 384 ASP B O 1
ATOM 7881 N N . ILE B 1 385 ? -4.371 11.242 10.844 1 95.38 385 ILE B N 1
ATOM 7882 C CA . ILE B 1 385 ? -5.758 11.617 10.594 1 95.38 385 ILE B CA 1
ATOM 7883 C C . ILE B 1 385 ? -6.691 10.742 11.43 1 95.38 385 ILE B C 1
ATOM 7885 O O . ILE B 1 385 ? -6.637 9.508 11.352 1 95.38 385 ILE B O 1
ATOM 7889 N N . GLY B 1 386 ? -7.441 11.266 12.203 1 93.44 386 GLY B N 1
ATOM 7890 C CA . GLY B 1 386 ? -8.383 10.656 13.125 1 93.44 386 GLY B CA 1
ATOM 7891 C C . GLY B 1 386 ? -8.891 11.617 14.188 1 93.44 386 GLY B C 1
ATOM 7892 O O . GLY B 1 386 ? -8.719 12.836 14.062 1 93.44 386 GLY B O 1
ATOM 7893 N N . ASP B 1 387 ? -9.531 11.086 15.172 1 93.44 387 ASP B N 1
ATOM 7894 C CA . ASP B 1 387 ? -10.078 11.914 16.25 1 93.44 387 ASP B CA 1
ATOM 7895 C C . ASP B 1 387 ? -8.977 12.68 16.969 1 93.44 387 ASP B C 1
ATOM 7897 O O . ASP B 1 387 ? -9.203 13.781 17.484 1 93.44 387 ASP B O 1
ATOM 7901 N N . SER B 1 388 ? -7.77 12.156 16.906 1 92.56 388 SER B N 1
ATOM 7902 C CA . SER B 1 388 ? -6.613 12.781 17.547 1 92.56 388 SER B CA 1
ATOM 7903 C C . SER B 1 388 ? -6.324 14.156 16.953 1 92.56 388 SER B C 1
ATOM 7905 O O . SER B 1 388 ? -5.867 15.055 17.641 1 92.56 388 SER B O 1
ATOM 7907 N N . LEU B 1 389 ? -6.559 14.289 15.688 1 91 389 LEU B N 1
ATOM 7908 C CA . LEU B 1 389 ? -6.285 15.562 15.023 1 91 389 LEU B CA 1
ATOM 7909 C C . LEU B 1 389 ? -7.105 16.688 15.641 1 91 389 LEU B C 1
ATOM 7911 O O . LEU B 1 389 ? -6.602 17.797 15.844 1 91 389 LEU B O 1
ATOM 7915 N N . TRP B 1 390 ? -8.359 16.375 16.047 1 87.5 390 TRP B N 1
ATOM 7916 C CA . TRP B 1 390 ? -9.266 17.391 16.578 1 87.5 390 TRP B CA 1
ATOM 7917 C C . TRP B 1 390 ? -8.875 17.781 18 1 87.5 390 TRP B C 1
ATOM 7919 O O . TRP B 1 390 ? -9.266 18.844 18.484 1 87.5 390 TRP B O 1
ATOM 7929 N N . ARG B 1 391 ? -8.047 16.984 18.547 1 89.19 391 ARG B N 1
ATOM 7930 C CA . ARG B 1 391 ? -7.586 17.266 19.906 1 89.19 391 ARG B CA 1
ATOM 7931 C C . ARG B 1 391 ? -6.215 17.938 19.891 1 89.19 391 ARG B C 1
ATOM 7933 O O . ARG B 1 391 ? -6.008 18.953 20.562 1 89.19 391 ARG B O 1
ATOM 7940 N N . VAL B 1 392 ? -5.395 17.422 19.141 1 92.12 392 VAL B N 1
ATOM 7941 C CA . VAL B 1 392 ? -3.994 17.828 19.156 1 92.12 392 VAL B CA 1
ATOM 7942 C C . VAL B 1 392 ? -3.859 19.234 18.562 1 92.12 392 VAL B C 1
ATOM 7944 O O . VAL B 1 392 ? -3.01 20.016 19 1 92.12 392 VAL B O 1
ATOM 7947 N N . HIS B 1 393 ? -4.727 19.578 17.641 1 87.06 393 HIS B N 1
ATOM 7948 C CA . HIS B 1 393 ? -4.609 20.891 17.016 1 87.06 393 HIS B CA 1
ATOM 7949 C C . HIS B 1 393 ? -4.867 22 18.031 1 87.06 393 HIS B C 1
ATOM 7951 O O . HIS B 1 393 ? -4.434 23.141 17.828 1 87.06 393 HIS B O 1
ATOM 7957 N N . THR B 1 394 ? -5.523 21.656 19.172 1 85.94 394 THR B N 1
ATOM 7958 C CA . THR B 1 394 ? -5.859 22.672 20.172 1 85.94 394 THR B CA 1
ATOM 7959 C C . THR B 1 394 ? -4.719 22.828 21.172 1 85.94 394 THR B C 1
ATOM 7961 O O . THR B 1 394 ? -4.723 23.766 21.969 1 85.94 394 THR B O 1
ATOM 7964 N N . LEU B 1 395 ? -3.797 21.953 21.109 1 91.25 395 LEU B N 1
ATOM 7965 C CA . LEU B 1 395 ? -2.664 22.047 22.031 1 91.25 395 LEU B CA 1
ATOM 7966 C C . LEU B 1 395 ? -1.766 23.219 21.656 1 91.25 395 LEU B C 1
ATOM 7968 O O . LEU B 1 395 ? -1.706 23.625 20.5 1 91.25 395 LEU B O 1
ATOM 7972 N N . ARG B 1 396 ? -1.142 23.797 22.703 1 92.62 396 ARG B N 1
ATOM 7973 C CA . ARG B 1 396 ? -0.207 24.906 22.484 1 92.62 396 ARG B CA 1
ATOM 7974 C C . ARG B 1 396 ? 1.223 24.391 22.344 1 92.62 396 ARG B C 1
ATOM 7976 O O . ARG B 1 396 ? 1.648 23.516 23.109 1 92.62 396 ARG B O 1
ATOM 7983 N N . LEU B 1 397 ? 1.904 24.938 21.391 1 93.62 397 LEU B N 1
ATOM 7984 C CA . LEU B 1 397 ? 3.277 24.5 21.141 1 93.62 397 LEU B CA 1
ATOM 7985 C C . LEU B 1 397 ? 4.266 25.609 21.516 1 93.62 397 LEU B C 1
ATOM 7987 O O . LEU B 1 397 ? 4 26.797 21.281 1 93.62 397 LEU B O 1
ATOM 7991 N N . PRO B 1 398 ? 5.387 25.328 22.109 1 92.25 398 PRO B N 1
ATOM 7992 C CA . PRO B 1 398 ? 6.43 26.328 22.328 1 92.25 398 PRO B CA 1
ATOM 7993 C C . PRO B 1 398 ? 7.125 26.75 21.031 1 92.25 398 PRO B C 1
ATOM 7995 O O . PRO B 1 398 ? 7.047 26.047 20.031 1 92.25 398 PRO B O 1
ATOM 7998 N N . PRO B 1 399 ? 7.77 27.891 21.109 1 89 399 PRO B N 1
ATOM 7999 C CA . PRO B 1 399 ? 8.531 28.312 19.922 1 89 399 PRO B CA 1
ATOM 8000 C C . PRO B 1 399 ? 9.562 27.266 19.484 1 89 399 PRO B C 1
ATOM 8002 O O . PRO B 1 399 ? 10.219 26.656 20.328 1 89 399 PRO B O 1
ATOM 8005 N N . GLY B 1 400 ? 9.594 27.047 18.25 1 87.75 400 GLY B N 1
ATOM 8006 C CA . GLY B 1 400 ? 10.586 26.125 17.719 1 87.75 400 GLY B CA 1
ATOM 8007 C C . GLY B 1 400 ? 10.039 24.734 17.484 1 87.75 400 GLY B C 1
ATOM 8008 O O . GLY B 1 400 ? 10.703 23.891 16.875 1 87.75 400 GLY B O 1
ATOM 8009 N N . SER B 1 401 ? 8.859 24.469 17.953 1 92.5 401 SER B N 1
ATOM 8010 C CA . SER B 1 401 ? 8.219 23.172 17.734 1 92.5 401 SER B CA 1
ATOM 8011 C C . SER B 1 401 ? 7.559 23.109 16.359 1 92.5 401 SER B C 1
ATOM 8013 O O . SER B 1 401 ? 6.977 24.094 15.906 1 92.5 401 SER B O 1
ATOM 8015 N N . ALA B 1 402 ? 7.637 21.938 15.742 1 91.69 402 ALA B N 1
ATOM 8016 C CA . ALA B 1 402 ? 6.93 21.688 14.484 1 91.69 402 ALA B CA 1
ATOM 8017 C C . ALA B 1 402 ? 5.621 20.953 14.734 1 91.69 402 ALA B C 1
ATOM 8019 O O . ALA B 1 402 ? 5.484 20.219 15.727 1 91.69 402 ALA B O 1
ATOM 8020 N N . PHE B 1 403 ? 4.656 21.203 13.914 1 93.12 403 PHE B N 1
ATOM 8021 C CA . PHE B 1 403 ? 3.391 20.469 13.844 1 93.12 403 PHE B CA 1
ATOM 8022 C C . PHE B 1 403 ? 3.164 19.922 12.438 1 93.12 403 PHE B C 1
ATOM 8024 O O . PHE B 1 403 ? 3.059 20.688 11.477 1 93.12 403 PHE B O 1
ATOM 8031 N N . GLU B 1 404 ? 3.082 18.594 12.297 1 93.12 404 GLU B N 1
ATOM 8032 C CA . GLU B 1 404 ? 2.984 18 10.961 1 93.12 404 GLU B CA 1
ATOM 8033 C C . GLU B 1 404 ? 1.804 17.047 10.867 1 93.12 404 GLU B C 1
ATOM 8035 O O . GLU B 1 404 ? 1.557 16.266 11.789 1 93.12 404 GLU B O 1
ATOM 8040 N N . THR B 1 405 ? 1.018 17.125 9.766 1 91.88 405 THR B N 1
ATOM 8041 C CA . THR B 1 405 ? -0.092 16.234 9.43 1 91.88 405 THR B CA 1
ATOM 8042 C C . THR B 1 405 ? -0.394 16.281 7.934 1 91.88 405 THR B C 1
ATOM 8044 O O . THR B 1 405 ? 0.044 17.203 7.238 1 91.88 405 THR B O 1
ATOM 8047 N N . GLN B 1 406 ? -1.046 15.273 7.379 1 89.81 406 GLN B N 1
ATOM 8048 C CA . GLN B 1 406 ? -1.551 15.281 6.008 1 89.81 406 GLN B CA 1
ATOM 8049 C C . GLN B 1 406 ? -3.02 15.695 5.965 1 89.81 406 GLN B C 1
ATOM 8051 O O . GLN B 1 406 ? -3.908 14.844 5.891 1 89.81 406 GLN B O 1
ATOM 8056 N N . CYS B 1 407 ? -3.264 16.922 5.789 1 86.19 407 CYS B N 1
ATOM 8057 C CA . CYS B 1 407 ? -4.633 17.406 5.941 1 86.19 407 CYS B CA 1
ATOM 8058 C C . CYS B 1 407 ? -5.402 17.281 4.629 1 86.19 407 CYS B C 1
ATOM 8060 O O . CYS B 1 407 ? -6.586 16.938 4.633 1 86.19 407 CYS B O 1
ATOM 8062 N N . LEU B 1 408 ? -4.738 17.609 3.529 1 89.19 408 LEU B N 1
ATOM 8063 C CA . LEU B 1 408 ? -5.445 17.562 2.252 1 89.19 408 LEU B CA 1
ATOM 8064 C C . LEU B 1 408 ? -5.594 16.125 1.768 1 89.19 408 LEU B C 1
ATOM 8066 O O . LEU B 1 408 ? -6.691 15.703 1.407 1 89.19 408 LEU B O 1
ATOM 8070 N N . ALA B 1 409 ? -4.473 15.414 1.773 1 92.88 409 ALA B N 1
ATOM 8071 C CA . ALA B 1 409 ? -4.559 14.008 1.382 1 92.88 409 ALA B CA 1
ATOM 8072 C C . ALA B 1 409 ? -5.43 13.219 2.357 1 92.88 409 ALA B C 1
ATOM 8074 O O . ALA B 1 409 ? -6.25 12.398 1.943 1 92.88 409 ALA B O 1
ATOM 8075 N N . SER B 1 410 ? -5.191 13.531 3.643 1 93.88 410 SER B N 1
ATOM 8076 C CA . SER B 1 410 ? -5.992 12.961 4.719 1 93.88 410 SER B CA 1
ATOM 8077 C C . SER B 1 410 ? -5.91 11.438 4.723 1 93.88 410 SER B C 1
ATOM 8079 O O . SER B 1 410 ? -6.934 10.758 4.801 1 93.88 410 SER B O 1
ATOM 8081 N N . ASN B 1 411 ? -4.695 10.93 4.551 1 96.31 411 ASN B N 1
ATOM 8082 C CA . ASN B 1 411 ? -4.473 9.492 4.703 1 96.31 411 ASN B CA 1
ATOM 8083 C C . ASN B 1 411 ? -4.555 9.07 6.168 1 96.31 411 ASN B C 1
ATOM 8085 O O . ASN B 1 411 ? -3.893 9.656 7.027 1 96.31 411 ASN B O 1
ATOM 8089 N N . ILE B 1 412 ? -5.344 8.125 6.406 1 97.25 412 ILE B N 1
ATOM 8090 C CA . ILE B 1 412 ? -5.297 7.477 7.715 1 97.25 412 ILE B CA 1
ATOM 8091 C C . ILE B 1 412 ? -4.117 6.508 7.77 1 97.25 412 ILE B C 1
ATOM 8093 O O . ILE B 1 412 ? -3.918 5.711 6.852 1 97.25 412 ILE B O 1
ATOM 8097 N N . GLY B 1 413 ? -3.232 6.59 8.766 1 97.69 413 GLY B N 1
ATOM 8098 C CA . GLY B 1 413 ? -2.152 5.637 8.969 1 97.69 413 GLY B CA 1
ATOM 8099 C C . GLY B 1 413 ? -0.797 6.176 8.547 1 97.69 413 GLY B C 1
ATOM 8100 O O . GLY B 1 413 ? 0.235 5.574 8.852 1 97.69 413 GLY B O 1
ATOM 8101 N N . ALA B 1 414 ? -0.736 7.355 7.898 1 98.19 414 ALA B N 1
ATOM 8102 C CA . ALA B 1 414 ? 0.515 7.926 7.402 1 98.19 414 ALA B CA 1
ATOM 8103 C C . ALA B 1 414 ? 1.364 8.469 8.547 1 98.19 414 ALA B C 1
ATOM 8105 O O . ALA B 1 414 ? 2.58 8.617 8.414 1 98.19 414 ALA B O 1
ATOM 8106 N N . GLY B 1 415 ? 0.757 8.758 9.711 1 98.12 415 GLY B N 1
ATOM 8107 C CA . GLY B 1 415 ? 1.421 9.43 10.812 1 98.12 415 GLY B CA 1
ATOM 8108 C C . GLY B 1 415 ? 2.613 8.656 11.352 1 98.12 415 GLY B C 1
ATOM 8109 O O . GLY B 1 415 ? 3.637 9.25 11.703 1 98.12 415 GLY B O 1
ATOM 8110 N N . LEU B 1 416 ? 2.553 7.32 11.391 1 98.75 416 LEU B N 1
ATOM 8111 C CA . LEU B 1 416 ? 3.617 6.516 11.984 1 98.75 416 LEU B CA 1
ATOM 8112 C C . LEU B 1 416 ? 4.844 6.488 11.078 1 98.75 416 LEU B C 1
ATOM 8114 O O . LEU B 1 416 ? 5.926 6.922 11.477 1 98.75 416 LEU B O 1
ATOM 8118 N N . PRO B 1 417 ? 4.738 6.043 9.82 1 98.81 417 PRO B N 1
ATOM 8119 C CA . PRO B 1 417 ? 5.938 6.078 8.984 1 98.81 417 PRO B CA 1
ATOM 8120 C C . PRO B 1 417 ? 6.406 7.5 8.688 1 98.81 417 PRO B C 1
ATOM 8122 O O . PRO B 1 417 ? 7.613 7.754 8.609 1 98.81 417 PRO B O 1
ATOM 8125 N N . GLY B 1 418 ? 5.438 8.414 8.461 1 98.56 418 GLY B N 1
ATOM 8126 C CA . GLY B 1 418 ? 5.828 9.805 8.305 1 98.56 418 GLY B CA 1
ATOM 8127 C C . GLY B 1 418 ? 6.59 10.352 9.5 1 98.56 418 GLY B C 1
ATOM 8128 O O . GLY B 1 418 ? 7.551 11.102 9.336 1 98.56 418 GLY B O 1
ATOM 8129 N N . GLY B 1 419 ? 6.129 9.961 10.734 1 98.5 419 GLY B N 1
ATOM 8130 C CA . GLY B 1 419 ? 6.824 10.336 11.953 1 98.5 419 GLY B CA 1
ATOM 8131 C C . GLY B 1 419 ? 8.234 9.773 12.031 1 98.5 419 GLY B C 1
ATOM 8132 O O . GLY B 1 419 ? 9.141 10.438 12.539 1 98.5 419 GLY B O 1
ATOM 8133 N N . LEU B 1 420 ? 8.445 8.555 11.531 1 98.62 420 LEU B N 1
ATOM 8134 C CA . LEU B 1 420 ? 9.781 7.969 11.477 1 98.62 420 LEU B CA 1
ATOM 8135 C C . LEU B 1 420 ? 10.711 8.828 10.633 1 98.62 420 LEU B C 1
ATOM 8137 O O . LEU B 1 420 ? 11.805 9.188 11.07 1 98.62 420 LEU B O 1
ATOM 8141 N N . GLY B 1 421 ? 10.234 9.148 9.383 1 98.38 421 GLY B N 1
ATOM 8142 C CA . GLY B 1 421 ? 11.047 9.984 8.508 1 98.38 421 GLY B CA 1
ATOM 8143 C C . GLY B 1 421 ? 11.352 11.344 9.094 1 98.38 421 GLY B C 1
ATOM 8144 O O . GLY B 1 421 ? 12.484 11.828 9 1 98.38 421 GLY B O 1
ATOM 8145 N N . PHE B 1 422 ? 10.359 11.969 9.711 1 97.19 422 PHE B N 1
ATOM 8146 C CA . PHE B 1 422 ? 10.531 13.281 10.328 1 97.19 422 PHE B CA 1
ATOM 8147 C C . PHE B 1 422 ? 11.539 13.219 11.461 1 97.19 422 PHE B C 1
ATOM 8149 O O . PHE B 1 422 ? 12.453 14.039 11.539 1 97.19 422 PHE B O 1
ATOM 8156 N N . ALA B 1 423 ? 11.398 12.211 12.352 1 97.44 423 ALA B N 1
ATOM 8157 C CA . ALA B 1 423 ? 12.258 12.07 13.523 1 97.44 423 ALA B CA 1
ATOM 8158 C C . ALA B 1 423 ? 13.719 11.867 13.117 1 97.44 423 ALA B C 1
ATOM 8160 O O . ALA B 1 423 ? 14.617 12.5 13.672 1 97.44 423 ALA B O 1
ATOM 8161 N N . LEU B 1 424 ? 13.93 11.016 12.125 1 97.25 424 LEU B N 1
ATOM 8162 C CA . LEU B 1 424 ? 15.289 10.758 11.656 1 97.25 424 LEU B CA 1
ATOM 8163 C C . LEU B 1 424 ? 15.891 12 11.016 1 97.25 424 LEU B C 1
ATOM 8165 O O . LEU B 1 424 ? 17.062 12.32 11.242 1 97.25 424 LEU B O 1
ATOM 8169 N N . GLY B 1 425 ? 15.07 12.711 10.195 1 96.25 425 GLY B N 1
ATOM 8170 C CA . GLY B 1 425 ? 15.531 13.945 9.57 1 96.25 425 GLY B CA 1
ATOM 8171 C C . GLY B 1 425 ? 15.844 15.039 10.57 1 96.25 425 GLY B C 1
ATOM 8172 O O . GLY B 1 425 ? 16.859 15.727 10.445 1 96.25 425 GLY B O 1
ATOM 8173 N N . ALA B 1 426 ? 14.984 15.172 11.562 1 94 426 ALA B N 1
ATOM 8174 C CA . ALA B 1 426 ? 15.156 16.203 12.578 1 94 426 ALA B CA 1
ATOM 8175 C C . ALA B 1 426 ? 16.406 15.961 13.406 1 94 426 ALA B C 1
ATOM 8177 O O . ALA B 1 426 ? 17.125 16.906 13.766 1 94 426 ALA B O 1
ATOM 8178 N N . ALA B 1 427 ? 16.719 14.75 13.68 1 91.56 427 ALA B N 1
ATOM 8179 C CA . ALA B 1 427 ? 17.859 14.383 14.5 1 91.56 427 ALA B CA 1
ATOM 8180 C C . ALA B 1 427 ? 19.172 14.602 13.742 1 91.56 427 ALA B C 1
ATOM 8182 O O . ALA B 1 427 ? 20.219 14.844 14.352 1 91.56 427 ALA B O 1
ATOM 8183 N N . ALA B 1 428 ? 19.109 14.531 12.469 1 81.75 428 ALA B N 1
ATOM 8184 C CA . ALA B 1 428 ? 20.297 14.648 11.641 1 81.75 428 ALA B CA 1
ATOM 8185 C C . ALA B 1 428 ? 20.75 16.109 11.523 1 81.75 428 ALA B C 1
ATOM 8187 O O . ALA B 1 428 ? 21.906 16.375 11.234 1 81.75 428 ALA B O 1
ATOM 8188 N N . GLU B 1 429 ? 19.797 17.031 11.727 1 68.81 429 GLU B N 1
ATOM 8189 C CA . GLU B 1 429 ? 20.109 18.453 11.617 1 68.81 429 GLU B CA 1
ATOM 8190 C C . GLU B 1 429 ? 20.922 18.938 12.812 1 68.81 429 GLU B C 1
ATOM 8192 O O . GLU B 1 429 ? 20.359 19.25 13.867 1 68.81 429 GLU B O 1
ATOM 8197 N N . GLY B 1 430 ? 22.281 18.875 12.836 1 61 430 GLY B N 1
ATOM 8198 C CA . GLY B 1 430 ? 23.234 19.531 13.727 1 61 430 GLY B CA 1
ATOM 8199 C C . GLY B 1 430 ? 23.203 18.969 15.141 1 61 430 GLY B C 1
ATOM 8200 O O . GLY B 1 430 ? 23.531 19.672 16.094 1 61 430 GLY B O 1
ATOM 8201 N N . GLY B 1 431 ? 22.672 17.703 15.359 1 55.34 431 GLY B N 1
ATOM 8202 C CA . GLY B 1 431 ? 22.781 17.078 16.672 1 55.34 431 GLY B CA 1
ATOM 8203 C C . GLY B 1 431 ? 21.422 16.766 17.281 1 55.34 431 GLY B C 1
ATOM 8204 O O . GLY B 1 431 ? 20.594 16.078 16.688 1 55.34 431 GLY B O 1
ATOM 8205 N N . SER B 1 432 ? 21.172 17.594 18.5 1 59.69 432 SER B N 1
ATOM 8206 C CA . SER B 1 432 ? 20.031 17.203 19.328 1 59.69 432 SER B CA 1
ATOM 8207 C C . SER B 1 432 ? 18.734 17.812 18.812 1 59.69 432 SER B C 1
ATOM 8209 O O . SER B 1 432 ? 18.359 18.938 19.188 1 59.69 432 SER B O 1
ATOM 8211 N N . GLY B 1 433 ? 18.047 17.375 17.625 1 79.31 433 GLY B N 1
ATOM 8212 C CA . GLY B 1 433 ? 16.75 17.859 17.188 1 79.31 433 GLY B CA 1
ATOM 8213 C C . GLY B 1 433 ? 15.641 17.562 18.172 1 79.31 433 GLY B C 1
ATOM 8214 O O . GLY B 1 433 ? 15.844 16.844 19.156 1 79.31 433 GLY B O 1
ATOM 8215 N N . ASN B 1 434 ? 14.547 18.328 17.984 1 93.56 434 ASN B N 1
ATOM 8216 C CA . ASN B 1 434 ? 13.375 18.094 18.828 1 93.56 434 ASN B CA 1
ATOM 8217 C C . ASN B 1 434 ? 12.93 16.625 18.75 1 93.56 434 ASN B C 1
ATOM 8219 O O . ASN B 1 434 ? 13.117 15.969 17.734 1 93.56 434 ASN B O 1
ATOM 8223 N N . ARG B 1 435 ? 12.508 16.109 19.875 1 96.81 435 ARG B N 1
ATOM 8224 C CA . ARG B 1 435 ? 11.945 14.766 19.969 1 96.81 435 ARG B CA 1
ATOM 8225 C C . ARG B 1 435 ? 10.539 14.719 19.391 1 96.81 435 ARG B C 1
ATOM 8227 O O . ARG B 1 435 ? 9.688 15.539 19.75 1 96.81 435 ARG B O 1
ATOM 8234 N N . ALA B 1 436 ? 10.32 13.812 18.422 1 97.25 436 ALA B N 1
ATOM 8235 C CA . ALA B 1 436 ? 9.016 13.719 17.781 1 97.25 436 ALA B CA 1
ATOM 8236 C C . ALA B 1 436 ? 8.008 13.016 18.672 1 97.25 436 ALA B C 1
ATOM 8238 O O . ALA B 1 436 ? 8.297 11.953 19.234 1 97.25 436 ALA B O 1
ATOM 8239 N N . VAL B 1 437 ? 6.852 13.609 18.891 1 98.5 437 VAL B N 1
ATOM 8240 C CA . VAL B 1 437 ? 5.688 12.992 19.516 1 98.5 437 VAL B CA 1
ATOM 8241 C C . VAL B 1 437 ? 4.621 12.695 18.469 1 98.5 437 VAL B C 1
ATOM 8243 O O . VAL B 1 437 ? 4.062 13.609 17.859 1 98.5 437 VAL B O 1
ATOM 8246 N N . ILE B 1 438 ? 4.328 11.453 18.281 1 98.69 438 ILE B N 1
ATOM 8247 C CA . ILE B 1 438 ? 3.426 11 17.219 1 98.69 438 ILE B CA 1
ATOM 8248 C C . ILE B 1 438 ? 2.111 10.531 17.844 1 98.69 438 ILE B C 1
ATOM 8250 O O . ILE B 1 438 ? 2.102 9.633 18.688 1 98.69 438 ILE B O 1
ATOM 8254 N N . PHE B 1 439 ? 0.986 11.148 17.453 1 98.56 439 PHE B N 1
ATOM 8255 C CA . PHE B 1 439 ? -0.351 10.742 17.859 1 98.56 439 PHE B CA 1
ATOM 8256 C C . PHE B 1 439 ? -1.039 9.945 16.766 1 98.56 439 PHE B C 1
ATOM 8258 O O . PHE B 1 439 ? -1.126 10.406 15.625 1 98.56 439 PHE B O 1
ATOM 8265 N N . ILE B 1 440 ? -1.567 8.766 17.094 1 98.5 440 ILE B N 1
ATOM 8266 C CA . ILE B 1 440 ? -2.209 7.93 16.094 1 98.5 440 ILE B CA 1
ATOM 8267 C C . ILE B 1 440 ? -3.305 7.086 16.734 1 98.5 440 ILE B C 1
ATOM 8269 O O . ILE B 1 440 ? -3.146 6.605 17.859 1 98.5 440 ILE B O 1
ATOM 8273 N N . GLY B 1 441 ? -4.461 6.965 16.078 1 98 441 GLY B N 1
ATOM 8274 C CA . GLY B 1 441 ? -5.512 6.062 16.516 1 98 441 GLY B CA 1
ATOM 8275 C C . GLY B 1 441 ? -5.238 4.613 16.156 1 98 441 GLY B C 1
ATOM 8276 O O . GLY B 1 441 ? -4.395 4.32 15.312 1 98 441 GLY B O 1
ATOM 8277 N N . ASP B 1 442 ? -6.004 3.709 16.797 1 97.69 442 ASP B N 1
ATOM 8278 C CA . ASP B 1 442 ? -5.785 2.281 16.578 1 97.69 442 ASP B CA 1
ATOM 8279 C C . ASP B 1 442 ? -6.059 1.887 15.133 1 97.69 442 ASP B C 1
ATOM 8281 O O . ASP B 1 442 ? -5.344 1.057 14.57 1 97.69 442 ASP B O 1
ATOM 8285 N N . GLY B 1 443 ? -7.09 2.461 14.5 1 97.06 443 GLY B N 1
ATOM 8286 C CA . GLY B 1 443 ? -7.344 2.172 13.102 1 97.06 443 GLY B CA 1
ATOM 8287 C C . GLY B 1 443 ? -6.199 2.58 12.188 1 97.06 443 GLY B C 1
ATOM 8288 O O . GLY B 1 443 ? -5.773 1.802 11.336 1 97.06 443 GLY B O 1
ATOM 8289 N N . GLY B 1 444 ? -5.734 3.838 12.336 1 97.81 444 GLY B N 1
ATOM 8290 C CA . GLY B 1 444 ? -4.586 4.293 11.57 1 97.81 444 GLY B CA 1
ATOM 8291 C C . GLY B 1 444 ? -3.332 3.482 11.828 1 97.81 444 GLY B C 1
ATOM 8292 O O . GLY B 1 444 ? -2.584 3.168 10.906 1 97.81 444 GLY B O 1
ATOM 8293 N N . PHE B 1 445 ? -3.139 3.033 13.125 1 98.62 445 PHE B N 1
ATOM 8294 C CA . PHE B 1 445 ? -1.976 2.242 13.508 1 98.62 445 PHE B CA 1
ATOM 8295 C C . PHE B 1 445 ? -1.968 0.901 12.781 1 98.62 445 PHE B C 1
ATOM 8297 O O . PHE B 1 445 ? -0.928 0.464 12.289 1 98.62 445 PHE B O 1
ATOM 8304 N N . GLN B 1 446 ? -3.068 0.264 12.68 1 98.12 446 GLN B N 1
ATOM 8305 C CA . GLN B 1 446 ? -3.141 -1.049 12.047 1 98.12 446 GLN B CA 1
ATOM 8306 C C . GLN B 1 446 ? -2.791 -0.964 10.562 1 98.12 446 GLN B C 1
ATOM 8308 O O . GLN B 1 446 ? -2.318 -1.939 9.977 1 98.12 446 GLN B O 1
ATOM 8313 N N . MET B 1 447 ? -2.955 0.174 9.938 1 98.06 447 MET B N 1
ATOM 8314 C CA . MET B 1 447 ? -2.695 0.312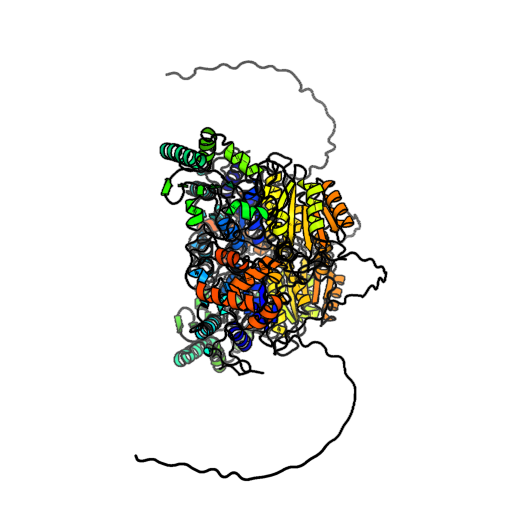 8.508 1 98.06 447 MET B CA 1
ATOM 8315 C C . MET B 1 447 ? -1.2 0.25 8.219 1 98.06 447 MET B C 1
ATOM 8317 O O . MET B 1 447 ? -0.79 -0.201 7.148 1 98.06 447 MET B O 1
ATOM 8321 N N . THR B 1 448 ? -0.34 0.726 9.188 1 98.38 448 THR B N 1
ATOM 8322 C CA . THR B 1 448 ? 1.085 0.858 8.906 1 98.38 448 THR B CA 1
ATOM 8323 C C . THR B 1 448 ? 1.92 0.36 10.078 1 98.38 448 THR B C 1
ATOM 8325 O O . THR B 1 448 ? 3.104 0.69 10.195 1 98.38 448 THR B O 1
ATOM 8328 N N . ALA B 1 449 ? 1.438 -0.493 10.938 1 98.31 449 ALA B N 1
ATOM 8329 C CA . ALA B 1 449 ? 2.002 -0.896 12.219 1 98.31 449 ALA B CA 1
ATOM 8330 C C . ALA B 1 449 ? 3.393 -1.499 12.047 1 98.31 449 ALA B C 1
ATOM 8332 O O . ALA B 1 449 ? 4.227 -1.422 12.945 1 98.31 449 ALA B O 1
ATOM 8333 N N . GLN B 1 450 ? 3.656 -2.059 10.875 1 96.5 450 GLN B N 1
ATOM 8334 C CA . GLN B 1 450 ? 4.902 -2.773 10.609 1 96.5 450 GLN B CA 1
ATOM 8335 C C . GLN B 1 450 ? 6.109 -1.86 10.797 1 96.5 450 GLN B C 1
ATOM 8337 O O . GLN B 1 450 ? 7.211 -2.33 11.094 1 96.5 450 GLN B O 1
ATOM 8342 N N . GLU B 1 451 ? 5.871 -0.6 10.641 1 97.38 451 GLU B N 1
ATOM 8343 C CA . GLU B 1 451 ? 6.988 0.343 10.633 1 97.38 451 GLU B CA 1
ATOM 8344 C C . GLU B 1 451 ? 7.469 0.643 12.055 1 97.38 451 GLU B C 1
ATOM 8346 O O . GLU B 1 451 ? 8.5 1.295 12.234 1 97.38 451 GLU B O 1
ATOM 8351 N N . LEU B 1 452 ? 6.797 0.182 13.062 1 98.06 452 LEU B N 1
ATOM 8352 C CA . LEU B 1 452 ? 7.148 0.447 14.453 1 98.06 452 LEU B CA 1
ATOM 8353 C C . LEU B 1 452 ? 8.562 -0.036 14.758 1 98.06 452 LEU B C 1
ATOM 8355 O O . LEU B 1 452 ? 9.32 0.651 15.445 1 98.06 452 LEU B O 1
ATOM 8359 N N . ALA B 1 453 ? 8.953 -1.168 14.219 1 96.75 453 ALA B N 1
ATOM 8360 C CA . ALA B 1 453 ? 10.242 -1.777 14.508 1 96.75 453 ALA B CA 1
ATOM 8361 C C . ALA B 1 453 ? 11.391 -0.931 13.953 1 96.75 453 ALA B C 1
ATOM 8363 O O . ALA B 1 453 ? 12.508 -0.967 14.477 1 96.75 453 ALA B O 1
ATOM 8364 N N . SER B 1 454 ? 11.117 -0.144 12.93 1 96.69 454 SER B N 1
ATOM 8365 C CA . SER B 1 454 ? 12.148 0.671 12.289 1 96.69 454 SER B CA 1
ATOM 8366 C C . SER B 1 454 ? 12.633 1.777 13.219 1 96.69 454 SER B C 1
ATOM 8368 O O . SER B 1 454 ? 13.781 2.219 13.117 1 96.69 454 SER B O 1
ATOM 8370 N N . PHE B 1 455 ? 11.789 2.256 14.18 1 97.62 455 PHE B N 1
ATOM 8371 C CA . PHE B 1 455 ? 12.219 3.264 15.141 1 97.62 455 PHE B CA 1
ATOM 8372 C C . PHE B 1 455 ? 13.375 2.752 15.977 1 97.62 455 PHE B C 1
ATOM 8374 O O . PHE B 1 455 ? 14.328 3.488 16.25 1 97.62 455 PHE B O 1
ATOM 8381 N N . ALA B 1 456 ? 13.258 1.468 16.328 1 94.94 456 ALA B N 1
ATOM 8382 C CA . ALA B 1 456 ? 14.328 0.85 17.125 1 94.94 456 ALA B CA 1
ATOM 8383 C C . ALA B 1 456 ? 15.562 0.594 16.25 1 94.94 456 ALA B C 1
ATOM 8385 O O . ALA B 1 456 ? 16.688 0.88 16.672 1 94.94 456 ALA B O 1
ATOM 8386 N N . ARG B 1 457 ? 15.367 0.085 15.094 1 95 457 ARG B N 1
ATOM 8387 C CA . ARG B 1 457 ? 16.469 -0.296 14.211 1 95 457 ARG B CA 1
ATOM 8388 C C . ARG B 1 457 ? 17.328 0.911 13.859 1 95 457 ARG B C 1
ATOM 8390 O O . ARG B 1 457 ? 18.547 0.797 13.758 1 95 457 ARG B O 1
ATOM 8397 N N . PHE B 1 458 ? 16.703 2.031 13.711 1 95.69 458 PHE B N 1
ATOM 8398 C CA . PHE B 1 458 ? 17.453 3.209 13.273 1 95.69 458 PHE B CA 1
ATOM 8399 C C . PHE B 1 458 ? 17.578 4.219 14.414 1 95.69 458 PHE B C 1
ATOM 8401 O O . PHE B 1 458 ? 17.766 5.41 14.172 1 95.69 458 PHE B O 1
ATOM 8408 N N . HIS B 1 459 ? 17.344 3.832 15.656 1 94.31 459 HIS B N 1
ATOM 8409 C CA . HIS B 1 459 ? 17.703 4.48 16.906 1 94.31 459 HIS B CA 1
ATOM 8410 C C . HIS B 1 459 ? 17 5.824 17.062 1 94.31 459 HIS B C 1
ATOM 8412 O O . HIS B 1 459 ? 17.625 6.824 17.422 1 94.31 459 HIS B O 1
ATOM 8418 N N . SER B 1 460 ? 15.766 5.844 16.688 1 96.5 460 SER B N 1
ATOM 8419 C CA . SER B 1 460 ? 14.945 7.02 16.953 1 96.5 460 SER B CA 1
ATOM 8420 C C . SER B 1 460 ? 14.469 7.043 18.391 1 96.5 460 SER B C 1
ATOM 8422 O O . SER B 1 460 ? 14.133 6 18.953 1 96.5 460 SER B O 1
ATOM 8424 N N . ASN B 1 461 ? 14.43 8.18 19.016 1 97.44 461 ASN B N 1
ATOM 8425 C CA . ASN B 1 461 ? 13.906 8.305 20.375 1 97.44 461 ASN B CA 1
ATOM 8426 C C . ASN B 1 461 ? 12.484 8.852 20.391 1 97.44 461 ASN B C 1
ATOM 8428 O O . ASN B 1 461 ? 12.031 9.391 21.391 1 97.44 461 ASN B O 1
ATOM 8432 N N . ALA B 1 462 ? 11.766 8.812 19.266 1 98.38 462 ALA B N 1
ATOM 8433 C CA . ALA B 1 462 ? 10.406 9.328 19.141 1 98.38 462 ALA B CA 1
ATOM 8434 C C . ALA B 1 462 ? 9.484 8.688 20.172 1 98.38 462 ALA B C 1
ATOM 8436 O O . ALA B 1 462 ? 9.789 7.617 20.719 1 98.38 462 ALA B O 1
ATOM 8437 N N . ILE B 1 463 ? 8.445 9.414 20.5 1 98.81 463 ILE B N 1
ATOM 8438 C CA . ILE B 1 463 ? 7.359 8.922 21.344 1 98.81 463 ILE B CA 1
ATOM 8439 C C . ILE B 1 463 ? 6.113 8.688 20.484 1 98.81 463 ILE B C 1
ATOM 8441 O O . ILE B 1 463 ? 5.648 9.594 19.797 1 98.81 463 ILE B O 1
ATOM 8445 N N . VAL B 1 464 ? 5.629 7.457 20.469 1 98.88 464 VAL B N 1
ATOM 8446 C CA . VAL B 1 464 ? 4.371 7.148 19.797 1 98.88 464 VAL B CA 1
ATOM 8447 C C . VAL B 1 464 ? 3.264 6.973 20.828 1 98.88 464 VAL B C 1
ATOM 8449 O O . VAL B 1 464 ? 3.369 6.129 21.734 1 98.88 464 VAL B O 1
ATOM 8452 N N . ILE B 1 465 ? 2.254 7.77 20.75 1 98.81 465 ILE B N 1
ATOM 8453 C CA . ILE B 1 465 ? 1.066 7.656 21.578 1 98.81 465 ILE B CA 1
ATOM 8454 C C . ILE B 1 465 ? -0.095 7.102 20.766 1 98.81 465 ILE B C 1
ATOM 8456 O O . ILE B 1 465 ? -0.63 7.785 19.891 1 98.81 465 ILE B O 1
ATOM 8460 N N . LEU B 1 466 ? -0.452 5.875 21.047 1 98.75 466 LEU B N 1
ATOM 8461 C CA . LEU B 1 466 ? -1.556 5.195 20.375 1 98.75 466 LEU B CA 1
ATOM 8462 C C . LEU B 1 466 ? -2.848 5.344 21.172 1 98.75 466 LEU B C 1
ATOM 8464 O O . LEU B 1 466 ? -2.914 4.941 22.344 1 98.75 466 LEU B O 1
ATOM 8468 N N . ILE B 1 467 ? -3.822 5.969 20.562 1 98.38 467 ILE B N 1
ATOM 8469 C CA . ILE B 1 467 ? -5.148 6.051 21.172 1 98.38 467 ILE B CA 1
ATOM 8470 C C . ILE B 1 467 ? -5.973 4.832 20.781 1 98.38 467 ILE B C 1
ATOM 8472 O O . ILE B 1 467 ? -6.414 4.719 19.625 1 98.38 467 ILE B O 1
ATOM 8476 N N . ASN B 1 468 ? -6.176 3.926 21.688 1 98.12 468 ASN B N 1
ATOM 8477 C CA . ASN B 1 468 ? -6.984 2.73 21.484 1 98.12 468 ASN B CA 1
ATOM 8478 C C . ASN B 1 468 ? -8.438 2.955 21.891 1 98.12 468 ASN B C 1
ATOM 8480 O O . ASN B 1 468 ? -8.797 2.791 23.047 1 98.12 468 ASN B O 1
ATOM 8484 N N . ASN B 1 469 ? -9.25 3.33 20.906 1 96 469 ASN B N 1
ATOM 8485 C CA . ASN B 1 469 ? -10.68 3.527 21.141 1 96 469 ASN B CA 1
ATOM 8486 C C . ASN B 1 469 ? -11.523 2.527 20.359 1 96 469 ASN B C 1
ATOM 8488 O O . ASN B 1 469 ? -12.688 2.799 20.047 1 96 469 ASN B O 1
ATOM 8492 N N . ASP B 1 470 ? -10.953 1.504 19.844 1 93.5 470 ASP B N 1
ATOM 8493 C CA . ASP B 1 470 ? -11.609 0.317 19.312 1 93.5 470 ASP B CA 1
ATOM 8494 C C . ASP B 1 470 ? -12.25 0.611 17.953 1 93.5 470 ASP B C 1
ATOM 8496 O O . ASP B 1 470 ? -13.445 0.378 17.766 1 93.5 470 ASP B O 1
ATOM 8500 N N . GLY B 1 471 ? -11.516 1.085 17.047 1 93 471 GLY B N 1
ATOM 8501 C CA . GLY B 1 471 ? -12.016 1.195 15.688 1 93 471 GLY B CA 1
ATOM 8502 C C . GLY B 1 471 ? -11.93 2.605 15.133 1 93 471 GLY B C 1
ATOM 8503 O O . GLY B 1 471 ? -11.188 3.441 15.656 1 93 471 GLY B O 1
ATOM 8504 N N . TYR B 1 472 ? -12.648 2.871 13.992 1 95.44 472 TYR B N 1
ATOM 8505 C CA . TYR B 1 472 ? -12.648 4.141 13.266 1 95.44 472 TYR B CA 1
ATOM 8506 C C . TYR B 1 472 ? -13.672 5.102 13.859 1 95.44 472 TYR B C 1
ATOM 8508 O O . TYR B 1 472 ? -14.773 5.246 13.336 1 95.44 472 TYR B O 1
ATOM 8516 N N . LEU B 1 473 ? -13.227 5.816 14.812 1 95.19 473 LEU B N 1
ATOM 8517 C CA . LEU B 1 473 ? -14.148 6.668 15.555 1 95.19 473 LEU B CA 1
ATOM 8518 C C . LEU B 1 473 ? -14.703 7.777 14.664 1 95.19 473 LEU B C 1
ATOM 8520 O O . LEU B 1 473 ? -15.906 8.055 14.688 1 95.19 473 LEU B O 1
ATOM 8524 N N . VAL B 1 474 ? -13.891 8.375 13.859 1 94.12 474 VAL B N 1
ATOM 8525 C CA . VAL B 1 474 ? -14.367 9.438 12.984 1 94.12 474 VAL B CA 1
ATOM 8526 C C . VAL B 1 474 ? -15.375 8.883 11.984 1 94.12 474 VAL B C 1
ATOM 8528 O O . VAL B 1 474 ? -16.438 9.469 11.781 1 94.12 474 VAL B O 1
ATOM 8531 N N . GLU B 1 475 ? -15.102 7.742 11.43 1 93.06 475 GLU B N 1
ATOM 8532 C CA . GLU B 1 475 ? -16.047 7.113 10.508 1 93.06 475 GLU B CA 1
ATOM 8533 C C . GLU B 1 475 ? -17.359 6.797 11.211 1 93.06 475 GLU B C 1
ATOM 8535 O O . GLU B 1 475 ? -18.438 6.867 10.594 1 93.06 475 GLU B O 1
ATOM 8540 N N . ARG B 1 476 ? -17.297 6.496 12.438 1 93.69 476 ARG B N 1
ATOM 8541 C CA . ARG B 1 476 ? -18.516 6.191 13.188 1 93.69 476 ARG B CA 1
ATOM 8542 C C . ARG B 1 476 ? -19.391 7.43 13.352 1 93.69 476 ARG B C 1
ATOM 8544 O O . ARG B 1 476 ? -20.609 7.371 13.148 1 93.69 476 ARG B O 1
ATOM 8551 N N . TYR B 1 477 ? -18.781 8.547 13.703 1 91.88 477 TYR B N 1
ATOM 8552 C CA . TYR B 1 477 ? -19.688 9.672 13.914 1 91.88 477 TYR B CA 1
ATOM 8553 C C . TYR B 1 477 ? -20.031 10.359 12.602 1 91.88 477 TYR B C 1
ATOM 8555 O O . TYR B 1 477 ? -20.969 11.141 12.523 1 91.88 477 TYR B O 1
ATOM 8563 N N . LEU B 1 478 ? -19.375 10.008 11.516 1 92 478 LEU B N 1
ATOM 8564 C CA . LEU B 1 478 ? -19.797 10.477 10.203 1 92 478 LEU B CA 1
ATOM 8565 C C . LEU B 1 478 ? -20.891 9.578 9.633 1 92 478 LEU B C 1
ATOM 8567 O O . LEU B 1 478 ? -21.703 10.031 8.828 1 92 478 LEU B O 1
ATOM 8571 N N . SER B 1 479 ? -20.938 8.414 10.086 1 91.06 479 SER B N 1
ATOM 8572 C CA . SER B 1 479 ? -21.828 7.391 9.531 1 91.06 479 SER B CA 1
ATOM 8573 C C . SER B 1 479 ? -23.25 7.57 10.016 1 91.06 479 SER B C 1
ATOM 8575 O O . SER B 1 479 ? -23.484 7.891 11.188 1 91.06 479 SER B O 1
ATOM 8577 N N . PRO B 1 480 ? -24.281 7.363 9.094 1 89.12 480 PRO B N 1
ATOM 8578 C CA . PRO B 1 480 ? -25.656 7.316 9.57 1 89.12 480 PRO B CA 1
ATOM 8579 C C . PRO B 1 480 ? -25.953 6.102 10.445 1 89.12 480 PRO B C 1
ATOM 8581 O O . PRO B 1 480 ? -26.922 6.094 11.195 1 89.12 480 PRO B O 1
ATOM 8584 N N . ILE B 1 481 ? -25.109 5.133 10.297 1 91.56 481 ILE B N 1
ATOM 8585 C CA . ILE B 1 481 ? -25.203 3.938 11.125 1 91.56 481 ILE B CA 1
ATOM 8586 C C . ILE B 1 481 ? -23.891 3.756 11.898 1 91.56 481 ILE B C 1
ATOM 8588 O O . ILE B 1 481 ? -23.078 2.896 11.555 1 91.56 481 ILE B O 1
ATOM 8592 N N . PRO B 1 482 ? -23.75 4.441 12.969 1 89.94 482 PRO B N 1
ATOM 8593 C CA . PRO B 1 482 ? -22.469 4.523 13.664 1 89.94 482 PRO B CA 1
ATOM 8594 C C . PRO B 1 482 ? -21.938 3.154 14.086 1 89.94 482 PRO B C 1
ATOM 8596 O O . PRO B 1 482 ? -20.719 2.949 14.133 1 89.94 482 PRO B O 1
ATOM 8599 N N . GLN B 1 483 ? -22.828 2.174 14.32 1 89.25 483 GLN B N 1
ATOM 8600 C CA . GLN B 1 483 ? -22.422 0.896 14.891 1 89.25 483 GLN B CA 1
ATOM 8601 C C . GLN B 1 483 ? -22.25 -0.161 13.805 1 89.25 483 GLN B C 1
ATOM 8603 O O . GLN B 1 483 ? -22.141 -1.354 14.102 1 89.25 483 GLN B O 1
ATOM 8608 N N . SER B 1 484 ? -22.188 0.313 12.578 1 92.19 484 SER B N 1
ATOM 8609 C CA . SER B 1 484 ? -21.938 -0.638 11.5 1 92.19 484 SER B CA 1
ATOM 8610 C C . SER B 1 484 ? -20.609 -1.376 11.719 1 92.19 484 SER B C 1
ATOM 8612 O O . SER B 1 484 ? -19.625 -0.777 12.148 1 92.19 484 SER B O 1
ATOM 8614 N N . SER B 1 485 ? -20.578 -2.668 11.367 1 91.25 485 SER B N 1
ATOM 8615 C CA . SER B 1 485 ? -19.453 -3.545 11.664 1 91.25 485 SER B CA 1
ATOM 8616 C C . SER B 1 485 ? -18.188 -3.094 10.93 1 91.25 485 SER B C 1
ATOM 8618 O O . SER B 1 485 ? -17.078 -3.291 11.414 1 91.25 485 SER B O 1
ATOM 8620 N N . TYR B 1 486 ? -18.344 -2.492 9.812 1 92.94 486 TYR B N 1
ATOM 8621 C CA . TYR B 1 486 ? -17.188 -2.115 9.016 1 92.94 486 TYR B CA 1
ATOM 8622 C C . TYR B 1 486 ? -16.422 -0.967 9.664 1 92.94 486 TYR B C 1
ATOM 8624 O O . TYR B 1 486 ? -15.305 -0.648 9.266 1 92.94 486 TYR B O 1
ATOM 8632 N N . ASN B 1 487 ? -16.953 -0.37 10.727 1 93.25 487 ASN B N 1
ATOM 8633 C CA . ASN B 1 487 ? -16.266 0.709 11.43 1 93.25 487 ASN B CA 1
ATOM 8634 C C . ASN B 1 487 ? -15.469 0.183 12.625 1 93.25 487 ASN B C 1
ATOM 8636 O O . ASN B 1 487 ? -14.805 0.953 13.32 1 93.25 487 ASN B O 1
ATOM 8640 N N . PHE B 1 488 ? -15.562 -1.074 12.844 1 90.62 488 PHE B N 1
ATOM 8641 C CA . PHE B 1 488 ? -14.844 -1.68 13.961 1 90.62 488 PHE B CA 1
ATOM 8642 C C . PHE B 1 488 ? -13.758 -2.619 13.461 1 90.62 488 PHE B C 1
ATOM 8644 O O . PHE B 1 488 ? -13.82 -3.105 12.328 1 90.62 488 PHE B O 1
ATOM 8651 N N . LEU B 1 489 ? -12.766 -2.805 14.312 1 89.5 489 LEU B N 1
ATOM 8652 C CA . LEU B 1 489 ? -11.594 -3.604 13.984 1 89.5 489 LEU B CA 1
ATOM 8653 C C . LEU B 1 489 ? -11.445 -4.777 14.953 1 89.5 489 LEU B C 1
ATOM 8655 O O . LEU B 1 489 ? -12.07 -4.793 16.016 1 89.5 489 LEU B O 1
ATOM 8659 N N . HIS B 1 490 ? -10.648 -5.738 14.469 1 92.06 490 HIS B N 1
ATOM 8660 C CA . HIS B 1 490 ? -10.125 -6.684 15.453 1 92.06 490 HIS B CA 1
ATOM 8661 C C . HIS B 1 490 ? -9.164 -6 16.422 1 92.06 490 HIS B C 1
ATOM 8663 O O . HIS B 1 490 ? -8.102 -5.531 16.016 1 92.06 490 HIS B O 1
ATOM 8669 N N . ASN B 1 491 ? -9.609 -5.887 17.625 1 94.38 491 ASN B N 1
ATOM 8670 C CA . ASN B 1 491 ? -8.797 -5.176 18.609 1 94.38 491 ASN B CA 1
ATOM 8671 C C . ASN B 1 491 ? -7.559 -5.98 19 1 94.38 491 ASN B C 1
ATOM 8673 O O . ASN B 1 491 ? -7.672 -7.016 19.656 1 94.38 491 ASN B O 1
ATOM 8677 N N . TRP B 1 492 ? -6.402 -5.527 18.641 1 97.75 492 TRP B N 1
ATOM 8678 C CA . TRP B 1 492 ? -5.148 -6.191 18.984 1 97.75 492 TRP B CA 1
ATOM 8679 C C . TRP B 1 492 ? -4.77 -5.922 20.438 1 97.75 492 TRP B C 1
ATOM 8681 O O . TRP B 1 492 ? -5.363 -5.059 21.078 1 97.75 492 TRP B O 1
ATOM 8691 N N . ASN B 1 493 ? -3.904 -6.797 20.969 1 98.25 493 ASN B N 1
ATOM 8692 C CA . ASN B 1 493 ? -3.109 -6.418 22.141 1 98.25 493 ASN B CA 1
ATOM 8693 C C . ASN B 1 493 ? -1.924 -5.539 21.734 1 98.25 493 ASN B C 1
ATOM 8695 O O . ASN B 1 493 ? -0.798 -6.027 21.625 1 98.25 493 ASN B O 1
ATOM 8699 N N . TYR B 1 494 ? -2.203 -4.23 21.625 1 98.44 494 TYR B N 1
ATOM 8700 C CA . TYR B 1 494 ? -1.278 -3.32 20.953 1 98.44 494 TYR B CA 1
ATOM 8701 C C . TYR B 1 494 ? 0.043 -3.236 21.703 1 98.44 494 TYR B C 1
ATOM 8703 O O . TYR B 1 494 ? 1.11 -3.158 21.094 1 98.44 494 TYR B O 1
ATOM 8711 N N . ILE B 1 495 ? 0.038 -3.221 23.016 1 98.25 495 ILE B N 1
ATOM 8712 C CA . ILE B 1 495 ? 1.265 -3.123 23.797 1 98.25 495 ILE B CA 1
ATOM 8713 C C . ILE B 1 495 ? 2.139 -4.348 23.547 1 98.25 495 ILE B C 1
ATOM 8715 O O . ILE B 1 495 ? 3.359 -4.23 23.406 1 98.25 495 ILE B O 1
ATOM 8719 N N . ASN B 1 496 ? 1.526 -5.52 23.453 1 98.31 496 ASN B N 1
ATOM 8720 C CA . ASN B 1 496 ? 2.291 -6.738 23.203 1 98.31 496 ASN B CA 1
ATOM 8721 C C . ASN B 1 496 ? 2.758 -6.82 21.75 1 98.31 496 ASN B C 1
ATOM 8723 O O . ASN B 1 496 ? 3.83 -7.359 21.469 1 98.31 496 ASN B O 1
ATOM 8727 N N . VAL B 1 497 ? 1.944 -6.316 20.812 1 98.62 497 VAL B N 1
ATOM 8728 C CA . VAL B 1 497 ? 2.383 -6.234 19.422 1 98.62 497 VAL B CA 1
ATOM 8729 C C . VAL B 1 497 ? 3.639 -5.371 19.328 1 98.62 497 VAL B C 1
ATOM 8731 O O . VAL B 1 497 ? 4.633 -5.777 18.719 1 98.62 497 VAL B O 1
ATOM 8734 N N . ALA B 1 498 ? 3.58 -4.188 19.953 1 98.69 498 ALA B N 1
ATOM 8735 C CA . ALA B 1 498 ? 4.719 -3.273 19.938 1 98.69 498 ALA B CA 1
ATOM 8736 C C . ALA B 1 498 ? 5.957 -3.922 20.547 1 98.69 498 ALA B C 1
ATOM 8738 O O . ALA B 1 498 ? 7.035 -3.902 19.953 1 98.69 498 ALA B O 1
ATOM 8739 N N . ALA B 1 499 ? 5.809 -4.523 21.688 1 98.44 499 ALA B N 1
ATOM 8740 C CA . ALA B 1 499 ? 6.926 -5.164 22.391 1 98.44 499 ALA B CA 1
ATOM 8741 C C . ALA B 1 499 ? 7.539 -6.27 21.531 1 98.44 499 ALA B C 1
ATOM 8743 O O . ALA B 1 499 ? 8.758 -6.414 21.469 1 98.44 499 ALA B O 1
ATOM 8744 N N . ALA B 1 500 ? 6.664 -7.047 20.875 1 98.44 500 ALA B N 1
ATOM 8745 C CA . ALA B 1 500 ? 7.125 -8.172 20.078 1 98.44 500 ALA B CA 1
ATOM 8746 C C . ALA B 1 500 ? 7.852 -7.688 18.828 1 98.44 500 ALA B C 1
ATOM 8748 O O . ALA B 1 500 ? 8.82 -8.305 18.375 1 98.44 500 ALA B O 1
ATOM 8749 N N . MET B 1 501 ? 7.395 -6.621 18.219 1 98.25 501 MET B N 1
ATOM 8750 C CA . MET B 1 501 ? 8.039 -6.066 17.031 1 98.25 501 MET B CA 1
ATOM 8751 C C . MET B 1 501 ? 9.398 -5.465 17.391 1 98.25 501 MET B C 1
ATOM 8753 O O . MET B 1 501 ? 10.344 -5.559 16.609 1 98.25 501 MET B O 1
ATOM 8757 N N . LEU B 1 502 ? 9.477 -4.824 18.562 1 97.94 502 LEU B N 1
ATOM 8758 C CA . LEU B 1 502 ? 10.734 -4.238 19.031 1 97.94 502 LEU B CA 1
ATOM 8759 C C . LEU B 1 502 ? 11.719 -5.324 19.453 1 97.94 502 LEU B C 1
ATOM 8761 O O . LEU B 1 502 ? 12.93 -5.141 19.375 1 97.94 502 LEU B O 1
ATOM 8765 N N . ASN B 1 503 ? 11.227 -6.434 19.922 1 96.94 503 ASN B N 1
ATOM 8766 C CA . ASN B 1 503 ? 11.93 -7.68 20.219 1 96.94 503 ASN B CA 1
ATOM 8767 C C . ASN B 1 503 ? 13.148 -7.441 21.094 1 96.94 503 ASN B C 1
ATOM 8769 O O . ASN B 1 503 ? 14.258 -7.867 20.766 1 96.94 503 ASN B O 1
ATOM 8773 N N . GLY B 1 504 ? 12.992 -6.691 22.125 1 94.88 504 GLY B N 1
ATOM 8774 C CA . GLY B 1 504 ? 14.055 -6.508 23.094 1 94.88 504 GLY B CA 1
ATOM 8775 C C . GLY B 1 504 ? 15.133 -5.543 22.641 1 94.88 504 GLY B C 1
ATOM 8776 O O . GLY B 1 504 ? 16.203 -5.453 23.25 1 94.88 504 GLY B O 1
ATOM 8777 N N . ALA B 1 505 ? 14.922 -4.836 21.531 1 96.06 505 ALA B N 1
ATOM 8778 C CA . ALA B 1 505 ? 15.891 -3.836 21.078 1 96.06 505 ALA B CA 1
ATOM 8779 C C . ALA B 1 505 ? 16.281 -2.896 22.219 1 96.06 505 ALA B C 1
ATOM 8781 O O . ALA B 1 505 ? 15.438 -2.51 23.031 1 96.06 505 ALA B O 1
ATOM 8782 N N . PRO B 1 506 ? 17.547 -2.496 22.312 1 95.56 506 PRO B N 1
ATOM 8783 C CA . PRO B 1 506 ? 17.969 -1.565 23.375 1 95.56 506 PRO B CA 1
ATOM 8784 C C . PRO B 1 506 ? 17.328 -0.188 23.234 1 95.56 506 PRO B C 1
ATOM 8786 O O . PRO B 1 506 ? 16.875 0.177 22.141 1 95.56 506 PRO B O 1
ATOM 8789 N N . ARG B 1 507 ? 17.172 0.545 24.266 1 96.44 507 ARG B N 1
ATOM 8790 C CA . ARG B 1 507 ? 16.672 1.919 24.297 1 96.44 507 ARG B CA 1
ATOM 8791 C C . ARG B 1 507 ? 15.258 2.006 23.75 1 96.44 507 ARG B C 1
ATOM 8793 O O . ARG B 1 507 ? 14.969 2.865 22.906 1 96.44 507 ARG B O 1
ATOM 8800 N N . THR B 1 508 ? 14.469 1.007 24.031 1 98 508 THR B N 1
ATOM 8801 C CA . THR B 1 508 ? 13.047 1.016 23.688 1 98 508 THR B CA 1
ATOM 8802 C C . THR B 1 508 ? 12.188 0.732 24.906 1 98 508 THR B C 1
ATOM 8804 O O . THR B 1 508 ? 12.594 -0.013 25.797 1 98 508 THR B O 1
ATOM 8807 N N . LYS B 1 509 ? 11.031 1.359 25.031 1 98.19 509 LYS B N 1
ATOM 8808 C CA . LYS B 1 509 ? 10.07 1.137 26.094 1 98.19 509 LYS B CA 1
ATOM 8809 C C . LYS B 1 509 ? 8.648 1.058 25.562 1 98.19 509 LYS B C 1
ATOM 8811 O O . LYS B 1 509 ? 8.289 1.786 24.625 1 98.19 509 LYS B O 1
ATOM 8816 N N . THR B 1 510 ? 7.91 0.174 26.078 1 98.56 510 THR B N 1
ATOM 8817 C CA . THR B 1 510 ? 6.48 0.082 25.812 1 98.56 510 THR B CA 1
ATOM 8818 C C . THR B 1 510 ? 5.68 0.26 27.109 1 98.56 510 THR B C 1
ATOM 8820 O O . THR B 1 510 ? 5.988 -0.363 28.125 1 98.56 510 THR B O 1
ATOM 8823 N N . LEU B 1 511 ? 4.719 1.191 27.125 1 98.62 511 LEU B N 1
ATOM 8824 C CA . LEU B 1 511 ? 3.924 1.543 28.297 1 98.62 511 LEU B CA 1
ATOM 8825 C C . LEU B 1 511 ? 2.434 1.495 27.969 1 98.62 511 LEU B C 1
ATOM 8827 O O . LEU B 1 511 ? 2.037 1.679 26.812 1 98.62 511 LEU B O 1
ATOM 8831 N N . ARG B 1 512 ? 1.625 1.176 28.922 1 98.19 512 ARG B N 1
ATOM 8832 C CA . ARG B 1 512 ? 0.173 1.166 28.781 1 98.19 512 ARG B CA 1
ATOM 8833 C C . ARG B 1 512 ? -0.483 2.066 29.828 1 98.19 512 ARG B C 1
ATOM 8835 O O . ARG B 1 512 ? -0.06 2.096 30.984 1 98.19 512 ARG B O 1
ATOM 8842 N N . ALA B 1 513 ? -1.418 2.867 29.422 1 98.44 513 ALA B N 1
ATOM 8843 C CA . ALA B 1 513 ? -2.195 3.738 30.297 1 98.44 513 ALA B CA 1
ATOM 8844 C C . ALA B 1 513 ? -3.693 3.49 30.125 1 98.44 513 ALA B C 1
ATOM 8846 O O . ALA B 1 513 ? -4.254 3.754 29.062 1 98.44 513 ALA B O 1
ATOM 8847 N N . ALA B 1 514 ? -4.344 3.035 31.188 1 97.5 514 ALA B N 1
ATOM 8848 C CA . ALA B 1 514 ? -5.785 2.801 31.172 1 97.5 514 ALA B CA 1
ATOM 8849 C C . ALA B 1 514 ? -6.488 3.609 32.25 1 97.5 514 ALA B C 1
ATOM 8851 O O . ALA B 1 514 ? -7.668 3.395 32.531 1 97.5 514 ALA B O 1
ATOM 8852 N N . SER B 1 515 ? -5.73 4.441 32.969 1 97.94 515 SER B N 1
ATOM 8853 C CA . SER B 1 515 ? -6.227 5.418 33.938 1 97.94 515 SER B CA 1
ATOM 8854 C C . SER B 1 515 ? -5.457 6.73 33.844 1 97.94 515 SER B C 1
ATOM 8856 O O . SER B 1 515 ? -4.387 6.789 33.219 1 97.94 515 SER B O 1
ATOM 8858 N N . ALA B 1 516 ? -6.051 7.758 34.406 1 97.25 516 ALA B N 1
ATOM 8859 C CA . ALA B 1 516 ? -5.406 9.062 34.375 1 97.25 516 ALA B CA 1
ATOM 8860 C C . ALA B 1 516 ? -4.043 9.023 35.062 1 97.25 516 ALA B C 1
ATOM 8862 O O . ALA B 1 516 ? -3.084 9.633 34.594 1 97.25 516 ALA B O 1
ATOM 8863 N N . GLU B 1 517 ? -3.975 8.336 36.156 1 98 517 GLU B N 1
ATOM 8864 C CA . GLU B 1 517 ? -2.721 8.203 36.906 1 98 517 GLU B CA 1
ATOM 8865 C C . GLU B 1 517 ? -1.674 7.457 36.062 1 98 517 GLU B C 1
ATOM 8867 O O . GLU B 1 517 ? -0.514 7.871 36 1 98 517 GLU B O 1
ATOM 8872 N N . ALA B 1 518 ? -2.135 6.379 35.469 1 98.44 518 ALA B N 1
ATOM 8873 C CA . ALA B 1 518 ? -1.229 5.602 34.625 1 98.44 518 ALA B CA 1
ATOM 8874 C C . ALA B 1 518 ? -0.752 6.422 33.438 1 98.44 518 ALA B C 1
ATOM 8876 O O . ALA B 1 518 ? 0.395 6.289 33 1 98.44 518 ALA B O 1
ATOM 8877 N N . ALA B 1 519 ? -1.644 7.203 32.875 1 98.69 519 ALA B N 1
ATOM 8878 C CA . ALA B 1 519 ? -1.28 8.062 31.734 1 98.69 519 ALA B CA 1
ATOM 8879 C C . ALA B 1 519 ? -0.216 9.078 32.156 1 98.69 519 ALA B C 1
ATOM 8881 O O . ALA B 1 519 ? 0.766 9.273 31.422 1 98.69 519 ALA B O 1
ATOM 8882 N N . ALA B 1 520 ? -0.443 9.758 33.281 1 98.62 520 ALA B N 1
ATOM 8883 C CA . ALA B 1 520 ? 0.526 10.727 33.781 1 98.62 520 ALA B CA 1
ATOM 8884 C C . ALA B 1 520 ? 1.886 10.078 34 1 98.62 520 ALA B C 1
ATOM 8886 O O . ALA B 1 520 ? 2.924 10.648 33.688 1 98.62 520 ALA B O 1
ATOM 8887 N N . ALA B 1 521 ? 1.869 8.914 34.562 1 98.75 521 ALA B N 1
ATOM 8888 C CA . ALA B 1 521 ? 3.102 8.18 34.844 1 98.75 521 ALA B CA 1
ATOM 8889 C C . ALA B 1 521 ? 3.809 7.785 33.562 1 98.75 521 ALA B C 1
ATOM 8891 O O . ALA B 1 521 ? 5.035 7.867 33.469 1 98.75 521 ALA B O 1
ATOM 8892 N N . ALA B 1 522 ? 3.043 7.285 32.594 1 98.75 522 ALA B N 1
ATOM 8893 C CA . ALA B 1 522 ? 3.609 6.867 31.312 1 98.75 522 ALA B CA 1
ATOM 8894 C C . ALA B 1 522 ? 4.277 8.039 30.594 1 98.75 522 ALA B C 1
ATOM 8896 O O . ALA B 1 522 ? 5.379 7.898 30.062 1 98.75 522 ALA B O 1
ATOM 8897 N N . VAL B 1 523 ? 3.635 9.164 30.562 1 98.81 523 VAL B N 1
ATOM 8898 C CA . VAL B 1 523 ? 4.18 10.344 29.906 1 98.81 523 VAL B CA 1
ATOM 8899 C C . VAL B 1 523 ? 5.418 10.828 30.641 1 98.81 523 VAL B C 1
ATOM 8901 O O . VAL B 1 523 ? 6.402 11.234 30.031 1 98.81 523 VAL B O 1
ATOM 8904 N N . ALA B 1 524 ? 5.375 10.82 31.953 1 98.69 524 ALA B N 1
ATOM 8905 C CA . ALA B 1 524 ? 6.535 11.195 32.75 1 98.69 524 ALA B CA 1
ATOM 8906 C C . ALA B 1 524 ? 7.723 10.281 32.469 1 98.69 524 ALA B C 1
ATOM 8908 O O . ALA B 1 524 ? 8.859 10.75 32.375 1 98.69 524 ALA B O 1
ATOM 8909 N N . GLU B 1 525 ? 7.434 9.047 32.375 1 98.62 525 GLU B N 1
ATOM 8910 C CA . GLU B 1 525 ? 8.492 8.094 32.062 1 98.62 525 GLU B CA 1
ATOM 8911 C C . GLU B 1 525 ? 9.07 8.344 30.672 1 98.62 525 GLU B C 1
ATOM 8913 O O . GLU B 1 525 ? 10.289 8.242 30.469 1 98.62 525 GLU B O 1
ATOM 8918 N N . ALA B 1 526 ? 8.211 8.594 29.719 1 98.56 526 ALA B N 1
ATOM 8919 C CA . ALA B 1 526 ? 8.672 8.93 28.375 1 98.56 526 ALA B CA 1
ATOM 8920 C C . ALA B 1 526 ? 9.562 10.172 28.391 1 98.56 526 ALA B C 1
ATOM 8922 O O . ALA B 1 526 ? 10.586 10.211 27.703 1 98.56 526 ALA B O 1
ATOM 8923 N N . ARG B 1 527 ? 9.156 11.172 29.125 1 98.12 527 ARG B N 1
ATOM 8924 C CA . ARG B 1 527 ? 9.93 12.406 29.234 1 98.12 527 ARG B CA 1
ATOM 8925 C C . ARG B 1 527 ? 11.312 12.133 29.812 1 98.12 527 ARG B C 1
ATOM 8927 O O . ARG B 1 527 ? 12.305 12.695 29.359 1 98.12 527 ARG B O 1
ATOM 8934 N N . ALA B 1 528 ? 11.367 11.25 30.766 1 98 528 ALA B N 1
ATOM 8935 C CA . ALA B 1 528 ? 12.617 10.945 31.453 1 98 528 ALA B CA 1
ATOM 8936 C C . ALA B 1 528 ? 13.539 10.102 30.578 1 98 528 ALA B C 1
ATOM 8938 O O . ALA B 1 528 ? 14.766 10.211 30.672 1 98 528 ALA B O 1
ATOM 8939 N N . ALA B 1 529 ? 12.984 9.266 29.75 1 97.69 529 ALA B N 1
ATOM 8940 C CA . ALA B 1 529 ? 13.758 8.375 28.891 1 97.69 529 ALA B CA 1
ATOM 8941 C C . ALA B 1 529 ? 14.141 9.062 27.578 1 97.69 529 ALA B C 1
ATOM 8943 O O . ALA B 1 529 ? 13.75 8.617 26.5 1 97.69 529 ALA B O 1
ATOM 8944 N N . GLU B 1 530 ? 15 9.969 27.594 1 95.25 530 GLU B N 1
ATOM 8945 C CA . GLU B 1 530 ? 15.281 10.891 26.5 1 95.25 530 GLU B CA 1
ATOM 8946 C C . GLU B 1 530 ? 15.922 10.164 25.312 1 95.25 530 GLU B C 1
ATOM 8948 O O . GLU B 1 530 ? 15.727 10.555 24.156 1 95.25 530 GLU B O 1
ATOM 8953 N N . ASP B 1 531 ? 16.562 9.078 25.562 1 94.62 531 ASP B N 1
ATOM 8954 C CA . ASP B 1 531 ? 17.297 8.398 24.5 1 94.62 531 ASP B CA 1
ATOM 8955 C C . ASP B 1 531 ? 16.562 7.152 24.031 1 94.62 531 ASP B C 1
ATOM 8957 O O . ASP B 1 531 ? 17.094 6.395 23.203 1 94.62 531 ASP B O 1
ATOM 8961 N N . CYS B 1 532 ? 15.383 6.949 24.5 1 97.62 532 CYS B N 1
ATOM 8962 C CA . CYS B 1 532 ? 14.641 5.738 24.188 1 97.62 532 CYS B CA 1
ATOM 8963 C C . CYS B 1 532 ? 13.477 6.043 23.25 1 97.62 532 CYS B C 1
ATOM 8965 O O . CYS B 1 532 ? 12.836 7.09 23.359 1 97.62 532 CYS B O 1
ATOM 8967 N N . PHE B 1 533 ? 13.344 5.125 22.297 1 98.25 533 PHE B N 1
ATOM 8968 C CA . PHE B 1 533 ? 12.039 5.074 21.641 1 98.25 533 PHE B CA 1
ATOM 8969 C C . PHE B 1 533 ? 10.969 4.625 22.625 1 98.25 533 PHE B C 1
ATOM 8971 O O . PHE B 1 533 ? 11.148 3.643 23.344 1 98.25 533 PHE B O 1
ATOM 8978 N N . VAL B 1 534 ? 9.828 5.359 22.719 1 98.88 534 VAL B N 1
ATOM 8979 C CA . VAL B 1 534 ? 8.789 5.008 23.672 1 98.88 534 VAL B CA 1
ATOM 8980 C C . VAL B 1 534 ? 7.449 4.848 22.953 1 98.88 534 VAL B C 1
ATOM 8982 O O . VAL B 1 534 ? 7.035 5.73 22.203 1 98.88 534 VAL B O 1
ATOM 8985 N N . PHE B 1 535 ? 6.844 3.688 23.141 1 98.75 535 PHE B N 1
ATOM 8986 C CA . PHE B 1 535 ? 5.484 3.418 22.688 1 98.75 535 PHE B CA 1
ATOM 8987 C C . PHE B 1 535 ? 4.508 3.434 23.844 1 98.75 535 PHE B C 1
ATOM 8989 O O . PHE B 1 535 ? 4.66 2.666 24.797 1 98.75 535 PHE B O 1
ATOM 8996 N N . ILE B 1 536 ? 3.475 4.289 23.797 1 98.88 536 ILE B N 1
ATOM 8997 C CA . ILE B 1 536 ? 2.471 4.387 24.859 1 98.88 536 ILE B CA 1
ATOM 8998 C C . ILE B 1 536 ? 1.096 4.035 24.297 1 98.88 536 ILE B C 1
ATOM 9000 O O . ILE B 1 536 ? 0.576 4.738 23.422 1 98.88 536 ILE B O 1
ATOM 9004 N N . GLU B 1 537 ? 0.492 2.965 24.781 1 98.75 537 GLU B N 1
ATOM 9005 C CA . GLU B 1 537 ? -0.904 2.662 24.484 1 98.75 537 GLU B CA 1
ATOM 9006 C C . GLU B 1 537 ? -1.838 3.305 25.5 1 98.75 537 GLU B C 1
ATOM 9008 O O . GLU B 1 537 ? -1.73 3.041 26.703 1 98.75 537 GLU B O 1
ATOM 9013 N N . VAL B 1 538 ? -2.695 4.109 25 1 98.5 538 VAL B N 1
ATOM 9014 C CA . VAL B 1 538 ? -3.729 4.73 25.812 1 98.5 538 VAL B CA 1
ATOM 9015 C C . VAL B 1 538 ? -5.078 4.074 25.531 1 98.5 538 VAL B C 1
ATOM 9017 O O . VAL B 1 538 ? -5.586 4.145 24.406 1 98.5 538 VAL B O 1
ATOM 9020 N N . VAL B 1 539 ? -5.664 3.455 26.578 1 98.12 539 VAL B N 1
ATOM 9021 C CA . VAL B 1 539 ? -6.93 2.748 26.406 1 98.12 539 VAL B CA 1
ATOM 9022 C C . VAL B 1 539 ? -8.086 3.631 26.891 1 98.12 539 VAL B C 1
ATOM 9024 O O . VAL B 1 539 ? -8.141 4.012 28.062 1 98.12 539 VAL B O 1
ATOM 9027 N N . VAL B 1 540 ? -8.969 4 26 1 97.69 540 VAL B N 1
ATOM 9028 C CA . VAL B 1 540 ? -10.094 4.871 26.312 1 97.69 540 VAL B CA 1
ATOM 9029 C C . VAL B 1 540 ? -11.398 4.25 25.812 1 97.69 540 VAL B C 1
ATOM 9031 O O . VAL B 1 540 ? -11.375 3.232 25.125 1 97.69 540 VAL B O 1
ATOM 9034 N N . SER B 1 541 ? -12.523 4.855 26.234 1 96.06 541 SER B N 1
ATOM 9035 C CA . SER B 1 541 ? -13.828 4.383 25.781 1 96.06 541 SER B CA 1
ATOM 9036 C C . SER B 1 541 ? -13.992 4.566 24.266 1 96.06 541 SER B C 1
ATOM 9038 O O . SER B 1 541 ? -13.578 5.586 23.719 1 96.06 541 SER B O 1
ATOM 9040 N N . PRO B 1 542 ? -14.602 3.559 23.594 1 94.25 542 PRO B N 1
ATOM 9041 C CA . PRO B 1 542 ? -14.891 3.723 22.172 1 94.25 542 PRO B CA 1
ATOM 9042 C C . PRO B 1 542 ? -15.852 4.879 21.891 1 94.25 542 PRO B C 1
ATOM 9044 O O . PRO B 1 542 ? -15.992 5.309 20.734 1 94.25 542 PRO B O 1
ATOM 9047 N N . ASN B 1 543 ? -16.469 5.453 22.922 1 94.06 543 ASN B N 1
ATOM 9048 C CA . ASN B 1 543 ? -17.453 6.527 22.766 1 94.06 543 ASN B CA 1
ATOM 9049 C C . ASN B 1 543 ? -16.828 7.895 23.016 1 94.06 543 ASN B C 1
ATOM 9051 O O . ASN B 1 543 ? -17.484 8.922 22.875 1 94.06 543 ASN B O 1
ATOM 9055 N N . ASP B 1 544 ? -15.562 7.93 23.312 1 95.88 544 ASP B N 1
ATOM 9056 C CA . ASP B 1 544 ? -14.898 9.164 23.703 1 95.88 544 ASP B CA 1
ATOM 9057 C C . ASP B 1 544 ? -14.445 9.953 22.484 1 95.88 544 ASP B C 1
ATOM 9059 O O . ASP B 1 544 ? -13.266 9.906 22.109 1 95.88 544 ASP B O 1
ATOM 9063 N N . ALA B 1 545 ? -15.367 10.781 21.969 1 94.25 545 ALA B N 1
ATOM 9064 C CA . ALA B 1 545 ? -15.062 11.594 20.781 1 94.25 545 ALA B CA 1
ATOM 9065 C C . ALA B 1 545 ? -14.68 13.016 21.188 1 94.25 545 ALA B C 1
ATOM 9067 O O . ALA B 1 545 ? -15 13.469 22.297 1 94.25 545 ALA B O 1
ATOM 9068 N N . ALA B 1 546 ? -13.867 13.688 20.297 1 90.06 546 ALA B N 1
ATOM 9069 C CA . ALA B 1 546 ? -13.5 15.086 20.5 1 90.06 546 ALA B CA 1
ATOM 9070 C C . ALA B 1 546 ? -14.742 15.969 20.609 1 90.06 546 ALA B C 1
ATOM 9072 O O . ALA B 1 546 ? -15.828 15.57 20.188 1 90.06 546 ALA B O 1
ATOM 9073 N N . ALA B 1 547 ? -14.375 17.141 21.109 1 81.12 547 ALA B N 1
ATOM 9074 C CA . ALA B 1 547 ? -15.453 18.125 21.203 1 81.12 547 ALA B CA 1
ATOM 9075 C C . ALA B 1 547 ? -15.961 18.516 19.812 1 81.12 547 ALA B C 1
ATOM 9077 O O . ALA B 1 547 ? -15.195 18.484 18.844 1 81.12 547 ALA B O 1
ATOM 9078 N N . ALA B 1 548 ? -17.094 18.578 19.469 1 79.75 548 ALA B N 1
ATOM 9079 C CA . ALA B 1 548 ? -17.734 19.047 18.25 1 79.75 548 ALA B CA 1
ATOM 9080 C C . ALA B 1 548 ? -18.156 17.875 17.359 1 79.75 548 ALA B C 1
ATOM 9082 O O . ALA B 1 548 ? -18.656 18.078 16.25 1 79.75 548 ALA B O 1
ATOM 9083 N N . ALA B 1 549 ? -17.672 16.641 17.844 1 87.56 549 ALA B N 1
ATOM 9084 C CA . ALA B 1 549 ? -18.078 15.477 17.062 1 87.56 549 ALA B CA 1
ATOM 9085 C C . ALA B 1 549 ? -19.562 15.508 16.75 1 87.56 549 ALA B C 1
ATOM 9087 O O . ALA B 1 549 ? -19.984 15.203 15.633 1 87.56 549 ALA B O 1
ATOM 9088 N N . GLY B 1 550 ? -20.312 15.883 17.766 1 85.38 550 GLY B N 1
ATOM 9089 C CA . GLY B 1 550 ? -21.75 15.984 17.562 1 85.38 550 GLY B CA 1
ATOM 9090 C C . GLY B 1 550 ? -22.141 16.984 16.5 1 85.38 550 GLY B C 1
ATOM 9091 O O . GLY B 1 550 ? -23.016 16.719 15.68 1 85.38 550 GLY B O 1
ATOM 9092 N N . LEU B 1 551 ? -21.547 18.094 16.547 1 83.88 551 LEU B N 1
ATOM 9093 C CA . LEU B 1 551 ? -21.797 19.125 15.539 1 83.88 551 LEU B CA 1
ATOM 9094 C C . LEU B 1 551 ? -21.375 18.641 14.156 1 83.88 551 LEU B C 1
ATOM 9096 O O . LEU B 1 551 ? -22.109 18.844 13.18 1 83.88 55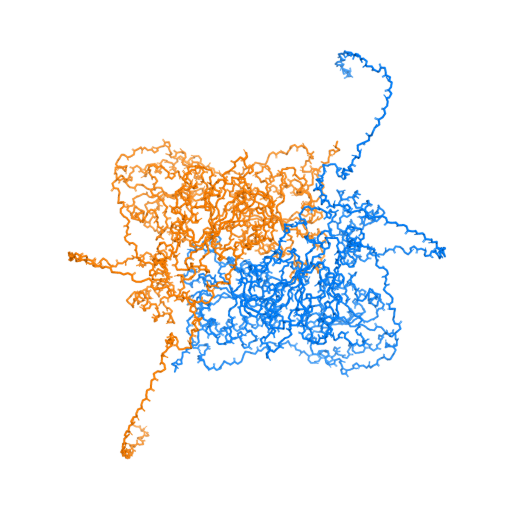1 LEU B O 1
ATOM 9100 N N . THR B 1 552 ? -20.219 18.078 14.094 1 85.25 552 THR B N 1
ATOM 9101 C CA . THR B 1 552 ? -19.719 17.531 12.828 1 85.25 552 THR B CA 1
ATOM 9102 C C . THR B 1 552 ? -20.688 16.5 12.273 1 85.25 552 THR B C 1
ATOM 9104 O O . THR B 1 552 ? -20.969 16.484 11.07 1 85.25 552 THR B O 1
ATOM 9107 N N . ARG B 1 553 ? -21.062 15.648 13.094 1 89.44 553 ARG B N 1
ATOM 9108 C CA . ARG B 1 553 ? -22.031 14.609 12.711 1 89.44 553 ARG B CA 1
ATOM 9109 C C . ARG B 1 553 ? -23.297 15.227 12.133 1 89.44 553 ARG B C 1
ATOM 9111 O O . ARG B 1 553 ? -23.781 14.797 11.086 1 89.44 553 ARG B O 1
ATOM 9118 N N . ARG B 1 554 ? -23.859 16.156 12.805 1 86.94 554 ARG B N 1
ATOM 9119 C CA . ARG B 1 554 ? -25.078 16.828 12.359 1 86.94 554 ARG B CA 1
ATOM 9120 C C . ARG B 1 554 ? -24.859 17.516 11.008 1 86.94 554 ARG B C 1
ATOM 9122 O O . ARG B 1 554 ? -25.703 17.406 10.117 1 86.94 554 ARG B O 1
ATOM 9129 N N . GLN B 1 555 ? -23.766 18.125 10.883 1 82.81 555 GLN B N 1
ATOM 9130 C CA . GLN B 1 555 ? -23.453 18.828 9.648 1 82.81 555 GLN B CA 1
ATOM 9131 C C . GLN B 1 555 ? -23.266 17.859 8.492 1 82.81 555 GLN B C 1
ATOM 9133 O O . GLN B 1 555 ? -23.75 18.094 7.383 1 82.81 555 GLN B O 1
ATOM 9138 N N . PHE B 1 556 ? -22.594 16.812 8.789 1 87.25 556 PHE B N 1
ATOM 9139 C CA . PHE B 1 556 ? -22.312 15.812 7.766 1 87.25 556 PHE B CA 1
ATOM 9140 C C . PHE B 1 556 ? -23.594 15.109 7.328 1 87.25 556 PHE B C 1
ATOM 9142 O O . PHE B 1 556 ? -23.828 14.922 6.133 1 87.25 556 PHE B O 1
ATOM 9149 N N . ALA B 1 557 ? -24.391 14.742 8.258 1 89.81 557 ALA B N 1
ATOM 9150 C CA . ALA B 1 557 ? -25.672 14.117 7.949 1 89.81 557 ALA B CA 1
ATOM 9151 C C . ALA B 1 557 ? -26.562 15.047 7.129 1 89.81 557 ALA B C 1
ATOM 9153 O O . ALA B 1 557 ? -27.203 14.617 6.172 1 89.81 557 ALA B O 1
ATOM 9154 N N . GLY B 1 558 ? -26.641 16.25 7.496 1 88 558 GLY B N 1
ATOM 9155 C CA . GLY B 1 558 ? -27.453 17.234 6.793 1 88 558 GLY B CA 1
ATOM 9156 C C . GLY B 1 558 ? -27 17.469 5.367 1 88 558 GLY B C 1
ATOM 9157 O O . GLY B 1 558 ? -27.812 17.656 4.465 1 88 558 GLY B O 1
ATOM 9158 N N . ALA B 1 559 ? -25.703 17.391 5.227 1 83.94 559 ALA B N 1
ATOM 9159 C CA . ALA B 1 559 ? -25.125 17.719 3.924 1 83.94 559 ALA B CA 1
ATOM 9160 C C . ALA B 1 559 ? -25.25 16.531 2.965 1 83.94 559 ALA B C 1
ATOM 9162 O O . ALA B 1 559 ? -25.422 16.719 1.759 1 83.94 559 ALA B O 1
ATOM 9163 N N . PHE B 1 560 ? -25.219 15.328 3.545 1 88.94 560 PHE B N 1
ATOM 9164 C CA . PHE B 1 560 ? -24.938 14.258 2.598 1 88.94 560 PHE B CA 1
ATOM 9165 C C . PHE B 1 560 ? -25.953 13.133 2.74 1 88.94 560 PHE B C 1
ATOM 9167 O O . PHE B 1 560 ? -26.094 12.297 1.841 1 88.94 560 PHE B O 1
ATOM 9174 N N . PHE B 1 561 ? -26.719 13.062 3.834 1 92.62 561 PHE B N 1
ATOM 9175 C CA . PHE B 1 561 ? -27.391 11.797 4.07 1 92.62 561 PHE B CA 1
ATOM 9176 C C . PHE B 1 561 ? -28.891 12.008 4.27 1 92.62 561 PHE B C 1
ATOM 9178 O O . PHE B 1 561 ? -29.672 11.062 4.148 1 92.62 561 PHE B O 1
ATOM 9185 N N . THR B 1 562 ? -29.328 13.188 4.582 1 90.31 562 THR B N 1
ATOM 9186 C CA . THR B 1 562 ? -30.719 13.43 4.914 1 90.31 562 THR B CA 1
ATOM 9187 C C . THR B 1 562 ? -31.609 13.234 3.689 1 90.31 562 THR B C 1
ATOM 9189 O O . THR B 1 562 ? -32.812 13.008 3.82 1 90.31 562 THR B O 1
ATOM 9192 N N . SER B 1 563 ? -31.016 13.305 2.498 1 87.31 563 SER B N 1
ATOM 9193 C CA . SER B 1 563 ? -31.781 13.141 1.269 1 87.31 563 SER B CA 1
ATOM 9194 C C . SER B 1 563 ? -31.938 11.664 0.909 1 87.31 563 SER B C 1
ATOM 9196 O O . SER B 1 563 ? -32.688 11.32 -0.011 1 87.31 563 SER B O 1
ATOM 9198 N N . ILE B 1 564 ? -31.312 10.773 1.575 1 90.69 564 ILE B N 1
ATOM 9199 C CA . ILE B 1 564 ? -31.359 9.344 1.31 1 90.69 564 ILE B CA 1
ATOM 9200 C C . ILE B 1 564 ? -32.5 8.711 2.076 1 90.69 564 ILE B C 1
ATOM 9202 O O . ILE B 1 564 ? -32.5 8.656 3.309 1 90.69 564 ILE B O 1
ATOM 9206 N N . PRO B 1 565 ? -33.438 8.188 1.379 1 88.44 565 PRO B N 1
ATOM 9207 C CA . PRO B 1 565 ? -34.656 7.691 2.02 1 88.44 565 PRO B CA 1
ATOM 9208 C C . PRO B 1 565 ? -34.375 6.609 3.061 1 88.44 565 PRO B C 1
ATOM 9210 O O . PRO B 1 565 ? -35.031 6.574 4.109 1 88.44 565 PRO B O 1
ATOM 9213 N N . LEU B 1 566 ? -33.469 5.82 2.857 1 91.25 566 LEU B N 1
ATOM 9214 C CA . LEU B 1 566 ? -33.188 4.691 3.738 1 91.25 566 LEU B CA 1
ATOM 9215 C C . LEU B 1 566 ? -32.656 5.164 5.078 1 91.25 566 LEU B C 1
ATOM 9217 O O . LEU B 1 566 ? -32.625 4.402 6.047 1 91.25 566 LEU B O 1
ATOM 9221 N N . TYR B 1 567 ? -32.156 6.445 5.145 1 93.38 567 TYR B N 1
ATOM 9222 C CA . TYR B 1 567 ? -31.594 6.977 6.379 1 93.38 567 TYR B CA 1
ATOM 9223 C C . TYR B 1 567 ? -32.625 7.828 7.125 1 93.38 567 TYR B C 1
ATOM 9225 O O . TYR B 1 567 ? -32.406 8.203 8.281 1 93.38 567 TYR B O 1
ATOM 9233 N N . LYS B 1 568 ? -33.719 8.133 6.48 1 89.81 568 LYS B N 1
ATOM 9234 C CA . LYS B 1 568 ? -34.625 9.18 6.926 1 89.81 568 LYS B CA 1
ATOM 9235 C C . LYS B 1 568 ? -35.156 8.898 8.328 1 89.81 568 LYS B C 1
ATOM 9237 O O . LYS B 1 568 ? -35.094 9.766 9.203 1 89.81 568 LYS B O 1
ATOM 9242 N N . ASP B 1 569 ? -35.656 7.719 8.547 1 91.19 569 ASP B N 1
ATOM 9243 C CA . ASP B 1 569 ? -36.25 7.398 9.836 1 91.19 569 ASP B CA 1
ATOM 9244 C C . ASP B 1 569 ? -35.219 7.457 10.961 1 91.19 569 ASP B C 1
ATOM 9246 O O . ASP B 1 569 ? -35.469 8.031 12.016 1 91.19 569 ASP B O 1
ATOM 9250 N N . ARG B 1 570 ? -34.125 6.914 10.719 1 90.81 570 ARG B N 1
ATOM 9251 C CA . ARG B 1 570 ? -33.094 6.883 11.742 1 90.81 570 ARG B CA 1
ATOM 9252 C C . ARG B 1 570 ? -32.594 8.289 12.047 1 90.81 570 ARG B C 1
ATOM 9254 O O . ARG B 1 570 ? -32.438 8.664 13.211 1 90.81 570 ARG B O 1
ATOM 9261 N N . LEU B 1 571 ? -32.312 9.031 11.039 1 92.19 571 LEU B N 1
ATOM 9262 C CA . LEU B 1 571 ? -31.781 10.375 11.227 1 92.19 571 LEU B CA 1
ATOM 9263 C C . LEU B 1 571 ? -32.812 11.289 11.867 1 92.19 571 LEU B C 1
ATOM 9265 O O . LEU B 1 571 ? -32.469 12.156 12.672 1 92.19 571 LEU B O 1
ATOM 9269 N N . SER B 1 572 ? -34.094 11.047 11.492 1 92.62 572 SER B N 1
ATOM 9270 C CA . SER B 1 572 ? -35.156 11.836 12.102 1 92.62 572 SER B CA 1
ATOM 9271 C C . SER B 1 572 ? -35.25 11.555 13.602 1 92.62 572 SER B C 1
ATOM 9273 O O . SER B 1 572 ? -35.5 12.469 14.391 1 92.62 572 SER B O 1
ATOM 9275 N N . ALA B 1 573 ? -35.094 10.359 13.922 1 90.81 573 ALA B N 1
ATOM 9276 C CA . ALA B 1 573 ? -35.188 9.969 15.328 1 90.81 573 ALA B CA 1
ATOM 9277 C C . ALA B 1 573 ? -34 10.555 16.125 1 90.81 573 ALA B C 1
ATOM 9279 O O . ALA B 1 573 ? -34.188 10.969 17.266 1 90.81 573 ALA B O 1
ATOM 9280 N N . GLU B 1 574 ? -32.875 10.633 15.531 1 88.12 574 GLU B N 1
ATOM 9281 C CA . GLU B 1 574 ? -31.672 11.055 16.219 1 88.12 574 GLU B CA 1
ATOM 9282 C C . GLU B 1 574 ? -31.516 12.57 16.203 1 88.12 574 GLU B C 1
ATOM 9284 O O . GLU B 1 574 ? -31.156 13.18 17.219 1 88.12 574 GLU B O 1
ATOM 9289 N N . LEU B 1 575 ? -31.781 13.195 14.984 1 88.56 575 LEU B N 1
ATOM 9290 C CA . LEU B 1 575 ? -31.406 14.594 14.789 1 88.56 575 LEU B CA 1
ATOM 9291 C C . LEU B 1 575 ? -32.625 15.484 14.727 1 88.56 575 LEU B C 1
ATOM 9293 O O . LEU B 1 575 ? -32.531 16.719 14.68 1 88.56 575 LEU B O 1
ATOM 9297 N N . GLY B 1 576 ? -33.781 14.938 14.797 1 90.69 576 GLY B N 1
ATOM 9298 C CA . GLY B 1 576 ? -35 15.695 14.711 1 90.69 576 GLY B CA 1
ATOM 9299 C C . GLY B 1 576 ? -35.594 15.727 13.312 1 90.69 576 GLY B C 1
ATOM 9300 O O . GLY B 1 576 ? -34.875 15.969 12.344 1 90.69 576 GLY B O 1
ATOM 9301 N N . ALA B 1 577 ? -36.844 15.516 13.219 1 92.25 577 ALA B N 1
ATOM 9302 C CA . ALA B 1 577 ? -37.531 15.43 11.93 1 92.25 577 ALA B CA 1
ATOM 9303 C C . ALA B 1 577 ? -37.469 16.766 11.195 1 92.25 577 ALA B C 1
ATOM 9305 O O . ALA B 1 577 ? -37.344 16.797 9.969 1 92.25 577 ALA B O 1
ATOM 9306 N N . ASP B 1 578 ? -37.562 17.812 11.938 1 92.12 578 ASP B N 1
ATOM 9307 C CA . ASP B 1 578 ? -37.531 19.141 11.328 1 92.12 578 ASP B CA 1
ATOM 9308 C C . ASP B 1 578 ? -36.188 19.406 10.672 1 92.12 578 ASP B C 1
ATOM 9310 O O . ASP B 1 578 ? -36.125 19.922 9.555 1 92.12 578 ASP B O 1
ATOM 9314 N N . PHE B 1 579 ? -35.219 19.047 11.367 1 90.69 579 PHE B N 1
ATOM 9315 C CA . PHE B 1 579 ? -33.875 19.203 10.836 1 90.69 579 PHE B CA 1
ATOM 9316 C C . PHE B 1 579 ? -33.688 18.391 9.555 1 90.69 579 PHE B C 1
ATOM 9318 O O . PHE B 1 579 ? -33.156 18.891 8.562 1 90.69 579 PHE B O 1
ATOM 9325 N N . VAL B 1 580 ? -34.094 17.203 9.586 1 91.69 580 VAL B N 1
ATOM 9326 C CA . VAL B 1 580 ? -33.906 16.281 8.461 1 91.69 580 VAL B CA 1
ATOM 9327 C C . VAL B 1 580 ? -34.688 16.797 7.254 1 91.69 580 VAL B C 1
ATOM 9329 O O . VAL B 1 580 ? -34.188 16.797 6.133 1 91.69 580 VAL B O 1
ATOM 9332 N N . GLN B 1 581 ? -35.844 17.25 7.496 1 88.75 581 GLN B N 1
ATOM 9333 C CA . GLN B 1 581 ? -36.688 17.766 6.414 1 88.75 581 GLN B CA 1
ATOM 9334 C C . GLN B 1 581 ? -36.062 19.016 5.797 1 88.75 581 GLN B C 1
ATOM 9336 O O . GLN B 1 581 ? -36 19.141 4.574 1 88.75 581 GLN B O 1
ATOM 9341 N N . LYS B 1 582 ? -35.625 19.828 6.551 1 87.94 582 LYS B N 1
ATOM 9342 C CA . LYS B 1 582 ? -35.062 21.094 6.082 1 87.94 582 LYS B CA 1
ATOM 9343 C C . LYS B 1 582 ? -33.75 20.844 5.328 1 87.94 582 LYS B C 1
ATOM 9345 O O . LYS B 1 582 ? -33.5 21.453 4.277 1 87.94 582 LYS B O 1
ATOM 9350 N N . SER B 1 583 ? -33 20.047 5.91 1 86.5 583 SER B N 1
ATOM 9351 C CA . SER B 1 583 ? -31.688 19.766 5.305 1 86.5 583 SER B CA 1
ATOM 9352 C C . SER B 1 583 ? -31.844 19.016 3.99 1 86.5 583 SER B C 1
ATOM 9354 O O . SER B 1 583 ? -31.094 19.25 3.041 1 86.5 583 SER B O 1
ATOM 9356 N N . ALA B 1 584 ? -32.719 18.109 3.953 1 81.12 584 ALA B N 1
ATOM 9357 C CA . ALA B 1 584 ? -32.969 17.375 2.723 1 81.12 584 ALA B CA 1
ATOM 9358 C C . ALA B 1 584 ? -33.438 18.312 1.603 1 81.12 584 ALA B C 1
ATOM 9360 O O . ALA B 1 584 ? -33.062 18.125 0.443 1 81.12 584 ALA B O 1
ATOM 9361 N N . GLY B 1 585 ? -34.156 19.25 1.939 1 68.81 585 GLY B N 1
ATOM 9362 C CA . GLY B 1 585 ? -34.625 20.25 0.982 1 68.81 585 GLY B CA 1
ATOM 9363 C C . GLY B 1 585 ? -33.469 21.094 0.427 1 68.81 585 GLY B C 1
ATOM 9364 O O . GLY B 1 585 ? -33.438 21.375 -0.773 1 68.81 585 GLY B O 1
ATOM 9365 N N . LEU B 1 586 ? -32.594 21.406 1.233 1 68 586 LEU B N 1
ATOM 9366 C CA . LEU B 1 586 ? -31.453 22.188 0.832 1 68 586 LEU B CA 1
ATOM 9367 C C . LEU B 1 586 ? -30.516 21.375 -0.052 1 68 586 LEU B C 1
ATOM 9369 O O . LEU B 1 586 ? -29.984 21.891 -1.039 1 68 586 LEU B O 1
ATOM 9373 N N . ALA B 1 587 ? -30.328 20.172 0.385 1 64.75 587 ALA B N 1
ATOM 9374 C CA . ALA B 1 587 ? -29.438 19.281 -0.373 1 64.75 587 ALA B CA 1
ATOM 9375 C C . ALA B 1 587 ? -29.969 19.062 -1.786 1 64.75 587 ALA B C 1
ATOM 9377 O O . ALA B 1 587 ? -29.203 19.031 -2.746 1 64.75 587 ALA B O 1
ATOM 9378 N N . ALA B 1 588 ? -31.141 18.859 -1.856 1 56.5 588 ALA B N 1
ATOM 9379 C CA . ALA B 1 588 ? -31.781 18.656 -3.156 1 56.5 588 ALA B CA 1
ATOM 9380 C C . ALA B 1 588 ? -31.625 19.891 -4.039 1 56.5 588 ALA B C 1
ATOM 9382 O O . ALA B 1 588 ? -31.5 19.781 -5.262 1 56.5 588 ALA B O 1
ATOM 9383 N N . ARG B 1 589 ? -31.562 21.047 -3.441 1 51.91 589 ARG B N 1
ATOM 9384 C CA . ARG B 1 589 ? -31.406 22.312 -4.18 1 51.91 589 ARG B CA 1
ATOM 9385 C C . ARG B 1 589 ? -29.953 22.547 -4.531 1 51.91 589 ARG B C 1
ATOM 9387 O O . ARG B 1 589 ? -29.656 23.297 -5.469 1 51.91 589 ARG B O 1
ATOM 9394 N N . ARG B 1 590 ? -29.047 22.125 -3.623 1 51.25 590 ARG B N 1
ATOM 9395 C CA . ARG B 1 590 ? -27.609 22.312 -3.812 1 51.25 590 ARG B CA 1
ATOM 9396 C C . ARG B 1 590 ? -27.125 21.609 -5.07 1 51.25 590 ARG B C 1
ATOM 9398 O O . ARG B 1 590 ? -25.938 21.656 -5.387 1 51.25 590 ARG B O 1
ATOM 9405 N N . VAL B 1 591 ? -27.797 20.625 -5.551 1 41.34 591 VAL B N 1
ATOM 9406 C CA . VAL B 1 591 ? -27.25 20.094 -6.801 1 41.34 591 VAL B CA 1
ATOM 9407 C C . VAL B 1 591 ? -26.703 21.234 -7.645 1 41.34 591 VAL B C 1
ATOM 9409 O O . VAL B 1 591 ? -26.016 21 -8.641 1 41.34 591 VAL B O 1
ATOM 9412 N N . MET B 1 592 ? -27.25 22.375 -7.551 1 31.67 592 MET B N 1
ATOM 9413 C CA . MET B 1 592 ? -26.672 23.438 -8.367 1 31.67 592 MET B CA 1
ATOM 9414 C C . MET B 1 592 ? -25.391 23.969 -7.734 1 31.67 592 MET B C 1
ATOM 9416 O O . MET B 1 592 ? -24.297 23.812 -8.289 1 31.67 592 MET B O 1
ATOM 9420 N N . SER B 1 593 ? -25.141 25.25 -7.145 1 33.19 593 SER B N 1
ATOM 9421 C CA . SER B 1 593 ? -23.969 26.125 -7 1 33.19 593 SER B CA 1
ATOM 9422 C C . SER B 1 593 ? -23.281 25.906 -5.66 1 33.19 593 SER B C 1
ATOM 9424 O O . SER B 1 593 ? -22.25 26.531 -5.379 1 33.19 593 SER B O 1
ATOM 9426 N N . GLU B 1 594 ? -23.797 25.328 -4.48 1 37.75 594 GLU B N 1
ATOM 9427 C CA . GLU B 1 594 ? -23.281 25.766 -3.184 1 37.75 594 GLU B CA 1
ATOM 9428 C C . GLU B 1 594 ? -22.234 24.797 -2.654 1 37.75 594 GLU B C 1
ATOM 9430 O O . GLU B 1 594 ? -22.359 23.578 -2.816 1 37.75 594 GLU B O 1
ATOM 9435 N N . SER B 1 595 ? -21.094 25.266 -2.17 1 40.28 595 SER B N 1
ATOM 9436 C CA . SER B 1 595 ? -19.906 24.656 -1.594 1 40.28 595 SER B CA 1
ATOM 9437 C C . SER B 1 595 ? -20.219 23.953 -0.285 1 40.28 595 SER B C 1
ATOM 9439 O O . SER B 1 595 ? -21.203 24.266 0.379 1 40.28 595 SER B O 1
ATOM 9441 N N . LEU B 1 596 ? -19.688 22.844 0.032 1 41.56 596 LEU B N 1
ATOM 9442 C CA . LEU B 1 596 ? -19.734 22.062 1.264 1 41.56 596 LEU B CA 1
ATOM 9443 C C . LEU B 1 596 ? -19.672 22.969 2.486 1 41.56 596 LEU B C 1
ATOM 9445 O O . LEU B 1 596 ? -20.375 22.734 3.473 1 41.56 596 LEU B O 1
ATOM 9449 N N . SER B 1 597 ? -18.859 24.031 2.443 1 40.03 597 SER B N 1
ATOM 9450 C CA . SER B 1 597 ? -18.719 24.984 3.541 1 40.03 597 SER B CA 1
ATOM 9451 C C . SER B 1 597 ? -20.047 25.641 3.873 1 40.03 597 SER B C 1
ATOM 9453 O O . SER B 1 597 ? -20.375 25.844 5.047 1 40.03 597 SER B O 1
ATOM 9455 N N . GLU B 1 598 ? -20.75 25.953 2.852 1 43.56 598 GLU B N 1
ATOM 9456 C CA . GLU B 1 598 ? -22.031 26.625 3.072 1 43.56 598 GLU B CA 1
ATOM 9457 C C . GLU B 1 598 ? -23.047 25.672 3.703 1 43.56 598 GLU B C 1
ATOM 9459 O O . GLU B 1 598 ? -23.828 26.078 4.555 1 43.56 598 GLU B O 1
ATOM 9464 N N . ALA B 1 599 ? -22.875 24.453 3.354 1 43.12 599 ALA B N 1
ATOM 9465 C CA . ALA B 1 599 ? -23.766 23.469 3.945 1 43.12 599 ALA B CA 1
ATOM 9466 C C . ALA B 1 599 ? -23.453 23.266 5.426 1 43.12 599 ALA B C 1
ATOM 9468 O O . ALA B 1 599 ? -24.375 23.203 6.254 1 43.12 599 ALA B O 1
ATOM 9469 N N . MET B 1 600 ? -22.203 23.188 5.75 1 45.81 600 MET B N 1
ATOM 9470 C CA . MET B 1 600 ? -21.766 23.078 7.141 1 45.81 600 MET B CA 1
ATOM 9471 C C . MET B 1 600 ? -22.172 24.297 7.945 1 45.81 600 MET B C 1
ATOM 9473 O O . MET B 1 600 ? -22.609 24.188 9.094 1 45.81 600 MET B O 1
ATOM 9477 N N . ALA B 1 601 ? -22.062 25.547 7.426 1 43.72 601 ALA B N 1
ATOM 9478 C CA . ALA B 1 601 ? -22.469 26.812 8.023 1 43.72 601 ALA B CA 1
ATOM 9479 C C . ALA B 1 601 ? -23.969 26.875 8.227 1 43.72 601 ALA B C 1
ATOM 9481 O O . ALA B 1 601 ? -24.453 27.328 9.266 1 43.72 601 ALA B O 1
ATOM 9482 N N . ALA B 1 602 ? -24.734 26.391 7.34 1 44.31 602 ALA B N 1
ATOM 9483 C CA . ALA B 1 602 ? -26.188 26.453 7.402 1 44.31 602 ALA B CA 1
ATOM 9484 C C . ALA B 1 602 ? -26.719 25.516 8.492 1 44.31 602 ALA B C 1
ATOM 9486 O O . ALA B 1 602 ? -27.719 25.844 9.156 1 44.31 602 ALA B O 1
ATOM 9487 N N . ALA B 1 603 ? -26.031 24.438 8.641 1 42.75 603 ALA B N 1
ATOM 9488 C CA . ALA B 1 603 ? -26.469 23.453 9.625 1 42.75 603 ALA B CA 1
ATOM 9489 C C . ALA B 1 603 ? -26.141 23.906 11.047 1 42.75 603 ALA B C 1
ATOM 9491 O O . ALA B 1 603 ? -26.75 23.453 12.008 1 42.75 603 ALA B O 1
ATOM 9492 N N . ALA B 1 604 ? -25.109 24.672 11.242 1 39.62 604 ALA B N 1
ATOM 9493 C CA . ALA B 1 604 ? -24.688 25.188 12.531 1 39.62 604 ALA B CA 1
ATOM 9494 C C . ALA B 1 604 ? -25.656 26.266 13.039 1 39.62 604 ALA B C 1
ATOM 9496 O O . ALA B 1 604 ? -25.547 26.719 14.18 1 39.62 604 ALA B O 1
ATOM 9497 N N . ILE B 1 605 ? -26.547 26.859 12.32 1 32.69 605 ILE B N 1
ATOM 9498 C CA . ILE B 1 605 ? -27.422 27.938 12.758 1 32.69 605 ILE B CA 1
ATOM 9499 C C . ILE B 1 605 ? -28.547 27.375 13.617 1 32.69 605 ILE B C 1
ATOM 9501 O O . ILE B 1 605 ? -29.453 26.719 13.109 1 32.69 605 ILE B O 1
ATOM 9505 N N . SER B 1 606 ? -28.25 26.922 14.836 1 32.56 606 SER B N 1
ATOM 9506 C CA . SER B 1 606 ? -29.312 26.641 15.797 1 32.56 606 SER B CA 1
ATOM 9507 C C . SER B 1 606 ? -30.234 27.859 15.953 1 32.56 606 SER B C 1
ATOM 9509 O O . SER B 1 606 ? -29.766 28.984 16.078 1 32.56 606 SER B O 1
ATOM 9511 N N . PRO B 1 607 ? -31.531 27.734 15.781 1 29.67 607 PRO B N 1
ATOM 9512 C CA . PRO B 1 607 ? -32.375 28.875 16.141 1 29.67 607 PRO B CA 1
ATOM 9513 C C . PRO B 1 607 ? -32.219 29.281 17.594 1 29.67 607 PRO B C 1
ATOM 9515 O O . PRO B 1 607 ? -32 28.438 18.453 1 29.67 607 PRO B O 1
ATOM 9518 N N . ARG B 1 608 ? -31.891 30.484 17.969 1 32.38 608 ARG B N 1
ATOM 9519 C CA . ARG B 1 608 ? -31.906 31.141 19.281 1 32.38 608 ARG B CA 1
ATOM 9520 C C . ARG B 1 608 ? -33.188 30.844 20.031 1 32.38 608 ARG B C 1
ATOM 9522 O O . ARG B 1 608 ? -34.281 31.266 19.609 1 32.38 608 ARG B O 1
ATOM 9529 N N . GLY B 1 609 ? -33.469 29.578 20.609 1 25.17 609 GLY B N 1
ATOM 9530 C CA . GLY B 1 609 ? -34.531 29.547 21.594 1 25.17 609 GLY B CA 1
ATOM 9531 C C . GLY B 1 609 ? -34.406 30.609 22.672 1 25.17 609 GLY B C 1
ATOM 9532 O O . GLY B 1 609 ? -33.281 31.062 22.953 1 25.17 609 GLY B O 1
ATOM 9533 N N . SER B 1 610 ? -35.469 31.312 23.031 1 21.39 610 SER B N 1
ATOM 9534 C CA . SER B 1 610 ? -35.75 32.281 24.078 1 21.39 610 SER B CA 1
ATOM 9535 C C . SER B 1 610 ? -35.375 31.734 25.453 1 21.39 610 SER B C 1
ATOM 9537 O O . SER B 1 610 ? -35.844 30.641 25.844 1 21.39 610 SER B O 1
ATOM 9539 N N . LEU B 1 611 ? -34.188 32 25.953 1 21.58 611 LEU B N 1
ATOM 9540 C CA . LEU B 1 611 ? -33.688 31.766 27.312 1 21.58 611 LEU B CA 1
ATOM 9541 C C . LEU B 1 611 ? -34.719 32.219 28.359 1 21.58 611 LEU B C 1
ATOM 9543 O O . LEU B 1 611 ? -34.906 33.406 28.547 1 21.58 611 LEU B O 1
ATOM 9547 N N . GLY B 1 612 ? -35.969 31.625 28.406 1 18.94 612 GLY B N 1
ATOM 9548 C CA . GLY B 1 612 ? -36.75 31.953 29.594 1 18.94 612 GLY B CA 1
ATOM 9549 C C . GLY B 1 612 ? -36 31.688 30.891 1 18.94 612 GLY B C 1
ATOM 9550 O O . GLY B 1 612 ? -35.156 30.766 30.953 1 18.94 612 GLY B O 1
ATOM 9551 N N . GLY B 1 613 ? -35.875 32.625 31.828 1 18.77 613 GLY B N 1
ATOM 9552 C CA . GLY B 1 613 ? -35.219 32.938 33.062 1 18.77 613 GLY B CA 1
ATOM 9553 C C . GLY B 1 613 ? -35.594 31.969 34.188 1 18.77 613 GLY B C 1
ATOM 9554 O O . GLY B 1 613 ? -35.312 32.25 35.375 1 18.77 613 GLY B O 1
ATOM 9555 N N . GLY B 1 614 ? -36.219 30.781 33.938 1 17.98 614 GLY B N 1
ATOM 9556 C CA . GLY B 1 614 ? -36.75 30.328 35.219 1 17.98 614 GLY B CA 1
ATOM 9557 C C . GLY B 1 614 ? -35.688 29.938 36.219 1 17.98 614 GLY B C 1
ATOM 9558 O O . GLY B 1 614 ? -34.688 29.359 35.844 1 17.98 614 GLY B O 1
ATOM 9559 N N . GLY B 1 615 ? -35.562 30.531 37.406 1 17.38 615 GLY B N 1
ATOM 9560 C CA . GLY B 1 615 ? -34.75 30.625 38.594 1 17.38 615 GLY B CA 1
ATOM 9561 C C . GLY B 1 615 ? -34.719 29.344 39.406 1 17.38 615 GLY B C 1
ATOM 9562 O O . GLY B 1 615 ? -34.031 29.266 40.438 1 17.38 615 GLY B O 1
ATOM 9563 N N . GLY B 1 616 ? -35.531 28.328 39.156 1 16.89 616 GLY B N 1
ATOM 9564 C CA . GLY B 1 616 ? -35.844 27.75 40.438 1 16.89 616 GLY B CA 1
ATOM 9565 C C . GLY B 1 616 ? -34.656 27.078 41.094 1 16.89 616 GLY B C 1
ATOM 9566 O O . GLY B 1 616 ? -33.656 26.797 40.438 1 16.89 616 GLY B O 1
ATOM 9567 N N . GLY B 1 617 ? -34.875 26.531 42.375 1 17.27 617 GLY B N 1
ATOM 9568 C CA . GLY B 1 617 ? -34.312 26.312 43.688 1 17.27 617 GLY B CA 1
ATOM 9569 C C . GLY B 1 617 ? -33.406 25.094 43.781 1 17.27 617 GLY B C 1
ATOM 9570 O O . GLY B 1 617 ? -33.375 24.281 42.844 1 17.27 617 GLY B O 1
ATOM 9571 N N . GLY B 1 618 ? -33.062 24.594 45 1 16.25 618 GLY B N 1
ATOM 9572 C CA . GLY B 1 618 ? -31.922 24.219 45.844 1 16.25 618 GLY B CA 1
ATOM 9573 C C . GLY B 1 618 ? -31.609 22.734 45.812 1 16.25 618 GLY B C 1
ATOM 9574 O O . GLY B 1 618 ? -30.453 22.344 45.719 1 16.25 618 GLY B O 1
ATOM 9575 N N . GLY B 1 619 ? -32.562 21.75 45.938 1 16.3 619 GLY B N 1
ATOM 9576 C CA . GLY B 1 619 ? -32.312 20.938 47.094 1 16.3 619 GLY B CA 1
ATOM 9577 C C . GLY B 1 619 ? -31.266 19.859 46.844 1 16.3 619 GLY B C 1
ATOM 9578 O O . GLY B 1 619 ? -30.922 19.578 45.688 1 16.3 619 GLY B O 1
ATOM 9579 N N . GLY B 1 620 ? -31.141 18.766 47.781 1 16.06 620 GLY B N 1
ATOM 9580 C CA . GLY B 1 620 ? -30.156 18.125 48.656 1 16.06 620 GLY B CA 1
ATOM 9581 C C . GLY B 1 620 ? -29.609 16.828 48.094 1 16.06 620 GLY B C 1
ATOM 9582 O O . GLY B 1 620 ? -28.391 16.641 48.031 1 16.06 620 GLY B O 1
ATOM 9583 N N . GLY B 1 621 ? -30.422 15.719 47.844 1 16.25 621 GLY B N 1
ATOM 9584 C CA . GLY B 1 621 ? -30.094 14.57 48.688 1 16.25 621 GLY B CA 1
ATOM 9585 C C . GLY B 1 621 ? -29.047 13.664 48.062 1 16.25 621 GLY B C 1
ATOM 9586 O O . GLY B 1 621 ? -28.734 13.789 46.875 1 16.25 621 GLY B O 1
ATOM 9587 N N . GLY B 1 622 ? -28.859 12.359 48.625 1 16.19 622 GLY B N 1
ATOM 9588 C CA . GLY B 1 622 ? -27.797 11.531 49.188 1 16.19 622 GLY B CA 1
ATOM 9589 C C . GLY B 1 622 ? -27.234 10.523 48.219 1 16.19 622 GLY B C 1
ATOM 9590 O O . GLY B 1 622 ? -26.078 10.641 47.781 1 16.19 622 GLY B O 1
ATOM 9591 N N . GLY B 1 623 ? -27.797 9.281 48.125 1 16.38 623 GLY B N 1
ATOM 9592 C CA . GLY B 1 623 ? -27.078 8.109 48.594 1 16.38 623 GLY B CA 1
ATOM 9593 C C . GLY B 1 623 ? -26.312 7.398 47.469 1 16.38 623 GLY B C 1
ATOM 9594 O O . GLY B 1 623 ? -26.516 7.695 46.312 1 16.38 623 GLY B O 1
ATOM 9595 N N . GLY B 1 624 ? -25.938 6.055 47.688 1 16.45 624 GLY B N 1
ATOM 9596 C CA . GLY B 1 624 ? -24.734 5.238 47.75 1 16.45 624 GLY B CA 1
ATOM 9597 C C . GLY B 1 624 ? -24.5 4.414 46.5 1 16.45 624 GLY B C 1
ATOM 9598 O O . GLY B 1 624 ? -23.391 4.383 45.969 1 16.45 624 GLY B O 1
ATOM 9599 N N . GLY B 1 625 ? -25.484 3.539 45.969 1 17.64 625 GLY B N 1
ATOM 9600 C CA . GLY B 1 625 ? -25.078 2.141 45.906 1 17.64 625 GLY B CA 1
ATOM 9601 C C . GLY B 1 625 ? -24.375 1.776 44.625 1 17.64 625 GLY B C 1
ATOM 9602 O O . GLY B 1 625 ? -24.609 2.393 43.594 1 17.64 625 GLY B O 1
ATOM 9603 N N . GLY B 1 626 ? -23.25 1.096 44.656 1 17.05 626 GLY B N 1
ATOM 9604 C CA . GLY B 1 626 ? -22.062 0.76 43.875 1 17.05 626 GLY B CA 1
ATOM 9605 C C . GLY B 1 626 ? -22.312 -0.275 42.812 1 17.05 626 GLY B C 1
ATOM 9606 O O . GLY B 1 626 ? -21.375 -0.758 42.156 1 17.05 626 GLY B O 1
ATOM 9607 N N . GLY B 1 627 ? -23.562 -0.61 42.344 1 17.7 627 GLY B N 1
ATOM 9608 C CA . GLY B 1 627 ? -23.531 -1.967 41.812 1 17.7 627 GLY B CA 1
ATOM 9609 C C . GLY B 1 627 ? -22.766 -2.092 40.531 1 17.7 627 GLY B C 1
ATOM 9610 O O . GLY B 1 627 ? -22.734 -1.155 39.719 1 17.7 627 GLY B O 1
ATOM 9611 N N . GLY B 1 628 ? -21.734 -2.91 40.438 1 17.98 628 GLY B N 1
ATOM 9612 C CA . GLY B 1 628 ? -20.625 -3.277 39.594 1 17.98 628 GLY B CA 1
ATOM 9613 C C . GLY B 1 628 ? -21.062 -3.938 38.281 1 17.98 628 GLY B C 1
ATOM 9614 O O . GLY B 1 628 ? -20.25 -4.492 37.562 1 17.98 628 GLY B O 1
ATOM 9615 N N . GLY B 1 629 ? -22.219 -3.613 37.688 1 17.38 629 GLY B N 1
ATOM 9616 C CA . GLY B 1 629 ? -22.656 -4.605 36.719 1 17.38 629 GLY B CA 1
ATOM 9617 C C . GLY B 1 629 ? -21.734 -4.738 35.531 1 17.38 629 GLY B C 1
ATOM 9618 O O . GLY B 1 629 ? -21.031 -3.791 35.188 1 17.38 629 GLY B O 1
ATOM 9619 N N . GLY B 1 630 ? -21.234 -5.992 35.281 1 20.69 630 GLY B N 1
ATOM 9620 C CA . GLY B 1 630 ? -20.375 -6.668 34.312 1 20.69 630 GLY B CA 1
ATOM 9621 C C . GLY B 1 630 ? -20.828 -6.477 32.875 1 20.69 630 GLY B C 1
ATOM 9622 O O . GLY B 1 630 ? -21.938 -6.855 32.5 1 20.69 630 GLY B O 1
ATOM 9623 N N . GLY B 1 631 ? -20.469 -5.406 32.219 1 18.62 631 GLY B N 1
ATOM 9624 C CA . GLY B 1 631 ? -21 -4.988 30.938 1 18.62 631 GLY B CA 1
ATOM 9625 C C . GLY B 1 631 ? -20.609 -5.918 29.797 1 18.62 631 GLY B C 1
ATOM 9626 O O . GLY B 1 631 ? -19.422 -6.059 29.484 1 18.62 631 GLY B O 1
ATOM 9627 N N . ARG B 1 632 ? -21.125 -7.164 29.75 1 22.08 632 ARG B N 1
ATOM 9628 C CA . ARG B 1 632 ? -20.969 -8.008 28.578 1 22.08 632 ARG B CA 1
ATOM 9629 C C . ARG B 1 632 ? -21.266 -7.219 27.297 1 22.08 632 ARG B C 1
ATOM 9631 O O . ARG B 1 632 ? -22.172 -6.395 27.266 1 22.08 632 ARG B O 1
ATOM 9638 N N . GLY B 1 633 ? -20.297 -7.016 26.484 1 23.23 633 GLY B N 1
ATOM 9639 C CA . GLY B 1 633 ? -20.297 -6.305 25.219 1 23.23 633 GLY B CA 1
ATOM 9640 C C . GLY B 1 633 ? -21.438 -6.734 24.297 1 23.23 633 GLY B C 1
ATOM 9641 O O . GLY B 1 633 ? -21.859 -7.891 24.328 1 23.23 633 GLY B O 1
ATOM 9642 N N . PRO B 1 634 ? -22.406 -5.91 24.062 1 24.64 634 PRO B N 1
ATOM 9643 C CA . PRO B 1 634 ? -23.641 -6.25 23.359 1 24.64 634 PRO B CA 1
ATOM 9644 C C . PRO B 1 634 ? -23.375 -7 22.047 1 24.64 634 PRO B C 1
ATOM 9646 O O . PRO B 1 634 ? -22.297 -6.883 21.469 1 24.64 634 PRO B O 1
ATOM 9649 N N . ALA B 1 635 ? -23.984 -8.094 21.875 1 22.92 635 ALA B N 1
ATOM 9650 C CA . ALA B 1 635 ? -24.141 -8.922 20.672 1 22.92 635 ALA B CA 1
ATOM 9651 C C . ALA B 1 635 ? -24.375 -8.062 19.438 1 22.92 635 ALA B C 1
ATOM 9653 O O . ALA B 1 635 ? -24.859 -6.938 19.531 1 22.92 635 ALA B O 1
ATOM 9654 N N . MET B 1 636 ? -23.688 -8.438 18.328 1 26.44 636 MET B N 1
ATOM 9655 C CA . MET B 1 636 ? -23.672 -7.785 17.016 1 26.44 636 MET B CA 1
ATOM 9656 C C . MET B 1 636 ? -25.078 -7.512 16.531 1 26.44 636 MET B C 1
ATOM 9658 O O . MET B 1 636 ? -25.891 -8.43 16.391 1 26.44 636 MET B O 1
ATOM 9662 N N . PRO B 1 637 ? -25.609 -6.375 16.906 1 26.75 637 PRO B N 1
ATOM 9663 C CA . PRO B 1 637 ? -26.984 -6.207 16.422 1 26.75 637 PRO B CA 1
ATOM 9664 C C . PRO B 1 637 ? -27.094 -6.395 14.906 1 26.75 637 PRO B C 1
ATOM 9666 O O . PRO B 1 637 ? -26.266 -5.879 14.148 1 26.75 637 PRO B O 1
ATOM 9669 N N . THR B 1 638 ? -27.484 -7.523 14.508 1 28.47 638 THR B N 1
ATOM 9670 C CA . THR B 1 638 ? -27.75 -7.785 13.094 1 28.47 638 THR B CA 1
ATOM 9671 C C . THR B 1 638 ? -28.906 -6.926 12.586 1 28.47 638 THR B C 1
ATOM 9673 O O . THR B 1 638 ? -29.875 -6.691 13.312 1 28.47 638 THR B O 1
ATOM 9676 N N . ILE B 1 639 ? -28.609 -6.008 11.836 1 27.83 639 ILE B N 1
ATOM 9677 C CA . ILE B 1 639 ? -29.641 -5.207 11.195 1 27.83 639 ILE B CA 1
ATOM 9678 C C . ILE B 1 639 ? -30.641 -6.121 10.492 1 27.83 639 ILE B C 1
ATOM 9680 O O . ILE B 1 639 ? -30.266 -6.941 9.656 1 27.83 639 ILE B O 1
ATOM 9684 N N . ASN B 1 640 ? -31.75 -6.59 11.305 1 28.64 640 ASN B N 1
ATOM 9685 C CA . ASN B 1 640 ? -32.719 -7.418 10.617 1 28.64 640 ASN B CA 1
ATOM 9686 C C . ASN B 1 640 ? -33.281 -6.727 9.367 1 28.64 640 ASN B C 1
ATOM 9688 O O . ASN B 1 640 ? -33.125 -5.516 9.211 1 28.64 640 ASN B O 1
ATOM 9692 N N . SER B 1 641 ? -33.906 -7.574 8.539 1 26.86 641 SER B N 1
ATOM 9693 C CA . SER B 1 641 ? -34.438 -7.188 7.238 1 26.86 641 SER B CA 1
ATOM 9694 C C . SER B 1 641 ? -35.312 -5.945 7.352 1 26.86 641 SER B C 1
ATOM 9696 O O . SER B 1 641 ? -35.562 -5.27 6.355 1 26.86 641 SER B O 1
ATOM 9698 N N . THR B 1 642 ? -36.188 -5.887 8.375 1 26.7 642 THR B N 1
ATOM 9699 C CA . THR B 1 642 ? -37.219 -4.871 8.391 1 26.7 642 THR B CA 1
ATOM 9700 C C . THR B 1 642 ? -36.75 -3.609 9.102 1 26.7 642 THR B C 1
ATOM 9702 O O . THR B 1 642 ? -37.531 -2.664 9.289 1 26.7 642 THR B O 1
ATOM 9705 N N . GLY B 1 643 ? -35.625 -3 8.969 1 26.73 643 GLY B N 1
ATOM 9706 C CA . GLY B 1 643 ? -35 -1.836 9.578 1 26.73 643 GLY B CA 1
ATOM 9707 C C . GLY B 1 643 ? -35.125 -1.819 11.086 1 26.73 643 GLY B C 1
ATOM 9708 O O . GLY B 1 643 ? -34.719 -0.861 11.742 1 26.73 643 GLY B O 1
ATOM 9709 N N . SER B 1 644 ? -36.219 -2.377 11.719 1 23.03 644 SER B N 1
ATOM 9710 C CA . SER B 1 644 ? -36.5 -2.162 13.133 1 23.03 644 SER B CA 1
ATOM 9711 C C . SER B 1 644 ? -35.562 -2.957 14.023 1 23.03 644 SER B C 1
ATOM 9713 O O . SER B 1 644 ? -35.188 -4.082 13.688 1 23.03 644 SER B O 1
ATOM 9715 N N . VAL B 1 645 ? -34.719 -2.297 14.844 1 26.08 645 VAL B N 1
ATOM 9716 C CA . VAL B 1 645 ? -33.844 -2.879 15.867 1 26.08 645 VAL B CA 1
ATOM 9717 C C . VAL B 1 645 ? -34.688 -3.756 16.797 1 26.08 645 VAL B C 1
ATOM 9719 O O . VAL B 1 645 ? -35.625 -3.279 17.438 1 26.08 645 VAL B O 1
ATOM 9722 N N . ALA B 1 646 ? -35.062 -5.105 16.422 1 23.53 646 ALA B N 1
ATOM 9723 C CA . ALA B 1 646 ? -35.906 -5.977 17.25 1 23.53 646 ALA B CA 1
ATOM 9724 C C . ALA B 1 646 ? -35.375 -6.031 18.688 1 23.53 646 ALA B C 1
ATOM 9726 O O . ALA B 1 646 ? -34.219 -6.43 18.922 1 23.53 646 ALA B O 1
ATOM 9727 N N . SER B 1 647 ? -35.969 -5.266 19.578 1 21.77 647 SER B N 1
ATOM 9728 C CA . SER B 1 647 ? -35.781 -5.352 21.031 1 21.77 647 SER B CA 1
ATOM 9729 C C . SER B 1 647 ? -36.125 -6.742 21.547 1 21.77 647 SER B C 1
ATOM 9731 O O . SER B 1 647 ? -37.094 -7.344 21.109 1 21.77 647 SER B O 1
ATOM 9733 N N . LEU B 1 648 ? -35.25 -7.48 22.109 1 20.72 648 LEU B N 1
ATOM 9734 C CA . LEU B 1 648 ? -35.375 -8.844 22.609 1 20.72 648 LEU B CA 1
ATOM 9735 C C . LEU B 1 648 ? -36.469 -8.945 23.672 1 20.72 648 LEU B C 1
ATOM 9737 O O . LEU B 1 648 ? -36.312 -8.422 24.766 1 20.72 648 LEU B O 1
ATOM 9741 N N . ALA B 1 649 ? -37.781 -8.906 23.219 1 17 649 ALA B N 1
ATOM 9742 C CA . ALA B 1 649 ? -38.875 -8.992 24.156 1 17 649 ALA B CA 1
ATOM 9743 C C . ALA B 1 649 ? -38.812 -10.297 24.953 1 17 649 ALA B C 1
ATOM 9745 O O . ALA B 1 649 ? -38.438 -11.336 24.422 1 17 649 ALA B O 1
ATOM 9746 N N . GLY B 1 650 ? -38.969 -10.234 26.312 1 17.86 650 GLY B N 1
ATOM 9747 C CA . GLY B 1 650 ? -39.031 -11.203 27.391 1 17.86 650 GLY B CA 1
ATOM 9748 C C . GLY B 1 650 ? -40.219 -12.172 27.266 1 17.86 650 GLY B C 1
ATOM 9749 O O . GLY B 1 650 ? -41.219 -11.859 26.609 1 17.86 650 GLY B O 1
ATOM 9750 N N . PRO B 1 651 ? -40.062 -13.375 27.438 1 17.7 651 PRO B N 1
ATOM 9751 C CA . PRO B 1 651 ? -40.938 -14.516 27.234 1 17.7 651 PRO B CA 1
ATOM 9752 C C . PRO B 1 651 ? -42.281 -14.391 27.984 1 17.7 651 PRO B C 1
ATOM 9754 O O . PRO B 1 651 ? -42.312 -14.633 29.188 1 17.7 651 PRO B O 1
ATOM 9757 N N . GLY B 1 652 ? -43 -13.25 27.547 1 14.65 652 GLY B N 1
ATOM 9758 C CA . GLY B 1 652 ? -44.188 -13.195 28.391 1 14.65 652 GLY B CA 1
ATOM 9759 C C . GLY B 1 652 ? -45.031 -14.453 28.312 1 14.65 652 GLY B C 1
ATOM 9760 O O . GLY B 1 652 ? -44.906 -15.234 27.359 1 14.65 652 GLY B O 1
ATOM 9761 N N . GLY B 1 653 ? -45.875 -14.531 29.344 1 15.34 653 GLY B N 1
ATOM 9762 C CA . GLY B 1 653 ? -46.656 -15.57 30.016 1 15.34 653 GLY B CA 1
ATOM 9763 C C . GLY B 1 653 ? -47.812 -16.078 29.188 1 15.34 653 GLY B C 1
ATOM 9764 O O . GLY B 1 653 ? -47.688 -17.078 28.469 1 15.34 653 GLY B O 1
ATOM 9765 N N . ASP B 1 654 ? -48.938 -15.68 29.578 1 14.78 654 ASP B N 1
ATOM 9766 C CA . ASP B 1 654 ? -49.938 -16.656 30.016 1 14.78 654 ASP B CA 1
ATOM 9767 C C . ASP B 1 654 ? -50.906 -17.016 28.891 1 14.78 654 ASP B C 1
ATOM 9769 O O . ASP B 1 654 ? -50.812 -18.094 28.312 1 14.78 654 ASP B O 1
ATOM 9773 N N . GLY B 1 655 ? -52.094 -16.516 29 1 14.28 655 GLY B N 1
ATOM 9774 C CA . GLY B 1 655 ? -53.281 -17.266 29.344 1 14.28 655 GLY B CA 1
ATOM 9775 C C . GLY B 1 655 ? -54.156 -17.547 28.141 1 14.28 655 GLY B C 1
ATOM 9776 O O . GLY B 1 655 ? -54.25 -18.688 27.672 1 14.28 655 GLY B O 1
ATOM 9777 N N . ASN B 1 656 ? -55.25 -16.828 28.078 1 13.93 656 ASN B N 1
ATOM 9778 C CA . ASN B 1 656 ? -56.594 -17.422 28.25 1 13.93 656 ASN B CA 1
ATOM 9779 C C . ASN B 1 656 ? -57.312 -17.562 26.922 1 13.93 656 ASN B C 1
ATOM 9781 O O . ASN B 1 656 ? -57.719 -18.656 26.531 1 13.93 656 ASN B O 1
ATOM 9785 N N . GLY B 1 657 ? -58.312 -16.688 26.625 1 13.88 657 GLY B N 1
ATOM 9786 C CA . GLY B 1 657 ? -59.719 -17.047 26.625 1 13.88 657 GLY B CA 1
ATOM 9787 C C . GLY B 1 657 ? -60.281 -17.297 25.234 1 13.88 657 GLY B C 1
ATOM 9788 O O . GLY B 1 657 ? -59.594 -17.031 24.234 1 13.88 657 GLY B O 1
ATOM 9789 N N . GLY B 1 658 ? -61.5 -16.797 24.984 1 13.93 658 GLY B N 1
ATOM 9790 C CA . GLY B 1 658 ? -62.781 -17.422 24.688 1 13.93 658 GLY B CA 1
ATOM 9791 C C . GLY B 1 658 ? -63.156 -17.312 23.219 1 13.93 658 GLY B C 1
ATOM 9792 O O . GLY B 1 658 ? -63.344 -18.328 22.547 1 13.93 658 GLY B O 1
ATOM 9793 N N . GLY B 1 659 ? -63.812 -16.25 22.766 1 13.62 659 GLY B N 1
ATOM 9794 C CA . GLY B 1 659 ? -65.188 -16.453 22.391 1 13.62 659 GLY B CA 1
ATOM 9795 C C . GLY B 1 659 ? -65.375 -16.609 20.891 1 13.62 659 GLY B C 1
ATOM 9796 O O . GLY B 1 659 ? -64.438 -16.344 20.109 1 13.62 659 GLY B O 1
ATOM 9797 N N . GLY B 1 660 ? -66.625 -16.25 20.422 1 13.71 660 GLY B N 1
ATOM 9798 C CA . GLY B 1 660 ? -67.688 -16.891 19.719 1 13.71 660 GLY B CA 1
ATOM 9799 C C . GLY B 1 660 ? -67.75 -16.594 18.234 1 13.71 660 GLY B C 1
ATOM 9800 O O . GLY B 1 660 ? -67.25 -17.406 17.422 1 13.71 660 GLY B O 1
ATOM 9801 N N . GLY B 1 661 ? -68.625 -15.766 17.781 1 13.48 661 GLY B N 1
ATOM 9802 C CA . GLY B 1 661 ? -69.75 -16.219 16.969 1 13.48 661 GLY B CA 1
ATOM 9803 C C . GLY B 1 661 ? -69.562 -15.961 15.484 1 13.48 661 GLY B C 1
ATOM 9804 O O . GLY B 1 661 ? -68.625 -15.25 15.086 1 13.48 661 GLY B O 1
ATOM 9805 N N . GLY B 1 662 ? -70.625 -15.703 14.773 1 13.34 662 GLY B N 1
ATOM 9806 C CA . GLY B 1 662 ? -71.375 -16.359 13.703 1 13.34 662 GLY B CA 1
ATOM 9807 C C . GLY B 1 662 ? -71.188 -15.688 12.352 1 13.34 662 GLY B C 1
ATOM 9808 O O . GLY B 1 662 ? -71 -16.359 11.344 1 13.34 662 GLY B O 1
ATOM 9809 N N . GLY B 1 663 ? -71.438 -14.359 12.25 1 13.47 663 GLY B N 1
ATOM 9810 C CA . GLY B 1 663 ? -72.625 -14.227 11.344 1 13.47 663 GLY B CA 1
ATOM 9811 C C . GLY B 1 663 ? -72.188 -14.227 9.883 1 13.47 663 GLY B C 1
ATOM 9812 O O . GLY B 1 663 ? -71 -14.078 9.555 1 13.47 663 GLY B O 1
ATOM 9813 N N . GLY B 1 664 ? -73.125 -13.688 9.086 1 14.07 664 GLY B N 1
ATOM 9814 C CA . GLY B 1 664 ? -73.938 -14.023 7.922 1 14.07 664 GLY B CA 1
ATOM 9815 C C . GLY B 1 664 ? -73.25 -13.602 6.613 1 14.07 664 GLY B C 1
ATOM 9816 O O . GLY B 1 664 ? -72.312 -12.852 6.605 1 14.07 664 GLY B O 1
ATOM 9817 N N . GLY B 1 665 ? -74.062 -13.609 5.676 1 13.63 665 GLY B N 1
ATOM 9818 C CA . GLY B 1 665 ? -74.312 -14.164 4.352 1 13.63 665 GLY B CA 1
ATOM 9819 C C . GLY B 1 665 ? -73.812 -13.266 3.234 1 13.63 665 GLY B C 1
ATOM 9820 O O . GLY B 1 665 ? -73 -13.695 2.398 1 13.63 665 GLY B O 1
ATOM 9821 N N . GLU B 1 666 ? -74.688 -12.266 2.881 1 14.37 666 GLU B N 1
ATOM 9822 C CA . GLU B 1 666 ? -75.375 -12.453 1.59 1 14.37 666 GLU B CA 1
ATOM 9823 C C . GLU B 1 666 ? -74.5 -11.852 0.458 1 14.37 666 GLU B C 1
ATOM 9825 O O . GLU B 1 666 ? -73.562 -11.102 0.706 1 14.37 666 GLU B O 1
ATOM 9830 N N . GLY B 1 667 ? -75.25 -11.406 -0.486 1 13.7 667 GLY B N 1
ATOM 9831 C CA . GLY B 1 667 ? -75.562 -11.75 -1.868 1 13.7 667 GLY B CA 1
ATOM 9832 C C . GLY B 1 667 ? -74.938 -10.781 -2.865 1 13.7 667 GLY B C 1
ATOM 9833 O O . GLY B 1 667 ? -74.938 -11.031 -4.07 1 13.7 667 GLY B O 1
ATOM 9834 N N . ALA B 1 668 ? -74.5 -9.539 -2.316 1 14.3 668 ALA B N 1
ATOM 9835 C CA . ALA B 1 668 ? -75 -8.594 -3.311 1 14.3 668 ALA B CA 1
ATOM 9836 C C . ALA B 1 668 ? -74.312 -8.812 -4.664 1 14.3 668 ALA B C 1
ATOM 9838 O O . ALA B 1 668 ? -73.125 -9.102 -4.73 1 14.3 668 ALA B O 1
ATOM 9839 N N . ASN B 1 669 ? -75.125 -8.82 -5.762 1 13.92 669 ASN B N 1
ATOM 9840 C CA . ASN B 1 669 ? -75.312 -9.211 -7.16 1 13.92 669 ASN B CA 1
ATOM 9841 C C . ASN B 1 669 ? -74.562 -8.273 -8.086 1 13.92 669 ASN B C 1
ATOM 9843 O O . ASN B 1 669 ? -74.5 -8.492 -9.297 1 13.92 669 ASN B O 1
ATOM 9847 N N . GLY B 1 670 ? -74.125 -7.086 -7.527 1 13.8 670 GLY B N 1
ATOM 9848 C CA . GLY B 1 670 ? -74.375 -6.07 -8.547 1 13.8 670 GLY B CA 1
ATOM 9849 C C . GLY B 1 670 ? -73.688 -6.391 -9.859 1 13.8 670 GLY B C 1
ATOM 9850 O O . GLY B 1 670 ? -72.688 -7.102 -9.883 1 13.8 670 GLY B O 1
ATOM 9851 N N . ALA B 1 671 ? -74.375 -5.879 -10.922 1 15.21 671 ALA B N 1
ATOM 9852 C CA . ALA B 1 671 ? -74.625 -5.898 -12.359 1 15.21 671 ALA B CA 1
ATOM 9853 C C . ALA B 1 671 ? -73.438 -5.461 -13.164 1 15.21 671 ALA B C 1
ATOM 9855 O O . ALA B 1 671 ? -72.5 -4.781 -12.641 1 15.21 671 ALA B O 1
ATOM 9856 N N . ALA B 1 672 ? -73.438 -5.828 -14.469 1 15.19 672 ALA B N 1
ATOM 9857 C CA . ALA B 1 672 ? -72.75 -6.125 -15.719 1 15.19 672 ALA B CA 1
ATOM 9858 C C . ALA B 1 672 ? -72.438 -4.848 -16.5 1 15.19 672 ALA B C 1
ATOM 9860 O O . ALA B 1 672 ? -71.938 -4.898 -17.609 1 15.19 672 ALA B O 1
ATOM 9861 N N . ALA B 1 673 ? -72.625 -3.566 -15.977 1 14.31 673 ALA B N 1
ATOM 9862 C CA . ALA B 1 673 ? -73 -2.602 -17 1 14.31 673 ALA B CA 1
ATOM 9863 C C . ALA B 1 673 ? -72.188 -2.793 -18.281 1 14.31 673 ALA B C 1
ATOM 9865 O O . ALA B 1 673 ? -71.062 -3.268 -18.234 1 14.31 673 ALA B O 1
ATOM 9866 N N . PRO B 1 674 ? -72.812 -2.117 -19.562 1 15.63 674 PRO B N 1
ATOM 9867 C CA . PRO B 1 674 ? -73.062 -2.041 -21 1 15.63 674 PRO B CA 1
ATOM 9868 C C . PRO B 1 674 ? -71.875 -1.511 -21.812 1 15.63 674 PRO B C 1
ATOM 9870 O O . PRO B 1 674 ? -70.938 -0.946 -21.25 1 15.63 674 PRO B O 1
ATOM 9873 N N . GLY B 1 675 ? -71.938 -1.772 -23.156 1 15.84 675 GLY B N 1
ATOM 9874 C CA . GLY B 1 675 ? -71.625 -1.644 -24.578 1 15.84 675 GLY B CA 1
ATOM 9875 C C . GLY B 1 675 ? -71.625 -0.202 -25.047 1 15.84 675 GLY B C 1
ATOM 9876 O O . GLY B 1 675 ? -71.438 0.061 -26.234 1 15.84 675 GLY B O 1
ATOM 9877 N N . ALA B 1 676 ? -71.938 0.891 -24.453 1 15.36 676 ALA B N 1
ATOM 9878 C CA . ALA B 1 676 ? -72.5 1.944 -25.297 1 15.36 676 ALA B CA 1
ATOM 9879 C C . ALA B 1 676 ? -71.562 2.191 -26.5 1 15.36 676 ALA B C 1
ATOM 9881 O O . ALA B 1 676 ? -70.375 2.004 -26.422 1 15.36 676 ALA B O 1
ATOM 9882 N N . ARG B 1 677 ? -72.375 2.547 -27.594 1 15.54 677 ARG B N 1
ATOM 9883 C CA . ARG B 1 677 ? -73.25 3.311 -28.516 1 15.54 677 ARG B CA 1
ATOM 9884 C C . ARG B 1 677 ? -72.812 4.777 -28.531 1 15.54 677 ARG B C 1
ATOM 9886 O O . ARG B 1 677 ? -72.625 5.355 -29.609 1 15.54 677 ARG B O 1
ATOM 9893 N N . ASP B 1 678 ? -73.5 5.562 -27.609 1 15.7 678 ASP B N 1
ATOM 9894 C CA . ASP B 1 678 ? -73.875 6.949 -27.812 1 15.7 678 ASP B CA 1
ATOM 9895 C C . ASP B 1 678 ? -72.688 7.887 -27.75 1 15.7 678 ASP B C 1
ATOM 9897 O O . ASP B 1 678 ? -71.812 7.77 -26.844 1 15.7 678 ASP B O 1
#

Radius of gyration: 34.87 Å; Cα contacts (8 Å, |Δi|>4): 2838; chains: 2; bounding box: 146×99×89 Å

Secondary structure (DSSP, 8-state):
---PBPBHHHHHHHHHHHTT--EEEE---GGGHHHHHHHHTSTT-EEEE-SSHHHHHHHHHHHHHHHS-EEEEE-TTHHHHHHHHHHHHHHHHT--EEEEEEE--GGGGTS----SSS-S-TT---HHHHHHGGG-S-EEEE--STTHHHHHHHHHHHHHHHTS-EEEEEETTTTT-B-GGG-BTTSPPPPPPPP-----HHHHHHHHHHHHHHHHT-SSEEEEE-SSSSSTT-TTSS-TTSTT---B--TTT-BSTTHHHHHHH-SEEEEES---STTTTSSS--HHHHHTEEEE-SSEEEETTTEEEES--HHHHHHHHHHH----HHHHHHHHHS--SPP-PPP--GGGS--TT-S--HHHHHHHHIIIIITSSSEEEEE-SSHHHHHHTTS---TT--EE--TTT--TTTHHHHHHHHHHHHHHTTS-PPEEEEEEEHHHHHHHGGGHHHHHHTT---EEEEEE-SS-HHHHHHSSSTT-GGG------HHHHHHHHHTT-SSEEEEEESSHHHHHHHHHHHHH-TTSEEEEEEE--TT-PPTTHHHHHHHHHHHHTTT-HHHHHHHHHHH-HHHHHHHHHHHHHTTSS--HHHHHHHHT------------------------------------TTSS----------------------------------/---PBPBHHHHHHHHHHHTT--EEEE---GGGHHHHHHHHTSTT-EEEE-SSHHHHHHHHHHHHHHHS-EEEEE-TTHHHHHHHHHHHHHHHHT--EEEEEEE--GGGGSS----SSS-S-TT---HHHHHHGGG-S-EEEE--STTHHHHHHHHHHHHHHHTS-EEEEEETTTTT-B-GGG-BTTSPPPP-PPP-----HHHHHHHHHHHHHHHHT-SSEEEEE-SSSSSTT-TTSS-TTSTT---B--TTT-BSTTHHHHHHH-SEEEEES---STTTTSSS--HHHHHTEEEE-SSEEEETTTEEEES--HHHHHHHHHHH----HHHHHHHHTS--SPP-PPP--GGGS--TT-S--HHHHHHHHIIIIITSSSEEEEE-SSHHHHHHTTS---TT--EE--TTT--TTTHHHHHHHHHHHHHHTTS-PPEEEEEEEHHHHHHHGGGHHHHHHTT---EEEEEE-SS-HHHHHHSSSTT-GGG------HHHHHHHHHTT-SSEEEEEESSHHHHHHHHHHHHH-TTSEEEEEEE--TT-PPTTHHHHHHHHHHHHTTT-HHHHHHHHHHH-HHHHHHHHHHHHHTTSS--HHHHHHHHT------------------------------------TTSS----------------------------------

Foldseek 3Di:
DPWFFQALLLLLLVLCVLQQAQEEEEADDPQCVLSVVSNVPHPRYYYFYFPALCLRLLLQQLLCLQGVEGEYEYEAQVRLVRNQLSQLLQQQQLAQYEYEYRYAALVCLVFQHPDPNDPRRSNDSCVSVVVNVVRFPEEDECRDPVCSSVVSLVLNQRSNVRSHYYYYYYYSVRNGDGDPVSPIPPDDDDRRDHDDQFADPVLLLVVLVVVQVLVQPWQAEDEDEAPVVRAGQSPLVDFCPDPLNDFGDFVLLTVVQCVVVSLVPGQEYEYHRHDADCGHPNGDDDLVSLQSYWYAHQAKIDRRPPDIGGRHGSVSNVVSNVVRHDDDPSNVVCSVVRDPDHDDFDDQPDLQAFDPPQQDAVLLLLVLCLVQPFVDPQEEEFEAQALVVSRNSRRHHGRPYYYHYSRRSRDQQSQVSSQLSNQVSQCSPPHRGRAYETEHEPASCVVRVLRLLSCLVVQGLHEYEYEYQFFGLLCLLLDLHSLDPVRGDDDDPSLVVNCVSVPPRPQEEGAEARHSVSSSVLSNVSSVSRRHHYYYYYYTHNSRGDGSSNLVSQLSCLQPPLLPPVSPVSCCVVVNNVSSVVSNVVNVVVVDDDRSSVSSVVSPCDPPDDPPPDDDDDDDDDDDDDDPDDPPPDDSQDCPPPNDRPPDDDPDPDDDDDDDDDDDDPDDDDDDDPDDDD/DPWFFQALLLLLLLLCVLQQAQEEEEDDDPQCVLSVVSNVPHPRYYYFYFPALCLRLLLQQLLCLQGVEGEYEYEAQVRLVRNQLSQLLQQQQLAQYEYEYRYAALVQLVFLDPDPNDPRRSNDSCVSVVVNVVSFPEEDEDRDPVCSSVVSLVLNQRSNVRSHYYYYYYYSVRNGDGDPVSPIPPDDDDRRDHDDQFADPVLLLVVLVVVQVLVLPWQAEDELEAPQVRAGQSPLVDFCPDPLNDFGDFVLLTVVQLVVVSLVPGQEYEYHNHDADCGHPNGDDDLVSLQSYWYAHQAKIRRRPPDIGGRHGSVSNVVSNVVRHDDDPSNVVCSVVRDPDHDDFDDQPDLQAFDPPQQDAVLLLLVLCLVQPFVDPQEEEFEAQALVCSVNSRRHHHRPYYYHYSRRSRDQQSQVSSQLSNQVSQCSPPHRGGAYETEHEPASCVVRVLRLLSCLVVQGLHEYEYEYAFFGLLCLLLDLHNLDPVRGDDR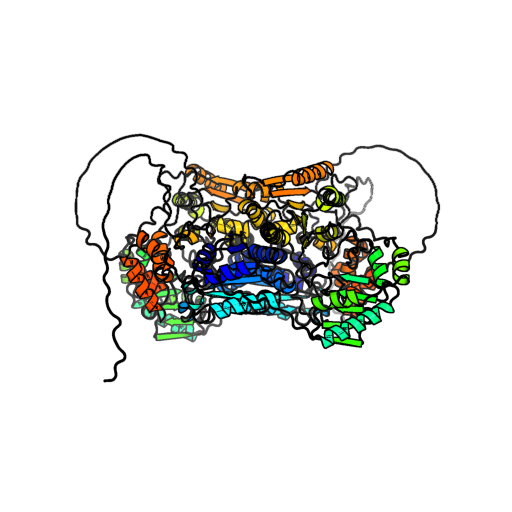DPSLVVNCVSVPPRPQEEGAEARHSVSSSVLSNVSSVSRRHHYYYYYYTHNSRGDGSSNLVSQLSCLQPPLLPPVSPVSCCVVVNNVSSVVSNVVNVVVVDDDRSSVSSVVRPCDPPDDPDPDDDDDDDDDDDDDDPDDPDDDDSQDCDPPNDSPDPDDPDDDDDDDDDDDDDDDDDDDDDDDDDDD

Organism: NCBI:txid307507

Nearest PDB structures (foldseek):
  1ovm-assembly1_D  TM=8.843E-01  e=1.523E-41  Enterobacter cloacae
  6vgs-assembly2_CCC  TM=8.615E-01  e=3.561E-38  Lactococcus lactis subsp. lactis
  2vbg-assembly1_A  TM=8.591E-01  e=8.535E-38  Lactococcus lactis
  6vgs-assembly1_AAA  TM=8.432E-01  e=1.557E-37  Lactococcus lactis subsp. lactis
  2vbg-assembly1_B  TM=8.512E-01  e=7.590E-37  Lactococcus lactis